Protein 2JHF (pdb70)

Nearest PDB structures (foldseek):
  8e7u-assembly1_A  TM=1.002E+00  e=3.908E-83  Equus caballus
  5cds-assembly1_B  TM=1.002E+00  e=4.406E-83  Equus caballus
  5kcz-assembly1_B  TM=1.001E+00  e=6.703E-83  Equus caballus
  8ee3-assembly1_B  TM=1.002E+00  e=7.556E-83  Equus caballus
  5kjc-assembly1_A  TM=1.002E+00  e=1.150E-82  Equus caballus

Solvent-accessible surface area: 28203 Å² total; per-residue (Å²): 132,60,62,65,119,87,13,132,9,90,0,0,0,0,79,93,82,154,105,99,9,34,50,29,86,0,66,0,32,38,20,97,48,97,6,0,0,0,108,3,47,0,0,0,2,7,96,22,0,13,21,2,8,46,22,34,22,79,8,43,56,33,0,0,0,0,3,0,0,0,0,59,4,37,8,58,8,138,48,16,120,64,6,161,81,54,24,45,0,0,0,4,19,3,6,29,18,43,163,20,83,0,18,152,46,103,103,0,13,1,0,84,100,25,20,25,54,167,37,124,0,26,1,64,76,36,60,41,9,3,55,2,164,66,109,104,1,54,0,1,10,13,0,0,0,0,0,45,42,0,0,0,18,21,43,4,2,1,96,9,60,86,76,2,45,9,80,59,0,0,1,0,2,11,2,0,0,12,0,38,0,0,0,62,69,16,8,116,13,77,141,54,8,20,0,0,0,2,7,1,31,4,26,0,0,0,0,0,21,0,0,129,63,11,27,18,62,72,4,0,0,4,24,112,45,146,117,30,33,71,49,0,112,130,14,13,9,71,44,25,10,13,40,129,114,87,219,136,68,14,54,88,16,0,48,142,48,6,122,38,4,0,38,19,0,0,1,19,70,12,138,40,77,22,0,32,23,0,0,23,0,1,5,45,6,27,0,24,1,0,1,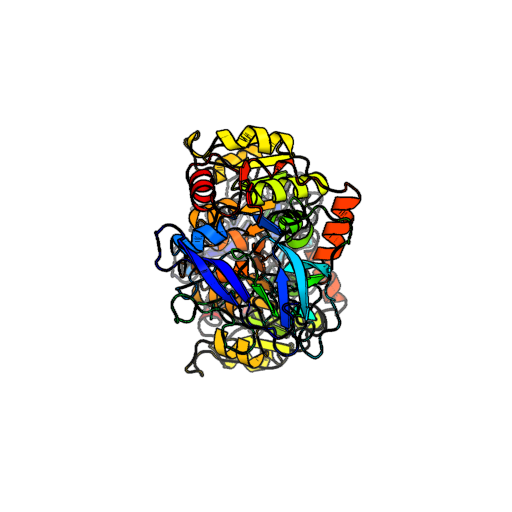14,7,28,12,43,67,85,91,74,6,68,2,48,0,62,36,0,1,5,16,20,20,0,44,2,8,12,8,0,8,30,38,1,45,72,16,0,44,141,11,0,54,63,20,63,59,173,149,23,50,1,83,35,2,38,53,43,113,38,55,0,97,98,0,42,84,1,0,85,35,19,112,84,22,113,3,13,9,2,2,0,59,72,140,47,70,64,111,87,10,149,10,71,0,0,0,0,70,94,82,147,104,101,8,34,58,35,101,0,49,0,30,38,22,118,52,101,5,0,0,0,97,2,50,0,0,0,2,6,95,22,0,12,20,4,11,49,29,36,25,86,11,42,65,30,0,0,0,0,4,0,0,0,0,63,4,34,9,60,9,145,40,16,125,61,9,148,72,54,12,48,0,0,0,3,21,3,6,26,19,43,138,20,96,1,18,149,48,107,112,1,13,1,0,92,85,21,20,23,58,133,38,144,0,31,6,90,83,50,66,39,10,1,49,0,172,70,116,98,1,52,1,1,11,15,0,0,0,0,0,45,29,0,0,1,18,21,42,5,0,1,95,7,62,85,75,1,40,9,72,58,0,0,0,0,2,10,2,0,0,13,0,37,0,0,0,53,82,15,8,116,14,77,151,50,7,19,0,0,0,2,6,1,31,5,26,0,0,0,0,0,25,0,0,130,67,28,22,18,64,71,4,0,0,4,24,128,44,151,120,28,33,81,58,0,112,124,15,11,9,75,40,26,9,15,39,144,116,90,218,123,89,14,66,82,17,0,49,143,51,6,116,36,4,0,36,17,0,0,1,19,66,12,136,40,79,21,1,31,24,0,0,15,0,1,3,45,8,30,0,23,1,0,1,15,8,34,8,42,66,87,93,74,5,66,2,48,1,54,36,0,2,4,17,20,18,0,32,2,8,15,8,0,11,23,39,1,44,76,7,0,43,116,12,0,54,46,33,74,62,187,147,22,47,1,84,24,2,33,56,54,90,35,57,1,82,90,0,42,90,1,0,79,33,20,102,70,20,117,4,13,8,2,0,0,43,75

Foldseek 3Di:
DQAQHKDWFWFFWDAAAPDGTDTDIKIFGHDAAQKFKWQFFKFKDDVVQVCCNHQQQDADPRAQDTFQGKTFTCQHHPPDDQDHGGFIKAFALQFQPCPDPQNVDPQHANDPLWQRPPHDQDASVSHARMDDPNHGGGYHSQGSNRISMHMHGNRGMAGADSPFPRLQLSNLRAQLQQLLLLQCPVLVAAAQFAEEFEDQFSNSLSVQLNNVVRHHPAYEYEYLDCVSVVLSVVSHHPYYDYQVVDPDGVLVVLCVVRVAAGQEYEHAAAELVVLQSRLSRHHQAHHEYEYEHHHGPPDDHDDDCSSPVNHYHYYYDGSSSDNGRVVSRVVSVCVVVVVDDRVSQEDEEEASVCVSVQVVCVVVVNHRMYMHGD/DDAQHKDWFWFFKDADAQDGTDTDIKIFGHDAAQKWKWQFFKFKDDVVQVCPNHQQADADDRAQDTFQGKTFTCQHYPPQDADGGGFIKAFALQFQPCPDPQNVDPQHARDPLWCRPPHQQDASVSHHRMDDPRHGGGYHSQGRRRISMDMGGNRGMATADSPFDRLQLSNLNAQLQQLLLLQCPVLVAAAAFAEEFEDQFSNSLSVQLNNVVRHYPAYEYEDLDCVSVVLSVVSHHPYYDYQVVDPDGVLVVLCVVRVAAGQEYEHAAAELVVLQSRLSRHHQQHHEYEYEHHHGPPDDHDYDCSSPVNHYHYYYDGSSSDNGRVVSRVVSVCVVVVVDDRVSQEDAEEASVCVSVQVVCVVVPNHRMYMHGD

Organism: Equus caballus (NCBI:txid9796)

CATH classification: 3.90.180.10 (+1 more: 3.40.50.720)

Sequence (748 aa):
STAGKVIKCKAAVLWEEKKPFSIEEVEVAPPKAHEVRIKMMVATGICRSDDHVVSGTLVTPLLPVIAGHEAAGIVESIGEEGVTTVVRPGDKVIPLFTPQCGKCRVCKHPEGNFCLKNDLSMMPPRRGTMQDGTSRFTTCRGKKPPIHHFLGTSTFSQYTVVDEISVAKIDAASPLEKVCCLIGCGFSTGYGSAVKVAKVTQGSTCAVFGLGGVGLSVIMGCKAAGAARIIGVDINKDKFAKAKEVGATECVNPQDYKKPIQEVLTEMSNGGVDFSFEVIGRLDTMVTALSSCCCQEAYGVSVIVGVPPPPDSQQNLSMNPMLLLSGRTWKGAIFGGFKSKDSVPKLVADFMAKKFALDPLITHVLPFEKINEGFDLLRSGEESIRTILTTFSTAGKVIKCKAAVLWEEKKPFSIEEVEVAPPKAHEVRIKMMVATGICRSDDHVVSGTLVTPLLPVIAGHEAAGIVESIGEGVTTVRPGDKVIPPLFTPQCGKCRRVCKHPEGNFCLKNDLSMPRRGTTMQDGTSRFTTCRGKPIHHFLGTSTFSQYTVVDEISVAKIDAASPLEKVCCLIGCGFSTGYGSAVKVAKVTQGSTCAVFGLGGVGLSVIMGCKAAGAARIIGVDINKDKFAKAKEEVGATECVVNPQQDYKKPIQEVLTEMSNGGVDFSFEVIGRLDTMVTALSCCQEAYGVSVIVGVPPPPDSQNLSMNPMLLLSGRTWKGAIFGGFKSKDSVPKLVADFMAKKFALDPLITHVLPFEKINEGFDDLLRSGESIRTILTF

Structure (mmCIF, N/CA/C/O backbone):
data_2JHF
#
_entry.id   2JHF
#
_cell.length_a   50.870
_cell.length_b   44.460
_cell.length_c   94.180
_cell.angle_alpha   104.40
_cell.angle_beta   101.40
_cell.angle_gamma   71.10
#
_symmetry.space_group_name_H-M   'P 1'
#
loop_
_entity.id
_entity.type
_entity.pdbx_description
1 polymer 'ALCOHOL DEHYDROGENASE E CHAIN'
2 non-polymer 'CADMIUM ION'
3 non-polymer NICOTINAMIDE-ADENINE-DINUCLEOTIDE
4 non-polymer 'DIMETHYL SULFOXIDE'
5 water water
#
loop_
_atom_site.group_PDB
_atom_site.id
_atom_site.type_symbol
_atom_site.label_atom_id
_atom_site.label_alt_id
_atom_site.label_comp_id
_atom_site.label_asym_id
_atom_site.label_entity_id
_atom_site.label_seq_id
_atom_site.pdbx_PDB_ins_code
_atom_site.Cartn_x
_atom_site.Cartn_y
_atom_site.Cartn_z
_atom_site.occupancy
_atom_site.B_iso_or_equiv
_atom_site.auth_seq_id
_atom_site.auth_comp_id
_atom_site.auth_asym_id
_atom_site.auth_atom_id
_atom_site.pdbx_PDB_model_num
ATOM 1 N N . SER A 1 1 ? 22.833 15.178 51.592 1.00 43.15 1 SER A N 1
ATOM 2 C CA . SER A 1 1 ? 23.379 14.598 50.310 1.00 40.98 1 SER A CA 1
ATOM 3 C C . SER A 1 1 ? 22.698 13.267 49.988 1.00 36.71 1 SER A C 1
ATOM 4 O O . SER A 1 1 ? 22.388 12.475 50.870 1.00 35.43 1 SER A O 1
ATOM 7 N N . THR A 1 2 ? 22.459 13.059 48.705 1.00 25.48 2 THR A N 1
ATOM 8 C CA . THR A 1 2 ? 21.800 11.845 48.196 1.00 23.19 2 THR A CA 1
ATOM 9 C C . THR A 1 2 ? 22.735 11.041 47.277 1.00 18.77 2 THR A C 1
ATOM 10 O O . THR A 1 2 ? 22.359 9.944 46.825 1.00 18.00 2 THR A O 1
ATOM 14 N N . ALA A 1 3 ? 23.952 11.536 47.015 1.00 20.99 3 ALA A N 1
ATOM 15 C CA . ALA A 1 3 ? 24.866 10.849 46.129 1.00 20.41 3 ALA A CA 1
ATOM 16 C C . ALA A 1 3 ? 25.145 9.406 46.644 1.00 18.66 3 ALA A C 1
ATOM 17 O O . ALA A 1 3 ? 25.336 9.142 47.846 1.00 21.42 3 ALA A O 1
ATOM 19 N N . GLY A 1 4 ? 25.052 8.433 45.740 1.00 17.56 4 GLY A N 1
ATOM 20 C CA . GLY A 1 4 ? 25.307 7.013 46.043 1.00 17.80 4 GLY A CA 1
ATOM 21 C C . GLY A 1 4 ? 24.141 6.288 46.732 1.00 17.73 4 GLY A C 1
ATOM 22 O O . GLY A 1 4 ? 24.244 5.101 47.087 1.00 21.08 4 GLY A O 1
ATOM 23 N N . LYS A 1 5 ? 23.055 6.997 46.993 1.00 16.53 5 LYS A N 1
ATOM 24 C CA . LYS A 1 5 ? 21.910 6.469 47.730 1.00 16.65 5 LYS A CA 1
ATOM 25 C C . LYS A 1 5 ? 20.688 6.296 46.831 1.00 13.97 5 LYS A C 1
ATOM 26 O O . LYS A 1 5 ? 20.514 7.066 45.858 1.00 15.13 5 LYS A O 1
ATOM 32 N N . VAL A 1 6 ? 19.803 5.342 47.121 1.00 14.85 6 VAL A N 1
ATOM 33 C CA . VAL A 1 6 ? 18.457 5.286 46.509 1.00 13.66 6 VAL A CA 1
ATOM 34 C C . VAL A 1 6 ? 17.653 6.553 46.865 1.00 14.59 6 VAL A C 1
ATOM 35 O O . VAL A 1 6 ? 17.682 6.973 48.036 1.00 16.36 6 VAL A O 1
ATOM 39 N N . ILE A 1 7 ? 17.004 7.160 45.864 1.00 13.14 7 ILE A N 1
ATOM 40 C CA . ILE A 1 7 ? 16.047 8.237 46.120 1.00 12.78 7 ILE A CA 1
ATOM 41 C C . ILE A 1 7 ? 14.604 7.719 46.025 1.00 11.88 7 ILE A C 1
ATOM 42 O O . ILE A 1 7 ? 14.217 7.065 45.011 1.00 14.53 7 ILE A O 1
ATOM 47 N N . LYS A 1 8 ? 13.755 8.026 47.017 1.00 12.55 8 LYS A N 1
ATOM 48 C CA . LYS A 1 8 ? 12.279 7.828 46.949 1.00 12.04 8 LYS A CA 1
ATOM 49 C C . LYS A 1 8 ? 11.661 9.143 46.490 1.00 12.33 8 LYS A C 1
ATOM 50 O O . LYS A 1 8 ? 11.971 10.178 47.123 1.00 12.88 8 LYS A O 1
ATOM 56 N N . CYS A 1 9 ? 10.840 9.162 45.441 1.00 12.11 9 CYS A N 1
ATOM 57 C CA . CYS A 1 9 ? 10.230 10.361 44.925 1.00 11.79 9 CYS A CA 1
ATOM 58 C C . CYS A 1 9 ? 8.921 10.023 44.256 1.00 11.16 9 CYS A C 1
ATOM 59 O O . CYS A 1 9 ? 8.583 8.858 44.087 1.00 14.34 9 CYS A O 1
ATOM 62 N N . LYS A 1 10 ? 8.223 11.055 43.829 1.00 11.33 10 LYS A N 1
ATOM 63 C CA . LYS A 1 10 ? 6.987 10.830 43.079 1.00 12.43 10 LYS A CA 1
ATOM 64 C C . LYS A 1 10 ? 7.276 10.738 41.529 1.00 11.39 10 LYS A C 1
ATOM 65 O O . LYS A 1 10 ? 8.102 11.469 41.002 1.00 11.80 10 LYS A O 1
ATOM 74 N N . ALA A 1 11 ? 6.488 9.880 40.882 1.00 10.88 11 ALA A N 1
ATOM 75 C CA . ALA A 1 11 ? 6.468 9.732 39.427 1.00 10.68 11 ALA A CA 1
ATOM 76 C C . ALA A 1 11 ? 5.079 9.445 38.960 1.00 10.58 11 ALA A C 1
ATOM 77 O O . ALA A 1 11 ? 4.181 9.045 39.718 1.00 13.28 11 ALA A O 1
ATOM 79 N N . ALA A 1 12 ? 4.862 9.620 37.625 1.00 10.20 12 ALA A N 1
ATOM 80 C CA . ALA A 1 12 ? 3.613 9.270 36.985 1.00 10.46 12 ALA A CA 1
ATOM 81 C C . ALA A 1 12 ? 3.817 7.883 36.293 1.00 10.88 12 ALA A C 1
ATOM 82 O O . ALA A 1 12 ? 4.456 7.811 35.257 1.00 11.67 12 ALA A O 1
ATOM 84 N N . VAL A 1 13 ? 3.254 6.853 36.899 1.00 11.02 13 VAL A N 1
ATOM 85 C CA . VAL A 1 13 ? 3.420 5.461 36.406 1.00 10.73 13 VAL A CA 1
ATOM 86 C C . VAL A 1 13 ? 2.194 5.110 35.550 1.00 10.47 13 VAL A C 1
ATOM 87 O O . VAL A 1 13 ? 1.026 5.359 35.919 1.00 11.28 13 VAL A O 1
ATOM 91 N N . LEU A 1 14 ? 2.458 4.521 34.380 1.00 10.06 14 LEU A N 1
ATOM 92 C CA . LEU A 1 14 ? 1.402 3.990 33.523 1.00 10.07 14 LEU A CA 1
ATOM 93 C C . LEU A 1 14 ? 1.424 2.451 33.633 1.00 10.52 14 LEU A C 1
ATOM 94 O O . LEU A 1 14 ? 2.349 1.792 33.167 1.00 10.94 14 LEU A O 1
ATOM 99 N N . TRP A 1 15 ? 0.404 1.905 34.314 1.00 11.43 15 TRP A N 1
ATOM 100 C CA . TRP A 1 15 ? 0.345 0.486 34.597 1.00 12.01 15 TRP A CA 1
ATOM 101 C C . TRP A 1 15 ? -0.382 -0.311 33.456 1.00 14.03 15 TRP A C 1
ATOM 102 O O . TRP A 1 15 ? -0.137 -1.504 33.325 1.00 15.75 15 TRP A O 1
ATOM 113 N N . GLU A 1 16 ? -1.208 0.358 32.659 1.00 15.09 16 GLU A N 1
ATOM 114 C CA . GLU A 1 16 ? -2.128 -0.263 31.711 1.00 16.22 16 GLU A CA 1
ATOM 115 C C . GLU A 1 16 ? -2.425 0.758 30.595 1.00 15.31 16 GLU A C 1
ATOM 116 O O . GLU A 1 16 ? -2.565 1.936 30.874 1.00 16.56 16 GLU A O 1
ATOM 122 N N . GLU A 1 17 ? -2.601 0.271 29.350 1.00 14.76 17 GLU A N 1
ATOM 123 C CA . GLU A 1 17 ? -3.056 1.199 28.287 1.00 16.34 17 GLU A CA 1
ATOM 124 C C . GLU A 1 17 ? -4.441 1.773 28.590 1.00 14.62 17 GLU A C 1
ATOM 125 O O . GLU A 1 17 ? -5.285 1.105 29.249 1.00 16.83 17 GLU A O 1
ATOM 131 N N . LYS A 1 18 ? -4.686 2.988 28.078 1.00 15.97 18 LYS A N 1
ATOM 132 C CA . LYS A 1 18 ? -6.028 3.571 28.078 1.00 15.81 18 LYS A CA 1
ATOM 133 C C . LYS A 1 18 ? -6.562 3.893 29.493 1.00 16.69 18 LYS A C 1
ATOM 134 O O . LYS A 1 18 ? -7.784 3.866 29.746 1.00 20.54 18 LYS A O 1
ATOM 140 N N . LYS A 1 19 ? -5.595 4.122 30.416 1.00 15.54 19 LYS A N 1
ATOM 141 C CA . LYS A 1 19 ? -5.904 4.500 31.795 1.00 16.29 19 LYS A CA 1
ATOM 142 C C . LYS A 1 19 ? -5.214 5.762 32.185 1.00 14.38 19 LYS A C 1
ATOM 143 O O . LYS A 1 19 ? -4.162 6.051 31.609 1.00 13.73 19 LYS A O 1
ATOM 149 N N . PRO A 1 20 ? -5.725 6.506 33.195 1.00 13.62 20 PRO A N 1
ATOM 150 C CA . PRO A 1 20 ? -4.930 7.628 33.734 1.00 13.71 20 PRO A CA 1
ATOM 151 C C . PRO A 1 20 ? -3.580 7.235 34.277 1.00 11.95 20 PRO A C 1
ATOM 152 O O . PRO A 1 20 ? -3.413 6.086 34.739 1.00 12.58 20 PRO A O 1
ATOM 156 N N . PHE A 1 21 ? -2.647 8.136 34.262 1.00 11.85 21 PHE A N 1
ATOM 157 C CA . PHE A 1 21 ? -1.382 7.960 34.976 1.00 11.37 21 PHE A CA 1
ATOM 158 C C . PHE A 1 21 ? -1.671 7.883 36.499 1.00 12.01 21 PHE A C 1
ATOM 159 O O . PHE A 1 21 ? -2.594 8.587 37.012 1.00 12.96 21 PHE A O 1
ATOM 167 N N . SER A 1 22 ? -0.884 7.075 37.221 1.00 12.01 22 SER A N 1
ATOM 168 C CA . SER A 1 22 ? -0.919 6.992 38.686 1.00 12.54 22 SER A CA 1
ATOM 169 C C . SER A 1 22 ? 0.283 7.752 39.295 1.00 11.51 22 SER A C 1
ATOM 170 O O . SER A 1 22 ? 1.421 7.347 39.102 1.00 12.63 22 SER A O 1
ATOM 173 N N . ILE A 1 23 ? 0.021 8.879 40.011 1.00 12.64 23 ILE A N 1
ATOM 174 C CA . ILE A 1 23 ? 1.068 9.666 40.679 1.00 12.10 23 ILE A CA 1
ATOM 175 C C . ILE A 1 23 ? 1.312 9.019 42.034 1.00 12.49 23 ILE A C 1
ATOM 176 O O . ILE A 1 23 ? 0.460 9.021 42.931 1.00 15.57 23 ILE A O 1
ATOM 181 N N . GLU A 1 24 ? 2.509 8.413 42.181 1.00 11.86 24 GLU A N 1
ATOM 182 C CA . GLU A 1 24 ? 2.813 7.618 43.376 1.00 12.02 24 GLU A CA 1
ATOM 183 C C . GLU A 1 24 ? 4.357 7.490 43.527 1.00 11.88 24 GLU A C 1
ATOM 184 O O . GLU A 1 24 ? 5.152 7.813 42.656 1.00 12.53 24 GLU A O 1
ATOM 190 N N . GLU A 1 25 ? 4.734 6.991 44.712 1.00 12.88 25 GLU A N 1
ATOM 191 C CA . GLU A 1 25 ? 6.175 6.890 45.083 1.00 11.72 25 GLU A CA 1
ATOM 192 C C . GLU A 1 25 ? 6.896 5.806 44.315 1.00 12.13 25 GLU A C 1
ATOM 193 O O . GLU A 1 25 ? 6.350 4.661 44.187 1.00 13.18 25 GLU A O 1
ATOM 199 N N . VAL A 1 26 ? 8.076 6.118 43.812 1.00 11.88 26 VAL A N 1
ATOM 200 C CA . VAL A 1 26 ? 8.971 5.169 43.156 1.00 11.84 26 VAL A CA 1
ATOM 201 C C . VAL A 1 26 ? 10.297 5.239 43.833 1.00 11.04 26 VAL A C 1
ATOM 202 O O . VAL A 1 26 ? 10.629 6.237 44.542 1.00 13.63 26 VAL A O 1
ATOM 206 N N . GLU A 1 27 ? 11.132 4.219 43.678 1.00 10.96 27 GLU A N 1
ATOM 207 C CA . GLU A 1 27 ? 12.541 4.189 44.100 1.00 12.03 27 GLU A CA 1
ATOM 208 C C . GLU A 1 27 ? 13.487 4.295 42.870 1.00 11.30 27 GLU A C 1
ATOM 209 O O . GLU A 1 27 ? 13.320 3.502 41.916 1.00 12.75 27 GLU A O 1
ATOM 220 N N . VAL A 1 28 ? 14.417 5.264 42.910 1.00 11.40 28 VAL A N 1
ATOM 221 C CA . VAL A 1 28 ? 15.299 5.563 41.817 1.00 11.35 28 VAL A CA 1
ATOM 222 C C . VAL A 1 28 ? 16.715 5.216 42.266 1.00 11.14 28 VAL A C 1
ATOM 223 O O . VAL A 1 28 ? 17.292 5.835 43.202 1.00 12.06 28 VAL A O 1
ATOM 227 N N . ALA A 1 29 ? 17.323 4.201 41.636 1.00 11.69 29 ALA A N 1
ATOM 228 C CA . ALA A 1 29 ? 18.630 3.763 41.983 1.00 12.39 29 ALA A CA 1
ATOM 229 C C . ALA A 1 29 ? 19.697 4.840 41.677 1.00 12.11 29 ALA A C 1
ATOM 230 O O . ALA A 1 29 ? 19.481 5.691 40.794 1.00 12.18 29 ALA A O 1
ATOM 232 N N . PRO A 1 30 ? 20.877 4.804 42.332 1.00 12.50 30 PRO A N 1
ATOM 233 C CA . PRO A 1 30 ? 21.963 5.712 41.962 1.00 13.27 30 PRO A CA 1
ATOM 234 C C . PRO A 1 30 ? 22.566 5.328 40.611 1.00 13.23 30 PRO A C 1
ATOM 235 O O . PRO A 1 30 ? 22.420 4.194 40.142 1.00 13.23 30 PRO A O 1
ATOM 239 N N . PRO A 1 31 ? 23.221 6.308 39.965 1.00 12.85 31 PRO A N 1
ATOM 240 C CA . PRO A 1 31 ? 23.779 6.047 38.627 1.00 13.05 31 PRO A CA 1
ATOM 241 C C . PRO A 1 31 ? 25.006 5.111 38.651 1.00 13.08 31 PRO A C 1
ATOM 242 O O . PRO A 1 31 ? 25.881 5.234 39.519 1.00 15.15 31 PRO A O 1
ATOM 246 N N . LYS A 1 32 ? 25.037 4.158 37.723 1.00 13.76 32 LYS A N 1
ATOM 247 C CA . LYS A 1 32 ? 26.219 3.316 37.516 1.00 15.45 32 LYS A CA 1
ATOM 248 C C . LYS A 1 32 ? 27.220 4.041 36.587 1.00 14.55 32 LYS A C 1
ATOM 249 O O . LYS A 1 32 ? 27.076 5.246 36.268 1.00 13.92 32 LYS A O 1
ATOM 255 N N . ALA A 1 33 ? 28.294 3.342 36.183 1.00 15.29 33 ALA A N 1
ATOM 256 C CA . ALA A 1 33 ? 29.288 3.971 35.339 1.00 15.81 33 ALA A CA 1
ATOM 257 C C . ALA A 1 33 ? 28.619 4.581 34.082 1.00 14.51 33 ALA A C 1
ATOM 258 O O . ALA A 1 33 ? 27.735 3.993 33.428 1.00 15.63 33 ALA A O 1
ATOM 260 N N . HIS A 1 34 ? 29.056 5.775 33.771 1.00 14.51 34 HIS A N 1
ATOM 261 C CA . HIS A 1 34 ? 28.644 6.473 32.545 1.00 13.93 34 HIS A CA 1
ATOM 262 C C . HIS A 1 34 ? 27.127 6.770 32.530 1.00 13.82 34 HIS A C 1
ATOM 263 O O . HIS A 1 34 ? 26.522 6.870 31.468 1.00 12.75 34 HIS A O 1
ATOM 270 N N . GLU A 1 35 ? 26.549 6.950 33.720 1.00 12.25 35 GLU A N 1
ATOM 271 C CA . GLU A 1 35 ? 25.113 7.302 33.914 1.00 10.41 35 GLU A CA 1
ATOM 272 C C . GLU A 1 35 ? 25.017 8.598 34.738 1.00 10.88 35 GLU A C 1
ATOM 273 O O . GLU A 1 35 ? 25.973 8.981 35.449 1.00 11.64 35 GLU A O 1
ATOM 279 N N . VAL A 1 36 ? 23.879 9.283 34.608 1.00 10.47 36 VAL A N 1
ATOM 280 C CA . VAL A 1 36 ? 23.624 10.627 35.175 1.00 10.47 36 VAL A CA 1
ATOM 281 C C . VAL A 1 36 ? 22.251 10.648 35.801 1.00 9.86 36 VAL A C 1
ATOM 282 O O . VAL A 1 36 ? 21.256 10.291 35.139 1.00 10.92 36 VAL A O 1
ATOM 286 N N . ARG A 1 37 ? 22.121 11.001 37.097 1.00 10.82 37 ARG A N 1
ATOM 287 C CA . ARG A 1 37 ? 20.833 11.168 37.763 1.00 10.47 37 ARG A CA 1
ATOM 288 C C . ARG A 1 37 ? 20.465 12.684 37.825 1.00 10.41 37 ARG A C 1
ATOM 289 O O . ARG A 1 37 ? 21.290 13.508 38.213 1.00 11.47 37 ARG A O 1
ATOM 297 N N . ILE A 1 38 ? 19.220 12.945 37.372 1.00 10.68 38 ILE A N 1
ATOM 298 C CA . ILE A 1 38 ? 18.737 14.313 37.111 1.00 11.11 38 ILE A CA 1
ATOM 299 C C . ILE A 1 38 ? 17.501 14.613 37.986 1.00 10.55 38 ILE A C 1
ATOM 300 O O . ILE A 1 38 ? 16.538 13.827 37.979 1.00 11.14 38 ILE A O 1
ATOM 305 N N . LYS A 1 39 ? 17.557 15.765 38.686 1.00 11.40 39 LYS A N 1
ATOM 306 C CA . LYS A 1 39 ? 16.365 16.360 39.329 1.00 11.14 39 LYS A CA 1
ATOM 307 C C . LYS A 1 39 ? 15.527 17.082 38.233 1.00 10.34 39 LYS A C 1
ATOM 308 O O . LYS A 1 39 ? 16.054 18.114 37.681 1.00 11.95 39 LYS A O 1
ATOM 314 N N . MET A 1 40 ? 14.358 16.648 37.913 1.00 10.65 40 MET A N 1
ATOM 315 C CA A MET A 1 40 ? 13.573 17.271 36.822 0.80 11.10 40 MET A CA 1
ATOM 316 C CA B MET A 1 40 ? 13.569 17.246 36.852 0.20 10.32 40 MET A CA 1
ATOM 317 C C . MET A 1 40 ? 13.013 18.612 37.339 1.00 10.04 40 MET A C 1
ATOM 318 O O . MET A 1 40 ? 12.587 18.745 38.495 1.00 11.82 40 MET A O 1
ATOM 327 N N . VAL A 1 41 ? 12.971 19.576 36.422 1.00 10.45 41 VAL A N 1
ATOM 328 C CA . VAL A 1 41 ? 12.405 20.922 36.704 1.00 10.06 41 VAL A CA 1
ATOM 329 C C . VAL A 1 41 ? 11.079 21.158 35.923 1.00 10.75 41 VAL A C 1
ATOM 330 O O . VAL A 1 41 ? 10.092 21.653 36.503 1.00 11.54 41 VAL A O 1
ATOM 334 N N . ALA A 1 42 ? 11.046 20.833 34.614 1.00 9.92 42 ALA A N 1
ATOM 335 C CA . ALA A 1 42 ? 9.886 21.057 33.777 1.00 10.32 42 ALA A CA 1
ATOM 336 C C . ALA A 1 42 ? 9.848 19.964 32.693 1.00 9.80 42 ALA A C 1
ATOM 337 O O . ALA A 1 42 ? 10.866 19.531 32.172 1.00 10.29 42 ALA A O 1
ATOM 339 N N . THR A 1 43 ? 8.636 19.587 32.310 1.00 9.78 43 THR A N 1
ATOM 340 C CA . THR A 1 43 ? 8.431 18.631 31.197 1.00 9.07 43 THR A CA 1
ATOM 341 C C . THR A 1 43 ? 7.163 18.987 30.415 1.00 9.48 43 THR A C 1
ATOM 342 O O . THR A 1 43 ? 6.141 19.387 31.012 1.00 9.93 43 THR A O 1
ATOM 346 N N . GLY A 1 44 ? 7.260 18.905 29.079 1.00 9.46 44 GLY A N 1
ATOM 347 C CA . GLY A 1 44 ? 6.101 19.142 28.219 1.00 9.22 44 GLY A CA 1
ATOM 348 C C . GLY A 1 44 ? 5.279 17.880 27.972 1.00 9.13 44 GLY A C 1
ATOM 349 O O . GLY A 1 44 ? 5.785 16.745 28.032 1.00 11.25 44 GLY A O 1
ATOM 350 N N . ILE A 1 45 ? 4.003 18.056 27.687 1.00 9.37 45 ILE A N 1
ATOM 351 C CA . ILE A 1 45 ? 3.113 16.960 27.278 1.00 9.47 45 ILE A CA 1
ATOM 352 C C . ILE A 1 45 ? 3.080 16.950 25.714 1.00 9.95 45 ILE A C 1
ATOM 353 O O . ILE A 1 45 ? 2.486 17.853 25.071 1.00 11.28 45 ILE A O 1
ATOM 358 N N . CYS A 1 46 ? 3.696 15.942 25.104 1.00 9.44 46 CYS A N 1
ATOM 359 C CA . CYS A 1 46 ? 3.723 15.772 23.632 1.00 9.25 46 CYS A CA 1
ATOM 360 C C . CYS A 1 46 ? 2.734 14.708 23.214 1.00 8.77 46 CYS A C 1
ATOM 361 O O . CYS A 1 46 ? 2.495 13.726 23.968 1.00 8.97 46 CYS A O 1
ATOM 364 N N . ARG A 1 47 ? 2.170 14.777 22.020 1.00 8.62 47 ARG A N 1
ATOM 365 C CA . ARG A 1 47 ? 1.276 13.713 21.501 1.00 8.93 47 ARG A CA 1
ATOM 366 C C . ARG A 1 47 ? 1.986 12.332 21.570 1.00 8.62 47 ARG A C 1
ATOM 367 O O . ARG A 1 47 ? 1.249 11.324 21.727 1.00 9.31 47 ARG A O 1
ATOM 375 N N . SER A 1 48 ? 3.339 12.247 21.379 1.00 8.37 48 SER A N 1
ATOM 376 C CA . SER A 1 48 ? 3.930 10.900 21.478 1.00 8.81 48 SER A CA 1
ATOM 377 C C . SER A 1 48 ? 3.774 10.250 22.856 1.00 8.69 48 SER A C 1
ATOM 378 O O . SER A 1 48 ? 3.716 9.010 22.947 1.00 9.77 48 SER A O 1
ATOM 381 N N . ASP A 1 49 ? 3.727 11.049 23.936 1.00 8.73 49 ASP A N 1
ATOM 382 C CA . ASP A 1 49 ? 3.442 10.458 25.250 1.00 8.79 49 ASP A CA 1
ATOM 383 C C . ASP A 1 49 ? 1.995 9.892 25.308 1.00 9.38 49 ASP A C 1
ATOM 384 O O . ASP A 1 49 ? 1.759 8.813 25.885 1.00 9.51 49 ASP A O 1
ATOM 389 N N . ASP A 1 50 ? 1.038 10.598 24.712 1.00 9.34 50 ASP A N 1
ATOM 390 C CA . ASP A 1 50 ? -0.284 10.100 24.575 1.00 9.32 50 ASP A CA 1
ATOM 391 C C . ASP A 1 50 ? -0.336 8.830 23.727 1.00 9.73 50 ASP A C 1
ATOM 392 O O . ASP A 1 50 ? -1.191 7.907 23.994 1.00 10.49 50 ASP A O 1
ATOM 397 N N . HIS A 1 51 ? 0.491 8.728 22.676 1.00 9.34 51 HIS A N 1
ATOM 398 C CA . HIS A 1 51 ? 0.529 7.521 21.847 1.00 10.25 51 HIS A CA 1
ATOM 399 C C . HIS A 1 51 ? 0.899 6.271 22.686 1.00 9.93 51 HIS A C 1
ATOM 400 O O . HIS A 1 51 ? 0.478 5.140 22.327 1.00 11.02 51 HIS A O 1
ATOM 407 N N . VAL A 1 52 ? 1.742 6.439 23.726 1.00 9.64 52 VAL A N 1
ATOM 408 C CA . VAL A 1 52 ? 2.065 5.309 24.647 1.00 10.01 52 VAL A CA 1
ATOM 409 C C . VAL A 1 52 ? 0.761 4.867 25.354 1.00 10.56 52 VAL A C 1
ATOM 410 O O . VAL A 1 52 ? 0.433 3.630 25.415 1.00 11.79 52 VAL A O 1
ATOM 414 N N . VAL A 1 53 ? -0.053 5.806 25.836 1.00 10.55 53 VAL A N 1
ATOM 415 C CA . VAL A 1 53 ? -1.313 5.498 26.526 1.00 10.85 53 VAL A CA 1
ATOM 416 C C . VAL A 1 53 ? -2.251 4.791 25.573 1.00 11.49 53 VAL A C 1
ATOM 417 O O . VAL A 1 53 ? -2.968 3.816 25.960 1.00 13.33 53 VAL A O 1
ATOM 421 N N . SER A 1 54 ? -2.374 5.255 24.328 1.00 11.38 54 SER A N 1
ATOM 422 C CA . SER A 1 54 ? -3.421 4.730 23.392 1.00 12.17 54 SER A CA 1
ATOM 423 C C . SER A 1 54 ? -2.939 3.432 22.687 1.00 12.76 54 SER A C 1
ATOM 424 O O . SER A 1 54 ? -3.773 2.764 22.043 1.00 16.25 54 SER A O 1
ATOM 427 N N . GLY A 1 55 ? -1.698 3.003 22.832 1.00 12.72 55 GLY A N 1
ATOM 428 C CA . GLY A 1 55 ? -1.155 1.868 22.101 1.00 13.06 55 GLY A CA 1
ATOM 429 C C . GLY A 1 55 ? -0.780 2.154 20.646 1.00 12.86 55 GLY A C 1
ATOM 430 O O . GLY A 1 55 ? -0.448 1.225 19.904 1.00 15.89 55 GLY A O 1
ATOM 431 N N . THR A 1 56 ? -0.784 3.424 20.257 1.00 12.91 56 THR A N 1
ATOM 432 C CA . THR A 1 56 ? -0.301 3.870 18.950 1.00 11.86 56 THR A CA 1
ATOM 433 C C . THR A 1 56 ? 1.217 3.615 18.802 1.00 10.77 56 THR A C 1
ATOM 434 O O . THR A 1 56 ? 1.705 3.184 17.747 1.00 11.53 56 THR A O 1
ATOM 438 N N . LEU A 1 57 ? 1.969 4.001 19.850 1.00 11.03 57 LEU A N 1
ATOM 439 C CA . LEU A 1 57 ? 3.414 3.815 19.940 1.00 10.32 57 LEU A CA 1
ATOM 440 C C . LEU A 1 57 ? 3.627 2.730 21.001 1.00 10.67 57 LEU A C 1
ATOM 441 O O . LEU A 1 57 ? 3.360 2.963 22.201 1.00 11.52 57 LEU A O 1
ATOM 446 N N . VAL A 1 58 ? 4.046 1.535 20.568 1.00 10.42 58 VAL A N 1
ATOM 447 C CA . VAL A 1 58 ? 4.262 0.396 21.451 1.00 10.90 58 VAL A CA 1
ATOM 448 C C . VAL A 1 58 ? 5.587 0.465 22.141 1.00 10.91 58 VAL A C 1
ATOM 449 O O . VAL A 1 58 ? 6.661 0.641 21.541 1.00 13.68 58 VAL A O 1
ATOM 453 N N . THR A 1 59 ? 5.557 0.339 23.475 1.00 10.77 59 THR A N 1
ATOM 454 C CA . THR A 1 59 ? 6.794 0.227 24.310 1.00 10.06 59 THR A CA 1
ATOM 455 C C . THR A 1 59 ? 6.417 -0.597 25.535 1.00 10.68 59 THR A C 1
ATOM 456 O O . THR A 1 59 ? 5.228 -0.568 25.931 1.00 11.02 59 THR A O 1
ATOM 460 N N . PRO A 1 60 ? 7.303 -1.374 26.129 1.00 9.84 60 PRO A N 1
ATOM 461 C CA . PRO A 1 60 ? 6.867 -2.236 27.260 1.00 10.61 60 PRO A CA 1
ATOM 462 C C . PRO A 1 60 ? 6.226 -1.489 28.444 1.00 10.29 60 PRO A C 1
ATOM 463 O O . PRO A 1 60 ? 6.779 -0.422 28.883 1.00 10.89 60 PRO A O 1
ATOM 467 N N . LEU A 1 61 ? 5.150 -2.047 29.010 1.00 10.90 61 LEU A N 1
ATOM 468 C CA A LEU A 1 61 ? 4.519 -1.559 30.235 0.50 10.78 61 LEU A CA 1
ATOM 469 C CA B LEU A 1 61 ? 4.532 -1.573 30.237 0.50 10.97 61 LEU A CA 1
ATOM 470 C C . LEU A 1 61 ? 4.803 -2.546 31.375 1.00 11.23 61 LEU A C 1
ATOM 471 O O . LEU A 1 61 ? 5.065 -3.740 31.121 1.00 13.85 61 LEU A O 1
ATOM 480 N N . PRO A 1 62 ? 4.676 -2.131 32.628 1.00 11.31 62 PRO A N 1
ATOM 481 C CA . PRO A 1 62 ? 4.442 -0.707 33.101 1.00 10.94 62 PRO A CA 1
ATOM 482 C C . PRO A 1 62 ? 5.630 0.171 32.819 1.00 9.82 62 PRO A C 1
ATOM 483 O O . PRO A 1 62 ? 6.775 -0.289 32.709 1.00 10.29 62 PRO A O 1
ATOM 487 N N . VAL A 1 63 ? 5.353 1.499 32.659 1.00 10.16 63 VAL A N 1
ATOM 488 C CA . VAL A 1 63 ? 6.408 2.438 32.181 1.00 9.57 63 VAL A CA 1
ATOM 489 C C . VAL A 1 63 ? 6.304 3.817 32.883 1.00 9.05 63 VAL A C 1
ATOM 490 O O . VAL A 1 63 ? 5.185 4.251 33.201 1.00 9.74 63 VAL A O 1
ATOM 494 N N . ILE A 1 64 ? 7.442 4.492 32.985 1.00 9.06 64 ILE A N 1
ATOM 495 C CA . ILE A 1 64 ? 7.470 5.949 33.250 1.00 9.30 64 ILE A CA 1
ATOM 496 C C . ILE A 1 64 ? 7.756 6.669 31.885 1.00 9.28 64 ILE A C 1
ATOM 497 O O . ILE A 1 64 ? 8.858 6.522 31.349 1.00 9.11 64 ILE A O 1
ATOM 502 N N . ALA A 1 65 ? 6.730 7.289 31.330 1.00 9.36 65 ALA A N 1
ATOM 503 C CA . ALA A 1 65 ? 6.806 7.977 30.013 1.00 8.94 65 ALA A CA 1
ATOM 504 C C . ALA A 1 65 ? 7.449 9.390 30.257 1.00 9.28 65 ALA A C 1
ATOM 505 O O . ALA A 1 65 ? 8.047 9.642 31.306 1.00 9.86 65 ALA A O 1
ATOM 507 N N . GLY A 1 66 ? 7.328 10.262 29.251 1.00 9.47 66 GLY A N 1
ATOM 508 C CA . GLY A 1 66 ? 7.947 11.597 29.277 1.00 9.11 66 GLY A CA 1
ATOM 509 C C . GLY A 1 66 ? 9.307 11.576 28.579 1.00 8.74 66 GLY A C 1
ATOM 510 O O . GLY A 1 66 ? 10.181 10.747 28.850 1.00 9.58 66 GLY A O 1
ATOM 511 N N . HIS A 1 67 ? 9.428 12.497 27.635 1.00 8.43 67 HIS A N 1
ATOM 512 C CA . HIS A 1 67 ? 10.651 12.588 26.837 1.00 9.09 67 HIS A CA 1
ATOM 513 C C . HIS A 1 67 ? 11.097 14.044 26.433 1.00 9.70 67 HIS A C 1
ATOM 514 O O . HIS A 1 67 ? 12.189 14.166 25.814 1.00 11.25 67 HIS A O 1
ATOM 521 N N . GLU A 1 68 ? 10.290 15.068 26.742 1.00 8.81 68 GLU A N 1
ATOM 522 C CA . GLU A 1 68 ? 10.478 16.474 26.351 1.00 9.05 68 GLU A CA 1
ATOM 523 C C . GLU A 1 68 ? 10.675 17.232 27.695 1.00 8.92 68 GLU A C 1
ATOM 524 O O . GLU A 1 68 ? 9.637 17.451 28.366 1.00 9.68 68 GLU A O 1
ATOM 530 N N . ALA A 1 69 ? 11.915 17.530 28.127 1.00 8.86 69 ALA A N 1
ATOM 531 C CA . ALA A 1 69 ? 12.050 17.997 29.501 1.00 8.93 69 ALA A CA 1
ATOM 532 C C . ALA A 1 69 ? 13.397 18.738 29.682 1.00 9.03 69 ALA A C 1
ATOM 533 O O . ALA A 1 69 ? 14.295 18.665 28.842 1.00 9.99 69 ALA A O 1
ATOM 535 N N . ALA A 1 70 ? 13.572 19.293 30.906 1.00 9.57 70 ALA A N 1
ATOM 536 C CA . ALA A 1 70 ? 14.845 19.902 31.334 1.00 9.89 70 ALA A CA 1
ATOM 537 C C . ALA A 1 70 ? 14.949 19.771 32.847 1.00 9.50 70 ALA A C 1
ATOM 538 O O . ALA A 1 70 ? 13.947 19.807 33.586 1.00 10.24 70 ALA A O 1
ATOM 540 N N . GLY A 1 71 ? 16.200 19.681 33.330 1.00 10.13 71 GLY A N 1
ATOM 541 C CA . GLY A 1 71 ? 16.460 19.622 34.779 1.00 11.45 71 GLY A CA 1
ATOM 542 C C . GLY A 1 71 ? 17.881 19.952 35.161 1.00 10.18 71 GLY A C 1
ATOM 543 O O . GLY A 1 71 ? 18.574 20.567 34.353 1.00 11.07 71 GLY A O 1
ATOM 544 N N . ILE A 1 72 ? 18.242 19.533 36.384 1.00 10.72 72 ILE A N 1
ATOM 545 C CA . ILE A 1 72 ? 19.508 19.839 37.000 1.00 11.24 72 ILE A CA 1
ATOM 546 C C . ILE A 1 72 ? 20.192 18.568 37.449 1.00 11.49 72 ILE A C 1
ATOM 547 O O . ILE A 1 72 ? 19.549 17.744 38.157 1.00 11.85 72 ILE A O 1
ATOM 552 N N . VAL A 1 73 ? 21.485 18.346 37.144 1.00 11.29 73 VAL A N 1
ATOM 553 C CA . VAL A 1 73 ? 22.172 17.131 37.524 1.00 11.87 73 VAL A CA 1
ATOM 554 C C . VAL A 1 73 ? 22.279 17.047 39.082 1.00 11.58 73 VAL A C 1
ATOM 555 O O . VAL A 1 73 ? 22.832 17.947 39.725 1.00 12.23 73 VAL A O 1
ATOM 559 N N . GLU A 1 74 ? 21.807 15.955 39.640 1.00 12.31 74 GLU A N 1
ATOM 560 C CA . GLU A 1 74 ? 21.958 15.611 41.087 1.00 11.99 74 GLU A CA 1
ATOM 561 C C . GLU A 1 74 ? 23.275 14.851 41.352 1.00 12.51 74 GLU A C 1
ATOM 562 O O . GLU A 1 74 ? 24.008 15.180 42.307 1.00 14.05 74 GLU A O 1
ATOM 568 N N . SER A 1 75 ? 23.651 13.891 40.524 1.00 12.98 75 SER A N 1
ATOM 569 C CA . SER A 1 75 ? 24.869 13.115 40.693 1.00 12.69 75 SER A CA 1
ATOM 570 C C . SER A 1 75 ? 25.279 12.443 39.383 1.00 11.89 75 SER A C 1
ATOM 571 O O . SER A 1 75 ? 24.450 12.278 38.482 1.00 12.21 75 SER A O 1
ATOM 574 N N . ILE A 1 76 ? 26.553 12.074 39.312 1.00 13.29 76 ILE A N 1
ATOM 575 C CA . ILE A 1 76 ? 27.139 11.393 38.145 1.00 13.61 76 ILE A CA 1
ATOM 576 C C . ILE A 1 76 ? 27.819 10.105 38.546 1.00 14.05 76 ILE A C 1
ATOM 577 O O . ILE A 1 76 ? 28.427 10.000 39.633 1.00 15.38 76 ILE A O 1
ATOM 582 N N . GLY A 1 77 ? 27.780 9.118 37.665 1.00 14.29 77 GLY A N 1
ATOM 583 C CA . GLY A 1 77 ? 28.438 7.845 37.846 1.00 14.68 77 GLY A CA 1
ATOM 584 C C . GLY A 1 77 ? 29.910 7.928 37.446 1.00 15.12 77 GLY A C 1
ATOM 585 O O . GLY A 1 77 ? 30.375 8.927 36.853 1.00 15.77 77 GLY A O 1
ATOM 586 N N A GLU A 1 78 ? 30.620 6.842 37.714 0.50 17.29 78 GLU A N 1
ATOM 587 N N B GLU A 1 78 ? 30.673 6.901 37.801 0.50 18.18 78 GLU A N 1
ATOM 588 C CA A GLU A 1 78 ? 32.015 6.661 37.394 0.50 18.00 78 GLU A CA 1
ATOM 589 C CA B GLU A 1 78 ? 32.074 6.832 37.477 0.50 19.19 78 GLU A CA 1
ATOM 590 C C A GLU A 1 78 ? 32.296 6.934 35.900 0.50 14.59 78 GLU A C 1
ATOM 591 C C B GLU A 1 78 ? 32.274 7.008 35.958 0.50 16.46 78 GLU A C 1
ATOM 592 O O A GLU A 1 78 ? 31.620 6.309 35.043 0.50 17.64 78 GLU A O 1
ATOM 593 O O B GLU A 1 78 ? 31.495 6.485 35.153 0.50 18.89 78 GLU A O 1
ATOM 604 N N . GLY A 1 79 ? 33.266 7.798 35.592 1.00 17.95 79 GLY A N 1
ATOM 605 C CA . GLY A 1 79 ? 33.676 7.946 34.211 1.00 17.92 79 GLY A CA 1
ATOM 606 C C . GLY A 1 79 ? 32.966 9.019 33.420 1.00 16.21 79 GLY A C 1
ATOM 607 O O . GLY A 1 79 ? 33.360 9.277 32.275 1.00 18.14 79 GLY A O 1
ATOM 608 N N . VAL A 1 80 ? 31.897 9.620 33.967 1.00 15.75 80 VAL A N 1
ATOM 609 C CA . VAL A 1 80 ? 31.225 10.752 33.262 1.00 14.29 80 VAL A CA 1
ATOM 610 C C . VAL A 1 80 ? 32.124 11.991 33.132 1.00 15.06 80 VAL A C 1
ATOM 611 O O . VAL A 1 80 ? 32.698 12.400 34.105 1.00 16.95 80 VAL A O 1
ATOM 615 N N . THR A 1 81 ? 32.193 12.525 31.925 1.00 14.91 81 THR A N 1
ATOM 616 C CA . THR A 1 81 ? 33.031 13.618 31.615 1.00 15.79 81 THR A CA 1
ATOM 617 C C . THR A 1 81 ? 32.327 14.859 31.021 1.00 15.36 81 THR A C 1
ATOM 618 O O . THR A 1 81 ? 33.007 15.908 30.908 1.00 19.12 81 THR A O 1
ATOM 622 N N . THR A 1 82 ? 31.082 14.739 30.611 1.00 14.69 82 THR A N 1
ATOM 623 C CA . THR A 1 82 ? 30.438 15.791 29.813 1.00 13.95 82 THR A CA 1
ATOM 624 C C . THR A 1 82 ? 29.405 16.642 30.613 1.00 13.42 82 THR A C 1
ATOM 625 O O . THR A 1 82 ? 28.922 17.649 30.080 1.00 14.92 82 THR A O 1
ATOM 629 N N . VAL A 1 83 ? 29.069 16.229 31.835 1.00 13.67 83 VAL A N 1
ATOM 630 C CA A VAL A 1 83 ? 28.244 17.015 32.751 0.50 15.65 83 VAL A CA 1
ATOM 631 C CA B VAL A 1 83 ? 28.229 17.026 32.742 0.50 12.68 83 VAL A CA 1
ATOM 632 C C . VAL A 1 83 ? 28.765 16.834 34.166 1.00 13.92 83 VAL A C 1
ATOM 633 O O . VAL A 1 83 ? 29.463 15.846 34.491 1.00 14.96 83 VAL A O 1
ATOM 640 N N . ARG A 1 84 ? 28.381 17.753 35.058 1.00 16.35 84 ARG A N 1
ATOM 641 C CA . ARG A 1 84 ? 28.724 17.739 36.470 1.00 15.95 84 ARG A CA 1
ATOM 642 C C . ARG A 1 84 ? 27.461 18.053 37.318 1.00 14.80 84 ARG A C 1
ATOM 643 O O . ARG A 1 84 ? 26.544 18.710 36.852 1.00 14.38 84 ARG A O 1
ATOM 651 N N . PRO A 1 85 ? 27.454 17.613 38.619 1.00 14.56 85 PRO A N 1
ATOM 652 C CA . PRO A 1 85 ? 26.398 18.034 39.541 1.00 14.77 85 PRO A CA 1
ATOM 653 C C . PRO A 1 85 ? 26.156 19.578 39.509 1.00 13.35 85 PRO A C 1
ATOM 654 O O . PRO A 1 85 ? 27.128 20.351 39.559 1.00 15.70 85 PRO A O 1
ATOM 658 N N . GLY A 1 86 ? 24.867 20.004 39.434 1.00 13.71 86 GLY A N 1
ATOM 659 C CA . GLY A 1 86 ? 24.458 21.386 39.357 1.00 13.63 86 GLY A CA 1
ATOM 660 C C . GLY A 1 86 ? 24.302 21.901 37.941 1.00 13.47 86 GLY A C 1
ATOM 661 O O . GLY A 1 86 ? 23.726 22.986 37.753 1.00 14.44 86 GLY A O 1
ATOM 662 N N . ASP A 1 87 ? 24.789 21.173 36.921 1.00 13.84 87 ASP A N 1
ATOM 663 C CA . ASP A 1 87 ? 24.618 21.653 35.534 1.00 13.14 87 ASP A CA 1
ATOM 664 C C . ASP A 1 87 ? 23.150 21.543 35.137 1.00 13.34 87 ASP A C 1
ATOM 665 O O . ASP A 1 87 ? 22.432 20.565 35.489 1.00 12.98 87 ASP A O 1
ATOM 670 N N . LYS A 1 88 ? 22.652 22.540 34.365 1.00 11.78 88 LYS A N 1
ATOM 671 C CA . LYS A 1 88 ? 21.350 22.409 33.634 1.00 11.17 88 LYS A CA 1
ATOM 672 C C . LYS A 1 88 ? 21.525 21.501 32.424 1.00 11.35 88 LYS A C 1
ATOM 673 O O . LYS A 1 88 ? 22.556 21.587 31.711 1.00 11.73 88 LYS A O 1
ATOM 679 N N . VAL A 1 89 ? 20.525 20.613 32.217 1.00 10.86 89 VAL A N 1
ATOM 680 C CA . VAL A 1 89 ? 20.623 19.578 31.170 1.00 10.38 89 VAL A CA 1
ATOM 681 C C . VAL A 1 89 ? 19.253 19.319 30.532 1.00 10.00 89 VAL A C 1
ATOM 682 O O . VAL A 1 89 ? 18.177 19.551 31.138 1.00 10.75 89 VAL A O 1
ATOM 686 N N . ILE A 1 90 ? 19.311 18.860 29.256 1.00 10.08 90 ILE A N 1
ATOM 687 C CA . ILE A 1 90 ? 18.165 18.337 28.541 1.00 9.65 90 ILE A CA 1
ATOM 688 C C . ILE A 1 90 ? 18.417 16.849 28.225 1.00 9.47 90 ILE A C 1
ATOM 689 O O . ILE A 1 90 ? 19.417 16.537 27.540 1.00 10.05 90 ILE A O 1
ATOM 694 N N . PRO A 1 91 ? 17.515 15.944 28.681 1.00 9.29 91 PRO A N 1
ATOM 695 C CA . PRO A 1 91 ? 17.594 14.512 28.229 1.00 9.52 91 PRO A CA 1
ATOM 696 C C . PRO A 1 91 ? 17.357 14.402 26.711 1.00 9.61 91 PRO A C 1
ATOM 697 O O . PRO A 1 91 ? 16.505 15.142 26.146 1.00 9.76 91 PRO A O 1
ATOM 701 N N . LEU A 1 92 ? 18.050 13.433 26.077 1.00 9.46 92 LEU A N 1
ATOM 702 C CA . LEU A 1 92 ? 18.019 13.251 24.615 1.00 9.31 92 LEU A CA 1
ATOM 703 C C . LEU A 1 92 ? 17.290 11.924 24.251 1.00 8.80 92 LEU A C 1
ATOM 704 O O . LEU A 1 92 ? 17.888 10.865 24.531 1.00 9.98 92 LEU A O 1
ATOM 709 N N . PHE A 1 93 ? 16.055 11.939 23.759 1.00 8.57 93 PHE A N 1
ATOM 710 C CA . PHE A 1 93 ? 15.326 10.707 23.442 1.00 9.08 93 PHE A CA 1
ATOM 711 C C . PHE A 1 93 ? 15.960 10.010 22.261 1.00 9.31 93 PHE A C 1
ATOM 712 O O . PHE A 1 93 ? 15.678 8.766 22.075 1.00 9.46 93 PHE A O 1
ATOM 720 N N . THR A 1 94 ? 16.747 10.712 21.447 1.00 8.91 94 THR A N 1
ATOM 721 C CA . THR A 1 94 ? 17.600 10.114 20.418 1.00 10.24 94 THR A CA 1
ATOM 722 C C . THR A 1 94 ? 19.002 10.251 20.924 1.00 9.86 94 THR A C 1
ATOM 723 O O . THR A 1 94 ? 19.474 11.421 21.106 1.00 10.29 94 THR A O 1
ATOM 727 N N . PRO A 1 95 ? 19.736 9.160 21.233 1.00 9.96 95 PRO A N 1
ATOM 728 C CA . PRO A 1 95 ? 21.088 9.338 21.739 1.00 9.73 95 PRO A CA 1
ATOM 729 C C . PRO A 1 95 ? 22.058 9.848 20.705 1.00 9.80 95 PRO A C 1
ATOM 730 O O . PRO A 1 95 ? 21.755 9.932 19.506 1.00 9.37 95 PRO A O 1
ATOM 734 N N . GLN A 1 96 ? 23.293 10.193 21.132 1.00 9.82 96 GLN A N 1
ATOM 735 C CA . GLN A 1 96 ? 24.417 10.459 20.184 1.00 10.08 96 GLN A CA 1
ATOM 736 C C . GLN A 1 96 ? 25.688 9.798 20.794 1.00 10.26 96 GLN A C 1
ATOM 737 O O . GLN A 1 96 ? 26.473 10.413 21.503 1.00 11.83 96 GLN A O 1
ATOM 743 N N . CYS A 1 97 ? 25.893 8.508 20.435 1.00 10.17 97 CYS A N 1
ATOM 744 C CA . CYS A 1 97 ? 27.035 7.728 20.949 1.00 10.85 97 CYS A CA 1
ATOM 745 C C . CYS A 1 97 ? 28.374 8.214 20.379 1.00 11.96 97 CYS A C 1
ATOM 746 O O . CYS A 1 97 ? 29.407 8.029 21.015 1.00 14.60 97 CYS A O 1
ATOM 749 N N . GLY A 1 98 ? 28.368 8.818 19.191 1.00 12.14 98 GLY A N 1
ATOM 750 C CA . GLY A 1 98 ? 29.570 9.300 18.517 1.00 14.34 98 GLY A CA 1
ATOM 751 C C . GLY A 1 98 ? 30.426 8.266 17.805 1.00 15.92 98 GLY A C 1
ATOM 752 O O . GLY A 1 98 ? 31.432 8.643 17.157 1.00 18.14 98 GLY A O 1
ATOM 753 N N . LYS A 1 99 ? 30.113 6.990 17.993 1.00 14.91 99 LYS A N 1
ATOM 754 C CA . LYS A 1 99 ? 30.906 5.876 17.514 1.00 15.47 99 LYS A CA 1
ATOM 755 C C . LYS A 1 99 ? 30.364 5.003 16.422 1.00 15.47 99 LYS A C 1
ATOM 756 O O . LYS A 1 99 ? 31.140 4.266 15.775 1.00 21.35 99 LYS A O 1
ATOM 762 N N . CYS A 1 100 ? 29.079 5.003 16.180 1.00 13.02 100 CYS A N 1
ATOM 763 C CA . CYS A 1 100 ? 28.431 4.156 15.173 1.00 12.26 100 CYS A CA 1
ATOM 764 C C . CYS A 1 100 ? 28.492 4.820 13.786 1.00 12.58 100 CYS A C 1
ATOM 765 O O . CYS A 1 100 ? 28.782 6.001 13.629 1.00 12.27 100 CYS A O 1
ATOM 768 N N . ARG A 1 101 ? 28.126 4.055 12.739 1.00 13.62 101 ARG A N 1
ATOM 769 C CA . ARG A 1 101 ? 28.174 4.554 11.389 1.00 13.89 101 ARG A CA 1
ATOM 770 C C . ARG A 1 101 ? 27.259 5.753 11.144 1.00 12.37 101 ARG A C 1
ATOM 771 O O . ARG A 1 101 ? 27.544 6.615 10.305 1.00 13.09 101 ARG A O 1
ATOM 786 N N . VAL A 1 102 ? 26.118 5.797 11.842 1.00 10.44 102 VAL A N 1
ATOM 787 C CA . VAL A 1 102 ? 25.195 6.913 11.725 1.00 10.13 102 VAL A CA 1
ATOM 788 C C . VAL A 1 102 ? 25.748 8.187 12.337 1.00 9.88 102 VAL A C 1
ATOM 789 O O . VAL A 1 102 ? 25.721 9.255 11.696 1.00 10.87 102 VAL A O 1
ATOM 793 N N . CYS A 1 103 ? 26.289 8.104 13.569 1.00 10.41 103 CYS A N 1
ATOM 794 C CA . CYS A 1 103 ? 26.907 9.272 14.187 1.00 10.42 103 CYS A CA 1
ATOM 795 C C . CYS A 1 103 ? 28.063 9.821 13.373 1.00 11.36 103 CYS A C 1
ATOM 796 O O . CYS A 1 103 ? 28.261 11.062 13.345 1.00 12.27 103 CYS A O 1
ATOM 799 N N . LYS A 1 104 ? 28.791 8.935 12.685 1.00 11.95 104 LYS A N 1
ATOM 800 C CA . LYS A 1 104 ? 29.932 9.366 11.833 1.00 12.77 104 LYS A CA 1
ATOM 801 C C . LYS A 1 104 ? 29.573 9.959 10.465 1.00 13.26 104 LYS A C 1
ATOM 802 O O . LYS A 1 104 ? 30.410 10.607 9.802 1.00 16.96 104 LYS A O 1
ATOM 808 N N . HIS A 1 105 ? 28.327 9.735 10.049 1.00 11.98 105 HIS A N 1
ATOM 809 C CA . HIS A 1 105 ? 27.812 10.152 8.708 1.00 11.56 105 HIS A CA 1
ATOM 810 C C . HIS A 1 105 ? 27.451 11.644 8.766 1.00 12.29 105 HIS A C 1
ATOM 811 O O . HIS A 1 105 ? 26.772 12.072 9.730 1.00 15.69 105 HIS A O 1
ATOM 818 N N . PRO A 1 106 ? 27.763 12.439 7.733 1.00 13.24 106 PRO A N 1
ATOM 819 C CA . PRO A 1 106 ? 27.396 13.852 7.840 1.00 15.32 106 PRO A CA 1
ATOM 820 C C . PRO A 1 106 ? 25.943 14.194 8.026 1.00 13.19 106 PRO A C 1
ATOM 821 O O . PRO A 1 106 ? 25.649 15.264 8.610 1.00 19.19 106 PRO A O 1
ATOM 825 N N . GLU A 1 107 ? 25.056 13.389 7.464 1.00 11.83 107 GLU A N 1
ATOM 826 C CA . GLU A 1 107 ? 23.651 13.692 7.517 1.00 14.72 107 GLU A CA 1
ATOM 827 C C . GLU A 1 107 ? 22.880 12.789 8.471 1.00 13.70 107 GLU A C 1
ATOM 828 O O . GLU A 1 107 ? 21.637 12.849 8.615 1.00 24.89 107 GLU A O 1
ATOM 834 N N . GLY A 1 108 ? 23.415 11.753 8.964 1.00 11.70 108 GLY A N 1
ATOM 835 C CA . GLY A 1 108 ? 22.722 10.896 9.857 1.00 14.14 108 GLY A CA 1
ATOM 836 C C . GLY A 1 108 ? 22.519 11.399 11.274 1.00 10.69 108 GLY A C 1
ATOM 837 O O . GLY A 1 108 ? 23.414 11.988 11.826 1.00 13.83 108 GLY A O 1
ATOM 838 N N . ASN A 1 109 ? 21.342 11.105 11.898 1.00 9.95 109 ASN A N 1
ATOM 839 C CA . ASN A 1 109 ? 21.152 11.430 13.297 1.00 9.44 109 ASN A CA 1
ATOM 840 C C . ASN A 1 109 ? 20.493 10.308 14.112 1.00 8.97 109 ASN A C 1
ATOM 841 O O . ASN A 1 109 ? 20.474 10.398 15.374 1.00 9.68 109 ASN A O 1
ATOM 846 N N . PHE A 1 110 ? 19.919 9.259 13.470 1.00 9.46 110 PHE A N 1
ATOM 847 C CA . PHE A 1 110 ? 19.137 8.202 14.178 1.00 9.71 110 PHE A CA 1
ATOM 848 C C . PHE A 1 110 ? 20.143 7.122 14.690 1.00 9.13 110 PHE A C 1
ATOM 849 O O . PHE A 1 110 ? 20.328 6.046 14.161 1.00 9.61 110 PHE A O 1
ATOM 857 N N . CYS A 1 111 ? 20.896 7.537 15.744 1.00 9.15 111 CYS A N 1
ATOM 858 C CA . CYS A 1 111 ? 21.945 6.753 16.366 1.00 9.58 111 CYS A CA 1
ATOM 859 C C . CYS A 1 111 ? 21.452 5.318 16.602 1.00 9.79 111 CYS A C 1
ATOM 860 O O . CYS A 1 111 ? 20.350 5.101 17.108 1.00 9.52 111 CYS A O 1
ATOM 863 N N . LEU A 1 112 ? 22.345 4.344 16.309 1.00 10.31 112 LEU A N 1
ATOM 864 C CA . LEU A 1 112 ? 22.004 2.926 16.440 1.00 10.06 112 LEU A CA 1
ATOM 865 C C . LEU A 1 112 ? 21.755 2.461 17.879 1.00 10.16 112 LEU A C 1
ATOM 866 O O . LEU A 1 112 ? 21.346 1.339 18.084 1.00 12.28 112 LEU A O 1
ATOM 871 N N . LYS A 1 113 ? 22.140 3.273 18.866 1.00 9.80 113 LYS A N 1
ATOM 872 C CA . LYS A 1 113 ? 21.832 2.966 20.297 1.00 10.10 113 LYS A CA 1
ATOM 873 C C . LYS A 1 113 ? 20.388 3.353 20.710 1.00 9.94 113 LYS A C 1
ATOM 874 O O . LYS A 1 113 ? 20.039 3.172 21.880 1.00 10.24 113 LYS A O 1
ATOM 880 N N . ASN A 1 114 ? 19.585 3.904 19.789 1.00 9.59 114 ASN A N 1
ATOM 881 C CA . ASN A 1 114 ? 18.210 4.303 20.144 1.00 9.22 114 ASN A CA 1
ATOM 882 C C . ASN A 1 114 ? 17.339 3.132 20.633 1.00 9.96 114 ASN A C 1
ATOM 883 O O . ASN A 1 114 ? 17.573 1.958 20.270 1.00 10.24 114 ASN A O 1
ATOM 888 N N . ASP A 1 115 ? 16.333 3.485 21.423 1.00 9.26 115 ASP A N 1
ATOM 889 C CA . ASP A 1 115 ? 15.331 2.541 21.914 1.00 9.76 115 ASP A CA 1
ATOM 890 C C . ASP A 1 115 ? 13.981 2.713 21.248 1.00 10.63 115 ASP A C 1
ATOM 891 O O . ASP A 1 115 ? 12.945 2.287 21.810 1.00 12.19 115 ASP A O 1
ATOM 896 N N . LEU A 1 116 ? 13.942 3.352 20.079 1.00 10.60 116 LEU A N 1
ATOM 897 C CA . LEU A 1 116 ? 12.683 3.598 19.369 1.00 11.66 116 LEU A CA 1
ATOM 898 C C . LEU A 1 116 ? 12.264 2.470 18.375 1.00 13.10 116 LEU A C 1
ATOM 899 O O . LEU A 1 116 ? 11.127 2.131 18.306 1.00 17.36 116 LEU A O 1
ATOM 904 N N . SER A 1 117 ? 13.244 1.952 17.577 1.00 13.03 117 SER A N 1
ATOM 905 C CA . SER A 1 117 ? 12.906 0.995 16.531 1.00 15.44 117 SER A CA 1
ATOM 906 C C . SER A 1 117 ? 12.391 -0.284 17.082 1.00 16.93 117 SER A C 1
ATOM 907 O O . SER A 1 117 ? 11.447 -0.889 16.575 1.00 21.10 117 SER A O 1
ATOM 910 N N A MET A 1 118 ? 12.972 -0.784 18.136 0.50 15.41 118 MET A N 1
ATOM 911 N N B MET A 1 118 ? 13.078 -0.785 18.113 0.50 16.88 118 MET A N 1
ATOM 912 C CA A MET A 1 118 ? 12.476 -2.029 18.694 0.50 17.60 118 MET A CA 1
ATOM 913 C CA B MET A 1 118 ? 12.715 -2.047 18.799 0.50 18.81 118 MET A CA 1
ATOM 914 C C A MET A 1 118 ? 12.426 -1.783 20.207 0.50 12.37 118 MET A C 1
ATOM 915 C C B MET A 1 118 ? 12.978 -2.045 20.316 0.50 16.35 118 MET A C 1
ATOM 916 O O A MET A 1 118 ? 13.356 -2.196 20.869 0.50 12.39 118 MET A O 1
ATOM 917 O O B MET A 1 118 ? 14.055 -2.452 20.911 0.50 15.15 118 MET A O 1
ATOM 922 N N A PRO A 1 119 ? 11.487 -0.968 20.731 0.50 12.63 119 PRO A N 1
ATOM 923 N N B PRO A 1 119 ? 11.944 -1.577 20.967 0.50 13.04 119 PRO A N 1
ATOM 924 C CA A PRO A 1 119 ? 11.633 -0.568 22.154 0.50 10.40 119 PRO A CA 1
ATOM 925 C CA B PRO A 1 119 ? 12.076 -1.107 22.307 0.50 12.32 119 PRO A CA 1
ATOM 926 C C A PRO A 1 119 ? 11.694 -1.735 23.153 0.50 11.39 119 PRO A C 1
ATOM 927 C C B PRO A 1 119 ? 12.225 -2.205 23.299 0.50 11.84 119 PRO A C 1
ATOM 928 O O A PRO A 1 119 ? 10.790 -2.634 23.116 0.50 12.29 119 PRO A O 1
ATOM 929 O O B PRO A 1 119 ? 11.553 -3.262 23.283 0.50 14.31 119 PRO A O 1
ATOM 936 N N A ARG A 1 120 ? 12.755 -1.646 24.023 0.50 12.37 120 ARG A N 1
ATOM 937 N N B ARG A 1 120 ? 13.135 -1.895 24.187 0.50 13.26 120 ARG A N 1
ATOM 938 C CA A ARG A 1 120 ? 13.139 -2.604 25.232 0.50 14.98 120 ARG A CA 1
ATOM 939 C CA B ARG A 1 120 ? 13.258 -2.691 25.321 0.50 14.67 120 ARG A CA 1
ATOM 940 C C . ARG A 1 120 ? 12.752 -1.955 26.574 1.00 12.35 120 ARG A C 1
ATOM 941 O O . ARG A 1 120 ? 12.467 -2.665 27.579 1.00 11.91 120 ARG A O 1
ATOM 949 N N . GLY A 1 121 ? 12.763 -0.603 26.645 1.00 10.84 121 GLY A N 1
ATOM 950 C CA . GLY A 1 121 ? 12.336 0.039 27.898 1.00 10.45 121 GLY A CA 1
ATOM 951 C C . GLY A 1 121 ? 13.333 -0.150 29.032 1.00 9.66 121 GLY A C 1
ATOM 952 O O . GLY A 1 121 ? 12.924 -0.291 30.184 1.00 10.60 121 GLY A O 1
ATOM 953 N N . THR A 1 122 ? 14.631 -0.088 28.698 1.00 9.93 122 THR A N 1
ATOM 954 C CA . THR A 1 122 ? 15.720 -0.223 29.689 1.00 10.54 122 THR A CA 1
ATOM 955 C C . THR A 1 122 ? 16.777 0.921 29.493 1.00 10.02 122 THR A C 1
ATOM 956 O O . THR A 1 122 ? 16.698 1.688 28.520 1.00 11.01 122 THR A O 1
ATOM 960 N N . MET A 1 123 ? 17.752 0.941 30.391 1.00 10.05 123 MET A N 1
ATOM 961 C CA . MET A 1 123 ? 18.996 1.605 30.211 1.00 10.47 123 MET A CA 1
ATOM 962 C C . MET A 1 123 ? 19.850 0.899 29.114 1.00 11.44 123 MET A C 1
ATOM 963 O O . MET A 1 123 ? 19.452 -0.235 28.664 1.00 12.20 123 MET A O 1
ATOM 968 N N . GLN A 1 124 ? 20.941 1.507 28.685 1.00 10.44 124 GLN A N 1
ATOM 969 C CA . GLN A 1 124 ? 21.769 0.844 27.657 1.00 11.23 124 GLN A CA 1
ATOM 970 C C . GLN A 1 124 ? 22.233 -0.555 28.100 1.00 11.43 124 GLN A C 1
ATOM 971 O O . GLN A 1 124 ? 22.406 -1.439 27.255 1.00 14.19 124 GLN A O 1
ATOM 977 N N . ASP A 1 125 ? 22.445 -0.772 29.398 1.00 14.06 125 ASP A N 1
ATOM 978 C CA . ASP A 1 125 ? 22.893 -2.103 29.895 1.00 14.04 125 ASP A CA 1
ATOM 979 C C . ASP A 1 125 ? 21.816 -3.152 30.033 1.00 14.42 125 ASP A C 1
ATOM 980 O O . ASP A 1 125 ? 22.115 -4.265 30.516 1.00 16.40 125 ASP A O 1
ATOM 985 N N . GLY A 1 126 ? 20.595 -2.863 29.627 1.00 13.35 126 GLY A N 1
ATOM 986 C CA . GLY A 1 126 ? 19.494 -3.858 29.624 1.00 13.71 126 GLY A CA 1
ATOM 987 C C . GLY A 1 126 ? 18.793 -3.989 30.955 1.00 13.90 126 GLY A C 1
ATOM 988 O O . GLY A 1 126 ? 17.947 -4.885 31.083 1.00 15.27 126 GLY A O 1
ATOM 989 N N . THR A 1 127 ? 19.055 -3.094 31.914 1.00 12.26 127 THR A N 1
ATOM 990 C CA . THR A 1 127 ? 18.443 -3.130 33.233 1.00 12.10 127 THR A CA 1
ATOM 991 C C . THR A 1 127 ? 17.612 -1.817 33.493 1.00 11.68 127 THR A C 1
ATOM 992 O O . THR A 1 127 ? 17.760 -0.845 32.741 1.00 13.46 127 THR A O 1
ATOM 996 N N . SER A 1 128 ? 16.804 -1.827 34.555 1.00 12.32 128 SER A N 1
ATOM 997 C CA . SER A 1 128 ? 15.992 -0.682 34.978 1.00 11.48 128 SER A CA 1
ATOM 998 C C . SER A 1 128 ? 16.541 -0.066 36.290 1.00 11.32 128 SER A C 1
ATOM 999 O O . SER A 1 128 ? 16.963 -0.800 37.197 1.00 13.12 128 SER A O 1
ATOM 1002 N N . ARG A 1 129 ? 16.457 1.277 36.399 1.00 10.58 129 ARG A N 1
ATOM 1003 C CA . ARG A 1 129 ? 16.765 2.042 37.609 1.00 10.76 129 ARG A CA 1
ATOM 1004 C C . ARG A 1 129 ? 15.545 2.342 38.494 1.00 10.02 129 ARG A C 1
ATOM 1005 O O . ARG A 1 129 ? 15.703 2.989 39.556 1.00 11.86 129 ARG A O 1
ATOM 1013 N N . PHE A 1 130 ? 14.363 1.893 38.089 1.00 10.48 130 PHE A N 1
ATOM 1014 C CA . PHE A 1 130 ? 13.086 2.225 38.767 1.00 10.77 130 PHE A CA 1
ATOM 1015 C C . PHE A 1 130 ? 12.386 0.994 39.376 1.00 11.60 130 PHE A C 1
ATOM 1016 O O . PHE A 1 130 ? 12.221 -0.036 38.692 1.00 12.21 130 PHE A O 1
ATOM 1024 N N . THR A 1 131 ? 11.860 1.170 40.581 1.00 11.69 131 THR A N 1
ATOM 1025 C CA A THR A 1 131 ? 10.989 0.176 41.320 0.50 12.84 131 THR A CA 1
ATOM 1026 C CA B THR A 1 131 ? 10.984 0.211 41.156 0.50 14.36 131 THR A CA 1
ATOM 1027 C C . THR A 1 131 ? 9.733 0.921 41.796 1.00 12.93 131 THR A C 1
ATOM 1028 O O . THR A 1 131 ? 9.826 2.092 42.208 1.00 13.41 131 THR A O 1
ATOM 1035 N N . CYS A 1 132 ? 8.551 0.259 41.766 1.00 12.84 132 CYS A N 1
ATOM 1036 C CA . CYS A 1 132 ? 7.300 0.850 42.319 1.00 12.12 132 CYS A CA 1
ATOM 1037 C C . CYS A 1 132 ? 6.479 -0.270 42.910 1.00 12.15 132 CYS A C 1
ATOM 1038 O O . CYS A 1 132 ? 6.286 -1.258 42.232 1.00 13.52 132 CYS A O 1
ATOM 1041 N N . ARG A 1 133 ? 6.093 -0.139 44.182 1.00 12.63 133 ARG A N 1
ATOM 1042 C CA . ARG A 1 133 ? 5.370 -1.233 44.888 1.00 13.13 133 ARG A CA 1
ATOM 1043 C C . ARG A 1 133 ? 6.206 -2.517 44.927 1.00 14.39 133 ARG A C 1
ATOM 1044 O O . ARG A 1 133 ? 5.696 -3.626 45.008 1.00 15.00 133 ARG A O 1
ATOM 1052 N N . GLY A 1 134 ? 7.545 -2.374 44.864 1.00 14.52 134 GLY A N 1
ATOM 1053 C CA . GLY A 1 134 ? 8.454 -3.503 44.848 1.00 15.29 134 GLY A CA 1
ATOM 1054 C C . GLY A 1 134 ? 8.676 -4.122 43.473 1.00 15.57 134 GLY A C 1
ATOM 1055 O O . GLY A 1 134 ? 9.453 -5.076 43.387 1.00 19.60 134 GLY A O 1
ATOM 1056 N N A LYS A 1 135 ? 7.997 -3.626 42.446 0.50 14.42 135 LYS A N 1
ATOM 1057 N N B LYS A 1 135 ? 8.034 -3.609 42.431 0.50 16.51 135 LYS A N 1
ATOM 1058 C CA A LYS A 1 135 ? 8.060 -4.160 41.086 0.50 16.32 135 LYS A CA 1
ATOM 1059 C CA B LYS A 1 135 ? 8.104 -4.155 41.072 0.50 17.26 135 LYS A CA 1
ATOM 1060 C C A LYS A 1 135 ? 8.906 -3.317 40.146 0.50 13.95 135 LYS A C 1
ATOM 1061 C C B LYS A 1 135 ? 9.026 -3.295 40.163 0.50 16.46 135 LYS A C 1
ATOM 1062 O O A LYS A 1 135 ? 8.995 -2.104 40.290 0.50 13.76 135 LYS A O 1
ATOM 1063 O O B LYS A 1 135 ? 8.827 -2.089 40.069 0.50 17.02 135 LYS A O 1
ATOM 1069 N N A PRO A 1 136 ? 9.591 -3.968 39.177 0.50 13.84 136 PRO A N 1
ATOM 1070 N N B PRO A 1 136 ? 10.045 -3.909 39.469 0.50 13.23 136 PRO A N 1
ATOM 1071 C CA A PRO A 1 136 ? 10.341 -3.188 38.204 0.50 12.86 136 PRO A CA 1
ATOM 1072 C CA B PRO A 1 136 ? 10.814 -3.115 38.446 0.50 13.56 136 PRO A CA 1
ATOM 1073 C C A PRO A 1 136 ? 9.476 -2.432 37.259 0.50 10.97 136 PRO A C 1
ATOM 1074 C C B PRO A 1 136 ? 9.844 -2.524 37.362 0.50 13.60 136 PRO A C 1
ATOM 1075 O O A PRO A 1 136 ? 8.418 -2.909 36.819 0.50 10.45 136 PRO A O 1
ATOM 1076 O O B PRO A 1 136 ? 9.005 -3.260 36.908 0.50 12.99 136 PRO A O 1
ATOM 1083 N N . ILE A 1 137 ? 10.008 -1.251 36.918 1.00 12.24 137 ILE A N 1
ATOM 1084 C CA . ILE A 1 137 ? 9.237 -0.425 35.989 1.00 12.30 137 ILE A CA 1
ATOM 1085 C C . ILE A 1 137 ? 10.125 -0.081 34.759 1.00 10.16 137 ILE A C 1
ATOM 1086 O O . ILE A 1 137 ? 11.313 0.218 34.928 1.00 11.90 137 ILE A O 1
ATOM 1091 N N . HIS A 1 138 ? 9.555 -0.139 33.552 1.00 10.23 138 HIS A N 1
ATOM 1092 C CA . HIS A 1 138 ? 10.348 0.221 32.360 1.00 9.97 138 HIS A CA 1
ATOM 1093 C C . HIS A 1 138 ? 10.605 1.737 32.229 1.00 9.05 138 HIS A C 1
ATOM 1094 O O . HIS A 1 138 ? 9.830 2.587 32.667 1.00 9.90 138 HIS A O 1
ATOM 1101 N N . HIS A 1 139 ? 11.751 2.005 31.593 1.00 9.39 139 HIS A N 1
ATOM 1102 C CA . HIS A 1 139 ? 12.092 3.331 31.037 1.00 9.41 139 HIS A CA 1
ATOM 1103 C C . HIS A 1 139 ? 11.407 3.540 29.684 1.00 9.02 139 HIS A C 1
ATOM 1104 O O . HIS A 1 139 ? 10.844 2.575 29.065 1.00 9.60 139 HIS A O 1
ATOM 1111 N N . PHE A 1 140 ? 11.407 4.792 29.190 1.00 9.39 140 PHE A N 1
ATOM 1112 C CA . PHE A 1 140 ? 10.860 5.181 27.906 1.00 9.05 140 PHE A CA 1
ATOM 1113 C C . PHE A 1 140 ? 11.884 5.978 27.117 1.00 9.09 140 PHE A C 1
ATOM 1114 O O . PHE A 1 140 ? 12.310 7.079 27.613 1.00 9.47 140 PHE A O 1
ATOM 1122 N N . LEU A 1 141 ? 12.362 5.492 25.981 1.00 9.52 141 LEU A N 1
ATOM 1123 C CA . LEU A 1 141 ? 13.355 6.162 25.094 1.00 9.35 141 LEU A CA 1
ATOM 1124 C C . LEU A 1 141 ? 14.583 6.587 25.838 1.00 9.34 141 LEU A C 1
ATOM 1125 O O . LEU A 1 141 ? 15.244 7.595 25.450 1.00 9.77 141 LEU A O 1
ATOM 1130 N N . GLY A 1 142 ? 15.000 5.857 26.883 1.00 9.73 142 GLY A N 1
ATOM 1131 C CA . GLY A 1 142 ? 16.157 6.190 27.645 1.00 9.87 142 GLY A CA 1
ATOM 1132 C C . GLY A 1 142 ? 16.039 7.491 28.483 1.00 11.19 142 GLY A C 1
ATOM 1133 O O . GLY A 1 142 ? 17.028 7.948 28.979 1.00 18.55 142 GLY A O 1
ATOM 1134 N N . THR A 1 143 ? 14.818 8.065 28.596 1.00 9.20 143 THR A N 1
ATOM 1135 C CA . THR A 1 143 ? 14.614 9.398 29.219 1.00 9.38 143 THR A CA 1
ATOM 1136 C C . THR A 1 143 ? 13.717 9.316 30.453 1.00 9.27 143 THR A C 1
ATOM 1137 O O . THR A 1 143 ? 14.159 9.743 31.545 1.00 15.26 143 THR A O 1
ATOM 1141 N N . SER A 1 144 ? 12.440 8.929 30.350 1.00 9.62 144 SER A N 1
ATOM 1142 C CA . SER A 1 144 ? 11.523 8.800 31.478 1.00 9.17 144 SER A CA 1
ATOM 1143 C C . SER A 1 144 ? 11.497 10.101 32.343 1.00 9.16 144 SER A C 1
ATOM 1144 O O . SER A 1 144 ? 11.820 10.106 33.512 1.00 10.38 144 SER A O 1
ATOM 1147 N N . THR A 1 145 ? 10.897 11.128 31.736 1.00 9.31 145 THR A N 1
ATOM 1148 C CA . THR A 1 145 ? 10.899 12.445 32.351 1.00 9.57 145 THR A CA 1
ATOM 1149 C C . THR A 1 145 ? 9.679 12.793 33.209 1.00 9.89 145 THR A C 1
ATOM 1150 O O . THR A 1 145 ? 9.662 13.859 33.850 1.00 10.04 145 THR A O 1
ATOM 1154 N N . PHE A 1 146 ? 8.680 11.905 33.268 1.00 9.54 146 PHE A N 1
ATOM 1155 C CA . PHE A 1 146 ? 7.472 12.049 34.150 1.00 9.92 146 PHE A CA 1
ATOM 1156 C C . PHE A 1 146 ? 7.819 11.548 35.581 1.00 9.74 146 PHE A C 1
ATOM 1157 O O . PHE A 1 146 ? 7.091 10.731 36.120 1.00 10.30 146 PHE A O 1
ATOM 1165 N N . SER A 1 147 ? 8.902 12.082 36.161 1.00 10.37 147 SER A N 1
ATOM 1166 C CA . SER A 1 147 ? 9.361 11.690 37.476 1.00 9.94 147 SER A CA 1
ATOM 1167 C C . SER A 1 147 ? 10.187 12.834 38.068 1.00 10.03 147 SER A C 1
ATOM 1168 O O . SER A 1 147 ? 10.915 13.503 37.358 1.00 10.64 147 SER A O 1
ATOM 1171 N N . GLN A 1 148 ? 10.093 12.984 39.406 1.00 9.45 148 GLN A N 1
ATOM 1172 C CA . GLN A 1 148 ? 10.908 14.017 40.058 1.00 9.84 148 GLN A CA 1
ATOM 1173 C C . GLN A 1 148 ? 12.406 13.821 39.844 1.00 9.83 148 GLN A C 1
ATOM 1174 O O . GLN A 1 148 ? 13.177 14.791 39.811 1.00 10.12 148 GLN A O 1
ATOM 1180 N N . TYR A 1 149 ? 12.831 12.553 39.743 1.00 10.38 149 TYR A N 1
ATOM 1181 C CA . TYR A 1 149 ? 14.213 12.170 39.429 1.00 10.37 149 TYR A CA 1
ATOM 1182 C C . TYR A 1 149 ? 14.194 11.031 38.358 1.00 9.45 149 TYR A C 1
ATOM 1183 O O . TYR A 1 149 ? 13.364 10.099 38.418 1.00 10.31 149 TYR A O 1
ATOM 1192 N N . THR A 1 150 ? 15.151 11.134 37.427 1.00 9.56 150 THR A N 1
ATOM 1193 C CA . THR A 1 150 ? 15.390 10.052 36.456 1.00 9.58 150 THR A CA 1
ATOM 1194 C C . THR A 1 150 ? 16.875 9.777 36.364 1.00 9.89 150 THR A C 1
ATOM 1195 O O . THR A 1 150 ? 17.717 10.572 36.841 1.00 10.15 150 THR A O 1
ATOM 1199 N N . VAL A 1 151 ? 17.230 8.621 35.754 1.00 9.99 151 VAL A N 1
ATOM 1200 C CA . VAL A 1 151 ? 18.601 8.231 35.458 1.00 10.04 151 VAL A CA 1
ATOM 1201 C C . VAL A 1 151 ? 18.701 7.988 33.962 1.00 9.32 151 VAL A C 1
ATOM 1202 O O . VAL A 1 151 ? 17.866 7.232 33.436 1.00 10.54 151 VAL A O 1
ATOM 1206 N N . VAL A 1 152 ? 19.720 8.571 33.328 1.00 10.10 152 VAL A N 1
ATOM 1207 C CA . VAL A 1 152 ? 19.930 8.451 31.878 1.00 10.11 152 VAL A CA 1
ATOM 1208 C C . VAL A 1 152 ? 21.402 8.062 31.610 1.00 10.51 152 VAL A C 1
ATOM 1209 O O . VAL A 1 152 ? 22.315 8.422 32.347 1.00 11.88 152 VAL A O 1
ATOM 1213 N N . ASP A 1 153 ? 21.629 7.378 30.484 1.00 9.89 153 ASP A N 1
ATOM 1214 C CA . ASP A 1 153 ? 23.010 7.185 29.994 1.00 10.27 153 ASP A CA 1
ATOM 1215 C C . ASP A 1 153 ? 23.631 8.479 29.552 1.00 10.42 153 ASP A C 1
ATOM 1216 O O . ASP A 1 153 ? 22.923 9.370 29.050 1.00 10.30 153 ASP A O 1
ATOM 1221 N N . GLU A 1 154 ? 24.932 8.609 29.673 1.00 10.49 154 GLU A N 1
ATOM 1222 C CA . GLU A 1 154 ? 25.639 9.845 29.311 1.00 10.50 154 GLU A CA 1
ATOM 1223 C C . GLU A 1 154 ? 25.441 10.238 27.852 1.00 10.73 154 GLU A C 1
ATOM 1224 O O . GLU A 1 154 ? 25.294 11.433 27.536 1.00 10.70 154 GLU A O 1
ATOM 1230 N N . ILE A 1 155 ? 25.290 9.228 26.944 1.00 10.03 155 ILE A N 1
ATOM 1231 C CA . ILE A 1 155 ? 25.021 9.519 25.487 1.00 10.07 155 ILE A CA 1
ATOM 1232 C C . ILE A 1 155 ? 23.608 10.072 25.237 1.00 10.10 155 ILE A C 1
ATOM 1233 O O . ILE A 1 155 ? 23.314 10.497 24.083 1.00 10.52 155 ILE A O 1
ATOM 1238 N N . SER A 1 156 ? 22.758 10.089 26.267 1.00 9.89 156 SER A N 1
ATOM 1239 C CA . SER A 1 156 ? 21.388 10.600 26.246 1.00 9.95 156 SER A CA 1
ATOM 1240 C C . SER A 1 156 ? 21.190 11.860 27.120 1.00 9.70 156 SER A C 1
ATOM 1241 O O . SER A 1 156 ? 20.035 12.111 27.543 1.00 9.89 156 SER A O 1
ATOM 1244 N N . VAL A 1 157 ? 22.242 12.657 27.310 1.00 9.65 157 VAL A N 1
ATOM 1245 C CA . VAL A 1 157 ? 22.089 13.951 28.007 1.00 11.08 157 VAL A CA 1
ATOM 1246 C C . VAL A 1 157 ? 23.029 14.997 27.424 1.00 10.27 157 VAL A C 1
ATOM 1247 O O . VAL A 1 157 ? 24.178 14.705 27.086 1.00 11.66 157 VAL A O 1
ATOM 1254 N N . ALA A 1 158 ? 22.527 16.246 27.350 1.00 10.58 158 ALA A N 1
ATOM 1255 C CA . ALA A 1 158 ? 23.355 17.397 26.916 1.00 11.31 158 ALA A CA 1
ATOM 1256 C C . ALA A 1 158 ? 23.348 18.538 28.010 1.00 11.13 158 ALA A C 1
ATOM 1257 O O . ALA A 1 158 ? 22.237 18.858 28.507 1.00 11.43 158 ALA A O 1
ATOM 1259 N N . LYS A 1 159 ? 24.517 19.079 28.313 1.00 12.86 159 LYS A N 1
ATOM 1260 C CA . LYS A 1 159 ? 24.688 20.290 29.151 1.00 13.10 159 LYS A CA 1
ATOM 1261 C C . LYS A 1 159 ? 24.215 21.517 28.340 1.00 12.35 159 LYS A C 1
ATOM 1262 O O . LYS A 1 159 ? 24.582 21.668 27.167 1.00 13.22 159 LYS A O 1
ATOM 1268 N N . ILE A 1 160 ? 23.507 22.402 29.000 1.00 12.38 160 ILE A N 1
ATOM 1269 C CA . ILE A 1 160 ? 23.016 23.636 28.400 1.00 12.19 160 ILE A CA 1
ATOM 1270 C C . ILE A 1 160 ? 23.441 24.891 29.215 1.00 13.13 160 ILE A C 1
ATOM 1271 O O . ILE A 1 160 ? 23.853 24.748 30.378 1.00 13.51 160 ILE A O 1
ATOM 1276 N N . ASP A 1 161 ? 23.147 26.077 28.672 1.00 14.02 161 ASP A N 1
ATOM 1277 C CA . ASP A 1 161 ? 23.483 27.346 29.353 1.00 15.26 161 ASP A CA 1
ATOM 1278 C C . ASP A 1 161 ? 23.012 27.389 30.785 1.00 14.28 161 ASP A C 1
ATOM 1279 O O . ASP A 1 161 ? 21.792 27.168 30.998 1.00 14.52 161 ASP A O 1
ATOM 1284 N N . ALA A 1 162 ? 23.893 27.811 31.728 1.00 16.10 162 ALA A N 1
ATOM 1285 C CA . ALA A 1 162 ? 23.474 27.895 33.140 1.00 14.80 162 ALA A CA 1
ATOM 1286 C C . ALA A 1 162 ? 22.343 28.902 33.413 1.00 15.15 162 ALA A C 1
ATOM 1287 O O . ALA A 1 162 ? 21.717 28.790 34.468 1.00 16.60 162 ALA A O 1
ATOM 1289 N N . ALA A 1 163 ? 22.156 29.900 32.536 1.00 15.25 163 ALA A N 1
ATOM 1290 C CA . ALA A 1 163 ? 21.117 30.932 32.701 1.00 14.89 163 ALA A CA 1
ATOM 1291 C C . ALA A 1 163 ? 19.807 30.577 32.002 1.00 14.74 163 ALA A C 1
ATOM 1292 O O . ALA A 1 163 ? 18.850 31.366 31.966 1.00 17.35 163 ALA A O 1
ATOM 1294 N N . SER A 1 164 ? 19.710 29.364 31.410 1.00 14.19 164 SER A N 1
ATOM 1295 C CA . SER A 1 164 ? 18.551 28.952 30.619 1.00 14.90 164 SER A CA 1
ATOM 1296 C C . SER A 1 164 ? 17.252 28.897 31.456 1.00 13.53 164 SER A C 1
ATOM 1297 O O . SER A 1 164 ? 17.301 28.328 32.557 1.00 14.61 164 SER A O 1
ATOM 1300 N N . PRO A 1 165 ? 16.075 29.378 30.942 1.00 13.77 165 PRO A N 1
ATOM 1301 C CA . PRO A 1 165 ? 14.775 29.235 31.653 1.00 12.88 165 PRO A CA 1
ATOM 1302 C C . PRO A 1 165 ? 14.198 27.821 31.330 1.00 12.66 165 PRO A C 1
ATOM 1303 O O . PRO A 1 165 ? 13.685 27.571 30.235 1.00 12.06 165 PRO A O 1
ATOM 1307 N N . LEU A 1 166 ? 14.312 26.893 32.293 1.00 11.84 166 LEU A N 1
ATOM 1308 C CA . LEU A 1 166 ? 13.977 25.476 32.029 1.00 11.66 166 LEU A CA 1
ATOM 1309 C C . LEU A 1 166 ? 12.536 25.235 31.702 1.00 10.85 166 LEU A C 1
ATOM 1310 O O . LEU A 1 166 ? 12.209 24.245 30.985 1.00 11.92 166 LEU A O 1
ATOM 1315 N N . GLU A 1 167 ? 11.615 26.088 32.198 1.00 11.50 167 GLU A N 1
ATOM 1316 C CA . GLU A 1 167 ? 10.189 25.989 31.898 1.00 12.16 167 GLU A CA 1
ATOM 1317 C C . GLU A 1 167 ? 9.838 26.346 30.441 1.00 10.75 167 GLU A C 1
ATOM 1318 O O . GLU A 1 167 ? 8.686 26.081 30.042 1.00 11.75 167 GLU A O 1
ATOM 1324 N N . LYS A 1 168 ? 10.802 26.931 29.725 1.00 11.20 168 LYS A N 1
ATOM 1325 C CA . LYS A 1 168 ? 10.630 27.149 28.261 1.00 11.27 168 LYS A CA 1
ATOM 1326 C C . LYS A 1 168 ? 11.491 26.164 27.435 1.00 10.43 168 LYS A C 1
ATOM 1327 O O . LYS A 1 168 ? 11.006 25.556 26.471 1.00 11.07 168 LYS A O 1
ATOM 1333 N N . VAL A 1 169 ? 12.802 26.056 27.756 1.00 10.66 169 VAL A N 1
ATOM 1334 C CA . VAL A 1 169 ? 13.740 25.317 26.904 1.00 10.45 169 VAL A CA 1
ATOM 1335 C C . VAL A 1 169 ? 13.526 23.787 26.920 1.00 10.24 169 VAL A C 1
ATOM 1336 O O . VAL A 1 169 ? 14.071 23.091 26.067 1.00 9.95 169 VAL A O 1
ATOM 1340 N N A CYS A 1 170 ? 12.668 23.302 27.853 0.50 10.64 170 CYS A N 1
ATOM 1341 N N B CYS A 1 170 ? 12.741 23.238 27.865 0.50 9.34 170 CYS A N 1
ATOM 1342 C CA A CYS A 1 170 ? 12.175 21.913 27.824 0.50 10.10 170 CYS A CA 1
ATOM 1343 C CA B CYS A 1 170 ? 12.368 21.812 27.731 0.50 8.56 170 CYS A CA 1
ATOM 1344 C C A CYS A 1 170 ? 11.672 21.552 26.415 0.50 10.98 170 CYS A C 1
ATOM 1345 C C B CYS A 1 170 ? 11.764 21.529 26.334 0.50 8.37 170 CYS A C 1
ATOM 1346 O O A CYS A 1 170 ? 11.853 20.405 25.992 0.50 12.76 170 CYS A O 1
ATOM 1347 O O B CYS A 1 170 ? 11.918 20.386 25.875 0.50 7.82 170 CYS A O 1
ATOM 1352 N N . LEU A 1 171 ? 11.119 22.508 25.665 1.00 9.43 171 LEU A N 1
ATOM 1353 C CA . LEU A 1 171 ? 10.529 22.220 24.337 1.00 9.27 171 LEU A CA 1
ATOM 1354 C C . LEU A 1 171 ? 11.625 21.930 23.262 1.00 9.12 171 LEU A C 1
ATOM 1355 O O . LEU A 1 171 ? 11.337 21.300 22.231 1.00 9.74 171 LEU A O 1
ATOM 1360 N N . ILE A 1 172 ? 12.832 22.384 23.495 1.00 9.44 172 ILE A N 1
ATOM 1361 C CA . ILE A 1 172 ? 13.992 22.040 22.617 1.00 9.37 172 ILE A CA 1
ATOM 1362 C C . ILE A 1 172 ? 14.307 20.529 22.714 1.00 9.53 172 ILE A C 1
ATOM 1363 O O . ILE A 1 172 ? 14.927 19.963 21.810 1.00 9.45 172 ILE A O 1
ATOM 1368 N N . GLY A 1 173 ? 13.940 19.900 23.831 1.00 9.38 173 GLY A N 1
ATOM 1369 C CA . GLY A 1 173 ? 14.073 18.422 23.923 1.00 9.27 173 GLY A CA 1
ATOM 1370 C C . GLY A 1 173 ? 13.198 17.628 23.002 1.00 9.31 173 GLY A C 1
ATOM 1371 O O . GLY A 1 173 ? 13.438 16.376 22.799 1.00 10.01 173 GLY A O 1
ATOM 1372 N N . CYS A 1 174 ? 12.151 18.185 22.379 1.00 9.06 174 CYS A N 1
ATOM 1373 C CA . CYS A 1 174 ? 11.421 17.413 21.362 1.00 9.62 174 CYS A CA 1
ATOM 1374 C C . CYS A 1 174 ? 10.701 18.330 20.348 1.00 9.12 174 CYS A C 1
ATOM 1375 O O . CYS A 1 174 ? 11.145 18.496 19.215 1.00 9.08 174 CYS A O 1
ATOM 1378 N N . GLY A 1 175 ? 9.544 18.904 20.744 1.00 9.19 175 GLY A N 1
ATOM 1379 C CA . GLY A 1 175 ? 8.647 19.391 19.727 1.00 9.57 175 GLY A CA 1
ATOM 1380 C C . GLY A 1 175 ? 9.116 20.553 18.875 1.00 8.79 175 GLY A C 1
ATOM 1381 O O . GLY A 1 175 ? 8.947 20.580 17.648 1.00 9.07 175 GLY A O 1
ATOM 1382 N N . PHE A 1 176 ? 9.762 21.555 19.529 1.00 8.85 176 PHE A N 1
ATOM 1383 C CA . PHE A 1 176 ? 10.315 22.692 18.746 1.00 8.86 176 PHE A CA 1
ATOM 1384 C C . PHE A 1 176 ? 11.395 22.224 17.760 1.00 9.16 176 PHE A C 1
ATOM 1385 O O . PHE A 1 176 ? 11.331 22.498 16.553 1.00 8.99 176 PHE A O 1
ATOM 1393 N N . SER A 1 177 ? 12.379 21.523 18.267 1.00 9.21 177 SER A N 1
ATOM 1394 C CA . SER A 1 177 ? 13.536 21.130 17.442 1.00 9.25 177 SER A CA 1
ATOM 1395 C C . SER A 1 177 ? 13.125 20.233 16.279 1.00 9.03 177 SER A C 1
ATOM 1396 O O . SER A 1 177 ? 13.609 20.330 15.137 1.00 8.90 177 SER A O 1
ATOM 1399 N N . THR A 1 178 ? 12.189 19.318 16.569 1.00 8.66 178 THR A N 1
ATOM 1400 C CA . THR A 1 178 ? 11.667 18.416 15.555 1.00 8.56 178 THR A CA 1
ATOM 1401 C C . THR A 1 178 ? 11.025 19.198 14.392 1.00 8.77 178 THR A C 1
ATOM 1402 O O . THR A 1 178 ? 11.332 19.000 13.236 1.00 8.47 178 THR A O 1
ATOM 1406 N N . GLY A 1 179 ? 10.043 20.081 14.726 1.00 8.46 179 GLY A N 1
ATOM 1407 C CA . GLY A 1 179 ? 9.386 20.794 13.629 1.00 9.12 179 GLY A CA 1
ATOM 1408 C C . GLY A 1 179 ? 10.276 21.736 12.882 1.00 8.40 179 GLY A C 1
ATOM 1409 O O . GLY A 1 179 ? 10.320 21.787 11.656 1.00 8.79 179 GLY A O 1
ATOM 1410 N N . TYR A 1 180 ? 11.088 22.520 13.635 1.00 8.69 180 TYR A N 1
ATOM 1411 C CA . TYR A 1 180 ? 11.998 23.513 13.044 1.00 9.87 180 TYR A CA 1
ATOM 1412 C C . TYR A 1 180 ? 13.009 22.836 12.099 1.00 10.04 180 TYR A C 1
ATOM 1413 O O . TYR A 1 180 ? 13.201 23.252 10.951 1.00 9.69 180 TYR A O 1
ATOM 1422 N N . GLY A 1 181 ? 13.686 21.770 12.607 1.00 9.48 181 GLY A N 1
ATOM 1423 C CA . GLY A 1 181 ? 14.620 21.039 11.802 1.00 9.60 181 GLY A CA 1
ATOM 1424 C C . GLY A 1 181 ? 14.047 20.321 10.616 1.00 8.95 181 GLY A C 1
ATOM 1425 O O . GLY A 1 181 ? 14.654 20.224 9.531 1.00 9.39 181 GLY A O 1
ATOM 1426 N N . SER A 1 182 ? 12.803 19.809 10.733 1.00 8.57 182 SER A N 1
ATOM 1427 C CA . SER A 1 182 ? 12.154 19.170 9.613 1.00 8.50 182 SER A CA 1
ATOM 1428 C C . SER A 1 182 ? 12.090 20.153 8.400 1.00 9.64 182 SER A C 1
ATOM 1429 O O . SER A 1 182 ? 12.231 19.721 7.234 1.00 9.19 182 SER A O 1
ATOM 1432 N N . ALA A 1 183 ? 11.821 21.440 8.694 1.00 9.38 183 ALA A N 1
ATOM 1433 C CA . ALA A 1 183 ? 11.811 22.477 7.627 1.00 10.47 183 ALA A CA 1
ATOM 1434 C C . ALA A 1 183 ? 13.223 22.883 7.173 1.00 9.76 183 ALA A C 1
ATOM 1435 O O . ALA A 1 183 ? 13.489 22.886 5.971 1.00 11.15 183 ALA A O 1
ATOM 1437 N N . VAL A 1 184 ? 14.084 23.309 8.079 1.00 10.52 184 VAL A N 1
ATOM 1438 C CA . VAL A 1 184 ? 15.323 23.937 7.693 1.00 11.48 184 VAL A CA 1
ATOM 1439 C C . VAL A 1 184 ? 16.462 22.956 7.373 1.00 13.57 184 VAL A C 1
ATOM 1440 O O . VAL A 1 184 ? 17.406 23.329 6.651 1.00 19.16 184 VAL A O 1
ATOM 1447 N N . LYS A 1 185 ? 16.442 21.743 7.915 1.00 11.01 185 LYS A N 1
ATOM 1448 C CA . LYS A 1 185 ? 17.488 20.714 7.768 1.00 12.53 185 LYS A CA 1
ATOM 1449 C C . LYS A 1 185 ? 17.086 19.561 6.886 1.00 10.77 185 LYS A C 1
ATOM 1450 O O . LYS A 1 185 ? 17.890 19.228 5.983 1.00 14.77 185 LYS A O 1
ATOM 1456 N N . VAL A 1 186 ? 15.934 18.994 7.082 1.00 10.24 186 VAL A N 1
ATOM 1457 C CA . VAL A 1 186 ? 15.467 17.799 6.335 1.00 10.14 186 VAL A CA 1
ATOM 1458 C C . VAL A 1 186 ? 14.935 18.182 4.960 1.00 11.81 186 VAL A C 1
ATOM 1459 O O . VAL A 1 186 ? 15.434 17.716 3.908 1.00 13.01 186 VAL A O 1
ATOM 1463 N N . ALA A 1 187 ? 13.899 19.049 4.935 1.00 11.23 187 ALA A N 1
ATOM 1464 C CA . ALA A 1 187 ? 13.374 19.550 3.637 1.00 11.70 187 ALA A CA 1
ATOM 1465 C C . ALA A 1 187 ? 14.330 20.541 2.960 1.00 12.29 187 ALA A C 1
ATOM 1466 O O . ALA A 1 187 ? 14.387 20.593 1.731 1.00 15.19 187 ALA A O 1
ATOM 1468 N N . LYS A 1 188 ? 15.007 21.394 3.748 1.00 12.84 188 LYS A N 1
ATOM 1469 C CA . LYS A 1 188 ? 15.811 22.504 3.198 1.00 13.96 188 LYS A CA 1
ATOM 1470 C C . LYS A 1 188 ? 14.923 23.440 2.351 1.00 13.50 188 LYS A C 1
ATOM 1471 O O . LYS A 1 188 ? 15.153 23.739 1.173 1.00 14.57 188 LYS A O 1
ATOM 1477 N N . VAL A 1 189 ? 13.847 23.909 3.008 1.00 11.32 189 VAL A N 1
ATOM 1478 C CA . VAL A 1 189 ? 12.929 24.884 2.389 1.00 12.94 189 VAL A CA 1
ATOM 1479 C C . VAL A 1 189 ? 13.721 26.091 1.808 1.00 11.87 189 VAL A C 1
ATOM 1480 O O . VAL A 1 189 ? 14.616 26.604 2.458 1.00 13.34 189 VAL A O 1
ATOM 1484 N N . THR A 1 190 ? 13.287 26.526 0.598 1.00 13.12 190 THR A N 1
ATOM 1485 C CA . THR A 1 190 ? 13.969 27.615 -0.131 1.00 13.39 190 THR A CA 1
ATOM 1486 C C . THR A 1 190 ? 13.156 28.926 -0.058 1.00 13.58 190 THR A C 1
ATOM 1487 O O . THR A 1 190 ? 11.897 28.950 0.070 1.00 13.62 190 THR A O 1
ATOM 1491 N N . GLN A 1 191 ? 13.887 30.038 -0.210 1.00 16.19 191 GLN A N 1
ATOM 1492 C CA . GLN A 1 191 ? 13.290 31.380 -0.242 1.00 16.75 191 GLN A CA 1
ATOM 1493 C C . GLN A 1 191 ? 12.295 31.450 -1.407 1.00 16.73 191 GLN A C 1
ATOM 1494 O O . GLN A 1 191 ? 12.602 31.037 -2.543 1.00 18.17 191 GLN A O 1
ATOM 1505 N N . GLY A 1 192 ? 11.133 32.011 -1.162 1.00 16.07 192 GLY A N 1
ATOM 1506 C CA . GLY A 1 192 ? 10.131 32.233 -2.190 1.00 15.85 192 GLY A CA 1
ATOM 1507 C C . GLY A 1 192 ? 9.214 31.050 -2.479 1.00 15.37 192 GLY A C 1
ATOM 1508 O O . GLY A 1 192 ? 8.251 31.141 -3.292 1.00 16.92 192 GLY A O 1
ATOM 1509 N N . SER A 1 193 ? 9.440 29.908 -1.791 1.00 13.39 193 SER A N 1
ATOM 1510 C CA . SER A 1 193 ? 8.665 28.667 -2.041 1.00 12.21 193 SER A CA 1
ATOM 1511 C C . SER A 1 193 ? 7.275 28.668 -1.406 1.00 12.62 193 SER A C 1
ATOM 1512 O O . SER A 1 193 ? 6.953 29.532 -0.564 1.00 12.71 193 SER A O 1
ATOM 1515 N N . THR A 1 194 ? 6.463 27.697 -1.832 1.00 11.18 194 THR A N 1
ATOM 1516 C CA . THR A 1 194 ? 5.147 27.452 -1.267 1.00 11.37 194 THR A CA 1
ATOM 1517 C C . THR A 1 194 ? 5.192 26.115 -0.478 1.00 10.99 194 THR A C 1
ATOM 1518 O O . THR A 1 194 ? 5.581 25.045 -1.022 1.00 11.45 194 THR A O 1
ATOM 1522 N N . CYS A 1 195 ? 4.776 26.180 0.789 1.00 10.34 195 CYS A N 1
ATOM 1523 C CA . CYS A 1 195 ? 4.770 25.037 1.745 1.00 9.87 195 CYS A CA 1
ATOM 1524 C C . CYS A 1 195 ? 3.363 24.745 2.184 1.00 10.25 195 CYS A C 1
ATOM 1525 O O . CYS A 1 195 ? 2.532 25.669 2.338 1.00 11.50 195 CYS A O 1
ATOM 1528 N N . ALA A 1 196 ? 3.067 23.449 2.452 1.00 9.89 196 ALA A N 1
ATOM 1529 C CA . ALA A 1 196 ? 1.848 23.014 3.093 1.00 9.77 196 ALA A CA 1
ATOM 1530 C C . ALA A 1 196 ? 2.168 22.188 4.325 1.00 8.39 196 ALA A C 1
ATOM 1531 O O . ALA A 1 196 ? 3.009 21.259 4.269 1.00 9.87 196 ALA A O 1
ATOM 1533 N N . VAL A 1 197 ? 1.537 22.508 5.470 1.00 9.14 197 VAL A N 1
ATOM 1534 C CA . VAL A 1 197 ? 1.837 21.906 6.801 1.00 8.69 197 VAL A CA 1
ATOM 1535 C C . VAL A 1 197 ? 0.536 21.254 7.264 1.00 9.12 197 VAL A C 1
ATOM 1536 O O . VAL A 1 197 ? -0.451 21.955 7.613 1.00 9.34 197 VAL A O 1
ATOM 1540 N N . PHE A 1 198 ? 0.501 19.895 7.390 1.00 8.92 198 PHE A N 1
ATOM 1541 C CA . PHE A 1 198 ? -0.635 19.143 7.839 1.00 9.01 198 PHE A CA 1
ATOM 1542 C C . PHE A 1 198 ? -0.486 18.867 9.339 1.00 9.15 198 PHE A C 1
ATOM 1543 O O . PHE A 1 198 ? 0.421 18.124 9.755 1.00 9.20 198 PHE A O 1
ATOM 1551 N N . GLY A 1 199 ? -1.381 19.466 10.143 1.00 9.28 199 GLY A N 1
ATOM 1552 C CA . GLY A 1 199 ? -1.368 19.340 11.591 1.00 9.75 199 GLY A CA 1
ATOM 1553 C C . GLY A 1 199 ? -0.730 20.586 12.220 1.00 9.08 199 GLY A C 1
ATOM 1554 O O . GLY A 1 199 ? 0.429 20.875 11.977 1.00 10.04 199 GLY A O 1
ATOM 1555 N N . LEU A 1 200 ? -1.536 21.283 13.074 1.00 9.11 200 LEU A N 1
ATOM 1556 C CA . LEU A 1 200 ? -1.152 22.591 13.645 1.00 9.44 200 LEU A CA 1
ATOM 1557 C C . LEU A 1 200 ? -1.037 22.547 15.188 1.00 9.67 200 LEU A C 1
ATOM 1558 O O . LEU A 1 200 ? -1.427 23.498 15.871 1.00 11.04 200 LEU A O 1
ATOM 1563 N N . GLY A 1 201 ? -0.553 21.418 15.708 1.00 9.98 201 GLY A N 1
ATOM 1564 C CA . GLY A 1 201 ? -0.140 21.312 17.099 1.00 9.29 201 GLY A CA 1
ATOM 1565 C C . GLY A 1 201 ? 1.243 21.885 17.332 1.00 9.53 201 GLY A C 1
ATOM 1566 O O . GLY A 1 201 ? 1.783 22.625 16.485 1.00 9.62 201 GLY A O 1
ATOM 1567 N N . GLY A 1 202 ? 1.857 21.595 18.499 1.00 8.91 202 GLY A N 1
ATOM 1568 C CA . GLY A 1 202 ? 3.123 22.183 18.820 1.00 8.97 202 GLY A CA 1
ATOM 1569 C C . GLY A 1 202 ? 4.199 21.902 17.755 1.00 8.56 202 GLY A C 1
ATOM 1570 O O . GLY A 1 202 ? 5.023 22.759 17.434 1.00 9.39 202 GLY A O 1
ATOM 1571 N N . VAL A 1 203 ? 4.231 20.667 17.246 1.00 8.92 203 VAL A N 1
ATOM 1572 C CA . VAL A 1 203 ? 5.234 20.277 16.246 1.00 8.49 203 VAL A CA 1
ATOM 1573 C C . VAL A 1 203 ? 4.944 20.984 14.885 1.00 8.45 203 VAL A C 1
ATOM 1574 O O . VAL A 1 203 ? 5.881 21.565 14.299 1.00 8.71 203 VAL A O 1
ATOM 1578 N N . GLY A 1 204 ? 3.692 20.986 14.439 1.00 8.33 204 GLY A N 1
ATOM 1579 C CA . GLY A 1 204 ? 3.392 21.661 13.150 1.00 8.99 204 GLY A CA 1
ATOM 1580 C C . GLY A 1 204 ? 3.608 23.190 13.204 1.00 8.93 204 GLY A C 1
ATOM 1581 O O . GLY A 1 204 ? 4.062 23.802 12.219 1.00 9.48 204 GLY A O 1
ATOM 1582 N N . LEU A 1 205 ? 3.301 23.811 14.352 1.00 8.53 205 LEU A N 1
ATOM 1583 C CA . LEU A 1 205 ? 3.609 25.257 14.514 1.00 9.66 205 LEU A CA 1
ATOM 1584 C C . LEU A 1 205 ? 5.104 25.524 14.404 1.00 8.98 205 LEU A C 1
ATOM 1585 O O . LEU A 1 205 ? 5.526 26.554 13.849 1.00 10.38 205 LEU A O 1
ATOM 1590 N N . SER A 1 206 ? 5.922 24.587 14.934 1.00 9.03 206 SER A N 1
ATOM 1591 C CA . SER A 1 206 ? 7.359 24.696 14.838 1.00 8.75 206 SER A CA 1
ATOM 1592 C C . SER A 1 206 ? 7.909 24.517 13.385 1.00 8.45 206 SER A C 1
ATOM 1593 O O . SER A 1 206 ? 8.838 25.187 12.959 1.00 9.59 206 SER A O 1
ATOM 1596 N N . VAL A 1 207 ? 7.245 23.618 12.606 1.00 8.61 207 VAL A N 1
ATOM 1597 C CA . VAL A 1 207 ? 7.489 23.532 11.160 1.00 8.49 207 VAL A CA 1
ATOM 1598 C C . VAL A 1 207 ? 7.192 24.889 10.498 1.00 8.85 207 VAL A C 1
ATOM 1599 O O . VAL A 1 207 ? 8.016 25.373 9.695 1.00 9.08 207 VAL A O 1
ATOM 1603 N N . ILE A 1 208 ? 6.056 25.513 10.823 1.00 9.78 208 ILE A N 1
ATOM 1604 C CA . ILE A 1 208 ? 5.739 26.863 10.249 1.00 10.08 208 ILE A CA 1
ATOM 1605 C C . ILE A 1 208 ? 6.838 27.841 10.599 1.00 9.82 208 ILE A C 1
ATOM 1606 O O . ILE A 1 208 ? 7.268 28.624 9.732 1.00 11.37 208 ILE A O 1
ATOM 1611 N N . MET A 1 209 ? 7.285 27.870 11.859 1.00 10.33 209 MET A N 1
ATOM 1612 C CA . MET A 1 209 ? 8.381 28.781 12.267 1.00 11.35 209 MET A CA 1
ATOM 1613 C C . MET A 1 209 ? 9.579 28.556 11.361 1.00 10.71 209 MET A C 1
ATOM 1614 O O . MET A 1 209 ? 10.228 29.524 10.933 1.00 12.43 209 MET A O 1
ATOM 1619 N N . GLY A 1 210 ? 9.930 27.290 11.103 1.00 10.11 210 GLY A N 1
ATOM 1620 C CA . GLY A 1 210 ? 11.089 27.003 10.256 1.00 10.75 210 GLY A CA 1
ATOM 1621 C C . GLY A 1 210 ? 10.881 27.418 8.772 1.00 9.71 210 GLY A C 1
ATOM 1622 O O . GLY A 1 210 ? 11.808 27.946 8.148 1.00 11.17 210 GLY A O 1
ATOM 1623 N N . CYS A 1 211 ? 9.703 27.156 8.237 1.00 10.10 211 CYS A N 1
ATOM 1624 C CA . CYS A 1 211 ? 9.397 27.607 6.857 1.00 10.89 211 CYS A CA 1
ATOM 1625 C C . CYS A 1 211 ? 9.480 29.144 6.697 1.00 12.22 211 CYS A C 1
ATOM 1626 O O . CYS A 1 211 ? 10.023 29.663 5.694 1.00 13.63 211 CYS A O 1
ATOM 1629 N N . LYS A 1 212 ? 9.020 29.877 7.721 1.00 12.84 212 LYS A N 1
ATOM 1630 C CA . LYS A 1 212 ? 9.120 31.371 7.725 1.00 13.51 212 LYS A CA 1
ATOM 1631 C C . LYS A 1 212 ? 10.574 31.786 7.824 1.00 13.80 212 LYS A C 1
ATOM 1632 O O . LYS A 1 212 ? 11.029 32.723 7.130 1.00 15.72 212 LYS A O 1
ATOM 1638 N N . ALA A 1 213 ? 11.341 31.153 8.687 1.00 13.25 213 ALA A N 1
ATOM 1639 C CA . ALA A 1 213 ? 12.772 31.418 8.845 1.00 13.85 213 ALA A CA 1
ATOM 1640 C C . ALA A 1 213 ? 13.571 31.227 7.537 1.00 13.50 213 ALA A C 1
ATOM 1641 O O . ALA A 1 213 ? 14.540 31.968 7.239 1.00 16.78 213 ALA A O 1
ATOM 1643 N N . ALA A 1 214 ? 13.127 30.234 6.760 1.00 13.48 214 ALA A N 1
ATOM 1644 C CA . ALA A 1 214 ? 13.747 29.913 5.475 1.00 14.48 214 ALA A CA 1
ATOM 1645 C C . ALA A 1 214 ? 13.269 30.841 4.344 1.00 15.93 214 ALA A C 1
ATOM 1646 O O . ALA A 1 214 ? 13.782 30.731 3.237 1.00 19.64 214 ALA A O 1
ATOM 1648 N N . GLY A 1 215 ? 12.307 31.719 4.614 1.00 15.81 215 GLY A N 1
ATOM 1649 C CA . GLY A 1 215 ? 11.888 32.678 3.604 1.00 17.78 215 GLY A CA 1
ATOM 1650 C C . GLY A 1 215 ? 10.789 32.212 2.658 1.00 15.39 215 GLY A C 1
ATOM 1651 O O . GLY A 1 215 ? 10.650 32.817 1.569 1.00 16.79 215 GLY A O 1
ATOM 1652 N N . ALA A 1 216 ? 10.009 31.173 3.022 1.00 15.54 216 ALA A N 1
ATOM 1653 C CA . ALA A 1 216 ? 8.861 30.744 2.163 1.00 13.81 216 ALA A CA 1
ATOM 1654 C C . ALA A 1 216 ? 7.942 31.940 1.896 1.00 14.71 216 ALA A C 1
ATOM 1655 O O . ALA A 1 216 ? 7.713 32.763 2.793 1.00 17.67 216 ALA A O 1
ATOM 1657 N N . ALA A 1 217 ? 7.430 32.030 0.664 1.00 14.89 217 ALA A N 1
ATOM 1658 C CA . ALA A 1 217 ? 6.448 33.060 0.322 1.00 15.18 217 ALA A CA 1
ATOM 1659 C C . ALA A 1 217 ? 5.044 32.724 0.777 1.00 15.11 217 ALA A C 1
ATOM 1660 O O . ALA A 1 217 ? 4.254 33.648 1.128 1.00 16.62 217 ALA A O 1
ATOM 1662 N N . ARG A 1 218 ? 4.686 31.431 0.742 1.00 14.02 218 ARG A N 1
ATOM 1663 C CA . ARG A 1 218 ? 3.385 30.992 1.153 1.00 13.26 218 ARG A CA 1
ATOM 1664 C C . ARG A 1 218 ? 3.513 29.775 2.065 1.00 12.06 218 ARG A C 1
ATOM 1665 O O . ARG A 1 218 ? 4.321 28.878 1.767 1.00 11.54 218 ARG A O 1
ATOM 1673 N N . ILE A 1 219 ? 2.751 29.770 3.150 1.00 10.87 219 ILE A N 1
ATOM 1674 C CA . ILE A 1 219 ? 2.728 28.651 4.151 1.00 10.81 219 ILE A CA 1
ATOM 1675 C C . ILE A 1 219 ? 1.258 28.353 4.448 1.00 10.83 219 ILE A C 1
ATOM 1676 O O . ILE A 1 219 ? 0.578 29.150 5.113 1.00 11.92 219 ILE A O 1
ATOM 1681 N N . ILE A 1 220 ? 0.757 27.235 3.899 1.00 10.33 220 ILE A N 1
ATOM 1682 C CA . ILE A 1 220 ? -0.630 26.874 3.974 1.00 10.32 220 ILE A CA 1
ATOM 1683 C C . ILE A 1 220 ? -0.792 25.870 5.144 1.00 10.33 220 ILE A C 1
ATOM 1684 O O . ILE A 1 220 ? -0.283 24.724 5.063 1.00 11.77 220 ILE A O 1
ATOM 1689 N N . GLY A 1 221 ? -1.484 26.285 6.225 1.00 10.72 221 GLY A N 1
ATOM 1690 C CA . GLY A 1 221 ? -1.770 25.366 7.329 1.00 10.43 221 GLY A CA 1
ATOM 1691 C C . GLY A 1 221 ? -3.020 24.547 7.037 1.00 10.78 221 GLY A C 1
ATOM 1692 O O . GLY A 1 221 ? -4.014 25.086 6.527 1.00 12.77 221 GLY A O 1
ATOM 1693 N N . VAL A 1 222 ? -2.999 23.248 7.402 1.00 9.52 222 VAL A N 1
ATOM 1694 C CA . VAL A 1 222 ? -4.076 22.359 7.162 1.00 9.53 222 VAL A CA 1
ATOM 1695 C C . VAL A 1 222 ? -4.466 21.666 8.492 1.00 9.93 222 VAL A C 1
ATOM 1696 O O . VAL A 1 222 ? -3.608 20.979 9.098 1.00 10.69 222 VAL A O 1
ATOM 1700 N N . ASP A 1 223 ? -5.738 21.775 8.945 1.00 10.37 223 ASP A N 1
ATOM 1701 C CA . ASP A 1 223 ? -6.183 21.101 10.195 1.00 10.22 223 ASP A CA 1
ATOM 1702 C C . ASP A 1 223 ? -7.683 20.966 10.125 1.00 10.55 223 ASP A C 1
ATOM 1703 O O . ASP A 1 223 ? -8.361 21.863 9.614 1.00 12.09 223 ASP A O 1
ATOM 1708 N N . ILE A 1 224 ? -8.223 19.854 10.695 1.00 11.00 224 ILE A N 1
ATOM 1709 C CA . ILE A 1 224 ? -9.684 19.707 10.834 1.00 12.55 224 ILE A CA 1
ATOM 1710 C C . ILE A 1 224 ? -10.265 20.483 12.062 1.00 11.44 224 ILE A C 1
ATOM 1711 O O . ILE A 1 224 ? -11.505 20.562 12.158 1.00 13.40 224 ILE A O 1
ATOM 1716 N N . ASN A 1 225 ? -9.404 21.053 12.902 1.00 12.30 225 ASN A N 1
ATOM 1717 C CA . ASN A 1 225 ? -9.831 21.891 14.031 1.00 12.38 225 ASN A CA 1
ATOM 1718 C C . ASN A 1 225 ? -9.556 23.334 13.692 1.00 13.32 225 ASN A C 1
ATOM 1719 O O . ASN A 1 225 ? -8.410 23.791 13.812 1.00 12.39 225 ASN A O 1
ATOM 1724 N N . LYS A 1 226 ? -10.590 24.083 13.292 1.00 13.76 226 LYS A N 1
ATOM 1725 C CA . LYS A 1 226 ? -10.368 25.477 12.886 1.00 15.08 226 LYS A CA 1
ATOM 1726 C C . LYS A 1 226 ? -9.946 26.380 14.059 1.00 14.65 226 LYS A C 1
ATOM 1727 O O . LYS A 1 226 ? -9.469 27.468 13.803 1.00 15.34 226 LYS A O 1
ATOM 1738 N N . ASP A 1 227 ? -10.091 25.927 15.306 1.00 14.65 227 ASP A N 1
ATOM 1739 C CA . ASP A 1 227 ? -9.642 26.709 16.424 1.00 14.44 227 ASP A CA 1
ATOM 1740 C C . ASP A 1 227 ? -8.121 26.836 16.443 1.00 13.65 227 ASP A C 1
ATOM 1741 O O . ASP A 1 227 ? -7.559 27.711 17.131 1.00 14.25 227 ASP A O 1
ATOM 1746 N N . LYS A 1 228 ? -7.399 25.992 15.673 1.00 12.46 228 LYS A N 1
ATOM 1747 C CA . LYS A 1 228 ? -5.899 26.037 15.580 1.00 11.67 228 LYS A CA 1
ATOM 1748 C C . LYS A 1 228 ? -5.370 27.125 14.614 1.00 10.86 228 LYS A C 1
ATOM 1749 O O . LYS A 1 228 ? -4.187 27.378 14.555 1.00 11.15 228 LYS A O 1
ATOM 1760 N N . PHE A 1 229 ? -6.282 27.720 13.789 1.00 11.93 229 PHE A N 1
ATOM 1761 C CA . PHE A 1 229 ? -5.853 28.609 12.720 1.00 12.18 229 PHE A CA 1
ATOM 1762 C C . PHE A 1 229 ? -5.293 29.942 13.175 1.00 12.58 229 PHE A C 1
ATOM 1763 O O . PHE A 1 229 ? -4.315 30.437 12.590 1.00 12.63 229 PHE A O 1
ATOM 1771 N N . ALA A 1 230 ? -5.877 30.523 14.217 1.00 13.80 230 ALA A N 1
ATOM 1772 C CA . ALA A 1 230 ? -5.412 31.873 14.630 1.00 13.81 230 ALA A CA 1
ATOM 1773 C C . ALA A 1 230 ? -3.902 31.868 15.028 1.00 12.42 230 ALA A C 1
ATOM 1774 O O . ALA A 1 230 ? -3.104 32.707 14.600 1.00 13.55 230 ALA A O 1
ATOM 1776 N N . LYS A 1 231 ? -3.496 30.874 15.863 1.00 12.29 231 LYS A N 1
ATOM 1777 C CA . LYS A 1 231 ? -2.095 30.816 16.281 1.00 12.41 231 LYS A CA 1
ATOM 1778 C C . LYS A 1 231 ? -1.188 30.460 15.084 1.00 11.17 231 LYS A C 1
ATOM 1779 O O . LYS A 1 231 ? -0.055 30.933 15.015 1.00 12.78 231 LYS A O 1
ATOM 1785 N N . ALA A 1 232 ? -1.652 29.579 14.185 1.00 11.75 232 ALA A N 1
ATOM 1786 C CA . ALA A 1 232 ? -0.863 29.224 12.984 1.00 11.37 232 ALA A CA 1
ATOM 1787 C C . ALA A 1 232 ? -0.510 30.509 12.186 1.00 11.08 232 ALA A C 1
ATOM 1788 O O . ALA A 1 232 ? 0.641 30.689 11.732 1.00 11.87 232 ALA A O 1
ATOM 1790 N N . LYS A 1 233 ? -1.514 31.377 11.992 1.00 11.79 233 LYS A N 1
ATOM 1791 C CA . LYS A 1 233 ? -1.271 32.654 11.290 1.00 13.34 233 LYS A CA 1
ATOM 1792 C C . LYS A 1 233 ? -0.313 33.563 12.093 1.00 13.80 233 LYS A C 1
ATOM 1793 O O . LYS A 1 233 ? 0.599 34.185 11.521 1.00 13.66 233 LYS A O 1
ATOM 1799 N N . GLU A 1 234 ? -0.452 33.614 13.424 1.00 13.98 234 GLU A N 1
ATOM 1800 C CA . GLU A 1 234 ? 0.463 34.435 14.237 1.00 15.48 234 GLU A CA 1
ATOM 1801 C C . GLU A 1 234 ? 1.947 34.066 14.030 1.00 14.26 234 GLU A C 1
ATOM 1802 O O . GLU A 1 234 ? 2.824 34.952 14.082 1.00 17.14 234 GLU A O 1
ATOM 1808 N N . VAL A 1 235 ? 2.218 32.747 13.874 1.00 13.20 235 VAL A N 1
ATOM 1809 C CA . VAL A 1 235 ? 3.633 32.301 13.733 1.00 13.01 235 VAL A CA 1
ATOM 1810 C C . VAL A 1 235 ? 4.130 32.194 12.274 1.00 13.55 235 VAL A C 1
ATOM 1811 O O . VAL A 1 235 ? 5.284 31.804 12.054 1.00 12.80 235 VAL A O 1
ATOM 1815 N N . GLY A 1 236 ? 3.263 32.496 11.283 1.00 12.52 236 GLY A N 1
ATOM 1816 C CA . GLY A 1 236 ? 3.682 32.582 9.890 1.00 12.45 236 GLY A CA 1
ATOM 1817 C C . GLY A 1 236 ? 2.804 32.028 8.801 1.00 11.76 236 GLY A C 1
ATOM 1818 O O . GLY A 1 236 ? 3.152 32.263 7.632 1.00 13.22 236 GLY A O 1
ATOM 1819 N N . ALA A 1 237 ? 1.750 31.292 9.116 1.00 11.59 237 ALA A N 1
ATOM 1820 C CA . ALA A 1 237 ? 0.868 30.751 8.056 1.00 11.94 237 ALA A CA 1
ATOM 1821 C C . ALA A 1 237 ? 0.269 31.966 7.266 1.00 11.46 237 ALA A C 1
ATOM 1822 O O . ALA A 1 237 ? -0.198 32.923 7.890 1.00 13.54 237 ALA A O 1
ATOM 1824 N N . THR A 1 238 ? 0.250 31.862 5.946 1.00 10.84 238 THR A N 1
ATOM 1825 C CA . THR A 1 238 ? -0.396 32.879 5.102 1.00 12.17 238 THR A CA 1
ATOM 1826 C C . THR A 1 238 ? -1.857 32.619 4.819 1.00 12.81 238 THR A C 1
ATOM 1827 O O . THR A 1 238 ? -2.598 33.550 4.434 1.00 14.57 238 THR A O 1
ATOM 1831 N N . GLU A 1 239 ? -2.304 31.386 4.999 1.00 13.17 239 GLU A N 1
ATOM 1832 C CA . GLU A 1 239 ? -3.610 30.887 4.761 1.00 13.63 239 GLU A CA 1
ATOM 1833 C C . GLU A 1 239 ? -3.785 29.587 5.537 1.00 11.23 239 GLU A C 1
ATOM 1834 O O . GLU A 1 239 ? -2.823 28.867 5.743 1.00 12.08 239 GLU A O 1
ATOM 1845 N N . CYS A 1 240 ? -5.026 29.270 5.903 1.00 12.66 240 CYS A N 1
ATOM 1846 C CA . CYS A 1 240 ? -5.420 27.957 6.515 1.00 11.83 240 CYS A CA 1
ATOM 1847 C C . CYS A 1 240 ? -6.640 27.374 5.851 1.00 12.09 240 CYS A C 1
ATOM 1848 O O . CYS A 1 240 ? -7.581 28.084 5.538 1.00 14.42 240 CYS A O 1
ATOM 1851 N N . VAL A 1 241 ? -6.628 26.041 5.730 1.00 11.26 241 VAL A N 1
ATOM 1852 C CA . VAL A 1 241 ? -7.706 25.297 5.152 1.00 11.91 241 VAL A CA 1
ATOM 1853 C C . VAL A 1 241 ? -8.103 24.123 6.056 1.00 12.10 241 VAL A C 1
ATOM 1854 O O . VAL A 1 241 ? -7.223 23.419 6.614 1.00 12.20 241 VAL A O 1
ATOM 1858 N N . ASN A 1 242 ? -9.428 23.888 6.127 1.00 11.39 242 ASN A N 1
ATOM 1859 C CA . ASN A 1 242 ? -9.986 22.756 6.849 1.00 12.51 242 ASN A CA 1
ATOM 1860 C C . ASN A 1 242 ? -10.517 21.769 5.822 1.00 11.65 242 ASN A C 1
ATOM 1861 O O . ASN A 1 242 ? -11.507 22.072 5.129 1.00 12.15 242 ASN A O 1
ATOM 1866 N N . PRO A 1 243 ? -9.959 20.545 5.697 1.00 12.85 243 PRO A N 1
ATOM 1867 C CA . PRO A 1 243 ? -10.452 19.590 4.711 1.00 13.09 243 PRO A CA 1
ATOM 1868 C C . PRO A 1 243 ? -11.974 19.321 4.778 1.00 13.38 243 PRO A C 1
ATOM 1869 O O . PRO A 1 243 ? -12.617 19.031 3.757 1.00 14.41 243 PRO A O 1
ATOM 1873 N N . GLN A 1 244 ? -12.571 19.415 5.982 1.00 13.93 244 GLN A N 1
ATOM 1874 C CA . GLN A 1 244 ? -13.983 19.149 6.145 1.00 15.78 244 GLN A CA 1
ATOM 1875 C C . GLN A 1 244 ? -14.881 20.213 5.481 1.00 15.04 244 GLN A C 1
ATOM 1876 O O . GLN A 1 244 ? -16.088 19.948 5.302 1.00 17.43 244 GLN A O 1
ATOM 1882 N N . ASP A 1 245 ? -14.326 21.359 5.086 1.00 15.12 245 ASP A N 1
ATOM 1883 C CA . ASP A 1 245 ? -15.114 22.418 4.422 1.00 14.75 245 ASP A CA 1
ATOM 1884 C C . ASP A 1 245 ? -15.279 22.219 2.916 1.00 13.93 245 ASP A C 1
ATOM 1885 O O . ASP A 1 245 ? -16.079 22.935 2.290 1.00 14.71 245 ASP A O 1
ATOM 1890 N N . TYR A 1 246 ? -14.554 21.260 2.339 1.00 13.66 246 TYR A N 1
ATOM 1891 C CA . TYR A 1 246 ? -14.481 21.056 0.881 1.00 13.27 246 TYR A CA 1
ATOM 1892 C C . TYR A 1 246 ? -15.190 19.780 0.424 1.00 13.49 246 TYR A C 1
ATOM 1893 O O . TYR A 1 246 ? -15.105 18.715 1.047 1.00 17.31 246 TYR A O 1
ATOM 1902 N N . LYS A 1 247 ? -15.791 19.873 -0.749 1.00 14.85 247 LYS A N 1
ATOM 1903 C CA . LYS A 1 247 ? -16.331 18.695 -1.404 1.00 16.38 247 LYS A CA 1
ATOM 1904 C C . LYS A 1 247 ? -15.281 17.807 -2.095 1.00 17.54 247 LYS A C 1
ATOM 1905 O O . LYS A 1 247 ? -15.408 16.591 -2.148 1.00 24.40 247 LYS A O 1
ATOM 1911 N N . LYS A 1 248 ? -14.141 18.352 -2.482 1.00 16.34 248 LYS A N 1
ATOM 1912 C CA . LYS A 1 248 ? -13.069 17.618 -3.146 1.00 17.14 248 LYS A CA 1
ATOM 1913 C C . LYS A 1 248 ? -11.984 17.223 -2.120 1.00 15.00 248 LYS A C 1
ATOM 1914 O O . LYS A 1 248 ? -11.841 17.860 -1.072 1.00 14.17 248 LYS A O 1
ATOM 1920 N N . PRO A 1 249 ? -11.200 16.148 -2.435 1.00 16.09 249 PRO A N 1
ATOM 1921 C CA . PRO A 1 249 ? -10.076 15.803 -1.577 1.00 14.25 249 PRO A CA 1
ATOM 1922 C C . PRO A 1 249 ? -9.078 16.928 -1.424 1.00 14.73 249 PRO A C 1
ATOM 1923 O O . PRO A 1 249 ? -8.833 17.676 -2.415 1.00 14.04 249 PRO A O 1
ATOM 1927 N N . ILE A 1 250 ? -8.502 17.107 -0.234 1.00 15.11 250 ILE A N 1
ATOM 1928 C CA . ILE A 1 250 ? -7.681 18.309 0.004 1.00 14.45 250 ILE A CA 1
ATOM 1929 C C . ILE A 1 250 ? -6.398 18.308 -0.891 1.00 13.47 250 ILE A C 1
ATOM 1930 O O . ILE A 1 250 ? -5.894 19.357 -1.191 1.00 14.28 250 ILE A O 1
ATOM 1935 N N . GLN A 1 251 ? -5.887 17.142 -1.351 1.00 13.59 251 GLN A N 1
ATOM 1936 C CA . GLN A 1 251 ? -4.742 17.172 -2.283 1.00 15.16 251 GLN A CA 1
ATOM 1937 C C . GLN A 1 251 ? -5.122 17.921 -3.565 1.00 14.44 251 GLN A C 1
ATOM 1938 O O . GLN A 1 251 ? -4.275 18.566 -4.169 1.00 15.37 251 GLN A O 1
ATOM 1949 N N . GLU A 1 252 ? -6.348 17.729 -4.036 1.00 14.19 252 GLU A N 1
ATOM 1950 C CA . GLU A 1 252 ? -6.804 18.444 -5.272 1.00 15.51 252 GLU A CA 1
ATOM 1951 C C . GLU A 1 252 ? -6.931 19.941 -5.003 1.00 13.84 252 GLU A C 1
ATOM 1952 O O . GLU A 1 252 ? -6.554 20.755 -5.792 1.00 14.54 252 GLU A O 1
ATOM 1963 N N . VAL A 1 253 ? -7.547 20.286 -3.862 1.00 14.50 253 VAL A N 1
ATOM 1964 C CA . VAL A 1 253 ? -7.661 21.692 -3.436 1.00 14.24 253 VAL A CA 1
ATOM 1965 C C . VAL A 1 253 ? -6.281 22.393 -3.364 1.00 13.79 253 VAL A C 1
ATOM 1966 O O . VAL A 1 253 ? -6.074 23.483 -3.926 1.00 14.38 253 VAL A O 1
ATOM 1970 N N . LEU A 1 254 ? -5.320 21.727 -2.722 1.00 12.67 254 LEU A N 1
ATOM 1971 C CA . LEU A 1 254 ? -4.004 22.298 -2.538 1.00 12.67 254 LEU A CA 1
ATOM 1972 C C . LEU A 1 254 ? -3.261 22.395 -3.874 1.00 12.03 254 LEU A C 1
ATOM 1973 O O . LEU A 1 254 ? -2.480 23.352 -4.070 1.00 13.07 254 LEU A O 1
ATOM 1978 N N . THR A 1 255 ? -3.435 21.418 -4.780 1.00 12.93 255 THR A N 1
ATOM 1979 C CA . THR A 1 255 ? -2.816 21.492 -6.118 1.00 13.08 255 THR A CA 1
ATOM 1980 C C . THR A 1 255 ? -3.367 22.713 -6.865 1.00 14.38 255 THR A C 1
ATOM 1981 O O . THR A 1 255 ? -2.612 23.447 -7.479 1.00 14.01 255 THR A O 1
ATOM 1985 N N . GLU A 1 256 ? 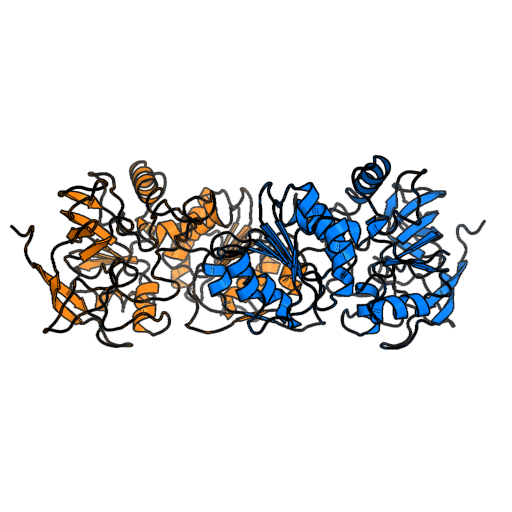-4.693 22.928 -6.810 1.00 14.28 256 GLU A N 1
ATOM 1986 C CA . GLU A 1 256 ? -5.290 24.098 -7.473 1.00 15.29 256 GLU A CA 1
ATOM 1987 C C . GLU A 1 256 ? -4.769 25.416 -6.873 1.00 14.37 256 GLU A C 1
ATOM 1988 O O . GLU A 1 256 ? -4.387 26.374 -7.596 1.00 15.81 256 GLU A O 1
ATOM 1994 N N . MET A 1 257 ? -4.705 25.499 -5.542 1.00 13.37 257 MET A N 1
ATOM 1995 C CA . MET A 1 257 ? -4.325 26.706 -4.861 1.00 14.02 257 MET A CA 1
ATOM 1996 C C . MET A 1 257 ? -2.894 27.119 -5.220 1.00 14.55 257 MET A C 1
ATOM 1997 O O . MET A 1 257 ? -2.512 28.339 -5.216 1.00 15.82 257 MET A O 1
ATOM 2002 N N . SER A 1 258 ? -2.026 26.126 -5.410 1.00 13.71 258 SER A N 1
ATOM 2003 C CA . SER A 1 258 ? -0.600 26.327 -5.690 1.00 12.84 258 SER A CA 1
ATOM 2004 C C . SER A 1 258 ? -0.261 26.307 -7.186 1.00 13.86 258 SER A C 1
ATOM 2005 O O . SER A 1 258 ? 0.925 26.190 -7.569 1.00 14.49 258 SER A O 1
ATOM 2008 N N . ASN A 1 259 ? -1.274 26.378 -8.047 1.00 14.08 259 ASN A N 1
ATOM 2009 C CA . ASN A 1 259 ? -1.100 26.434 -9.485 1.00 15.46 259 ASN A CA 1
ATOM 2010 C C . ASN A 1 259 ? -0.250 25.231 -9.983 1.00 13.82 259 ASN A C 1
ATOM 2011 O O . ASN A 1 259 ? 0.638 25.419 -10.852 1.00 15.82 259 ASN A O 1
ATOM 2016 N N . GLY A 1 260 ? -0.558 24.045 -9.473 1.00 14.59 260 GLY A N 1
ATOM 2017 C CA . GLY A 1 260 ? 0.028 22.785 -9.958 1.00 13.85 260 GLY A CA 1
ATOM 2018 C C . GLY A 1 260 ? 0.781 21.917 -8.934 1.00 12.10 260 GLY A C 1
ATOM 2019 O O . GLY A 1 260 ? 1.375 20.923 -9.336 1.00 11.95 260 GLY A O 1
ATOM 2020 N N . GLY A 1 261 ? 0.679 22.240 -7.652 1.00 11.47 261 GLY A N 1
ATOM 2021 C CA . GLY A 1 261 ? 1.347 21.508 -6.560 1.00 10.25 261 GLY A CA 1
ATOM 2022 C C . GLY A 1 261 ? 2.302 22.341 -5.764 1.00 10.22 261 GLY A C 1
ATOM 2023 O O . GLY A 1 261 ? 2.932 23.276 -6.297 1.00 11.51 261 GLY A O 1
ATOM 2024 N N . VAL A 1 262 ? 2.496 22.022 -4.478 1.00 10.30 262 VAL A N 1
ATOM 2025 C CA . VAL A 1 262 ? 3.392 22.803 -3.618 1.00 9.69 262 VAL A CA 1
ATOM 2026 C C . VAL A 1 262 ? 4.869 22.384 -3.764 1.00 9.62 262 VAL A C 1
ATOM 2027 O O . VAL A 1 262 ? 5.195 21.239 -4.215 1.00 10.94 262 VAL A O 1
ATOM 2031 N N . ASP A 1 263 ? 5.789 23.246 -3.350 1.00 9.52 263 ASP A N 1
ATOM 2032 C CA . ASP A 1 263 ? 7.217 22.931 -3.366 1.00 9.94 263 ASP A CA 1
ATOM 2033 C C . ASP A 1 263 ? 7.581 21.883 -2.225 1.00 9.45 263 ASP A C 1
ATOM 2034 O O . ASP A 1 263 ? 8.397 20.968 -2.454 1.00 10.25 263 ASP A O 1
ATOM 2039 N N . PHE A 1 264 ? 7.049 22.110 -1.044 1.00 9.35 264 PHE A N 1
ATOM 2040 C CA . PHE A 1 264 ? 7.380 21.338 0.168 1.00 9.46 264 PHE A CA 1
ATOM 2041 C C . PHE A 1 264 ? 6.106 21.054 0.949 1.00 9.93 264 PHE A C 1
ATOM 2042 O O . PHE A 1 264 ? 5.354 22.021 1.267 1.00 10.42 264 PHE A O 1
ATOM 2050 N N . SER A 1 265 ? 5.833 19.785 1.321 1.00 8.21 265 SER A N 1
ATOM 2051 C CA . SER A 1 265 ? 4.726 19.456 2.194 1.00 8.32 265 SER A CA 1
ATOM 2052 C C . SER A 1 265 ? 5.271 18.638 3.416 1.00 8.50 265 SER A C 1
ATOM 2053 O O . SER A 1 265 ? 6.343 18.007 3.336 1.00 8.94 265 SER A O 1
ATOM 2056 N N . PHE A 1 266 ? 4.523 18.710 4.529 1.00 8.41 266 PHE A N 1
ATOM 2057 C CA . PHE A 1 266 ? 4.887 18.093 5.806 1.00 8.30 266 PHE A CA 1
ATOM 2058 C C . PHE A 1 266 ? 3.698 17.416 6.407 1.00 8.25 266 PHE A C 1
ATOM 2059 O O . PHE A 1 266 ? 2.631 18.057 6.591 1.00 8.83 266 PHE A O 1
ATOM 2067 N N . GLU A 1 26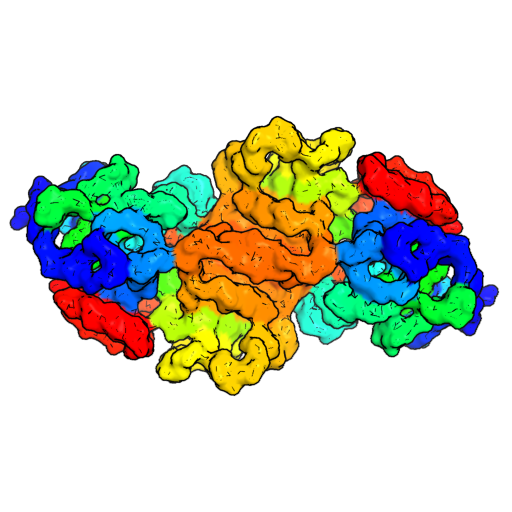7 ? 3.837 16.139 6.785 1.00 8.04 267 GLU A N 1
ATOM 2068 C CA . GLU A 1 267 ? 2.772 15.421 7.516 1.00 7.94 267 GLU A CA 1
ATOM 2069 C C . GLU A 1 267 ? 3.165 15.460 9.014 1.00 8.50 267 GLU A C 1
ATOM 2070 O O . GLU A 1 267 ? 4.241 14.962 9.390 1.00 8.57 267 GLU A O 1
ATOM 2076 N N . VAL A 1 268 ? 2.354 16.154 9.841 1.00 7.86 268 VAL A N 1
ATOM 2077 C CA . VAL A 1 268 ? 2.700 16.435 11.263 1.00 8.35 268 VAL A CA 1
ATOM 2078 C C . VAL A 1 268 ? 1.526 16.032 12.154 1.00 8.32 268 VAL A C 1
ATOM 2079 O O . VAL A 1 268 ? 1.133 16.719 13.109 1.00 9.05 268 VAL A O 1
ATOM 2083 N N . ILE A 1 269 ? 0.918 14.880 11.816 1.00 8.81 269 ILE A N 1
ATOM 2084 C CA . ILE A 1 269 ? -0.289 14.324 12.458 1.00 9.33 269 ILE A CA 1
ATOM 2085 C C . ILE A 1 269 ? -0.014 12.884 12.992 1.00 9.06 269 ILE A C 1
ATOM 2086 O O . ILE A 1 269 ? -0.090 12.612 14.213 1.00 10.11 269 ILE A O 1
ATOM 2091 N N . GLY A 1 270 ? 0.280 11.977 12.070 1.00 9.66 270 GLY A N 1
ATOM 2092 C CA . GLY A 1 270 ? 0.454 10.555 12.369 1.00 10.90 270 GLY A CA 1
ATOM 2093 C C . GLY A 1 270 ? -0.627 9.676 11.757 1.00 11.41 270 GLY A C 1
ATOM 2094 O O . GLY A 1 270 ? -0.971 8.667 12.368 1.00 17.86 270 GLY A O 1
ATOM 2095 N N . ARG A 1 271 ? -1.174 9.980 10.585 1.00 9.41 271 ARG A N 1
ATOM 2096 C CA . ARG A 1 271 ? -2.171 9.170 9.970 1.00 9.69 271 ARG A CA 1
ATOM 2097 C C . ARG A 1 271 ? -1.693 8.656 8.598 1.00 9.81 271 ARG A C 1
ATOM 2098 O O . ARG A 1 271 ? -1.104 9.432 7.835 1.00 9.71 271 ARG A O 1
ATOM 2113 N N . LEU A 1 272 ? -2.044 7.384 8.267 1.00 10.26 272 LEU A N 1
ATOM 2114 C CA . LEU A 1 272 ? -1.636 6.842 6.966 1.00 10.97 272 LEU A CA 1
ATOM 2115 C C . LEU A 1 272 ? -2.179 7.696 5.824 1.00 10.06 272 LEU A C 1
ATOM 2116 O O . LEU A 1 272 ? -1.531 7.975 4.807 1.00 11.12 272 LEU A O 1
ATOM 2121 N N . ASP A 1 273 ? -3.493 8.040 5.934 1.00 10.29 273 ASP A N 1
ATOM 2122 C CA . ASP A 1 273 ? -4.158 8.704 4.796 1.00 11.01 273 ASP A CA 1
ATOM 2123 C C . ASP A 1 273 ? -3.593 10.081 4.564 1.00 10.35 273 ASP A C 1
ATOM 2124 O O . ASP A 1 273 ? -3.373 10.479 3.381 1.00 11.21 273 ASP A O 1
ATOM 21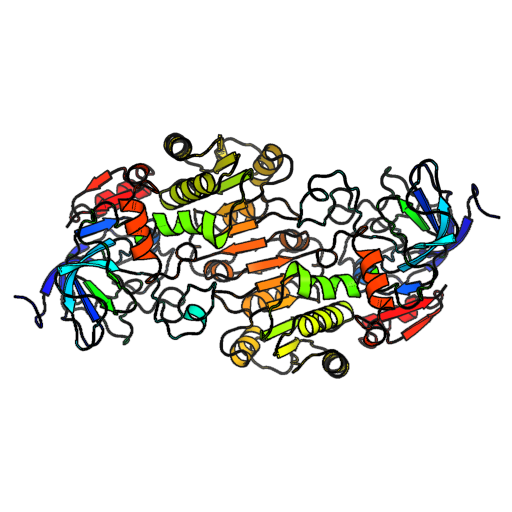29 N N . THR A 1 274 ? -3.194 10.873 5.597 1.00 9.96 274 THR A N 1
ATOM 2130 C CA . THR A 1 274 ? -2.634 12.172 5.409 1.00 9.60 274 THR A CA 1
ATOM 2131 C C . THR A 1 274 ? -1.154 12.118 4.975 1.00 8.91 274 THR A C 1
ATOM 2132 O O . THR A 1 274 ? -0.697 13.007 4.295 1.00 9.69 274 THR A O 1
ATOM 2136 N N . MET A 1 275 ? -0.441 10.991 5.259 1.00 9.01 275 MET A N 1
ATOM 2137 C CA . MET A 1 275 ? 0.904 10.815 4.684 1.00 8.93 275 MET A CA 1
ATOM 2138 C C . MET A 1 275 ? 0.801 10.723 3.124 1.00 8.67 275 MET A C 1
ATOM 2139 O O . MET A 1 275 ? 1.588 11.345 2.404 1.00 9.82 275 MET A O 1
ATOM 2144 N N . VAL A 1 276 ? -0.141 9.960 2.618 1.00 8.80 276 VAL A N 1
ATOM 2145 C CA . VAL A 1 276 ? -0.326 9.817 1.153 1.00 10.16 276 VAL A CA 1
ATOM 2146 C C . VAL A 1 276 ? -0.863 11.132 0.521 1.00 9.68 276 VAL A C 1
ATOM 2147 O O . VAL A 1 276 ? -0.370 11.556 -0.523 1.00 10.96 276 VAL A O 1
ATOM 2151 N N . THR A 1 277 ? -1.806 11.812 1.178 1.00 9.83 277 THR A N 1
ATOM 2152 C CA . THR A 1 277 ? -2.315 13.126 0.728 1.00 10.09 277 THR A CA 1
ATOM 2153 C C . THR A 1 277 ? -1.224 14.165 0.675 1.00 9.27 277 THR A C 1
ATOM 2154 O O . THR A 1 277 ? -1.123 14.932 -0.322 1.00 9.71 277 THR A O 1
ATOM 2158 N N . ALA A 1 278 ? -0.390 14.224 1.697 1.00 9.38 278 ALA A N 1
ATOM 2159 C CA . ALA A 1 278 ? 0.680 15.199 1.741 1.00 8.34 278 ALA A CA 1
ATOM 2160 C C . ALA A 1 278 ? 1.659 14.940 0.589 1.00 8.78 278 ALA A C 1
ATOM 2161 O O . ALA A 1 278 ? 2.178 15.884 -0.022 1.00 9.12 278 ALA A O 1
ATOM 2163 N N . LEU A 1 279 ? 2.015 13.657 0.321 1.00 8.82 279 LEU A N 1
ATOM 2164 C CA . LEU A 1 279 ? 2.850 13.360 -0.841 1.00 9.58 279 LEU A CA 1
ATOM 2165 C C . LEU A 1 279 ? 2.257 13.894 -2.132 1.00 8.68 279 LEU A C 1
ATOM 2166 O O . LEU A 1 279 ? 2.886 14.525 -2.950 1.00 9.70 279 LEU A O 1
ATOM 2171 N N . SER A 1 280 ? 0.981 13.522 -2.318 1.00 9.79 280 SER A N 1
ATOM 2172 C CA A SER A 1 280 ? 0.363 13.792 -3.604 0.50 8.70 280 SER A CA 1
ATOM 2173 C CA B SER A 1 280 ? 0.215 13.830 -3.540 0.50 11.34 280 SER A CA 1
ATOM 2174 C C . SER A 1 280 ? 0.149 15.297 -3.859 1.00 10.05 280 SER A C 1
ATOM 2175 O O . SER A 1 280 ? 0.170 15.722 -5.039 1.00 11.75 280 SER A O 1
ATOM 2180 N N . CYS A 1 281 ? 0.067 16.154 -2.806 1.00 9.78 281 CYS A N 1
ATOM 2181 C CA . CYS A 1 281 ? -0.154 17.600 -3.013 1.00 10.52 281 CYS A CA 1
ATOM 2182 C C . CYS A 1 281 ? 1.131 18.392 -3.377 1.00 10.11 281 CYS A C 1
ATOM 2183 O O . CYS A 1 281 ? 1.018 19.540 -3.779 1.00 10.49 281 CYS A O 1
ATOM 2186 N N . CYS A 1 282 ? 2.312 17.727 -3.258 1.00 9.89 282 CYS A N 1
ATOM 2187 C CA A CYS A 1 282 ? 3.554 18.328 -3.747 0.60 10.90 282 CYS A CA 1
ATOM 2188 C CA B CYS A 1 282 ? 3.524 18.384 -3.745 0.40 10.90 282 CYS A CA 1
ATOM 2189 C C . CYS A 1 282 ? 3.696 18.138 -5.280 1.00 8.96 282 CYS A C 1
ATOM 2190 O O . CYS A 1 282 ? 3.142 17.200 -5.858 1.00 11.01 282 CYS A O 1
ATOM 2195 N N . GLN A 1 283 ? 4.332 19.122 -5.920 1.00 10.63 283 GLN A N 1
ATOM 2196 C CA . GLN A 1 283 ? 4.425 19.138 -7.391 1.00 10.08 283 GLN A CA 1
ATOM 2197 C C . GLN A 1 283 ? 5.086 17.824 -7.895 1.00 10.05 283 GLN A C 1
ATOM 2198 O O . GLN A 1 283 ? 6.104 17.365 -7.357 1.00 9.47 283 GLN A O 1
ATOM 2204 N N . GLU A 1 284 ? 4.494 17.239 -8.931 1.00 9.16 284 GLU A N 1
ATOM 2205 C CA . GLU A 1 284 ? 4.846 15.835 -9.310 1.00 9.39 284 GLU A CA 1
ATOM 2206 C C . GLU A 1 284 ? 6.274 15.593 -9.814 1.00 9.39 284 GLU A C 1
ATOM 2207 O O . GLU A 1 284 ? 6.794 14.485 -9.763 1.00 10.39 284 GLU A O 1
ATOM 2213 N N . ALA A 1 285 ? 6.885 16.635 -10.360 1.00 10.39 285 ALA A N 1
ATOM 2214 C CA . ALA A 1 285 ? 8.226 16.565 -10.966 1.00 8.97 285 ALA A CA 1
ATOM 2215 C C . ALA A 1 285 ? 9.365 16.967 -10.027 1.00 9.84 285 ALA A C 1
ATOM 2216 O O . ALA A 1 285 ? 10.501 16.460 -10.173 1.00 10.85 285 ALA A O 1
ATOM 2218 N N . TYR A 1 286 ? 9.135 17.913 -9.074 1.00 9.89 286 TYR A N 1
ATOM 2219 C CA . TYR A 1 286 ? 10.193 18.447 -8.254 1.00 10.13 286 TYR A CA 1
ATOM 2220 C C . TYR A 1 286 ? 9.777 18.655 -6.755 1.00 9.02 286 TYR A C 1
ATOM 2221 O O . TYR A 1 286 ? 10.612 19.155 -5.989 1.00 9.94 286 TYR A O 1
ATOM 2230 N N . GLY A 1 287 ? 8.558 18.283 -6.410 1.00 9.05 287 GLY A N 1
ATOM 2231 C CA . GLY A 1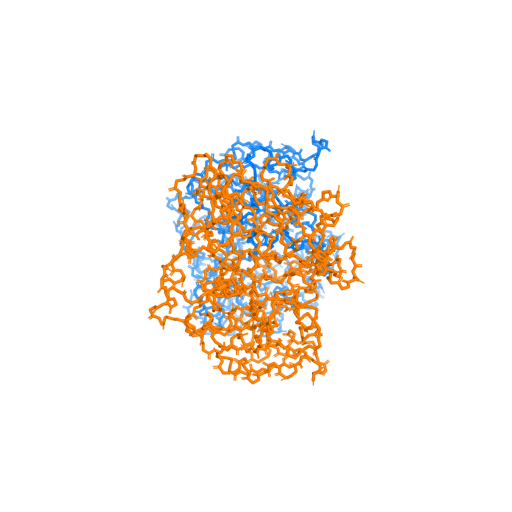 287 ? 8.114 18.446 -5.025 1.00 10.08 287 GLY A CA 1
ATOM 2232 C C . GLY A 1 287 ? 8.862 17.532 -4.027 1.00 8.78 287 GLY A C 1
ATOM 2233 O O . GLY A 1 287 ? 9.353 16.458 -4.401 1.00 9.41 287 GLY A O 1
ATOM 2234 N N . VAL A 1 288 ? 8.827 17.958 -2.755 1.00 10.23 288 VAL A N 1
ATOM 2235 C CA . VAL A 1 288 ? 9.405 17.176 -1.604 1.00 9.26 288 VAL A CA 1
ATOM 2236 C C . VAL A 1 288 ? 8.338 17.109 -0.514 1.00 8.96 288 VAL A C 1
ATOM 2237 O O . VAL A 1 288 ? 7.751 18.139 -0.152 1.00 10.62 288 VAL A O 1
ATOM 2241 N N . SER A 1 289 ? 8.139 15.890 0.024 1.00 9.07 289 SER A N 1
ATOM 2242 C CA . SER A 1 289 ? 7.254 15.698 1.156 1.00 8.11 289 SER A CA 1
ATOM 2243 C C . SER A 1 289 ? 7.994 14.995 2.287 1.00 8.80 289 SER A C 1
ATOM 2244 O O . SER A 1 289 ? 8.684 13.975 2.074 1.00 9.40 289 SER A O 1
ATOM 2247 N N . VAL A 1 290 ? 7.846 15.546 3.526 1.00 8.25 290 VAL A N 1
ATOM 2248 C CA . VAL A 1 290 ? 8.523 15.037 4.760 1.00 7.97 290 VAL A CA 1
ATOM 2249 C C . VAL A 1 290 ? 7.454 14.492 5.708 1.00 8.45 290 VAL A C 1
ATOM 2250 O O . VAL A 1 290 ? 6.560 15.253 6.163 1.00 8.72 290 VAL A O 1
ATOM 2254 N N . ILE A 1 291 ? 7.623 13.232 6.118 1.00 7.79 291 ILE A N 1
ATOM 2255 C CA . ILE A 1 291 ? 6.798 12.614 7.178 1.00 8.32 291 ILE A CA 1
ATOM 2256 C C . ILE A 1 291 ? 7.475 12.884 8.553 1.00 8.11 291 ILE A C 1
ATOM 2257 O O . ILE A 1 291 ? 8.652 12.572 8.767 1.00 8.18 291 ILE A O 1
ATOM 2262 N N . VAL A 1 292 ? 6.676 13.531 9.445 1.00 7.93 292 VAL A N 1
ATOM 2263 C CA . VAL A 1 292 ? 7.084 13.808 10.850 1.00 8.11 292 VAL A CA 1
ATOM 2264 C C . VAL A 1 292 ? 6.187 13.054 11.826 1.00 8.03 292 VAL A C 1
ATOM 2265 O O . VAL A 1 292 ? 6.645 12.603 12.886 1.00 8.59 292 VAL A O 1
ATOM 2269 N N . GLY A 1 293 ? 4.903 12.899 11.532 1.00 8.18 293 GLY A N 1
ATOM 2270 C CA . GLY A 1 293 ? 3.991 12.197 12.462 1.00 9.01 293 GLY A CA 1
ATOM 2271 C C . GLY A 1 293 ? 4.344 10.740 12.691 1.00 8.70 293 GLY A C 1
ATOM 2272 O O . GLY A 1 293 ? 4.810 10.042 11.787 1.00 9.87 293 GLY A O 1
ATOM 2273 N N . VAL A 1 294 ? 4.077 10.254 13.919 1.00 9.55 294 VAL A N 1
ATOM 2274 C CA . VAL A 1 294 ? 4.298 8.810 14.265 1.00 10.18 294 VAL A CA 1
ATOM 2275 C C . VAL A 1 294 ? 3.081 8.039 13.903 1.00 10.94 294 VAL A C 1
ATOM 2276 O O . VAL A 1 294 ? 1.954 8.309 14.389 1.00 11.91 294 VAL A O 1
ATOM 2280 N N A PRO A 1 295 ? 3.354 6.895 13.044 0.50 11.06 295 PRO A N 1
ATOM 2281 N N B PRO A 1 295 ? 3.067 7.049 12.963 0.50 12.99 295 PRO A N 1
ATOM 2282 C CA A PRO A 1 295 ? 2.284 6.112 12.526 0.50 10.33 295 PRO A CA 1
ATOM 2283 C CA B PRO A 1 295 ? 1.894 6.295 12.604 0.50 14.70 295 PRO A CA 1
ATOM 2284 C C A PRO A 1 295 ? 1.730 5.086 13.567 0.50 11.36 295 PRO A C 1
ATOM 2285 C C B PRO A 1 295 ? 1.533 5.135 13.617 0.50 13.43 295 PRO A C 1
ATOM 2286 O O A PRO A 1 295 ? 2.384 4.831 14.602 0.50 11.11 295 PRO A O 1
ATOM 2287 O O B PRO A 1 295 ? 2.406 4.673 14.346 0.50 13.38 295 PRO A O 1
ATOM 2294 N N A PRO A 1 296 ? 0.537 4.535 13.303 0.50 11.57 296 PRO A N 1
ATOM 2295 N N B PRO A 1 296 ? 0.290 4.630 13.607 0.50 12.47 296 PRO A N 1
ATOM 2296 C CA A PRO A 1 296 ? -0.033 3.506 14.212 0.50 13.16 296 PRO A CA 1
ATOM 2297 C CA B PRO A 1 296 ? -0.041 3.504 14.486 0.50 11.90 296 PRO A CA 1
ATOM 2298 C C A PRO A 1 296 ? 0.775 2.193 14.126 0.50 12.75 296 PRO A C 1
ATOM 2299 C C B PRO A 1 296 ? 0.784 2.252 14.186 0.50 11.14 296 PRO A C 1
ATOM 2300 O O A PRO A 1 296 ? 1.044 1.726 13.012 0.50 15.06 296 PRO A O 1
ATOM 2301 O O B PRO A 1 296 ? 1.063 1.885 13.031 0.50 10.05 296 PRO A O 1
ATOM 2308 N N . ASP A 1 297 ? 1.131 1.603 15.278 1.00 11.55 297 ASP A N 1
ATOM 2309 C CA . ASP A 1 297 ? 2.053 0.484 15.289 1.00 11.93 297 ASP A CA 1
ATOM 2310 C C . ASP A 1 297 ? 1.737 -0.600 14.271 1.00 10.46 297 ASP A C 1
ATOM 2311 O O . ASP A 1 297 ? 0.612 -1.121 14.189 1.00 11.73 297 ASP A O 1
ATOM 2316 N N . SER A 1 298 ? 2.803 -0.941 13.498 1.00 13.02 298 SER A N 1
ATOM 2317 C CA . SER A 1 298 ? 2.848 -2.085 12.603 1.00 13.99 298 SER A CA 1
ATOM 2318 C C . SER A 1 298 ? 1.842 -1.968 11.434 1.00 13.43 298 SER A C 1
ATOM 2319 O O . SER A 1 298 ? 1.741 -2.913 10.670 1.00 20.15 298 SER A O 1
ATOM 2322 N N . GLN A 1 299 ? 1.273 -0.815 11.151 1.00 12.86 299 GLN A N 1
ATOM 2323 C CA A GLN A 1 299 ? 0.309 -0.623 10.042 0.50 13.80 299 GLN A CA 1
ATOM 2324 C CA B GLN A 1 299 ? 0.326 -0.655 10.027 0.50 12.45 299 GLN A CA 1
ATOM 2325 C C . GLN A 1 299 ? 1.004 -0.120 8.758 1.00 13.11 299 GLN A C 1
ATOM 2326 O O . GLN A 1 299 ? 1.867 0.766 8.811 1.00 15.35 299 GLN A O 1
ATOM 2337 N N . ASN A 1 300 ? 0.629 -0.704 7.616 1.00 14.62 300 ASN A N 1
ATOM 2338 C CA . ASN A 1 300 ? 1.136 -0.309 6.308 1.00 14.02 300 ASN A CA 1
ATOM 2339 C C . ASN A 1 300 ? 0.143 0.614 5.598 1.00 13.47 300 ASN A C 1
ATOM 2340 O O . ASN A 1 300 ? -1.070 0.460 5.699 1.00 14.89 300 ASN A O 1
ATOM 2345 N N . LEU A 1 301 ? 0.671 1.536 4.819 1.00 14.35 301 LEU A N 1
ATOM 2346 C CA . LEU A 1 301 ? -0.069 2.412 3.887 1.00 15.13 301 LEU A CA 1
ATOM 2347 C C . LEU A 1 301 ? -0.029 1.818 2.487 1.00 13.68 301 LEU A C 1
ATOM 2348 O O . LEU A 1 301 ? 0.771 0.949 2.179 1.00 13.66 301 LEU A O 1
ATOM 2353 N N . SER A 1 302 ? -0.998 2.234 1.656 1.00 15.66 302 SER A N 1
ATOM 2354 C CA . SER A 1 302 ? -1.123 1.834 0.261 1.00 15.53 302 SER A CA 1
ATOM 2355 C C . SER A 1 302 ? -0.911 3.079 -0.595 1.00 13.27 302 SER A C 1
ATOM 2356 O O . SER A 1 302 ? -1.518 4.136 -0.334 1.00 14.46 302 SER A O 1
ATOM 2359 N N . MET A 1 303 ? -0.066 3.015 -1.630 1.00 11.39 303 MET A N 1
ATOM 2360 C CA . MET A 1 303 ? 0.143 4.138 -2.535 1.00 10.81 303 MET A CA 1
ATOM 2361 C C . MET A 1 303 ? 0.508 3.635 -3.943 1.00 11.01 303 MET A C 1
ATOM 2362 O O . MET A 1 303 ? 1.053 2.550 -4.105 1.00 11.94 303 MET A O 1
ATOM 2367 N N . ASN A 1 304 ? 0.306 4.545 -4.899 1.00 11.30 304 ASN A N 1
ATOM 2368 C CA . ASN A 1 304 ? 0.699 4.317 -6.307 1.00 12.16 304 ASN A CA 1
ATOM 2369 C C . ASN A 1 304 ? 2.113 4.837 -6.573 1.00 10.95 304 ASN A C 1
ATOM 2370 O O . ASN A 1 304 ? 2.344 6.053 -6.450 1.00 10.84 304 ASN A O 1
ATOM 2375 N N . PRO A 1 305 ? 3.050 3.941 -6.964 1.00 10.58 305 PRO A N 1
ATOM 2376 C CA . PRO A 1 305 ? 4.429 4.395 -7.185 1.00 10.31 305 PRO A CA 1
ATOM 2377 C C . PRO A 1 305 ? 4.646 5.401 -8.330 1.00 10.04 305 PRO A C 1
ATOM 2378 O O . PRO A 1 305 ? 5.728 6.030 -8.394 1.00 10.16 305 PRO A O 1
ATOM 2382 N N . MET A 1 306 ? 3.674 5.585 -9.204 1.00 10.61 306 MET A N 1
ATOM 2383 C CA . MET A 1 306 ? 3.726 6.666 -10.203 1.00 11.26 306 MET A CA 1
ATOM 2384 C C . MET A 1 306 ? 3.847 8.043 -9.546 1.00 11.43 306 MET A C 1
ATOM 2385 O O . MET A 1 306 ? 4.409 8.958 -10.150 1.00 10.99 306 MET A O 1
ATOM 2390 N N . LEU A 1 307 ? 3.384 8.189 -8.281 1.00 10.41 307 LEU A N 1
ATOM 2391 C CA . LEU A 1 307 ? 3.584 9.461 -7.574 1.00 9.66 307 LEU A CA 1
ATOM 2392 C C . LEU A 1 307 ? 5.107 9.809 -7.453 1.00 10.58 307 LEU A C 1
ATOM 2393 O O . LEU A 1 307 ? 5.477 10.992 -7.419 1.00 9.96 307 LEU A O 1
ATOM 2398 N N . LEU A 1 308 ? 5.963 8.759 -7.255 1.00 9.19 308 LEU A N 1
ATOM 2399 C CA . LEU A 1 308 ? 7.374 8.904 -7.184 1.00 9.08 308 LEU A CA 1
ATOM 2400 C C . LEU A 1 308 ? 8.103 8.959 -8.562 1.00 9.16 308 LEU A C 1
ATOM 2401 O O . LEU A 1 308 ? 9.031 9.718 -8.748 1.00 8.80 308 LEU A O 1
ATOM 2406 N N . LEU A 1 309 ? 7.649 8.089 -9.485 1.00 9.17 309 LEU A N 1
ATOM 2407 C CA . LEU A 1 309 ? 8.330 7.919 -10.797 1.00 8.87 309 LEU A CA 1
ATOM 2408 C C . LEU A 1 309 ? 8.406 9.269 -11.551 1.00 9.33 309 LEU A C 1
ATOM 2409 O O . LEU A 1 309 ? 9.397 9.564 -12.254 1.00 9.87 309 LEU A O 1
ATOM 2418 N N . SER A 1 310 ? 7.362 10.129 -11.406 1.00 9.46 310 SER A N 1
ATOM 2419 C CA . SER A 1 310 ? 7.401 11.465 -12.079 1.00 9.73 310 SER A CA 1
ATOM 2420 C C . SER A 1 310 ? 8.486 12.418 -11.578 1.00 10.01 310 SER A C 1
ATOM 2421 O O . SER A 1 310 ? 8.808 13.355 -12.292 1.00 10.41 310 SER A O 1
ATOM 2424 N N . GLY A 1 311 ? 8.982 12.185 -10.349 1.00 9.17 311 GLY A N 1
ATOM 2425 C CA . GLY A 1 311 ? 10.075 13.014 -9.823 1.00 9.35 311 GLY A CA 1
ATOM 2426 C C . GLY A 1 311 ? 9.967 13.454 -8.349 1.00 8.78 311 GLY A C 1
ATOM 2427 O O . GLY A 1 311 ? 10.943 14.023 -7.831 1.00 10.81 311 GLY A O 1
ATOM 2428 N N . ARG A 1 312 ? 8.867 13.151 -7.677 1.00 8.89 312 ARG A N 1
ATOM 2429 C CA . ARG A 1 312 ? 8.733 13.507 -6.243 1.00 9.35 312 ARG A CA 1
ATOM 2430 C C . ARG A 1 312 ? 9.832 12.815 -5.400 1.00 9.20 312 ARG A C 1
ATOM 2431 O O . ARG A 1 312 ? 10.284 11.704 -5.685 1.00 10.83 312 ARG A O 1
ATOM 2439 N N . THR A 1 313 ? 10.158 13.515 -4.293 1.00 9.52 313 THR A N 1
ATOM 2440 C CA . THR A 1 313 ? 11.038 13.029 -3.201 1.00 9.16 313 THR A CA 1
ATOM 2441 C C . THR A 1 313 ? 10.167 12.854 -1.934 1.00 9.85 313 THR A C 1
ATOM 2442 O O . THR A 1 313 ? 9.477 13.826 -1.529 1.00 12.17 313 THR A O 1
ATOM 2446 N N . TRP A 1 314 ? 10.259 11.705 -1.291 1.00 9.34 314 TRP A N 1
ATOM 2447 C CA . TRP A 1 314 ? 9.533 11.398 -0.060 1.00 9.64 314 TRP A CA 1
ATOM 2448 C C . TRP A 1 314 ? 10.567 11.011 0.999 1.00 9.86 314 TRP A C 1
ATOM 2449 O O . TRP A 1 314 ? 11.357 10.066 0.778 1.00 12.34 314 TRP A O 1
ATOM 2460 N N . LYS A 1 315 ? 10.527 11.617 2.151 1.00 8.73 315 LYS A N 1
ATOM 2461 C CA . LYS A 1 315 ? 11.504 11.291 3.229 1.00 9.91 315 LYS A CA 1
ATOM 2462 C C . LYS A 1 315 ? 10.823 11.466 4.581 1.00 8.93 315 LYS A C 1
ATOM 2463 O O . LYS A 1 315 ? 9.730 12.049 4.669 1.00 9.90 315 LYS A O 1
ATOM 2474 N N . GLY A 1 316 ? 11.445 10.919 5.617 1.00 9.04 316 GLY A N 1
ATOM 2475 C CA . GLY A 1 316 ? 10.989 11.179 7.002 1.00 8.36 316 GLY A CA 1
ATOM 2476 C C . GLY A 1 316 ? 12.162 11.447 7.866 1.00 7.92 316 GLY A C 1
ATOM 2477 O O . GLY A 1 316 ? 13.334 11.355 7.430 1.00 8.70 316 GLY A O 1
ATOM 2478 N N . ALA A 1 317 ? 11.946 11.829 9.143 1.00 8.06 317 ALA A N 1
ATOM 2479 C CA . ALA A 1 317 ? 13.051 12.013 10.078 1.00 8.40 317 ALA A CA 1
ATOM 2480 C C . ALA A 1 317 ? 12.595 11.991 11.508 1.00 8.32 317 ALA A C 1
ATOM 2481 O O . ALA A 1 317 ? 11.411 12.316 11.812 1.00 8.74 317 ALA A O 1
ATOM 2483 N N . ILE A 1 318 ? 13.521 11.621 12.378 1.00 8.38 318 ILE A N 1
ATOM 2484 C CA . ILE A 1 318 ? 13.382 11.731 13.838 1.00 8.56 318 ILE A CA 1
ATOM 2485 C C . ILE A 1 318 ? 14.075 12.999 14.324 1.00 8.49 318 ILE A C 1
ATOM 2486 O O . ILE A 1 318 ? 15.212 13.294 13.885 1.00 8.64 318 ILE A O 1
ATOM 2491 N N . PHE A 1 319 ? 13.436 13.757 15.228 1.00 8.42 319 PHE A N 1
ATOM 2492 C CA . PHE A 1 319 ? 14.084 14.897 15.894 1.00 8.48 319 PHE A CA 1
ATOM 2493 C C . PHE A 1 319 ? 14.652 15.944 14.898 1.00 8.35 319 PHE A C 1
ATOM 2494 O O . PHE A 1 319 ? 15.700 16.552 15.110 1.00 9.14 319 PHE A O 1
ATOM 2502 N N . GLY A 1 320 ? 13.890 16.145 13.797 1.00 8.67 320 GLY A N 1
ATOM 2503 C CA . GLY A 1 320 ? 14.242 17.208 12.820 1.00 9.02 320 GLY A CA 1
ATOM 2504 C C . GLY A 1 320 ? 15.565 17.013 12.122 1.00 8.41 320 GLY A C 1
ATOM 2505 O O . GLY A 1 320 ? 16.104 17.960 11.534 1.00 9.69 320 GLY A O 1
ATOM 2506 N N . GLY A 1 321 ? 16.071 15.752 12.139 1.00 8.95 321 GLY A N 1
ATOM 2507 C CA . GLY A 1 321 ? 17.427 15.500 11.554 1.00 9.00 321 GLY A CA 1
ATOM 2508 C C . GLY A 1 321 ? 18.597 15.930 12.363 1.00 9.23 321 GLY A C 1
ATOM 2509 O O . GLY A 1 321 ? 19.743 15.708 11.939 1.00 10.92 321 GLY A O 1
ATOM 2510 N N . PHE A 1 322 ? 18.398 16.536 13.562 1.00 9.22 322 PHE A N 1
ATOM 2511 C CA . PHE A 1 322 ? 19.510 17.045 14.339 1.00 9.57 322 PHE A CA 1
ATOM 2512 C C . PHE A 1 322 ? 20.290 15.933 15.044 1.00 9.45 322 PHE A C 1
ATOM 2513 O O . PHE A 1 322 ? 19.712 15.102 15.758 1.00 9.25 322 PHE A O 1
ATOM 2521 N N . LYS A 1 323 ? 21.634 15.960 14.902 1.00 9.49 323 LYS A N 1
ATOM 2522 C CA . LYS A 1 323 ? 22.518 15.158 15.818 1.00 9.89 323 LYS A CA 1
ATOM 2523 C C . LYS A 1 323 ? 22.289 15.723 17.220 1.00 9.65 323 LYS A C 1
ATOM 2524 O O . LYS A 1 323 ? 22.551 16.917 17.473 1.00 10.95 323 LYS A O 1
ATOM 2530 N N . SER A 1 324 ? 21.777 14.890 18.122 1.00 9.73 324 SER A N 1
ATOM 2531 C CA . SER A 1 324 ? 21.149 15.445 19.334 1.00 9.75 324 SER A CA 1
ATOM 2532 C C . SER A 1 324 ? 22.066 16.172 20.282 1.00 9.66 324 SER A C 1
ATOM 2533 O O . SER A 1 324 ? 21.720 17.313 20.772 1.00 10.27 324 SER A O 1
ATOM 2536 N N . LYS A 1 325 ? 23.202 15.562 20.682 1.00 9.93 325 LYS A N 1
ATOM 2537 C CA . LYS A 1 325 ? 24.061 16.122 21.696 1.00 10.71 325 LYS A CA 1
ATOM 2538 C C . LYS A 1 325 ? 24.809 17.302 21.146 1.00 11.75 325 LYS A C 1
ATOM 2539 O O . LYS A 1 325 ? 25.028 18.321 21.884 1.00 12.78 325 LYS A O 1
ATOM 2545 N N . ASP A 1 326 ? 25.204 17.299 19.861 1.00 12.20 326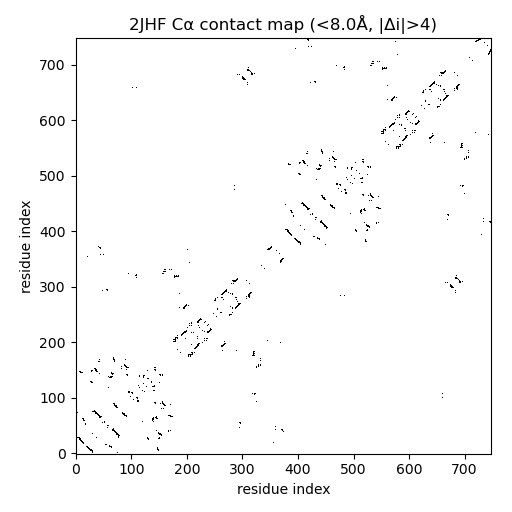 ASP A N 1
ATOM 2546 C CA . ASP A 1 326 ? 25.846 18.501 19.232 1.00 13.22 326 ASP A CA 1
ATOM 2547 C C . ASP A 1 326 ? 24.797 19.626 19.186 1.00 12.96 326 ASP A C 1
ATOM 2548 O O . ASP A 1 326 ? 25.184 20.838 19.385 1.00 15.37 326 ASP A O 1
ATOM 2553 N N . SER A 1 327 ? 23.568 19.332 18.799 1.00 11.40 327 SER A N 1
ATOM 2554 C CA . SER A 1 327 ? 22.613 20.398 18.397 1.00 11.68 327 SER A CA 1
ATOM 2555 C C . SER A 1 327 ? 21.915 21.075 19.585 1.00 10.73 327 SER A C 1
ATOM 2556 O O . SER A 1 327 ? 21.610 22.291 19.503 1.00 11.65 327 SER A O 1
ATOM 2559 N N . VAL A 1 328 ? 21.474 20.285 20.564 1.00 10.59 328 VAL A N 1
ATOM 2560 C CA . VAL A 1 328 ? 20.638 20.877 21.669 1.00 10.25 328 VAL A CA 1
ATOM 2561 C C . VAL A 1 328 ? 21.285 22.099 22.354 1.00 11.13 328 VAL A C 1
ATOM 2562 O O . VAL A 1 328 ? 20.579 23.106 22.522 1.00 11.64 328 VAL A O 1
ATOM 2566 N N . PRO A 1 329 ? 22.605 22.061 22.700 1.00 13.00 329 PRO A N 1
ATOM 2567 C CA . PRO A 1 329 ? 23.170 23.272 23.362 1.00 12.25 329 PRO A CA 1
ATOM 2568 C C . PRO A 1 329 ? 23.189 24.480 22.438 1.00 11.90 329 PRO A C 1
ATOM 2569 O O . PRO A 1 329 ? 22.984 25.622 22.923 1.00 12.68 329 PRO A O 1
ATOM 2573 N N . LYS A 1 330 ? 23.429 24.285 21.157 1.00 12.34 330 LYS A N 1
ATOM 2574 C CA . LYS A 1 330 ? 23.437 25.384 20.188 1.00 12.39 330 LYS A CA 1
ATOM 2575 C C . LYS A 1 330 ? 22.037 25.953 19.983 1.00 12.23 330 LYS A C 1
ATOM 2576 O O . LYS A 1 330 ? 21.834 27.191 19.864 1.00 12.64 330 LYS A O 1
ATOM 2582 N N . LEU A 1 331 ? 21.004 25.095 19.942 1.00 11.37 331 LEU A N 1
ATOM 2583 C CA . LEU A 1 331 ? 19.611 25.562 19.887 1.00 11.21 331 LEU A CA 1
ATOM 2584 C C . LEU A 1 331 ? 19.223 26.387 21.123 1.00 11.21 331 LEU A C 1
ATOM 2585 O O . LEU A 1 331 ? 18.536 27.441 20.999 1.00 11.58 331 LEU A O 1
ATOM 2590 N N . VAL A 1 332 ? 19.664 25.951 22.310 1.00 11.13 332 VAL A N 1
ATOM 2591 C CA . VAL A 1 332 ? 19.385 26.744 23.527 1.00 11.34 332 VAL A CA 1
ATOM 2592 C C . VAL A 1 332 ? 20.066 28.108 23.422 1.00 11.40 332 VAL A C 1
ATOM 2593 O O . VAL A 1 332 ? 19.477 29.174 23.764 1.00 12.80 332 VAL A O 1
ATOM 2597 N N . ALA A 1 333 ? 21.335 28.160 22.928 1.00 12.41 333 ALA A N 1
ATOM 2598 C CA . ALA A 1 333 ? 22.042 29.448 22.785 1.00 13.08 333 ALA A CA 1
ATOM 2599 C C . ALA A 1 333 ? 21.334 30.321 21.822 1.00 13.46 333 ALA A C 1
ATOM 2600 O O . ALA A 1 333 ? 21.200 31.568 22.056 1.00 14.17 333 ALA A O 1
ATOM 2602 N N . ASP A 1 334 ? 20.804 29.790 20.726 1.00 13.01 334 ASP A N 1
ATOM 2603 C CA . ASP A 1 334 ? 20.055 30.558 19.748 1.00 13.88 334 ASP A CA 1
ATOM 2604 C C . ASP A 1 334 ? 18.774 31.163 20.358 1.00 12.50 334 ASP A C 1
ATOM 2605 O O . ASP A 1 334 ? 18.408 32.334 20.149 1.00 13.48 334 ASP A O 1
ATOM 2610 N N . PHE A 1 335 ? 18.107 30.356 21.193 1.00 12.53 335 PHE A N 1
ATOM 2611 C CA . PHE A 1 335 ? 16.881 30.822 21.898 1.00 12.05 335 PHE A CA 1
ATOM 2612 C C . PHE A 1 335 ? 17.281 32.021 22.836 1.00 12.93 335 PHE A C 1
ATOM 2613 O O . PHE A 1 335 ? 16.541 33.048 22.917 1.00 14.51 335 PHE A O 1
ATOM 2621 N N . MET A 1 336 ? 18.413 31.875 23.564 1.00 13.35 336 MET A N 1
ATOM 2622 C CA . MET A 1 336 ? 18.848 32.936 24.515 1.00 14.86 336 MET A CA 1
ATOM 2623 C C . MET A 1 336 ? 19.150 34.256 23.747 1.00 15.83 336 MET A C 1
ATOM 2624 O O . MET A 1 336 ? 19.016 35.342 24.347 1.00 18.76 336 MET A O 1
ATOM 2633 N N . ALA A 1 337 ? 19.553 34.144 22.485 1.00 14.86 337 ALA A N 1
ATOM 2634 C CA . ALA A 1 337 ? 19.848 35.289 21.603 1.00 15.37 337 ALA A CA 1
ATOM 2635 C C . ALA A 1 337 ? 18.612 35.686 20.760 1.00 15.35 337 ALA A C 1
ATOM 2636 O O . ALA A 1 337 ? 18.757 36.530 19.832 1.00 17.43 337 ALA A O 1
ATOM 2638 N N . LYS A 1 338 ? 17.399 35.154 21.077 1.00 15.04 338 LYS A N 1
ATOM 2639 C CA . LYS A 1 338 ? 16.162 35.616 20.503 1.00 15.99 338 LYS A CA 1
ATOM 2640 C C . LYS A 1 338 ? 16.075 35.256 18.996 1.00 16.59 338 LYS A C 1
ATOM 2641 O O . LYS A 1 338 ? 15.361 35.927 18.223 1.00 17.31 338 LYS A O 1
ATOM 2647 N N . LYS A 1 339 ? 16.701 34.143 18.576 1.00 14.99 339 LYS A N 1
ATOM 2648 C CA . LYS A 1 339 ? 16.626 33.787 17.162 1.00 15.03 339 LYS A CA 1
ATOM 2649 C C . LYS A 1 339 ? 15.311 33.082 16.772 1.00 15.14 339 LYS A C 1
ATOM 2650 O O . LYS A 1 339 ? 14.914 33.072 15.595 1.00 16.53 339 LYS A O 1
ATOM 2656 N N . PHE A 1 340 ? 14.616 32.522 17.756 1.00 14.18 340 PHE A N 1
ATOM 2657 C CA . PHE A 1 340 ? 13.301 31.955 17.611 1.00 14.39 340 PHE A CA 1
ATOM 2658 C C . PHE A 1 340 ? 12.576 32.132 18.904 1.00 12.71 340 PHE A C 1
ATOM 2659 O O . PHE A 1 340 ? 13.167 32.411 19.931 1.00 15.67 340 PHE A O 1
ATOM 2667 N N . ALA A 1 341 ? 11.257 31.924 18.895 1.00 15.39 341 ALA A N 1
ATOM 2668 C CA . ALA A 1 341 ? 10.344 32.079 20.047 1.00 15.03 341 ALA A CA 1
ATOM 2669 C C . ALA A 1 341 ? 9.687 30.714 20.439 1.00 14.24 341 ALA A C 1
ATOM 2670 O O . ALA A 1 341 ? 9.325 29.903 19.575 1.00 16.32 341 ALA A O 1
ATOM 2672 N N . LEU A 1 342 ? 9.562 30.540 21.750 1.00 11.92 342 LEU A N 1
ATOM 2673 C CA . LEU A 1 342 ? 8.900 29.374 22.347 1.00 11.33 342 LEU A CA 1
ATOM 2674 C C . LEU A 1 342 ? 7.605 29.699 23.029 1.00 11.13 342 LEU A C 1
ATOM 2675 O O . LEU A 1 342 ? 6.680 28.840 23.055 1.00 12.05 342 LEU A O 1
ATOM 2680 N N . ASP A 1 343 ? 7.396 30.946 23.494 1.00 12.87 343 ASP A N 1
ATOM 2681 C CA . ASP A 1 343 ? 6.146 31.337 24.119 1.00 13.04 343 ASP A CA 1
ATOM 2682 C C . ASP A 1 343 ? 4.900 31.034 23.277 1.00 12.13 343 ASP A C 1
ATOM 2683 O O . ASP A 1 343 ? 3.852 30.644 23.836 1.00 13.33 343 ASP A O 1
ATOM 2688 N N . PRO A 1 344 ? 4.905 31.204 21.934 1.00 11.77 344 PRO A N 1
ATOM 2689 C CA . PRO A 1 344 ? 3.701 30.892 21.171 1.00 12.16 344 PRO A CA 1
ATOM 2690 C C . PRO A 1 344 ? 3.239 29.453 21.300 1.00 12.24 344 PRO A C 1
ATOM 2691 O O . PRO A 1 344 ? 2.047 29.145 21.007 1.00 13.30 344 PRO A O 1
ATOM 2695 N N . LEU A 1 345 ? 4.114 28.518 21.669 1.00 11.84 345 LEU A N 1
ATOM 2696 C CA . LEU A 1 345 ? 3.759 27.117 21.808 1.00 11.92 345 LEU A CA 1
ATOM 2697 C C . LEU A 1 345 ? 3.121 26.779 23.164 1.00 11.12 345 LEU A C 1
ATOM 2698 O O . LEU A 1 345 ? 2.468 25.738 23.303 1.00 11.24 345 LEU A O 1
ATOM 2703 N N . ILE A 1 346 ? 3.355 27.626 24.169 1.00 12.02 346 ILE A N 1
ATOM 2704 C CA . ILE A 1 346 ? 2.969 27.336 25.576 1.00 11.48 346 ILE A CA 1
ATOM 2705 C C . ILE A 1 346 ? 1.608 28.000 25.846 1.00 12.79 346 ILE A C 1
ATOM 2706 O O . ILE A 1 346 ? 1.473 29.214 25.921 1.00 16.83 346 ILE A O 1
ATOM 2711 N N . THR A 1 347 ? 0.566 27.186 25.879 1.00 11.86 347 THR A N 1
ATOM 2712 C CA . THR A 1 347 ? -0.823 27.650 26.104 1.00 13.34 347 THR A CA 1
ATOM 2713 C C . THR A 1 347 ? -1.297 27.459 27.550 1.00 12.79 347 THR A C 1
ATOM 2714 O O . THR A 1 347 ? -2.255 28.144 27.948 1.00 13.91 347 THR A O 1
ATOM 2718 N N . HIS A 1 348 ? -0.721 26.509 28.286 1.00 12.64 348 HIS A N 1
ATOM 2719 C CA . HIS A 1 348 ? -1.158 26.126 29.616 1.00 12.53 348 HIS A CA 1
ATOM 2720 C C . HIS A 1 348 ? 0.043 25.756 30.473 1.00 12.33 348 HIS A C 1
ATOM 2721 O O . HIS A 1 348 ? 1.019 25.185 29.986 1.00 12.04 348 HIS A O 1
ATOM 2728 N N . VAL A 1 349 ? -0.060 26.052 31.781 1.00 11.85 349 VAL A N 1
ATOM 2729 C CA . VAL A 1 349 ? 0.958 25.692 32.774 1.00 13.02 349 VAL A CA 1
ATOM 2730 C C . VAL A 1 349 ? 0.250 25.011 33.964 1.00 13.35 349 VAL A C 1
ATOM 2731 O O . VAL A 1 349 ? -0.824 25.490 34.389 1.00 14.68 349 VAL A O 1
ATOM 2735 N N . LEU A 1 350 ? 0.763 23.863 34.416 1.00 11.85 350 LEU A N 1
ATOM 2736 C CA . LEU A 1 350 ? 0.203 23.125 35.541 1.00 11.45 350 LEU A CA 1
ATOM 2737 C C . LEU A 1 350 ? 1.313 22.533 36.404 1.00 12.13 350 LEU A C 1
ATOM 2738 O O . LEU A 1 350 ? 2.387 22.211 35.898 1.00 11.93 350 LEU A O 1
ATOM 2743 N N . PRO A 1 351 ? 1.057 22.308 37.703 1.00 11.89 351 PRO A N 1
ATOM 2744 C CA . PRO A 1 351 ? 1.998 21.514 38.480 1.00 12.16 351 PRO A CA 1
ATOM 2745 C C . PRO A 1 351 ? 1.993 20.057 37.971 1.00 11.27 351 PRO A C 1
ATOM 2746 O O . PRO A 1 351 ? 0.968 19.570 37.480 1.00 11.35 351 PRO A O 1
ATOM 2750 N N . PHE A 1 352 ? 3.122 19.350 38.155 1.00 11.21 352 PHE A N 1
ATOM 2751 C CA . PHE A 1 352 ? 3.231 17.887 37.770 1.00 10.78 352 PHE A CA 1
ATOM 2752 C C . PHE A 1 352 ? 2.106 17.073 38.302 1.00 11.12 352 PHE A C 1
ATOM 2753 O O . PHE A 1 352 ? 1.592 16.139 37.637 1.00 11.90 352 PHE A O 1
ATOM 2761 N N . GLU A 1 353 ? 1.632 17.393 39.536 1.00 12.27 353 GLU A N 1
ATOM 2762 C CA . GLU A 1 353 ? 0.540 16.587 40.140 1.00 13.78 353 GLU A CA 1
ATOM 2763 C C . GLU A 1 353 ? -0.780 16.568 39.352 1.00 12.49 353 GLU A C 1
ATOM 2764 O O . GLU A 1 353 ? -1.618 15.690 39.576 1.00 14.83 353 GLU A O 1
ATOM 2770 N N . LYS A 1 354 ? -0.944 17.590 38.489 1.00 12.55 354 LYS A N 1
ATOM 2771 C CA . LYS A 1 354 ? -2.128 17.705 37.641 1.00 12.24 354 LYS A CA 1
ATOM 2772 C C . LYS A 1 354 ? -1.851 17.200 36.191 1.00 12.14 354 LYS A C 1
ATOM 2773 O O . LYS A 1 354 ? -2.533 17.569 35.239 1.00 13.41 354 LYS A O 1
ATOM 2779 N N . ILE A 1 355 ? -0.911 16.240 36.060 1.00 10.63 355 ILE A N 1
ATOM 2780 C CA . ILE A 1 355 ? -0.647 15.604 34.747 1.00 11.25 355 ILE A CA 1
ATOM 2781 C C . ILE A 1 355 ? -1.879 15.109 34.019 1.00 10.43 355 ILE A C 1
ATOM 2782 O O . ILE A 1 355 ? -1.976 15.310 32.796 1.00 11.32 355 ILE A O 1
ATOM 2787 N N . ASN A 1 356 ? -2.789 14.457 34.688 1.00 11.44 356 ASN A N 1
ATOM 2788 C CA . ASN A 1 356 ? -3.950 13.911 33.989 1.00 11.75 356 ASN A CA 1
ATOM 2789 C C . ASN A 1 356 ? -4.819 15.037 33.388 1.00 13.09 356 ASN A C 1
ATOM 2790 O O . ASN A 1 356 ? -5.338 14.853 32.235 1.00 12.91 356 ASN A O 1
ATOM 2795 N N . GLU A 1 357 ? -5.036 16.146 34.098 1.00 12.50 357 GLU A N 1
ATOM 2796 C CA . GLU A 1 357 ? -5.712 17.298 33.544 1.00 14.86 357 GLU A CA 1
ATOM 2797 C C . GLU A 1 357 ? -4.974 17.793 32.303 1.00 13.83 357 GLU A C 1
ATOM 2798 O O . GLU A 1 357 ? -5.608 18.238 31.307 1.00 13.57 357 GLU A O 1
ATOM 2809 N N . GLY A 1 358 ? -3.634 17.807 32.325 1.00 12.11 358 GLY A N 1
ATOM 2810 C CA . GLY A 1 358 ? -2.891 18.194 31.142 1.00 12.37 358 GLY A CA 1
ATOM 2811 C C . GLY A 1 358 ? -3.088 17.312 29.927 1.00 10.91 358 GLY A C 1
ATOM 2812 O O . GLY A 1 358 ? -3.143 17.810 28.775 1.00 11.31 358 GLY A O 1
ATOM 2813 N N . PHE A 1 359 ? -3.192 16.012 30.156 1.00 11.02 359 PHE A N 1
ATOM 2814 C CA . PHE A 1 359 ? -3.577 15.089 29.042 1.00 10.01 359 PHE A CA 1
ATOM 2815 C C . PHE A 1 359 ? -5.032 15.291 28.573 1.00 12.39 359 PHE A C 1
ATOM 2816 O O . PHE A 1 359 ? -5.281 15.245 27.372 1.00 11.98 359 PHE A O 1
ATOM 2824 N N . ASP A 1 360 ? -5.951 15.592 29.485 1.00 12.22 360 ASP A N 1
ATOM 2825 C CA . ASP A 1 360 ? -7.313 15.934 29.082 1.00 13.60 360 ASP A CA 1
ATOM 2826 C C . ASP A 1 360 ? -7.378 17.152 28.149 1.00 12.25 360 ASP A C 1
ATOM 2827 O O . ASP A 1 360 ? -8.130 17.161 27.167 1.00 14.36 360 ASP A O 1
ATOM 2832 N N . LEU A 1 361 ? -6.567 18.162 28.455 1.00 12.42 361 LEU A N 1
ATOM 2833 C CA . LEU A 1 361 ? -6.490 19.398 27.660 1.00 12.19 361 LEU A CA 1
ATOM 2834 C C . LEU A 1 361 ? -5.995 19.062 26.226 1.00 13.58 361 LEU A C 1
ATOM 2835 O O . LEU A 1 361 ? -6.489 19.602 25.247 1.00 14.87 361 LEU A O 1
ATOM 2840 N N . LEU A 1 362 ? -4.957 18.197 26.128 1.00 11.75 362 LEU A N 1
ATOM 2841 C CA . LEU A 1 362 ? -4.436 17.830 24.805 1.00 11.64 362 LEU A CA 1
ATOM 2842 C C . LEU A 1 362 ? -5.544 17.081 24.009 1.00 11.37 362 LEU A C 1
ATOM 2843 O O . LEU A 1 362 ? -5.842 17.408 22.819 1.00 12.32 362 LEU A O 1
ATOM 2848 N N . ARG A 1 363 ? -6.177 16.064 24.618 1.00 11.57 363 ARG A N 1
ATOM 2849 C CA . ARG A 1 363 ? -7.137 15.244 23.944 1.00 11.36 363 ARG A CA 1
ATOM 2850 C C . ARG A 1 363 ? -8.367 16.016 23.496 1.00 13.10 363 ARG A C 1
ATOM 2851 O O . ARG A 1 363 ? -9.040 15.608 22.520 1.00 14.43 363 ARG A O 1
ATOM 2859 N N . SER A 1 364 ? -8.794 17.024 24.237 1.00 13.63 364 SER A N 1
ATOM 2860 C CA . SER A 1 364 ? -9.974 17.802 23.875 1.00 14.93 364 SER A CA 1
ATOM 2861 C C . SER A 1 364 ? -9.752 18.771 22.723 1.00 14.37 364 SER A C 1
ATOM 2862 O O . SER A 1 364 ? -10.735 19.370 22.248 1.00 16.71 364 SER A O 1
ATOM 2865 N N . GLY A 1 365 ? -8.516 18.965 22.318 1.00 13.82 365 GLY A N 1
ATOM 2866 C CA . GLY A 1 365 ? -8.194 19.975 21.306 1.00 12.67 365 GLY A CA 1
ATOM 2867 C C . GLY A 1 365 ? -7.800 21.341 21.817 1.00 13.54 365 GLY A C 1
ATOM 2868 O O . GLY A 1 365 ? -7.474 22.193 21.015 1.00 15.02 365 GLY A O 1
ATOM 2869 N N . GLU A 1 366 ? -7.962 21.584 23.118 1.00 13.81 366 GLU A N 1
ATOM 2870 C CA A GLU A 1 366 ? -7.817 22.975 23.633 0.50 14.79 366 GLU A CA 1
ATOM 2871 C CA B GLU A 1 366 ? -7.841 22.886 23.757 0.50 15.93 366 GLU A CA 1
ATOM 2872 C C . GLU A 1 366 ? -6.416 23.449 23.883 1.00 14.85 366 GLU A C 1
ATOM 2873 O O . GLU A 1 366 ? -6.221 24.673 23.952 1.00 20.63 366 GLU A O 1
ATOM 2884 N N . SER A 1 367 ? -5.418 22.581 24.002 1.00 12.86 367 SER A N 1
ATOM 2885 C CA . SER A 1 367 ? -4.054 22.997 24.246 1.00 12.35 367 SER A CA 1
ATOM 2886 C C . SER A 1 367 ? -3.153 22.796 23.014 1.00 11.22 367 SER A C 1
ATOM 2887 O O . SER A 1 367 ? -3.406 22.008 22.134 1.00 12.18 367 SER A O 1
ATOM 2890 N N . ILE A 1 368 ? -2.031 23.522 23.037 1.00 10.52 368 ILE A N 1
ATOM 2891 C CA . ILE A 1 368 ? -0.841 23.223 22.187 1.00 10.45 368 ILE A CA 1
ATOM 2892 C C . ILE A 1 368 ? 0.159 22.490 23.143 1.00 10.21 368 ILE A C 1
ATOM 2893 O O . ILE A 1 368 ? 0.058 21.232 23.234 1.00 11.58 368 ILE A O 1
ATOM 2898 N N . ARG A 1 369 ? 1.030 23.221 23.867 1.00 10.55 369 ARG A N 1
ATOM 2899 C CA . ARG A 1 369 ? 1.814 22.604 24.918 1.00 10.78 369 ARG A CA 1
ATOM 2900 C C . ARG A 1 369 ? 1.350 23.108 26.295 1.00 10.78 369 ARG A C 1
ATOM 2901 O O . ARG A 1 369 ? 1.287 24.304 26.583 1.00 11.97 369 ARG A O 1
ATOM 2909 N N . THR A 1 370 ? 1.084 22.099 27.134 1.00 10.71 370 THR A N 1
ATOM 2910 C CA . THR A 1 370 ? 1.051 22.263 28.602 1.00 10.48 370 THR A CA 1
ATOM 2911 C C . THR A 1 370 ? 2.450 21.905 29.122 1.00 9.32 370 THR A C 1
ATOM 2912 O O . THR A 1 370 ? 2.981 20.811 28.814 1.00 10.94 370 THR A O 1
ATOM 2916 N N . ILE A 1 371 ? 3.023 22.802 29.925 1.00 10.03 371 ILE A N 1
ATOM 2917 C CA . ILE A 1 371 ? 4.287 22.599 30.641 1.00 9.62 371 ILE A CA 1
ATOM 2918 C C . ILE A 1 371 ? 3.973 22.262 32.110 1.00 10.58 371 ILE A C 1
ATOM 2919 O O . ILE A 1 371 ? 3.267 23.020 32.778 1.00 11.60 371 ILE A O 1
ATOM 2924 N N . LEU A 1 372 ? 4.476 21.104 32.570 1.00 9.92 372 LEU A N 1
ATOM 2925 C CA . LEU A 1 372 ? 4.363 20.651 33.960 1.00 10.60 372 LEU A CA 1
ATOM 2926 C C . LEU A 1 372 ? 5.602 21.028 34.763 1.00 10.91 372 LEU A C 1
ATOM 2927 O O . LEU A 1 372 ? 6.739 20.789 34.321 1.00 11.17 372 LEU A O 1
ATOM 2932 N N . THR A 1 373 ? 5.400 21.637 35.967 1.00 11.14 373 THR A N 1
ATOM 2933 C CA A THR A 1 373 ? 6.503 21.980 36.830 0.50 11.80 373 THR A CA 1
ATOM 2934 C CA B THR A 1 373 ? 6.470 22.045 36.875 0.50 11.39 373 THR A CA 1
ATOM 2935 C C . THR A 1 373 ? 6.535 21.130 38.092 1.00 11.08 373 THR A C 1
ATOM 2936 O O . THR A 1 373 ? 5.486 20.851 38.731 1.00 12.18 373 THR A O 1
ATOM 2943 N N . PHE A 1 374 ? 7.731 20.632 38.416 1.00 12.08 374 PHE A N 1
ATOM 2944 C CA . PHE A 1 374 ? 7.950 19.759 39.579 1.00 12.81 374 PHE A CA 1
ATOM 2945 C C . PHE A 1 374 ? 8.087 20.553 40.906 1.00 13.22 374 PHE A C 1
ATOM 2946 O O . PHE A 1 374 ? 7.956 19.888 41.968 1.00 15.88 374 PHE A O 1
ATOM 2955 N N . SER B 1 1 ? 11.340 12.770 -54.503 1.00 51.78 1 SER B N 1
ATOM 2956 C CA . SER B 1 1 ? 11.134 13.949 -53.593 1.00 50.55 1 SER B CA 1
ATOM 2957 C C . SER B 1 1 ? 9.809 13.859 -52.831 1.00 45.97 1 SER B C 1
ATOM 2958 O O . SER B 1 1 ? 8.740 13.611 -53.411 1.00 41.77 1 SER B O 1
ATOM 2961 N N . THR B 1 2 ? 9.889 14.110 -51.529 1.00 36.74 2 THR B N 1
ATOM 2962 C CA . THR B 1 2 ? 8.782 13.811 -50.610 1.00 30.25 2 THR B CA 1
ATOM 2963 C C . THR B 1 2 ? 8.240 15.009 -49.833 1.00 29.35 2 THR B C 1
ATOM 2964 O O . THR B 1 2 ? 7.158 14.936 -49.271 1.00 20.81 2 THR B O 1
ATOM 2968 N N . ALA B 1 3 ? 8.958 16.119 -49.815 1.00 27.27 3 ALA B N 1
ATOM 2969 C CA . ALA B 1 3 ? 8.541 17.258 -49.021 1.00 29.18 3 ALA B CA 1
ATOM 2970 C C . ALA B 1 3 ? 7.142 17.785 -49.456 1.00 27.51 3 ALA B C 1
ATOM 2971 O O . ALA B 1 3 ? 6.883 17.976 -50.662 1.00 29.80 3 ALA B O 1
ATOM 2973 N N . GLY B 1 4 ? 6.236 17.970 -48.504 1.00 25.74 4 GLY B N 1
ATOM 2974 C CA . GLY B 1 4 ? 4.867 18.426 -48.729 1.00 26.21 4 GLY B CA 1
ATOM 2975 C C . GLY B 1 4 ? 3.888 17.326 -49.089 1.00 23.23 4 GLY B C 1
ATOM 2976 O O . GLY B 1 4 ? 2.670 17.563 -49.259 1.00 25.69 4 GLY B O 1
ATOM 2977 N N . LYS B 1 5 ? 4.397 16.120 -49.252 1.00 20.91 5 LYS B N 1
ATOM 2978 C CA . LYS B 1 5 ? 3.577 15.013 -49.761 1.00 21.49 5 LYS B CA 1
ATOM 2979 C C . LYS B 1 5 ? 3.377 13.936 -48.692 1.00 19.35 5 LYS B C 1
ATOM 2980 O O . LYS B 1 5 ? 4.209 13.752 -47.794 1.00 19.83 5 LYS B O 1
ATOM 2986 N N . VAL B 1 6 ? 2.298 13.196 -48.811 1.00 19.25 6 VAL B N 1
ATOM 2987 C CA . VAL B 1 6 ? 2.120 11.971 -48.008 1.00 19.45 6 VAL B CA 1
ATOM 2988 C C . VAL B 1 6 ? 3.216 10.960 -48.398 1.00 19.51 6 VAL B C 1
ATOM 2989 O O . VAL B 1 6 ? 3.492 10.744 -49.612 1.00 20.40 6 VAL B O 1
ATOM 2993 N N . ILE B 1 7 ? 3.847 10.346 -47.397 1.00 17.99 7 ILE B N 1
ATOM 2994 C CA . ILE B 1 7 ? 4.790 9.240 -47.645 1.00 16.70 7 ILE B CA 1
ATOM 2995 C C . ILE B 1 7 ? 4.113 7.901 -47.343 1.00 17.97 7 ILE B C 1
ATOM 2996 O O . ILE B 1 7 ? 3.502 7.721 -46.287 1.00 17.97 7 ILE B O 1
ATOM 3001 N N . LYS B 1 8 ? 4.289 6.934 -48.247 1.00 18.25 8 LYS B N 1
ATOM 3002 C CA . LYS B 1 8 ? 3.896 5.542 -47.979 1.00 17.83 8 LYS B CA 1
ATOM 3003 C C . LYS B 1 8 ? 5.181 4.778 -47.639 1.00 17.88 8 LYS B C 1
ATOM 3004 O O . LYS B 1 8 ? 6.173 4.874 -48.390 1.00 22.15 8 LYS B O 1
ATOM 3010 N N . CYS B 1 9 ? 5.206 4.116 -46.474 1.00 18.15 9 CYS B N 1
ATOM 3011 C CA . CYS B 1 9 ? 6.400 3.402 -46.009 1.00 17.64 9 CYS B CA 1
ATOM 3012 C C . CYS B 1 9 ? 6.062 2.241 -45.104 1.00 17.50 9 CYS B C 1
ATOM 3013 O O . CYS B 1 9 ? 4.900 1.992 -44.761 1.00 17.42 9 CYS B O 1
ATOM 3016 N N . LYS B 1 10 ? 7.092 1.500 -44.727 1.00 17.85 10 LYS B N 1
ATOM 3017 C CA . LYS B 1 10 ? 6.919 0.372 -43.892 1.00 19.52 10 LYS B CA 1
ATOM 3018 C C . LYS B 1 10 ? 6.943 0.813 -42.395 1.00 17.25 10 LYS B C 1
ATOM 3019 O O . LYS B 1 10 ? 7.735 1.625 -41.975 1.00 17.61 10 LYS B O 1
ATOM 3025 N N . ALA B 1 11 ? 6.080 0.247 -41.587 1.00 17.86 11 ALA B N 1
ATOM 3026 C CA . ALA B 1 11 ? 6.029 0.361 -40.134 1.00 16.18 11 ALA B CA 1
ATOM 3027 C C . ALA B 1 11 ? 5.621 -0.927 -39.405 1.00 15.81 11 ALA B C 1
ATOM 3028 O O . ALA B 1 11 ? 5.076 -1.843 -40.036 1.00 19.37 11 ALA B O 1
ATOM 3030 N N . ALA B 1 12 ? 5.814 -0.988 -38.083 1.00 16.54 12 ALA B N 1
ATOM 3031 C CA . ALA B 1 12 ? 5.418 -2.126 -37.255 1.00 16.83 12 ALA B CA 1
ATOM 3032 C C . ALA B 1 12 ? 4.206 -1.629 -36.445 1.00 16.05 12 ALA B C 1
ATOM 3033 O O . ALA B 1 12 ? 4.353 -0.834 -35.490 1.00 18.62 12 ALA B O 1
ATOM 3035 N N . VAL B 1 13 ? 3.020 -2.032 -36.867 1.00 15.99 13 VAL B N 1
ATOM 3036 C CA . VAL B 1 13 ? 1.771 -1.665 -36.185 1.00 15.65 13 VAL B CA 1
ATOM 3037 C C . VAL B 1 13 ? 1.350 -2.692 -35.128 1.00 16.31 13 VAL B C 1
ATOM 3038 O O . VAL B 1 13 ? 1.444 -3.867 -35.398 1.00 17.62 13 VAL B O 1
ATOM 3042 N N . LEU B 1 14 ? 0.921 -2.240 -33.943 1.00 16.18 14 LEU B N 1
ATOM 3043 C CA . LEU B 1 14 ? 0.346 -3.121 -32.905 1.00 16.28 14 LEU B CA 1
ATOM 3044 C C . LEU B 1 14 ? -1.111 -2.865 -32.864 1.00 17.11 14 LEU B C 1
ATOM 3045 O O . LEU B 1 14 ? -1.599 -1.767 -32.468 1.00 16.76 14 LEU B O 1
ATOM 3050 N N . TRP B 1 15 ? -1.878 -3.809 -33.414 1.00 16.89 15 TRP B N 1
ATOM 3051 C CA . TRP B 1 15 ? -3.305 -3.647 -33.528 1.00 16.39 15 TRP B CA 1
ATOM 3052 C C . TRP B 1 15 ? -4.064 -3.937 -32.215 1.00 16.17 15 TRP B C 1
ATOM 3053 O O . TRP B 1 15 ? -5.204 -3.460 -32.027 1.00 19.44 15 TRP B O 1
ATOM 3064 N N . GLU B 1 16 ? -3.565 -4.840 -31.392 1.00 18.39 16 GLU B N 1
ATOM 3065 C CA . GLU B 1 16 ? -4.228 -5.222 -30.100 1.00 17.68 16 GLU B CA 1
ATOM 3066 C C . GLU B 1 16 ? -3.154 -5.767 -29.164 1.00 18.57 16 GLU B C 1
ATOM 3067 O O . GLU B 1 16 ? -2.056 -6.138 -29.622 1.00 18.02 16 GLU B O 1
ATOM 3073 N N . GLU B 1 17 ? -3.464 -5.800 -27.878 1.00 17.33 17 GLU B N 1
ATOM 3074 C CA . GLU B 1 17 ? -2.476 -6.329 -26.902 1.00 17.43 17 GLU B CA 1
ATOM 3075 C C . GLU B 1 17 ? -2.141 -7.835 -27.167 1.00 16.45 17 GLU B C 1
ATOM 3076 O O . GLU B 1 17 ? -2.998 -8.567 -27.707 1.00 17.49 17 GLU B O 1
ATOM 3082 N N . LYS B 1 18 ? -0.933 -8.247 -26.739 1.00 16.03 18 LYS B N 1
ATOM 3083 C CA . LYS B 1 18 ? -0.563 -9.666 -26.674 1.00 19.04 18 LYS B CA 1
ATOM 3084 C C . LYS B 1 18 ? -0.600 -10.314 -28.082 1.00 19.16 18 LYS B C 1
ATOM 3085 O O . LYS B 1 18 ? -1.029 -11.468 -28.241 1.00 21.35 18 LYS B O 1
ATOM 3091 N N . LYS B 1 19 ? -0.235 -9.543 -29.109 1.00 16.41 19 LYS B N 1
ATOM 3092 C CA . LYS B 1 19 ? -0.048 -10.000 -30.479 1.00 15.75 19 LYS B CA 1
ATOM 3093 C C . LYS B 1 19 ? 1.304 -9.569 -31.020 1.00 17.22 19 LYS B C 1
ATOM 3094 O O . LYS B 1 19 ? 1.862 -8.580 -30.560 1.00 18.25 19 LYS B O 1
ATOM 3100 N N . PRO B 1 20 ? 1.855 -10.357 -32.009 1.00 17.30 20 PRO B N 1
ATOM 3101 C CA . PRO B 1 20 ? 3.074 -9.876 -32.675 1.00 17.42 20 PRO B CA 1
ATOM 3102 C C . PRO B 1 20 ? 2.834 -8.517 -33.376 1.00 17.45 20 PRO B C 1
ATOM 3103 O O . PRO B 1 20 ? 1.681 -8.180 -33.724 1.00 18.17 20 PRO B O 1
ATOM 3107 N N . PHE B 1 21 ? 3.911 -7.730 -33.539 1.00 17.51 21 PHE B N 1
ATOM 3108 C CA . PHE B 1 21 ? 3.825 -6.548 -34.385 1.00 17.54 21 PHE B CA 1
ATOM 3109 C C . PHE B 1 21 ? 3.503 -6.973 -35.859 1.00 17.66 21 PHE B C 1
ATOM 3110 O O . PHE B 1 21 ? 4.094 -7.950 -36.356 1.00 20.43 21 PHE B O 1
ATOM 3118 N N . SER B 1 22 ? 2.697 -6.183 -36.564 1.00 19.10 22 SER B N 1
ATOM 3119 C CA . SER B 1 22 ? 2.337 -6.337 -37.980 1.00 19.59 22 SER B CA 1
ATOM 3120 C C . SER B 1 22 ? 3.175 -5.425 -38.855 1.00 19.09 22 SER B C 1
ATOM 3121 O O . SER B 1 22 ? 2.979 -4.199 -38.800 1.00 19.18 22 SER B O 1
ATOM 3124 N N . ILE B 1 23 ? 4.111 -5.956 -39.678 1.00 20.71 23 ILE B N 1
ATOM 3125 C CA . ILE B 1 23 ? 4.992 -5.132 -40.514 1.00 20.42 23 ILE B CA 1
ATOM 3126 C C . ILE B 1 23 ? 4.329 -4.850 -41.867 1.00 19.43 23 ILE B C 1
ATOM 3127 O O . ILE B 1 23 ? 4.188 -5.746 -42.732 1.00 24.36 23 ILE B O 1
ATOM 3132 N N . GLU B 1 24 ? 3.860 -3.639 -42.076 1.00 19.66 24 GLU B N 1
ATOM 3133 C CA . GLU B 1 24 ? 3.078 -3.368 -43.297 1.00 17.95 24 GLU B CA 1
ATOM 3134 C C . GLU B 1 24 ? 3.115 -1.885 -43.678 1.00 18.66 24 GLU B C 1
ATOM 3135 O O . GLU B 1 24 ? 3.683 -1.087 -42.987 1.00 19.55 24 GLU B O 1
ATOM 3141 N N . GLU B 1 25 ? 2.527 -1.564 -44.828 1.00 18.73 25 GLU B N 1
ATOM 3142 C CA . GLU B 1 25 ? 2.526 -0.220 -45.322 1.00 18.66 25 GLU B CA 1
ATOM 3143 C C . GLU B 1 25 ? 1.596 0.691 -44.508 1.00 16.94 25 GLU B C 1
ATOM 3144 O O . GLU B 1 25 ? 0.425 0.363 -44.275 1.00 17.37 25 GLU B O 1
ATOM 3150 N N . VAL B 1 26 ? 2.134 1.864 -44.185 1.00 16.67 26 VAL B N 1
ATOM 3151 C CA . VAL B 1 26 ? 1.368 2.974 -43.561 1.00 16.65 26 VAL B CA 1
ATOM 3152 C C . VAL B 1 26 ? 1.512 4.218 -44.443 1.00 15.83 26 VAL B C 1
ATOM 3153 O O . VAL B 1 26 ? 2.477 4.346 -45.260 1.00 17.92 26 VAL B O 1
ATOM 3157 N N . GLU B 1 27 ? 0.601 5.189 -44.188 1.00 17.16 27 GLU B N 1
ATOM 3158 C CA . GLU B 1 27 ? 0.734 6.546 -44.757 1.00 16.52 27 GLU B CA 1
ATOM 3159 C C . GLU B 1 27 ? 1.072 7.597 -43.680 1.00 14.61 27 GLU B C 1
ATOM 3160 O O . GLU B 1 27 ? 0.405 7.586 -42.621 1.00 17.03 27 GLU B O 1
ATOM 3166 N N . VAL B 1 28 ? 2.077 8.356 -43.915 1.00 14.19 28 VAL B N 1
ATOM 3167 C CA . VAL B 1 28 ? 2.613 9.352 -43.007 1.00 14.77 28 VAL B CA 1
ATOM 3168 C C . VAL B 1 28 ? 2.375 10.742 -43.626 1.00 15.49 28 VAL B C 1
ATOM 3169 O O . VAL B 1 28 ? 2.988 11.124 -44.646 1.00 16.21 28 VAL B O 1
ATOM 3173 N N . ALA B 1 29 ? 1.527 11.533 -42.960 1.00 15.53 29 ALA B N 1
ATOM 3174 C CA . ALA B 1 29 ? 1.233 12.897 -43.420 1.00 14.74 29 ALA B CA 1
ATOM 3175 C C . ALA B 1 29 ? 2.434 13.812 -43.339 1.00 15.11 29 ALA B C 1
ATOM 3176 O O . ALA B 1 29 ? 3.353 13.597 -42.541 1.00 15.69 29 ALA B O 1
ATOM 3178 N N . PRO B 1 30 ? 2.463 14.875 -44.180 1.00 15.32 30 PRO B N 1
ATOM 3179 C CA . PRO B 1 30 ? 3.512 15.875 -44.001 1.00 15.65 30 PRO B CA 1
ATOM 3180 C C . PRO B 1 30 ? 3.387 16.686 -42.673 1.00 16.10 30 PRO B C 1
ATOM 3181 O O . PRO B 1 30 ? 2.275 16.775 -42.086 1.00 16.70 30 PRO B O 1
ATOM 3185 N N . PRO B 1 31 ? 4.500 17.243 -42.196 1.00 14.39 31 PRO B N 1
ATOM 3186 C CA . PRO B 1 31 ? 4.469 18.040 -40.963 1.00 14.47 31 PRO B CA 1
ATOM 3187 C C . PRO B 1 31 ? 3.651 19.335 -41.087 1.00 15.26 31 PRO B C 1
ATOM 3188 O O . PRO B 1 31 ? 3.772 20.058 -42.085 1.00 16.83 31 PRO B O 1
ATOM 3192 N N . LYS B 1 32 ? 2.869 19.622 -40.046 1.00 15.26 32 LYS B N 1
ATOM 3193 C CA . LYS B 1 32 ? 2.153 20.879 -39.887 1.00 16.63 32 LYS B CA 1
ATOM 3194 C C . LYS B 1 32 ? 3.096 21.882 -39.217 1.00 16.41 32 LYS B C 1
ATOM 3195 O O . LYS B 1 32 ? 4.303 21.637 -39.011 1.00 17.39 32 LYS B O 1
ATOM 3201 N N . ALA B 1 33 ? 2.575 23.057 -38.902 1.00 18.26 33 ALA B N 1
ATOM 3202 C CA . ALA B 1 33 ? 3.339 24.041 -38.210 1.00 18.01 33 ALA B CA 1
ATOM 3203 C C . ALA B 1 33 ? 3.934 23.437 -36.949 1.00 17.73 33 ALA B C 1
ATOM 3204 O O . ALA B 1 33 ? 3.315 22.696 -36.162 1.00 18.96 33 ALA B O 1
ATOM 3206 N N . HIS B 1 34 ? 5.184 23.793 -36.780 1.00 15.07 34 HIS B N 1
ATOM 3207 C CA . HIS B 1 34 ? 6.006 23.462 -35.613 1.00 14.36 34 HIS B CA 1
ATOM 3208 C C . HIS B 1 34 ? 6.194 21.934 -35.457 1.00 14.30 34 HIS B C 1
ATOM 3209 O O . HIS B 1 34 ? 6.411 21.452 -34.316 1.00 14.83 34 HIS B O 1
ATOM 3216 N N . GLU B 1 35 ? 6.141 21.189 -36.591 1.00 14.02 35 GLU B N 1
ATOM 3217 C CA . GLU B 1 35 ? 6.354 19.740 -36.600 1.00 13.19 35 GLU B CA 1
ATOM 3218 C C . GLU B 1 35 ? 7.549 19.361 -37.516 1.00 14.16 35 GLU B C 1
ATOM 3219 O O . GLU B 1 35 ? 7.959 20.154 -38.380 1.00 13.92 35 GLU B O 1
ATOM 3225 N N . VAL B 1 36 ? 8.086 18.163 -37.300 1.00 13.39 36 VAL B N 1
ATOM 3226 C CA . VAL B 1 36 ? 9.340 17.687 -37.961 1.00 13.08 36 VAL B CA 1
ATOM 3227 C C . VAL B 1 36 ? 9.083 16.238 -38.427 1.00 13.39 36 VAL B C 1
ATOM 3228 O O . VAL B 1 36 ? 8.732 15.414 -37.605 1.00 14.00 36 VAL B O 1
ATOM 3232 N N . ARG B 1 37 ? 9.319 15.940 -39.720 1.00 13.21 37 ARG B N 1
ATOM 3233 C CA . ARG B 1 37 ? 9.242 14.582 -40.238 1.00 13.57 37 ARG B CA 1
ATOM 3234 C C . ARG B 1 37 ? 10.671 14.002 -40.375 1.00 13.09 37 ARG B C 1
ATOM 3235 O O . ARG B 1 37 ? 11.557 14.646 -40.965 1.00 15.04 37 ARG B O 1
ATOM 3243 N N . ILE B 1 38 ? 10.859 12.804 -39.802 1.00 13.61 38 ILE B N 1
ATOM 3244 C CA . ILE B 1 38 ? 12.175 12.178 -39.623 1.00 14.05 38 ILE B CA 1
ATOM 3245 C C . ILE B 1 38 ? 12.227 10.810 -40.337 1.00 13.50 38 ILE B C 1
ATOM 3246 O O . ILE B 1 38 ? 11.302 10.008 -40.156 1.00 14.59 38 ILE B O 1
ATOM 3251 N N . LYS B 1 39 ? 13.306 10.604 -41.115 1.00 14.62 39 LYS B N 1
ATOM 3252 C CA . LYS B 1 39 ? 13.642 9.267 -41.669 1.00 14.79 39 LYS B CA 1
ATOM 3253 C C . LYS B 1 39 ? 14.427 8.479 -40.608 1.00 12.95 39 LYS B C 1
ATOM 3254 O O . LYS B 1 39 ? 15.525 8.898 -40.222 1.00 13.56 39 LYS B O 1
ATOM 3260 N N A MET B 1 40 ? 13.866 7.399 -40.069 0.50 14.87 40 MET B N 1
ATOM 3261 N N B MET B 1 40 ? 13.874 7.391 -40.101 0.50 15.71 40 MET B N 1
ATOM 3262 C CA A MET B 1 40 ? 14.532 6.637 -39.002 0.50 12.99 40 MET B CA 1
ATOM 3263 C CA B MET B 1 40 ? 14.556 6.654 -39.055 0.50 15.11 40 MET B CA 1
ATOM 3264 C C A MET B 1 40 ? 15.709 5.829 -39.544 0.50 13.68 40 MET B C 1
ATOM 3265 C C B MET B 1 40 ? 15.778 5.867 -39.593 0.50 14.79 40 MET B C 1
ATOM 3266 O O A MET B 1 40 ? 15.624 5.255 -40.647 0.50 16.15 40 MET B O 1
ATOM 3267 O O B MET B 1 40 ? 15.862 5.417 -40.746 0.50 13.36 40 MET B O 1
ATOM 3276 N N . VAL B 1 41 ? 16.794 5.781 -38.762 1.00 13.34 41 VAL B N 1
ATOM 3277 C CA . VAL B 1 41 ? 18.025 5.068 -39.144 1.00 13.18 41 VAL B CA 1
ATOM 3278 C C . VAL B 1 41 ? 18.237 3.853 -38.214 1.00 13.58 41 VAL B C 1
ATOM 3279 O O . VAL B 1 41 ? 18.577 2.775 -38.707 1.00 14.87 41 VAL B O 1
ATOM 3283 N N . ALA B 1 42 ? 18.034 4.006 -36.883 1.00 12.39 42 ALA B N 1
ATOM 3284 C CA . ALA B 1 42 ? 18.194 2.892 -35.930 1.00 11.79 42 ALA B CA 1
ATOM 3285 C C . ALA B 1 42 ? 17.262 3.120 -34.724 1.00 11.10 42 ALA B C 1
ATOM 3286 O O . ALA B 1 42 ? 17.036 4.266 -34.312 1.00 13.25 42 ALA B O 1
ATOM 3288 N N . THR B 1 43 ? 16.742 2.005 -34.168 1.00 12.47 43 THR B N 1
ATOM 3289 C CA . THR B 1 43 ? 15.889 2.082 -32.975 1.00 11.46 43 THR B CA 1
ATOM 3290 C C . THR B 1 43 ? 16.156 0.869 -32.089 1.00 11.64 43 THR B C 1
ATOM 3291 O O . THR B 1 43 ? 16.331 -0.241 -32.572 1.00 12.86 43 THR B O 1
ATOM 3295 N N . GLY B 1 44 ? 16.253 1.123 -30.763 1.00 11.26 44 GLY B N 1
ATOM 3296 C CA . GLY B 1 44 ? 16.408 0.064 -29.804 1.00 11.46 44 GLY B CA 1
ATOM 3297 C C . GLY B 1 44 ? 15.133 -0.562 -29.329 1.00 10.97 44 GLY B C 1
ATOM 3298 O O . GLY B 1 44 ? 14.087 0.097 -29.314 1.00 13.39 44 GLY B O 1
ATOM 3299 N N . ILE B 1 45 ? 15.232 -1.806 -28.888 1.00 11.51 45 ILE B N 1
ATOM 3300 C CA . ILE B 1 45 ? 14.111 -2.498 -28.257 1.00 12.54 45 ILE B CA 1
ATOM 3301 C C . ILE B 1 45 ? 14.196 -2.404 -26.728 1.00 11.83 45 ILE B C 1
ATOM 3302 O O . ILE B 1 45 ? 15.108 -2.999 -26.098 1.00 11.77 45 ILE B O 1
ATOM 3307 N N . CYS B 1 46 ? 13.338 -1.575 -26.113 1.00 11.84 46 CYS B N 1
ATOM 3308 C CA . CYS B 1 46 ? 13.322 -1.351 -24.671 1.00 10.67 46 CYS B CA 1
ATOM 3309 C C . CYS B 1 46 ? 12.177 -2.103 -24.014 1.00 11.16 46 CYS B C 1
ATOM 3310 O O . CYS B 1 46 ? 11.082 -2.320 -24.624 1.00 11.31 46 CYS B O 1
ATOM 3313 N N . ARG B 1 47 ? 12.372 -2.495 -22.736 1.00 10.78 47 ARG B N 1
ATOM 3314 C CA . ARG B 1 47 ? 11.251 -3.159 -22.047 1.00 11.05 47 ARG B CA 1
ATOM 3315 C C . ARG B 1 47 ? 9.968 -2.328 -21.990 1.00 10.23 47 ARG B C 1
ATOM 3316 O O . ARG B 1 47 ? 8.867 -2.902 -22.000 1.00 11.47 47 ARG B O 1
ATOM 3324 N N . SER B 1 48 ? 10.053 -0.981 -22.003 1.00 10.48 48 SER B N 1
ATOM 3325 C CA . SER B 1 48 ? 8.809 -0.197 -22.042 1.00 10.54 48 SER B CA 1
ATOM 3326 C C . SER B 1 48 ? 7.983 -0.448 -23.289 1.00 11.44 48 SER B C 1
ATOM 3327 O O . SER B 1 48 ? 6.731 -0.381 -23.258 1.00 12.02 48 SER B O 1
ATOM 3330 N N . ASP B 1 49 ? 8.636 -0.688 -24.436 1.00 11.43 49 ASP B N 1
ATOM 3331 C CA . ASP B 1 49 ? 7.860 -1.050 -25.645 1.00 11.72 49 ASP B CA 1
ATOM 3332 C C . ASP B 1 49 ? 7.070 -2.374 -25.479 1.00 12.83 49 ASP B C 1
ATOM 3333 O O . ASP B 1 49 ? 5.915 -2.539 -25.891 1.00 12.75 49 ASP B O 1
ATOM 3338 N N . ASP B 1 50 ? 7.728 -3.368 -24.825 1.00 11.84 50 ASP B N 1
ATOM 3339 C CA . ASP B 1 50 ? 7.127 -4.634 -24.495 1.00 12.32 50 ASP B CA 1
ATOM 3340 C C . ASP B 1 50 ? 5.967 -4.455 -23.499 1.00 12.01 50 ASP B C 1
ATOM 3341 O O . ASP B 1 50 ? 4.958 -5.145 -23.580 1.00 13.12 50 ASP B O 1
ATOM 3346 N N . HIS B 1 51 ? 6.107 -3.467 -22.589 1.00 12.37 51 HIS B N 1
ATOM 3347 C CA . HIS B 1 51 ? 4.970 -3.242 -21.614 1.00 12.46 51 HIS B CA 1
ATOM 3348 C C . HIS B 1 51 ? 3.742 -2.757 -22.335 1.00 13.24 51 HIS B C 1
ATOM 3349 O O . HIS B 1 51 ? 2.602 -3.044 -21.866 1.00 13.80 51 HIS B O 1
ATOM 3356 N N . VAL B 1 52 ? 3.815 -2.123 -23.500 1.00 13.62 52 VAL B N 1
ATOM 3357 C CA . VAL B 1 52 ? 2.619 -1.811 -24.253 1.00 14.44 52 VAL B CA 1
ATOM 3358 C C . VAL B 1 52 ? 1.951 -3.103 -24.774 1.00 13.95 52 VAL B C 1
ATOM 3359 O O . VAL B 1 52 ? 0.717 -3.287 -24.779 1.00 16.68 52 VAL B O 1
ATOM 3363 N N . VAL B 1 53 ? 2.770 -4.020 -25.303 1.00 15.14 53 VAL B N 1
ATOM 3364 C CA . VAL B 1 53 ? 2.266 -5.295 -25.807 1.00 15.26 53 VAL B CA 1
ATOM 3365 C C . VAL B 1 53 ? 1.554 -6.099 -24.685 1.00 15.63 53 VAL B C 1
ATOM 3366 O O . VAL B 1 53 ? 0.502 -6.700 -24.916 1.00 17.69 53 VAL B O 1
ATOM 3370 N N . SER B 1 54 ? 2.166 -6.130 -23.497 1.00 15.83 54 SER B N 1
ATOM 3371 C CA . SER B 1 54 ? 1.643 -6.957 -22.373 1.00 16.43 54 SER B CA 1
ATOM 3372 C C . SER B 1 54 ? 0.494 -6.314 -21.615 1.00 16.89 54 SER B C 1
ATOM 3373 O O . SER B 1 54 ? -0.139 -6.987 -20.809 1.00 21.57 54 SER B O 1
ATOM 3376 N N . GLY B 1 55 ? 0.165 -5.059 -21.869 1.00 17.66 55 GLY B N 1
ATOM 3377 C CA . GLY B 1 55 ? -0.833 -4.327 -21.074 1.00 18.34 55 GLY B CA 1
ATOM 3378 C C . GLY B 1 55 ? -0.336 -3.818 -19.722 1.00 17.07 55 GLY B C 1
ATOM 3379 O O . GLY B 1 55 ? -1.147 -3.289 -18.957 1.00 19.36 55 GLY B O 1
ATOM 3380 N N . THR B 1 56 ? 0.949 -3.923 -19.458 1.00 16.47 56 THR B N 1
ATOM 3381 C CA . THR B 1 56 ? 1.613 -3.344 -18.262 1.00 15.51 56 THR B CA 1
ATOM 3382 C C . THR B 1 56 ? 1.517 -1.792 -18.297 1.00 13.91 56 THR B C 1
ATOM 3383 O O . THR B 1 56 ? 1.290 -1.117 -17.256 1.00 15.10 56 THR B O 1
ATOM 3387 N N . LEU B 1 57 ? 1.813 -1.228 -19.462 1.00 13.88 57 LEU B N 1
ATOM 3388 C CA . LEU B 1 57 ? 1.763 0.231 -19.713 1.00 13.52 57 LEU B CA 1
ATOM 3389 C C . LEU B 1 57 ? 0.623 0.502 -20.671 1.00 14.41 57 LEU B C 1
ATOM 3390 O O . LEU B 1 57 ? 0.651 0.065 -21.831 1.00 18.24 57 LEU B O 1
ATOM 3395 N N . VAL B 1 58 ? -0.442 1.165 -20.223 1.00 14.45 58 VAL B N 1
ATOM 3396 C CA . VAL B 1 58 ? -1.617 1.514 -20.973 1.00 14.52 58 VAL B CA 1
ATOM 3397 C C . VAL B 1 58 ? -1.398 2.764 -21.800 1.00 15.46 58 VAL B C 1
ATOM 3398 O O . VAL B 1 58 ? -1.005 3.833 -21.313 1.00 15.84 58 VAL B O 1
ATOM 3402 N N . THR B 1 59 ? -1.667 2.611 -23.089 1.00 14.39 59 THR B N 1
ATOM 3403 C CA . THR B 1 59 ? -1.703 3.712 -24.056 1.00 14.02 59 THR B CA 1
ATOM 3404 C C . THR B 1 59 ? -2.719 3.354 -25.172 1.00 13.94 59 THR B C 1
ATOM 3405 O O . THR B 1 59 ? -2.902 2.165 -25.436 1.00 14.74 59 THR B O 1
ATOM 3409 N N . PRO B 1 60 ? -3.369 4.339 -25.851 1.00 13.86 60 PRO B N 1
ATOM 3410 C CA . PRO B 1 60 ? -4.393 3.935 -26.872 1.00 13.31 60 PRO B CA 1
ATOM 3411 C C . PRO B 1 60 ? -3.836 3.085 -28.044 1.00 13.88 60 PRO B C 1
ATOM 3412 O O . PRO B 1 60 ? -2.772 3.374 -28.559 1.00 14.18 60 PRO B O 1
ATOM 3416 N N . LEU B 1 61 ? -4.609 2.075 -28.396 1.00 14.61 61 LEU B N 1
ATOM 3417 C CA A LEU B 1 61 ? -4.343 1.159 -29.513 0.50 14.12 61 LEU B CA 1
ATOM 3418 C CA B LEU B 1 61 ? -4.339 1.183 -29.535 0.50 15.40 61 LEU B CA 1
ATOM 3419 C C . LEU B 1 61 ? -5.414 1.369 -30.612 1.00 15.95 61 LEU B C 1
ATOM 3420 O O . LEU B 1 61 ? -6.525 1.779 -30.294 1.00 17.28 61 LEU B O 1
ATOM 3429 N N . PRO B 1 62 ? -5.112 1.094 -31.901 1.00 15.56 62 PRO B N 1
ATOM 3430 C CA . PRO B 1 62 ? -3.791 0.618 -32.436 1.00 15.38 62 PRO B CA 1
ATOM 3431 C C . PRO B 1 62 ? -2.739 1.667 -32.363 1.00 15.01 62 PRO B C 1
ATOM 3432 O O . PRO B 1 62 ? -3.091 2.855 -32.351 1.00 14.97 62 PRO B O 1
ATOM 3436 N N . VAL B 1 63 ? -1.472 1.267 -32.320 1.00 13.77 63 VAL B N 1
ATOM 3437 C CA . VAL B 1 63 ? -0.420 2.197 -32.090 1.00 13.74 63 VAL B CA 1
ATOM 3438 C C . VAL B 1 63 ? 0.852 1.858 -32.940 1.00 13.77 63 VAL B C 1
ATOM 3439 O O . VAL B 1 63 ? 1.154 0.658 -33.184 1.00 14.37 63 VAL B O 1
ATOM 3443 N N . ILE B 1 64 ? 1.673 2.854 -33.239 1.00 13.34 64 ILE B N 1
ATOM 3444 C CA . ILE B 1 64 ? 3.068 2.661 -33.635 1.00 13.38 64 ILE B CA 1
ATOM 3445 C C . ILE B 1 64 ? 3.970 2.996 -32.388 1.00 12.91 64 ILE B C 1
ATOM 3446 O O . ILE B 1 64 ? 4.022 4.126 -31.962 1.00 12.83 64 ILE B O 1
ATOM 3451 N N . ALA B 1 65 ? 4.525 1.965 -31.773 1.00 13.24 65 ALA B N 1
ATOM 3452 C CA . ALA B 1 65 ? 5.347 2.093 -30.608 1.00 13.04 65 ALA B CA 1
ATOM 3453 C C . ALA B 1 65 ? 6.771 2.394 -31.025 1.00 12.85 65 ALA B C 1
ATOM 3454 O O . ALA B 1 65 ? 6.987 2.860 -32.177 1.00 13.00 65 ALA B O 1
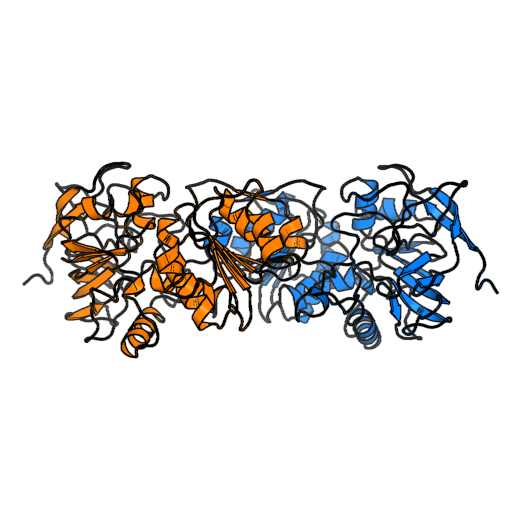ATOM 3456 N N . GLY B 1 66 ? 7.729 2.297 -30.082 1.00 12.80 66 GLY B N 1
ATOM 3457 C CA . GLY B 1 66 ? 9.122 2.696 -30.332 1.00 12.00 66 GLY B CA 1
ATOM 3458 C C . GLY B 1 66 ? 9.334 4.104 -29.815 1.00 11.42 66 GLY B C 1
ATOM 3459 O O . GLY B 1 66 ? 8.608 5.055 -30.165 1.00 12.62 66 GLY B O 1
ATOM 3460 N N . HIS B 1 67 ? 10.370 4.270 -28.969 1.00 11.04 67 HIS B N 1
ATOM 3461 C CA . HIS B 1 67 ? 10.710 5.552 -28.364 1.00 11.44 67 HIS B CA 1
ATOM 3462 C C . HIS B 1 67 ? 12.192 5.833 -28.199 1.00 10.78 67 HIS B C 1
ATOM 3463 O O . HIS B 1 67 ? 12.543 6.918 -27.749 1.00 13.67 67 HIS B O 1
ATOM 3470 N N . GLU B 1 68 ? 13.084 4.883 -28.457 1.00 11.36 68 GLU B N 1
ATOM 3471 C CA . GLU B 1 68 ? 14.558 4.937 -28.264 1.00 10.08 68 GLU B CA 1
ATOM 3472 C C . GLU B 1 68 ? 15.181 4.856 -29.652 1.00 10.06 68 GLU B C 1
ATOM 3473 O O . GLU B 1 68 ? 15.203 3.752 -30.265 1.00 11.84 68 GLU B O 1
ATOM 3479 N N . ALA B 1 69 ? 15.541 5.954 -30.285 1.00 10.04 69 ALA B N 1
ATOM 3480 C CA . ALA B 1 69 ? 15.883 5.971 -31.716 1.00 10.39 69 ALA B CA 1
ATOM 3481 C C . ALA B 1 69 ? 16.732 7.170 -32.115 1.00 10.08 69 ALA B C 1
ATOM 3482 O O . ALA B 1 69 ? 16.951 8.136 -31.365 1.00 11.32 69 ALA B O 1
ATOM 3484 N N . ALA B 1 70 ? 17.244 7.104 -33.351 1.00 10.93 70 ALA B N 1
ATOM 3485 C CA . ALA B 1 70 ? 17.927 8.149 -34.021 1.00 12.07 70 ALA B CA 1
ATOM 3486 C C . ALA B 1 70 ? 17.673 8.123 -35.547 1.00 11.70 70 ALA B C 1
ATOM 3487 O O . ALA B 1 70 ? 17.416 7.046 -36.118 1.00 12.46 70 ALA B O 1
ATOM 3489 N N . GLY B 1 71 ? 17.618 9.323 -36.150 1.00 12.21 71 GLY B N 1
ATOM 3490 C CA . GLY B 1 71 ? 17.355 9.426 -37.604 1.00 12.72 71 GLY B CA 1
ATOM 3491 C C . GLY B 1 71 ? 17.808 10.730 -38.206 1.00 11.89 71 GLY B C 1
ATOM 3492 O O . GLY B 1 71 ? 18.617 11.447 -37.615 1.00 12.15 71 GLY B O 1
ATOM 3493 N N . ILE B 1 72 ? 17.324 11.029 -39.415 1.00 12.84 72 ILE B N 1
ATOM 3494 C CA . ILE B 1 72 ? 17.727 12.187 -40.203 1.00 13.99 72 ILE B CA 1
ATOM 3495 C C . ILE B 1 72 ? 16.478 12.974 -40.641 1.00 12.98 72 ILE B C 1
ATOM 3496 O O . ILE B 1 72 ? 15.509 12.391 -41.127 1.00 14.52 72 ILE B O 1
ATOM 3501 N N . VAL B 1 73 ? 16.451 14.286 -40.411 1.00 14.27 73 VAL B N 1
ATOM 3502 C CA . VAL B 1 73 ? 15.278 15.093 -40.768 1.00 14.02 73 VAL B CA 1
ATOM 3503 C C . VAL B 1 73 ? 15.044 15.109 -42.303 1.00 13.54 73 VAL B C 1
ATOM 3504 O O . VAL B 1 73 ? 15.956 15.444 -43.075 1.00 14.25 73 VAL B O 1
ATOM 3508 N N . GLU B 1 74 ? 13.836 14.746 -42.687 1.00 15.21 74 GLU B N 1
ATOM 3509 C CA . GLU B 1 74 ? 13.394 14.778 -44.095 1.00 15.22 74 GLU B CA 1
ATOM 3510 C C . GLU B 1 74 ? 12.732 16.111 -44.475 1.00 14.80 74 GLU B C 1
ATOM 3511 O O . GLU B 1 74 ? 12.990 16.662 -45.554 1.00 16.64 74 GLU B O 1
ATOM 3517 N N . SER B 1 75 ? 11.972 16.729 -43.576 1.00 14.68 75 SER B N 1
ATOM 3518 C CA . SER B 1 75 ? 11.318 18.021 -43.834 1.00 13.25 75 SER B CA 1
ATOM 3519 C C . SER B 1 75 ? 10.790 18.623 -42.514 1.00 14.45 75 SER B C 1
ATOM 3520 O O . SER B 1 75 ? 10.596 17.922 -41.512 1.00 14.55 75 SER B O 1
ATOM 3523 N N . ILE B 1 76 ? 10.514 19.914 -42.553 1.00 15.72 76 ILE B N 1
ATOM 3524 C CA . ILE B 1 76 ? 10.076 20.691 -41.380 1.00 15.11 76 ILE B CA 1
ATOM 3525 C C . ILE B 1 76 ? 8.849 21.542 -41.777 1.00 15.79 76 ILE B C 1
ATOM 3526 O O . ILE B 1 76 ? 8.744 22.018 -42.924 1.00 18.20 76 ILE B O 1
ATOM 3531 N N . GLY B 1 77 ? 7.936 21.712 -40.816 1.00 16.36 77 GLY B N 1
ATOM 3532 C CA . GLY B 1 77 ? 6.798 22.553 -40.968 1.00 18.07 77 GLY B CA 1
ATOM 3533 C C . GLY B 1 77 ? 7.128 24.009 -40.728 1.00 18.43 77 GLY B C 1
ATOM 3534 O O . GLY B 1 77 ? 8.261 24.399 -40.327 1.00 18.72 77 GLY B O 1
ATOM 3535 N N . GLU B 1 78 ? 6.091 24.826 -41.023 0.50 14.71 78 GLU B N 1
ATOM 3536 C CA . GLU B 1 78 ? 6.159 26.254 -40.766 0.50 15.34 78 GLU B CA 1
ATOM 3537 C C . GLU B 1 78 ? 6.572 26.501 -39.333 0.50 13.84 78 GLU B C 1
ATOM 3538 O O . GLU B 1 78 ? 6.030 25.913 -38.377 0.50 13.72 78 GLU B O 1
ATOM 3544 N N . GLY B 1 79 ? 7.488 27.421 -39.203 1.00 17.01 79 GLY B N 1
ATOM 3545 C CA . GLY B 1 79 ? 7.845 27.950 -37.906 1.00 15.78 79 GLY B CA 1
ATOM 3546 C C . GLY B 1 79 ? 8.943 27.247 -37.136 1.00 15.13 79 GLY B C 1
ATOM 3547 O O . GLY B 1 79 ? 9.341 27.725 -36.104 1.00 16.87 79 GLY B O 1
ATOM 3548 N N . VAL B 1 80 ? 9.437 26.110 -37.634 1.00 15.24 80 VAL B N 1
ATOM 3549 C CA . VAL B 1 80 ? 10.522 25.368 -36.953 1.00 13.57 80 VAL B CA 1
ATOM 3550 C C . VAL B 1 80 ? 11.852 26.102 -37.091 1.00 14.88 80 VAL B C 1
ATOM 3551 O O . VAL B 1 80 ? 12.163 26.556 -38.172 1.00 16.74 80 VAL B O 1
ATOM 3555 N N . THR B 1 81 ? 12.611 26.249 -35.988 1.00 16.00 81 THR B N 1
ATOM 3556 C CA . THR B 1 81 ? 13.845 27.023 -35.930 1.00 16.59 81 THR B CA 1
ATOM 3557 C C . THR B 1 81 ? 15.030 26.212 -35.392 1.00 16.30 81 THR B C 1
ATOM 3558 O O . THR B 1 81 ? 16.148 26.754 -35.416 1.00 21.29 81 THR B O 1
ATOM 3562 N N . THR B 1 82 ? 14.797 24.981 -34.851 1.00 15.70 82 THR B N 1
ATOM 3563 C CA . THR B 1 82 ? 15.813 24.243 -34.095 1.00 17.53 82 THR B CA 1
ATOM 3564 C C . THR B 1 82 ? 16.438 23.041 -34.819 1.00 15.97 82 THR B C 1
ATOM 3565 O O . THR B 1 82 ? 17.498 22.547 -34.371 1.00 17.88 82 THR B O 1
ATOM 3569 N N . VAL B 1 83 ? 15.866 22.645 -35.948 1.00 15.04 83 VAL B N 1
ATOM 3570 C CA . VAL B 1 83 ? 16.441 21.607 -36.804 1.00 15.72 83 VAL B CA 1
ATOM 3571 C C . VAL B 1 83 ? 16.144 21.984 -38.271 1.00 14.97 83 VAL B C 1
ATOM 3572 O O . VAL B 1 83 ? 15.295 22.826 -38.526 1.00 15.45 83 VAL B O 1
ATOM 3576 N N . ARG B 1 84 ? 16.891 21.376 -39.198 1.00 15.83 84 ARG B N 1
ATOM 3577 C CA . ARG B 1 84 ? 16.720 21.551 -40.624 1.00 15.87 84 ARG B CA 1
ATOM 3578 C C . ARG B 1 84 ? 16.848 20.227 -41.359 1.00 14.52 84 ARG B C 1
ATOM 3579 O O . ARG B 1 84 ? 17.471 19.272 -40.858 1.00 14.51 84 ARG B O 1
ATOM 3587 N N . PRO B 1 85 ? 16.277 20.148 -42.586 1.00 15.30 85 PRO B N 1
ATOM 3588 C CA . PRO B 1 85 ? 16.444 18.944 -43.402 1.00 15.57 85 PRO B CA 1
ATOM 3589 C C . PRO B 1 85 ? 17.887 18.496 -43.499 1.00 15.04 85 PRO B C 1
ATOM 3590 O O . PRO B 1 85 ? 18.805 19.318 -43.745 1.00 15.83 85 PRO B O 1
ATOM 3594 N N . GLY B 1 86 ? 18.153 17.195 -43.321 1.00 15.33 86 GLY B N 1
ATOM 3595 C CA . GLY B 1 86 ? 19.517 16.629 -43.345 1.00 15.89 86 GLY B CA 1
ATOM 3596 C C . GLY B 1 86 ? 20.169 16.438 -41.983 1.00 15.91 86 GLY B C 1
ATOM 3597 O O . GLY B 1 86 ? 21.215 15.746 -41.873 1.00 16.67 86 GLY B O 1
ATOM 3598 N N . ASP B 1 87 ? 19.645 17.102 -40.936 1.00 15.11 87 ASP B N 1
ATOM 3599 C CA . ASP B 1 87 ? 20.249 17.019 -39.614 1.00 14.05 87 ASP B CA 1
ATOM 3600 C C . ASP B 1 87 ? 20.040 15.638 -38.981 1.00 13.47 87 ASP B C 1
ATOM 3601 O O . ASP B 1 87 ? 18.984 15.058 -39.157 1.00 13.55 87 ASP B O 1
ATOM 3606 N N . LYS B 1 88 ? 21.043 15.138 -38.270 1.00 12.69 88 LYS B N 1
ATOM 3607 C CA . LYS B 1 88 ? 20.879 14.002 -37.389 1.00 12.62 88 LYS B CA 1
ATOM 3608 C C . LYS B 1 88 ? 20.151 14.435 -36.129 1.00 11.21 88 LYS B C 1
ATOM 3609 O O . LYS B 1 88 ? 20.461 15.500 -35.571 1.00 12.38 88 LYS B O 1
ATOM 3615 N N . VAL B 1 89 ? 19.187 13.617 -35.698 1.00 11.25 89 VAL B N 1
ATOM 3616 C CA . VAL B 1 89 ? 18.332 13.971 -34.556 1.00 12.03 89 VAL B CA 1
ATOM 3617 C C . VAL B 1 89 ? 17.987 12.720 -33.736 1.00 11.03 89 VAL B C 1
ATOM 3618 O O . VAL B 1 89 ? 17.976 11.571 -34.237 1.00 12.43 89 VAL B O 1
ATOM 3622 N N . ILE B 1 90 ? 17.623 12.946 -32.468 1.00 10.95 90 ILE B N 1
ATOM 3623 C CA . ILE B 1 90 ? 17.089 11.971 -31.546 1.00 10.39 90 ILE B CA 1
ATOM 3624 C C . ILE B 1 90 ? 15.699 12.479 -31.086 1.00 10.72 90 ILE B C 1
ATOM 3625 O O . ILE B 1 90 ? 15.593 13.597 -30.503 1.00 10.87 90 ILE B O 1
ATOM 3630 N N A PRO B 1 91 ? 14.693 11.548 -31.162 0.50 9.53 91 PRO B N 1
ATOM 3631 N N B PRO B 1 91 ? 14.604 11.810 -31.476 0.50 9.04 91 PRO B N 1
ATOM 3632 C CA A PRO B 1 91 ? 13.320 11.796 -30.631 0.50 9.00 91 PRO B CA 1
ATOM 3633 C CA B PRO B 1 91 ? 13.283 12.261 -30.930 0.50 8.36 91 PRO B CA 1
ATOM 3634 C C A PRO B 1 91 ? 13.277 11.812 -29.137 0.50 9.48 91 PRO B C 1
ATOM 3635 C C B PRO B 1 91 ? 13.329 12.092 -29.375 0.50 11.33 91 PRO B C 1
ATOM 3636 O O A PRO B 1 91 ? 14.024 10.980 -28.513 0.50 8.09 91 PRO B O 1
ATOM 3637 O O B PRO B 1 91 ? 14.046 11.267 -28.901 0.50 10.33 91 PRO B O 1
ATOM 3644 N N . LEU B 1 92 ? 12.560 12.840 -28.595 1.00 10.34 92 LEU B N 1
ATOM 3645 C CA . LEU B 1 92 ? 12.547 12.967 -27.126 1.00 10.27 92 LEU B CA 1
ATOM 3646 C C . LEU B 1 92 ? 11.187 12.511 -26.574 1.00 10.15 92 LEU B C 1
ATOM 3647 O O . LEU B 1 92 ? 10.169 13.187 -26.788 1.00 11.90 92 LEU B O 1
ATOM 3652 N N . PHE B 1 93 ? 11.166 11.340 -25.869 1.00 10.03 93 PHE B N 1
ATOM 3653 C CA . PHE B 1 93 ? 9.886 10.822 -25.358 1.00 10.64 93 PHE B CA 1
ATOM 3654 C C . PHE B 1 93 ? 9.345 11.668 -24.158 1.00 9.99 93 PHE B C 1
ATOM 3655 O O . PHE B 1 93 ? 8.145 11.608 -23.826 1.00 11.47 93 PHE B O 1
ATOM 3663 N N . THR B 1 94 ? 10.257 12.428 -23.544 1.00 10.80 94 THR B N 1
ATOM 3664 C CA . THR B 1 94 ? 9.914 13.503 -22.590 1.00 11.22 94 THR B CA 1
ATOM 3665 C C . THR B 1 94 ? 10.209 14.823 -23.319 1.00 10.95 94 THR B C 1
ATOM 3666 O O . THR B 1 94 ? 11.388 15.061 -23.652 1.00 11.85 94 THR B O 1
ATOM 3670 N N . PRO B 1 95 ? 9.186 15.656 -23.581 1.00 11.48 95 PRO B N 1
ATOM 3671 C CA . PRO B 1 95 ? 9.467 16.918 -24.296 1.00 10.85 95 PRO B CA 1
ATOM 3672 C C . PRO B 1 95 ? 10.261 17.931 -23.429 1.00 10.72 95 PRO B C 1
ATOM 3673 O O . PRO B 1 95 ? 10.431 17.718 -22.202 1.00 10.69 95 PRO B O 1
ATOM 3677 N N . GLN B 1 96 ? 10.670 19.058 -24.023 1.00 10.94 96 GLN B N 1
ATOM 3678 C CA . GLN B 1 96 ? 11.217 20.198 -23.269 1.00 11.23 96 GLN B CA 1
ATOM 3679 C C . GLN B 1 96 ? 10.618 21.477 -23.923 1.00 12.76 96 GLN B C 1
ATOM 3680 O O . GLN B 1 96 ? 11.219 22.067 -24.817 1.00 15.04 96 GLN B O 1
ATOM 3686 N N . CYS B 1 97 ? 9.456 21.952 -23.483 1.00 13.75 97 CYS B N 1
ATOM 3687 C CA . CYS B 1 97 ? 8.811 23.120 -24.112 1.00 15.43 97 CYS B CA 1
ATOM 3688 C C . CYS B 1 97 ? 9.532 24.411 -23.753 1.00 17.09 97 CYS B C 1
ATOM 3689 O O . CYS B 1 97 ? 9.463 25.432 -24.495 1.00 17.55 97 CYS B O 1
ATOM 3692 N N . GLY B 1 98 ? 10.223 24.435 -22.619 1.00 15.69 98 GLY B N 1
ATOM 3693 C CA . GLY B 1 98 ? 10.932 25.638 -22.180 1.00 17.21 98 GLY B CA 1
ATOM 3694 C C . GLY B 1 98 ? 10.079 26.698 -21.497 1.00 18.96 98 GLY B C 1
ATOM 3695 O O . GLY B 1 98 ? 10.621 27.725 -21.065 1.00 22.03 98 GLY B O 1
ATOM 3696 N N . LYS B 1 99 ? 8.757 26.500 -21.420 1.00 17.99 99 LYS B N 1
ATOM 3697 C CA . LYS B 1 99 ? 7.853 27.579 -20.990 1.00 20.06 99 LYS B CA 1
ATOM 3698 C C . LYS B 1 99 ? 7.032 27.269 -19.735 1.00 18.87 99 LYS B C 1
ATOM 3699 O O . LYS B 1 99 ? 6.478 28.190 -19.157 1.00 23.05 99 LYS B O 1
ATOM 3710 N N . CYS B 1 100 ? 6.916 26.006 -19.330 1.00 16.91 100 CYS B N 1
ATOM 3711 C CA . CYS B 1 100 ? 6.108 25.603 -18.176 1.00 15.28 100 CYS B CA 1
ATOM 3712 C C . CYS B 1 100 ? 6.908 25.711 -16.892 1.00 14.33 100 CYS B C 1
ATOM 3713 O O . CYS B 1 100 ? 8.145 25.858 -16.915 1.00 14.06 100 CYS B O 1
ATOM 3716 N N . ARG B 1 101 ? 6.237 25.592 -15.744 1.00 14.14 101 ARG B N 1
ATOM 3717 C CA A ARG B 1 101 ? 6.906 25.767 -14.483 0.50 14.73 101 ARG B CA 1
ATOM 3718 C CA B ARG B 1 101 ? 6.887 25.746 -14.451 0.50 15.79 101 ARG B CA 1
ATOM 3719 C C . ARG B 1 101 ? 7.971 24.694 -14.234 1.00 13.10 101 ARG B C 1
ATOM 3720 O O . ARG B 1 101 ? 8.978 24.958 -13.572 1.00 13.52 101 ARG B O 1
ATOM 3735 N N . VAL B 1 102 ? 7.773 23.483 -14.774 1.00 13.17 102 VAL B N 1
ATOM 3736 C CA . VAL B 1 102 ? 8.777 22.391 -14.629 1.00 12.52 102 VAL B CA 1
ATOM 3737 C C . VAL B 1 102 ? 10.048 22.701 -15.447 1.00 10.86 102 VAL B C 1
ATOM 3738 O O . VAL B 1 102 ? 11.172 22.591 -14.972 1.00 11.71 102 VAL B O 1
ATOM 3742 N N . CYS B 1 103 ? 9.889 23.120 -16.717 1.00 11.26 103 CYS B N 1
ATOM 3743 C CA . CYS B 1 103 ? 11.047 23.457 -17.528 1.00 11.91 103 CYS B CA 1
ATOM 3744 C C . CYS B 1 103 ? 11.853 24.605 -16.930 1.00 12.54 103 CYS B C 1
ATOM 3745 O O . CYS B 1 103 ? 13.101 24.685 -17.087 1.00 13.05 103 CYS B O 1
ATOM 3748 N N . LYS B 1 104 ? 11.163 25.578 -16.291 1.00 12.83 104 LYS B N 1
ATOM 3749 C CA . LYS B 1 104 ? 11.844 26.736 -15.656 1.00 13.89 104 LYS B CA 1
ATOM 3750 C C . LYS B 1 104 ? 12.474 26.391 -14.326 1.00 13.77 104 LYS B C 1
ATOM 3751 O O . LYS B 1 104 ? 13.325 27.140 -13.861 1.00 19.11 104 LYS B O 1
ATOM 3757 N N . HIS B 1 105 ? 12.169 25.277 -13.691 1.00 13.38 105 HIS B N 1
ATOM 3758 C CA . HIS B 1 105 ? 12.744 24.874 -12.414 1.00 11.82 105 HIS B CA 1
ATOM 3759 C C . HIS B 1 105 ? 14.119 24.260 -12.583 1.00 13.68 105 HIS B C 1
ATOM 3760 O O . HIS B 1 105 ? 14.306 23.457 -13.460 1.00 16.24 105 HIS B O 1
ATOM 3767 N N . PRO B 1 106 ? 15.091 24.577 -11.703 1.00 14.80 106 PRO B N 1
ATOM 3768 C CA . PRO B 1 106 ? 16.474 24.025 -11.942 1.00 16.39 106 PRO B CA 1
ATOM 3769 C C . PRO B 1 106 ? 16.550 22.520 -11.914 1.00 15.34 106 PRO B C 1
ATOM 3770 O O . PRO B 1 106 ? 17.446 21.983 -12.584 1.00 21.39 106 PRO B O 1
ATOM 3774 N N . GLU B 1 107 ? 15.666 21.847 -11.151 1.00 14.83 107 GLU B N 1
ATOM 3775 C CA . GLU B 1 107 ? 15.801 20.409 -10.956 1.00 16.61 107 GLU B CA 1
ATOM 3776 C C . GLU B 1 107 ? 14.632 19.639 -11.614 1.00 16.68 107 GLU B C 1
ATOM 3777 O O . GLU B 1 107 ? 14.446 18.407 -11.374 1.00 24.88 107 GLU B O 1
ATOM 3783 N N . GLY B 1 108 ? 13.716 20.259 -12.253 1.00 14.05 108 GLY B N 1
ATOM 3784 C CA . GLY B 1 108 ? 12.614 19.503 -12.871 1.00 14.63 108 GLY B CA 1
ATOM 3785 C C . GLY B 1 108 ? 12.932 19.105 -14.300 1.00 12.33 108 GLY B C 1
ATOM 3786 O O . GLY B 1 108 ? 13.545 19.887 -15.028 1.00 14.90 108 GLY B O 1
ATOM 3787 N N . ASN B 1 109 ? 12.412 17.944 -14.756 1.00 11.06 109 ASN B N 1
ATOM 3788 C CA . ASN B 1 109 ? 12.532 17.572 -16.148 1.00 10.20 109 ASN B CA 1
ATOM 3789 C C . ASN B 1 109 ? 11.270 17.015 -16.742 1.00 9.82 109 ASN B C 1
ATOM 3790 O O . ASN B 1 109 ? 11.213 16.832 -18.001 1.00 11.19 109 ASN B O 1
ATOM 3795 N N . PHE B 1 110 ? 10.238 16.705 -15.957 1.00 10.35 110 PHE B N 1
ATOM 3796 C CA . PHE B 1 110 ? 9.051 16.043 -16.462 1.00 10.09 110 PHE B CA 1
ATOM 3797 C C . PHE B 1 110 ? 8.036 17.082 -16.989 1.00 10.00 110 PHE B C 1
ATOM 3798 O O . PHE B 1 110 ? 7.053 17.473 -16.347 1.00 11.85 110 PHE B O 1
ATOM 3806 N N . CYS B 1 111 ? 8.400 17.645 -18.160 1.00 10.93 111 CYS B N 1
ATOM 3807 C CA . CYS B 1 111 ? 7.683 18.721 -18.819 1.00 11.09 111 CYS B CA 1
ATOM 3808 C C . CYS B 1 111 ? 6.212 18.444 -18.841 1.00 11.59 111 CYS B C 1
ATOM 3809 O O . CYS B 1 111 ? 5.794 17.344 -19.196 1.00 12.15 111 CYS B O 1
ATOM 3812 N N . LEU B 1 112 ? 5.371 19.464 -18.557 1.00 12.19 112 LEU B N 1
ATOM 3813 C CA . LEU B 1 112 ? 3.927 19.280 -18.490 1.00 12.69 112 LEU B CA 1
ATOM 3814 C C . LEU B 1 112 ? 3.276 19.003 -19.838 1.00 13.45 112 LEU B C 1
ATOM 3815 O O . LEU B 1 112 ? 2.080 18.678 -19.863 1.00 14.58 112 LEU B O 1
ATOM 3820 N N . LYS B 1 113 ? 3.988 19.102 -20.954 1.00 13.02 113 LYS B N 1
ATOM 3821 C CA . LYS B 1 113 ? 3.464 18.697 -22.278 1.00 13.69 113 LYS B CA 1
ATOM 3822 C C . LYS B 1 113 ? 3.636 17.196 -22.556 1.00 12.43 113 LYS B C 1
ATOM 3823 O O . LYS B 1 113 ? 3.229 16.720 -23.642 1.00 13.61 113 LYS B O 1
ATOM 3829 N N . ASN B 1 114 ? 4.143 16.412 -21.612 1.00 12.08 114 ASN B N 1
ATOM 3830 C CA . ASN B 1 114 ? 4.365 14.969 -21.795 1.00 12.12 114 ASN B CA 1
ATOM 3831 C C . ASN B 1 114 ? 3.062 14.230 -22.055 1.00 12.51 114 ASN B C 1
ATOM 3832 O O . ASN B 1 114 ? 1.972 14.668 -21.625 1.00 12.56 114 ASN B O 1
ATOM 3837 N N . ASP B 1 115 ? 3.108 13.051 -22.731 1.00 11.35 115 ASP B N 1
ATOM 3838 C CA . ASP B 1 115 ? 2.020 12.164 -22.986 1.00 11.66 115 ASP B CA 1
ATOM 3839 C C . ASP B 1 115 ? 2.160 10.866 -22.179 1.00 12.84 115 ASP B C 1
ATOM 3840 O O . ASP B 1 115 ? 1.517 9.869 -22.535 1.00 14.28 115 ASP B O 1
ATOM 3845 N N . LEU B 1 116 ? 2.938 10.903 -21.076 1.00 12.93 116 LEU B N 1
ATOM 3846 C CA . LEU B 1 116 ? 3.080 9.687 -20.226 1.00 13.43 116 LEU B CA 1
ATOM 3847 C C . LEU B 1 116 ? 2.072 9.625 -19.092 1.00 14.19 116 LEU B C 1
ATOM 3848 O O . LEU B 1 116 ? 1.522 8.544 -18.785 1.00 16.38 116 LEU B O 1
ATOM 3853 N N . SER B 1 117 ? 1.769 10.733 -18.428 1.00 14.53 117 SER B N 1
ATOM 3854 C CA . SER B 1 117 ? 0.909 10.687 -17.245 1.00 17.68 117 SER B CA 1
ATOM 3855 C C . SER B 1 117 ? -0.507 10.275 -17.591 1.00 18.17 117 SER B C 1
ATOM 3856 O O . SER B 1 117 ? -1.134 9.475 -16.846 1.00 21.77 117 SER B O 1
ATOM 3859 N N . MET B 1 118 ? -1.051 10.806 -18.676 1.00 16.98 118 MET B N 1
ATOM 3860 C CA . MET B 1 118 ? -2.435 10.466 -19.089 1.00 17.13 118 MET B CA 1
ATOM 3861 C C . MET B 1 118 ? -2.447 10.271 -20.612 1.00 16.92 118 MET B C 1
ATOM 3862 O O . MET B 1 118 ? -2.746 11.229 -21.359 1.00 17.80 118 MET B O 1
ATOM 3867 N N . PRO B 1 119 ? -1.960 9.100 -21.086 1.00 15.50 119 PRO B N 1
ATOM 3868 C CA . PRO B 1 119 ? -1.677 8.990 -22.528 1.00 15.36 119 PRO B CA 1
ATOM 3869 C C . PRO B 1 119 ? -2.869 9.209 -23.399 1.00 15.19 119 PRO B C 1
ATOM 3870 O O . PRO B 1 119 ? -3.898 8.527 -23.244 1.00 17.94 119 PRO B O 1
ATOM 3874 N N . ARG B 1 120 ? -2.722 10.042 -24.434 1.00 14.88 120 ARG B N 1
ATOM 3875 C CA A ARG B 1 120 ? -3.703 10.184 -25.488 0.50 16.75 120 ARG B CA 1
ATOM 3876 C CA B ARG B 1 120 ? -3.683 10.273 -25.491 0.50 14.36 120 ARG B CA 1
ATOM 3877 C C . ARG B 1 120 ? -3.212 9.670 -26.829 1.00 13.80 120 ARG B C 1
ATOM 3878 O O . ARG B 1 120 ? -4.082 9.402 -27.690 1.00 14.64 120 ARG B O 1
ATOM 3893 N N . GLY B 1 121 ? -1.916 9.515 -27.058 1.00 13.47 121 GLY B N 1
ATOM 3894 C CA . GLY B 1 121 ? -1.467 8.895 -28.302 1.00 13.13 121 GLY B CA 1
ATOM 3895 C C . GLY B 1 121 ? -1.677 9.739 -29.542 1.00 13.63 121 GLY B C 1
ATOM 3896 O O . GLY B 1 121 ? -1.983 9.214 -30.610 1.00 14.13 121 GLY B O 1
ATOM 3897 N N . THR B 1 122 ? -1.455 11.052 -29.440 1.00 13.23 122 THR B N 1
ATOM 3898 C CA A THR B 1 122 ? -1.556 11.916 -30.615 0.50 12.81 122 THR B CA 1
ATOM 3899 C CA B THR B 1 122 ? -1.640 11.983 -30.508 0.50 12.89 122 THR B CA 1
ATOM 3900 C C . THR B 1 122 ? -0.390 12.882 -30.606 1.00 13.38 122 THR B C 1
ATOM 3901 O O . THR B 1 122 ? 0.519 12.830 -29.757 1.00 13.37 122 THR B O 1
ATOM 3908 N N . MET B 1 123 ? -0.324 13.769 -31.631 1.00 12.97 123 MET B N 1
ATOM 3909 C CA . MET B 1 123 ? 0.514 14.927 -31.684 1.00 13.66 123 MET B CA 1
ATOM 3910 C C . MET B 1 123 ? 0.009 15.952 -30.634 1.00 14.65 123 MET B C 1
ATOM 3911 O O . MET B 1 123 ? -1.103 15.811 -30.060 1.00 14.43 123 MET B O 1
ATOM 3916 N N . GLN B 1 124 ? 0.752 17.004 -30.395 1.00 14.25 124 GLN B N 1
ATOM 3917 C CA . GLN B 1 124 ? 0.354 18.063 -29.416 1.00 14.22 124 GLN B CA 1
ATOM 3918 C C . GLN B 1 124 ? -1.031 18.632 -29.777 1.00 15.51 124 GLN B C 1
ATOM 3919 O O . GLN B 1 124 ? -1.801 19.019 -28.874 1.00 17.20 124 GLN B O 1
ATOM 3925 N N . ASP B 1 125 ? -1.389 18.746 -31.070 1.00 14.91 125 ASP B N 1
ATOM 3926 C CA . ASP B 1 125 ? -2.671 19.319 -31.496 1.00 15.77 125 ASP B CA 1
ATOM 3927 C C . ASP B 1 125 ? -3.864 18.376 -31.415 1.00 15.48 125 ASP B C 1
ATOM 3928 O O . ASP B 1 125 ? -4.969 18.740 -31.769 1.00 18.05 125 ASP B O 1
ATOM 3933 N N . GLY B 1 126 ? -3.646 17.183 -30.854 1.00 14.72 126 GLY B N 1
ATOM 3934 C CA . GLY B 1 126 ? -4.683 16.238 -30.624 1.00 15.37 126 GLY B CA 1
ATOM 3935 C C . GLY B 1 126 ? -5.127 15.341 -31.786 1.00 14.70 126 GLY B C 1
ATOM 3936 O O . GLY B 1 126 ? -6.111 14.591 -31.706 1.00 15.88 126 GLY B O 1
ATOM 3937 N N . THR B 1 127 ? -4.321 15.381 -32.865 1.00 16.40 127 THR B N 1
ATOM 3938 C CA . THR B 1 127 ? -4.582 14.576 -34.050 1.00 16.59 127 THR B CA 1
ATOM 3939 C C . THR B 1 127 ? -3.400 13.625 -34.354 1.00 14.27 127 THR B C 1
ATOM 3940 O O . THR B 1 127 ? -2.342 13.771 -33.770 1.00 16.26 127 THR B O 1
ATOM 3944 N N . SER B 1 128 ? -3.620 12.705 -35.314 1.00 15.32 128 SER B N 1
ATOM 3945 C CA . SER B 1 128 ? -2.615 11.757 -35.742 1.00 14.82 128 SER B CA 1
ATOM 3946 C C . SER B 1 128 ? -2.140 12.005 -37.161 1.00 14.13 128 SER B C 1
ATOM 3947 O O . SER B 1 128 ? -2.943 12.363 -38.034 1.00 17.46 128 SER B O 1
ATOM 3950 N N . ARG B 1 129 ? -0.850 11.725 -37.398 1.00 13.68 129 ARG B N 1
ATOM 3951 C CA . ARG B 1 129 ? -0.212 11.795 -38.726 1.00 14.92 129 ARG B CA 1
ATOM 3952 C C . ARG B 1 129 ? -0.151 10.426 -39.472 1.00 14.84 129 ARG B C 1
ATOM 3953 O O . ARG B 1 129 ? 0.363 10.369 -40.600 1.00 15.71 129 ARG B O 1
ATOM 3961 N N . PHE B 1 130 ? -0.694 9.360 -38.829 1.00 14.73 130 PHE B N 1
ATOM 3962 C CA . PHE B 1 130 ? -0.572 7.966 -39.346 1.00 14.24 130 PHE B CA 1
ATOM 3963 C C . PHE B 1 130 ? -1.908 7.356 -39.738 1.00 15.17 130 PHE B C 1
ATOM 3964 O O . PHE B 1 130 ? -2.899 7.485 -38.980 1.00 16.17 130 PHE B O 1
ATOM 3972 N N . THR B 1 131 ? -1.935 6.707 -40.919 1.00 16.36 131 THR B N 1
ATOM 3973 C CA A THR B 1 131 ? -3.037 5.807 -41.223 0.50 15.24 131 THR B CA 1
ATOM 3974 C CA B THR B 1 131 ? -3.045 5.922 -41.395 0.50 16.40 131 THR B CA 1
ATOM 3975 C C . THR B 1 131 ? -2.542 4.479 -41.783 1.00 15.29 131 THR B C 1
ATOM 3976 O O . THR B 1 131 ? -1.425 4.340 -42.253 1.00 18.87 131 THR B O 1
ATOM 3983 N N . CYS B 1 132 ? -3.356 3.447 -41.585 1.00 17.60 132 CYS B N 1
ATOM 3984 C CA . CYS B 1 132 ? -3.038 2.044 -42.067 1.00 17.42 132 CYS B CA 1
ATOM 3985 C C . CYS B 1 132 ? -4.261 1.345 -42.440 1.00 18.91 132 CYS B C 1
ATOM 3986 O O . CYS B 1 132 ? -5.164 1.329 -41.644 1.00 19.28 132 CYS B O 1
ATOM 3989 N N . ARG B 1 133 ? -4.392 0.888 -43.704 1.00 20.90 133 ARG B N 1
ATOM 3990 C CA . ARG B 1 133 ? -5.574 0.240 -44.213 1.00 20.06 133 ARG B CA 1
ATOM 3991 C C . ARG B 1 133 ? -6.827 1.098 -43.998 1.00 20.93 133 ARG B C 1
ATOM 3992 O O . ARG B 1 133 ? -7.981 0.610 -43.763 1.00 24.49 133 ARG B O 1
ATOM 4000 N N . GLY B 1 134 ? -6.565 2.400 -44.181 1.00 23.51 134 GLY B N 1
ATOM 4001 C CA . GLY B 1 134 ? -7.596 3.437 -44.089 1.00 23.88 134 GLY B CA 1
ATOM 4002 C C . GLY B 1 134 ? -8.019 3.836 -42.694 1.00 22.65 134 GLY B C 1
ATOM 4003 O O . GLY B 1 134 ? -8.937 4.661 -42.544 1.00 28.56 134 GLY B O 1
ATOM 4004 N N . LYS B 1 135 ? -7.317 3.342 -41.681 1.00 22.34 135 LYS B N 1
ATOM 4005 C CA . LYS B 1 135 ? -7.713 3.554 -40.269 1.00 20.42 135 LYS B CA 1
ATOM 4006 C C . LYS B 1 135 ? -6.691 4.457 -39.650 1.00 19.64 135 LYS B C 1
ATOM 4007 O O . LYS B 1 135 ? -5.502 4.268 -39.872 1.00 20.04 135 LYS B O 1
ATOM 4013 N N . PRO B 1 136 ? -7.110 5.472 -38.833 1.00 19.52 136 PRO B N 1
ATOM 4014 C CA . PRO B 1 136 ? -6.117 6.257 -38.057 1.00 19.52 136 PRO B CA 1
ATOM 4015 C C . PRO B 1 136 ? -5.394 5.404 -36.995 1.00 17.82 136 PRO B C 1
ATOM 4016 O O . PRO B 1 136 ? -5.985 4.560 -36.304 1.00 19.70 136 PRO B O 1
ATOM 4020 N N . ILE B 1 137 ? -4.110 5.637 -36.842 1.00 16.47 137 ILE B N 1
ATOM 4021 C CA . ILE B 1 137 ? -3.274 4.871 -35.903 1.00 15.45 137 ILE B CA 1
ATOM 4022 C C . ILE B 1 137 ? -2.688 5.875 -34.854 1.00 14.98 137 ILE B C 1
ATOM 4023 O O . ILE B 1 137 ? -2.247 6.998 -35.224 1.00 15.95 137 ILE B O 1
ATOM 4028 N N . HIS B 1 138 ? -2.620 5.501 -33.562 1.00 13.99 138 HIS B N 1
ATOM 4029 C CA . HIS B 1 138 ? -2.049 6.345 -32.536 1.00 13.53 138 HIS B CA 1
ATOM 4030 C C . HIS B 1 138 ? -0.537 6.443 -32.590 1.00 13.34 138 HIS B C 1
ATOM 4031 O O . HIS B 1 138 ? 0.167 5.500 -33.041 1.00 13.51 138 HIS B O 1
ATOM 4038 N N . HIS B 1 139 ? -0.042 7.596 -32.098 1.00 13.04 139 HIS B N 1
ATOM 4039 C CA . HIS B 1 139 ? 1.307 7.823 -31.756 1.00 12.40 139 HIS B CA 1
ATOM 4040 C C . HIS B 1 139 ? 1.632 7.268 -30.296 1.00 11.72 139 HIS B C 1
ATOM 4041 O O . HIS B 1 139 ? 0.664 6.923 -29.582 1.00 12.59 139 HIS B O 1
ATOM 4048 N N . PHE B 1 140 ? 2.913 7.191 -29.932 1.00 11.71 140 PHE B N 1
ATOM 4049 C CA . PHE B 1 140 ? 3.345 6.688 -28.629 1.00 11.09 140 PHE B CA 1
ATOM 4050 C C . PHE B 1 140 ? 4.368 7.665 -28.087 1.00 11.07 140 PHE B C 1
ATOM 4051 O O . PHE B 1 140 ? 5.464 7.879 -28.677 1.00 11.46 140 PHE B O 1
ATOM 4059 N N . LEU B 1 141 ? 4.036 8.323 -26.947 1.00 11.35 141 LEU B N 1
ATOM 4060 C CA . LEU B 1 141 ? 4.914 9.274 -26.253 1.00 11.20 141 LEU B CA 1
ATOM 4061 C C . LEU B 1 141 ? 5.471 10.366 -27.175 1.00 10.81 141 LEU B C 1
ATOM 4062 O O . LEU B 1 141 ? 6.555 10.909 -26.975 1.00 11.46 141 LEU B O 1
ATOM 4067 N N . GLY B 1 142 ? 4.656 10.754 -28.166 1.00 12.20 142 GLY B N 1
ATOM 4068 C CA . GLY B 1 142 ? 5.091 11.771 -29.113 1.00 13.05 142 GLY B CA 1
ATOM 4069 C C . GLY B 1 142 ? 6.311 11.423 -29.927 1.00 14.25 142 GLY B C 1
ATOM 4070 O O . GLY B 1 142 ? 7.036 12.333 -30.427 1.00 17.29 142 GLY B O 1
ATOM 4071 N N . THR B 1 143 ? 6.636 10.134 -30.056 1.00 11.60 143 THR B N 1
ATOM 4072 C CA . THR B 1 143 ? 7.830 9.651 -30.822 1.00 12.31 143 THR B CA 1
ATOM 4073 C C . THR B 1 143 ? 7.446 8.644 -31.938 1.00 11.83 143 THR B C 1
ATOM 4074 O O . THR B 1 143 ? 7.501 9.034 -33.076 1.00 18.14 143 THR B O 1
ATOM 4078 N N . SER B 1 144 ? 7.060 7.418 -31.644 1.00 12.49 144 SER B N 1
ATOM 4079 C CA . SER B 1 144 ? 6.605 6.417 -32.639 1.00 11.98 144 SER B CA 1
ATOM 4080 C C . SER B 1 144 ? 7.781 6.140 -33.624 1.00 12.91 144 SER B C 1
ATOM 4081 O O . SER B 1 144 ? 7.730 6.469 -34.815 1.00 13.84 144 SER B O 1
ATOM 4084 N N . THR B 1 145 ? 8.768 5.406 -33.116 1.00 12.38 145 THR B N 1
ATOM 4085 C CA . THR B 1 145 ? 10.009 5.189 -33.820 1.00 12.45 145 THR B CA 1
ATOM 4086 C C . THR B 1 145 ? 10.031 3.816 -34.588 1.00 13.22 145 THR B C 1
ATOM 4087 O O . THR B 1 145 ? 11.054 3.581 -35.321 1.00 14.35 145 THR B O 1
ATOM 4091 N N . PHE B 1 146 ? 9.012 2.969 -34.439 1.00 13.58 146 PHE B N 1
ATOM 4092 C CA . PHE B 1 146 ? 9.002 1.676 -35.160 1.00 14.26 146 PHE B CA 1
ATOM 4093 C C . PHE B 1 146 ? 8.341 1.882 -36.571 1.00 13.84 146 PHE B C 1
ATOM 4094 O O . PHE B 1 146 ? 7.386 1.249 -36.935 1.00 14.30 146 PHE B O 1
ATOM 4102 N N . SER B 1 147 ? 8.929 2.789 -37.327 1.00 14.54 147 SER B N 1
ATOM 4103 C CA . SER B 1 147 ? 8.417 3.185 -38.680 1.00 15.28 147 SER B CA 1
ATOM 4104 C C . SER B 1 147 ? 9.565 3.792 -39.461 1.00 14.38 147 SER B C 1
ATOM 4105 O O . SER B 1 147 ? 10.403 4.481 -38.906 1.00 15.06 147 SER B O 1
ATOM 4108 N N . GLN B 1 148 ? 9.605 3.586 -40.778 1.00 14.85 148 GLN B N 1
ATOM 4109 C CA . GLN B 1 148 ? 10.671 4.171 -41.585 1.00 15.00 148 GLN B CA 1
ATOM 4110 C C . GLN B 1 148 ? 10.653 5.706 -41.527 1.00 13.89 148 GLN B C 1
ATOM 4111 O O . GLN B 1 148 ? 11.711 6.346 -41.655 1.00 14.44 148 GLN B O 1
ATOM 4117 N N . TYR B 1 149 ? 9.448 6.280 -41.342 1.00 14.25 149 TYR B N 1
ATOM 4118 C CA . TYR B 1 149 ? 9.265 7.713 -41.153 1.00 14.51 149 TYR B CA 1
ATOM 4119 C C . TYR B 1 149 ? 8.284 7.975 -39.984 1.00 13.41 149 TYR B C 1
ATOM 4120 O O . TYR B 1 149 ? 7.241 7.303 -39.889 1.00 15.40 149 TYR B O 1
ATOM 4129 N N . THR B 1 150 ? 8.600 9.011 -39.203 1.00 14.09 150 THR B N 1
ATOM 4130 C CA . THR B 1 150 ? 7.662 9.516 -38.149 1.00 12.77 150 THR B CA 1
ATOM 4131 C C . THR B 1 150 ? 7.565 11.053 -38.229 1.00 12.81 150 THR B C 1
ATOM 4132 O O . THR B 1 150 ? 8.378 11.679 -38.888 1.00 13.60 150 THR B O 1
ATOM 4136 N N . VAL B 1 151 ? 6.558 11.621 -37.551 1.00 13.84 151 VAL B N 1
ATOM 4137 C CA . VAL B 1 151 ? 6.361 13.079 -37.419 1.00 13.12 151 VAL B CA 1
ATOM 4138 C C . VAL B 1 151 ? 6.278 13.359 -35.930 1.00 12.44 151 VAL B C 1
ATOM 4139 O O . VAL B 1 151 ? 5.517 12.724 -35.205 1.00 12.87 151 VAL B O 1
ATOM 4143 N N . VAL B 1 152 ? 7.089 14.325 -35.452 1.00 13.74 152 VAL B N 1
ATOM 4144 C CA . VAL B 1 152 ? 7.149 14.714 -34.043 1.00 12.59 152 VAL B CA 1
ATOM 4145 C C . VAL B 1 152 ? 6.970 16.225 -33.907 1.00 13.55 152 VAL B C 1
ATOM 4146 O O . VAL B 1 152 ? 7.294 16.998 -34.852 1.00 14.72 152 VAL B O 1
ATOM 4150 N N . ASP B 1 153 ? 6.483 16.653 -32.750 1.00 13.24 153 ASP B N 1
ATOM 4151 C CA . ASP B 1 153 ? 6.451 18.078 -32.431 1.00 12.59 153 ASP B CA 1
ATOM 4152 C C . ASP B 1 153 ? 7.906 18.575 -32.211 1.00 12.77 153 ASP B C 1
ATOM 4153 O O . ASP B 1 153 ? 8.770 17.848 -31.710 1.00 12.38 153 ASP B O 1
ATOM 4158 N N . GLU B 1 154 ? 8.187 19.867 -32.501 1.00 12.28 154 GLU B N 1
ATOM 4159 C CA . GLU B 1 154 ? 9.470 20.427 -32.364 1.00 11.67 154 GLU B CA 1
ATOM 4160 C C . GLU B 1 154 ? 10.040 20.298 -30.934 1.00 12.69 154 GLU B C 1
ATOM 4161 O O . GLU B 1 154 ? 11.230 20.038 -30.742 1.00 13.18 154 GLU B O 1
ATOM 4167 N N . ILE B 1 155 ? 9.186 20.456 -29.920 1.00 12.33 155 ILE B N 1
ATOM 4168 C CA . ILE B 1 155 ? 9.596 20.284 -28.512 1.00 12.45 155 ILE B CA 1
ATOM 4169 C C . ILE B 1 155 ? 10.012 18.854 -28.119 1.00 11.99 155 ILE B C 1
ATOM 4170 O O . ILE B 1 155 ? 10.536 18.636 -27.008 1.00 12.48 155 ILE B O 1
ATOM 4175 N N . SER B 1 156 ? 9.794 17.886 -29.036 1.00 11.76 156 SER B N 1
ATOM 4176 C CA . SER B 1 156 ? 10.141 16.497 -28.851 1.00 11.30 156 SER B CA 1
ATOM 4177 C C . SER B 1 156 ? 11.207 15.976 -29.826 1.00 12.83 156 SER B C 1
ATOM 4178 O O . SER B 1 156 ? 11.314 14.806 -30.146 1.00 12.03 156 SER B O 1
ATOM 4181 N N . VAL B 1 157 ? 12.122 16.881 -30.226 1.00 12.65 157 VAL B N 1
ATOM 4182 C CA . VAL B 1 157 ? 13.303 16.478 -31.040 1.00 11.39 157 VAL B CA 1
ATOM 4183 C C . VAL B 1 157 ? 14.553 17.334 -30.695 1.00 12.44 157 VAL B C 1
ATOM 4184 O O . VAL B 1 157 ? 14.411 18.543 -30.459 1.00 13.40 157 VAL B O 1
ATOM 4188 N N . ALA B 1 158 ? 15.724 16.701 -30.693 1.00 11.75 158 ALA B N 1
ATOM 4189 C CA . ALA B 1 158 ? 17.004 17.373 -30.500 1.00 12.39 158 ALA B CA 1
ATOM 4190 C C . ALA B 1 158 ? 17.932 17.062 -31.658 1.00 11.58 158 ALA B C 1
ATOM 4191 O O . ALA B 1 158 ? 18.121 15.929 -32.063 1.00 11.98 158 ALA B O 1
ATOM 4193 N N . LYS B 1 159 ? 18.626 18.113 -32.109 1.00 12.85 159 LYS B N 1
ATOM 4194 C CA . LYS B 1 159 ? 19.695 18.040 -33.104 1.00 12.38 159 LYS B CA 1
ATOM 4195 C C . LYS B 1 159 ? 20.987 17.556 -32.447 1.00 12.14 159 LYS B C 1
ATOM 4196 O O . LYS B 1 159 ? 21.347 18.052 -31.355 1.00 14.34 159 LYS B O 1
ATOM 4202 N N . ILE B 1 160 ? 21.704 16.648 -33.105 1.00 12.33 160 ILE B N 1
ATOM 4203 C CA . ILE B 1 160 ? 22.928 16.078 -32.570 1.00 12.84 160 ILE B CA 1
ATOM 4204 C C . ILE B 1 160 ? 24.065 16.129 -33.600 1.00 12.98 160 ILE B C 1
ATOM 4205 O O . ILE B 1 160 ? 23.880 16.552 -34.776 1.00 14.14 160 ILE B O 1
ATOM 4210 N N . ASP B 1 161 ? 25.293 15.831 -33.144 1.00 13.58 161 ASP B N 1
ATOM 4211 C CA . ASP B 1 161 ? 26.530 15.897 -33.964 1.00 16.50 161 ASP B CA 1
ATOM 4212 C C . ASP B 1 161 ? 26.357 15.217 -35.293 1.00 15.42 161 ASP B C 1
ATOM 4213 O O . ASP B 1 161 ? 25.974 14.042 -35.344 1.00 15.91 161 ASP B O 1
ATOM 4218 N N . ALA B 1 162 ? 26.696 15.918 -36.378 1.00 14.52 162 ALA B N 1
ATOM 4219 C CA . ALA B 1 162 ? 26.541 15.359 -37.740 1.00 16.35 162 ALA B CA 1
ATOM 4220 C C . ALA B 1 162 ? 27.373 14.105 -37.995 1.00 15.96 162 ALA B C 1
ATOM 4221 O O . ALA B 1 162 ? 27.058 13.341 -38.932 1.00 16.30 162 ALA B O 1
ATOM 4223 N N . ALA B 1 163 ? 28.475 13.957 -37.234 1.00 15.32 163 ALA B N 1
ATOM 4224 C CA . ALA B 1 163 ? 29.342 12.796 -37.368 1.00 16.44 163 ALA B CA 1
ATOM 4225 C C . ALA B 1 163 ? 28.999 11.589 -36.492 1.00 15.56 163 ALA B C 1
ATOM 4226 O O . ALA B 1 163 ? 29.689 10.583 -36.503 1.00 18.93 163 ALA B O 1
ATOM 4228 N N . SER B 1 164 ? 27.916 11.646 -35.723 1.00 15.56 164 SER B N 1
ATOM 4229 C CA . SER B 1 164 ? 27.665 10.544 -34.779 1.00 17.47 164 SER B CA 1
ATOM 4230 C C . SER B 1 164 ? 27.131 9.281 -35.409 1.00 16.26 164 SER B C 1
ATOM 4231 O O . SER B 1 164 ? 26.416 9.342 -36.408 1.00 15.32 164 SER B O 1
ATOM 4234 N N . PRO B 1 165 ? 27.532 8.122 -34.827 1.00 15.15 165 PRO B N 1
ATOM 4235 C CA . PRO B 1 165 ? 27.095 6.846 -35.348 1.00 14.97 165 PRO B CA 1
ATOM 4236 C C . PRO B 1 165 ? 25.700 6.506 -34.808 1.00 14.28 165 PRO B C 1
ATOM 4237 O O . PRO B 1 165 ? 25.557 6.179 -33.606 1.00 14.36 165 PRO B O 1
ATOM 4241 N N . LEU B 1 166 ? 24.671 6.616 -35.645 1.00 13.95 166 LEU B N 1
ATOM 4242 C CA . LEU B 1 166 ? 23.279 6.521 -35.199 1.00 12.72 166 LEU B CA 1
ATOM 4243 C C . LEU B 1 166 ? 22.941 5.154 -34.640 1.00 13.50 166 LEU B C 1
ATOM 4244 O O . LEU B 1 166 ? 22.016 5.040 -33.817 1.00 14.19 166 LEU B O 1
ATOM 4249 N N . GLU B 1 167 ? 23.572 4.070 -35.125 1.00 13.75 167 GLU B N 1
ATOM 4250 C CA . GLU B 1 167 ? 23.370 2.714 -34.665 1.00 15.05 167 GLU B CA 1
ATOM 4251 C C . GLU B 1 167 ? 23.816 2.480 -33.253 1.00 12.74 167 GLU B C 1
ATOM 4252 O O . GLU B 1 167 ? 23.531 1.459 -32.655 1.00 15.70 167 GLU B O 1
ATOM 4258 N N . LYS B 1 168 ? 24.596 3.409 -32.700 1.00 12.84 168 LYS B N 1
ATOM 4259 C CA . LYS B 1 168 ? 25.001 3.415 -31.281 1.00 13.78 168 LYS B CA 1
ATOM 4260 C C . LYS B 1 168 ? 24.223 4.480 -30.445 1.00 11.88 168 LYS B C 1
ATOM 4261 O O . LYS B 1 168 ? 23.675 4.188 -29.373 1.00 12.22 168 LYS B O 1
ATOM 4267 N N . VAL B 1 169 ? 24.210 5.737 -30.929 1.00 11.41 169 VAL B N 1
ATOM 4268 C CA . VAL B 1 169 ? 23.684 6.849 -30.117 1.00 11.56 169 VAL B CA 1
ATOM 4269 C C . VAL B 1 169 ? 22.161 6.837 -29.984 1.00 10.97 169 VAL B C 1
ATOM 4270 O O . VAL B 1 169 ? 21.636 7.577 -29.088 1.00 11.10 169 VAL B O 1
ATOM 4274 N N A CYS B 1 170 ? 21.479 5.877 -30.639 0.50 10.94 170 CYS B N 1
ATOM 4275 N N B CYS B 1 170 ? 21.375 6.146 -30.809 0.50 8.93 170 CYS B N 1
ATOM 4276 C CA A CYS B 1 170 ? 20.081 5.656 -30.429 0.50 10.39 170 CYS B CA 1
ATOM 4277 C CA B CYS B 1 170 ? 19.992 5.968 -30.433 0.50 9.73 170 CYS B CA 1
ATOM 4278 C C A CYS B 1 170 ? 19.788 5.354 -28.963 0.50 11.56 170 CYS B C 1
ATOM 4279 C C B CYS B 1 170 ? 19.809 5.591 -28.937 0.50 9.98 170 CYS B C 1
ATOM 4280 O O A CYS B 1 170 ? 18.725 5.603 -28.442 0.50 10.73 170 CYS B O 1
ATOM 4281 O O B CYS B 1 170 ? 18.735 6.060 -28.398 0.50 8.64 170 CYS B O 1
ATOM 4286 N N . LEU B 1 171 ? 20.740 4.820 -28.269 1.00 10.63 171 LEU B N 1
ATOM 4287 C CA . LEU B 1 171 ? 20.545 4.413 -26.889 1.00 10.98 171 LEU B CA 1
ATOM 4288 C C . LEU B 1 171 ? 20.471 5.643 -25.940 1.00 10.11 171 LEU B C 1
ATOM 4289 O O . LEU B 1 171 ? 19.958 5.575 -24.808 1.00 10.61 171 LEU B O 1
ATOM 4294 N N . ILE B 1 172 ? 21.074 6.769 -26.337 1.00 10.25 172 ILE B N 1
ATOM 4295 C CA . ILE B 1 172 ? 20.937 8.048 -25.614 1.00 10.17 172 ILE B CA 1
ATOM 4296 C C . ILE B 1 172 ? 19.509 8.593 -25.595 1.00 11.01 172 ILE B C 1
ATOM 4297 O O . ILE B 1 172 ? 19.115 9.349 -24.670 1.00 10.57 172 ILE B O 1
ATOM 4302 N N . GLY B 1 173 ? 18.674 8.129 -26.507 1.00 10.50 173 GLY B N 1
ATOM 4303 C CA . GLY B 1 173 ? 17.276 8.460 -26.478 1.00 10.93 173 GLY B CA 1
ATOM 4304 C C . GLY B 1 173 ? 16.473 7.804 -25.358 1.00 10.48 173 GLY B C 1
ATOM 4305 O O . GLY B 1 173 ? 15.315 8.238 -25.121 1.00 10.80 173 GLY B O 1
ATOM 4306 N N . CYS B 1 174 ? 16.970 6.767 -24.719 1.00 10.67 174 CYS B N 1
ATOM 4307 C CA . CYS B 1 174 ? 16.280 6.276 -23.538 1.00 9.97 174 CYS B CA 1
ATOM 4308 C C . CYS B 1 174 ? 17.153 5.504 -22.548 1.00 10.78 174 CYS B C 1
ATOM 4309 O O . CYS B 1 174 ? 17.504 6.067 -21.494 1.00 10.14 174 CYS B O 1
ATOM 4312 N N . GLY B 1 175 ? 17.553 4.266 -22.866 1.00 9.96 175 GLY B N 1
ATOM 4313 C CA . GLY B 1 175 ? 18.024 3.406 -21.791 1.00 10.67 175 GLY B CA 1
ATOM 4314 C C . GLY B 1 175 ? 19.343 3.851 -21.163 1.00 9.94 175 GLY B C 1
ATOM 4315 O O . GLY B 1 175 ? 19.517 3.800 -19.907 1.00 10.42 175 GLY B O 1
ATOM 4316 N N . PHE B 1 176 ? 20.349 4.315 -21.968 1.00 9.64 176 PHE B N 1
ATOM 4317 C CA . PHE B 1 176 ? 21.596 4.749 -21.383 1.00 9.79 176 PHE B CA 1
ATOM 4318 C C . PHE B 1 176 ? 21.396 5.989 -20.477 1.00 9.62 176 PHE B C 1
ATOM 4319 O O . PHE B 1 176 ? 21.821 6.021 -19.289 1.00 10.73 176 PHE B O 1
ATOM 4327 N N . SER B 1 177 ? 20.800 7.031 -21.015 1.00 9.65 177 SER B N 1
ATOM 4328 C CA . SER B 1 177 ? 20.610 8.281 -20.330 1.00 10.06 177 SER B CA 1
ATOM 4329 C C . SER B 1 177 ? 19.819 8.079 -19.017 1.00 9.29 177 SER B C 1
ATOM 4330 O O . SER B 1 177 ? 20.151 8.682 -17.968 1.00 9.72 177 SER B O 1
ATOM 4333 N N . THR B 1 178 ? 18.747 7.275 -19.120 1.00 8.97 178 THR B N 1
ATOM 4334 C CA . THR B 1 178 ? 17.982 7.023 -17.946 1.00 9.01 178 THR B CA 1
ATOM 4335 C C . THR B 1 178 ? 18.763 6.363 -16.823 1.00 9.09 178 THR B C 1
ATOM 4336 O O . THR B 1 178 ? 18.750 6.828 -15.675 1.00 9.36 178 THR B O 1
ATOM 4340 N N . GLY B 1 179 ? 19.491 5.270 -17.113 1.00 9.12 179 GLY B N 1
ATOM 4341 C CA . GLY B 1 179 ? 20.224 4.618 -16.035 1.00 9.00 179 GLY B CA 1
ATOM 4342 C C . GLY B 1 179 ? 21.372 5.460 -15.507 1.00 9.41 179 GLY B C 1
ATOM 4343 O O . GLY B 1 179 ? 21.553 5.609 -14.278 1.00 9.10 179 GLY B O 1
ATOM 4344 N N . TYR B 1 180 ? 22.184 6.058 -16.410 1.00 9.09 180 TYR B N 1
ATOM 4345 C CA . TYR B 1 180 ? 23.278 6.817 -16.036 1.00 9.61 180 TYR B CA 1
ATOM 4346 C C . TYR B 1 180 ? 22.880 8.060 -15.148 1.00 10.26 180 TYR B C 1
ATOM 4347 O O . TYR B 1 180 ? 23.465 8.345 -14.098 1.00 9.84 180 TYR B O 1
ATOM 4356 N N . GLY B 1 181 ? 21.881 8.826 -15.645 1.00 9.53 181 GLY B N 1
ATOM 4357 C CA . GLY B 1 181 ? 21.335 9.970 -14.896 1.00 9.96 181 GLY B CA 1
ATOM 4358 C C . GLY B 1 181 ? 20.752 9.582 -13.552 1.00 9.06 181 GLY B C 1
ATOM 4359 O O . GLY B 1 181 ? 20.849 10.318 -12.548 1.00 10.47 181 GLY B O 1
ATOM 4360 N N . SER B 1 182 ? 20.027 8.440 -13.500 1.00 9.00 182 SER B N 1
ATOM 4361 C CA . SER B 1 182 ? 19.459 7.991 -12.215 1.00 9.00 182 SER B CA 1
ATOM 4362 C C . SER B 1 182 ? 20.540 7.915 -11.114 1.00 9.09 182 SER B C 1
ATOM 4363 O O . SER B 1 182 ? 20.271 8.242 -9.961 1.00 9.66 182 SER B O 1
ATOM 4366 N N . ALA B 1 183 ? 21.740 7.443 -11.491 1.00 9.54 183 ALA B N 1
ATOM 4367 C CA . ALA B 1 183 ? 22.876 7.399 -10.562 1.00 9.51 183 ALA B CA 1
ATOM 4368 C C . ALA B 1 183 ? 23.516 8.769 -10.305 1.00 10.29 183 ALA B C 1
ATOM 4369 O O . ALA B 1 183 ? 23.694 9.158 -9.149 1.00 10.64 183 ALA B O 1
ATOM 4371 N N . VAL B 1 184 ? 23.904 9.482 -11.356 1.00 10.33 184 VAL B N 1
ATOM 4372 C CA . VAL B 1 184 ? 24.771 10.652 -11.208 1.00 11.27 184 VAL B CA 1
ATOM 4373 C C . VAL B 1 184 ? 23.967 11.962 -10.927 1.00 12.61 184 VAL B C 1
ATOM 4374 O O . VAL B 1 184 ? 24.620 12.892 -10.335 1.00 18.87 184 VAL B O 1
ATOM 4378 N N . LYS B 1 185 ? 22.701 12.029 -11.317 1.00 11.40 185 LYS B N 1
ATOM 4379 C CA . LYS B 1 185 ? 21.898 13.268 -11.177 1.00 12.63 185 LYS B CA 1
ATOM 4380 C C . LYS B 1 185 ? 20.821 13.084 -10.129 1.00 11.35 185 LYS B C 1
ATOM 4381 O O . LYS B 1 185 ? 20.572 13.992 -9.325 1.00 14.53 185 LYS B O 1
ATOM 4387 N N . VAL B 1 186 ? 20.082 11.986 -10.154 1.00 10.82 186 VAL B N 1
ATOM 4388 C CA . VAL B 1 186 ? 18.916 11.821 -9.270 1.00 10.41 186 VAL B CA 1
ATOM 4389 C C . VAL B 1 186 ? 19.371 11.347 -7.847 1.00 11.58 186 VAL B C 1
ATOM 4390 O O . VAL B 1 186 ? 19.128 12.023 -6.829 1.00 13.04 186 VAL B O 1
ATOM 4394 N N . ALA B 1 187 ? 20.082 10.200 -7.783 1.00 11.45 187 ALA B N 1
ATOM 4395 C CA . ALA B 1 187 ? 20.619 9.735 -6.502 1.00 11.27 187 ALA B CA 1
ATOM 4396 C C . ALA B 1 187 ? 21.813 10.599 -6.016 1.00 12.00 187 ALA B C 1
ATOM 4397 O O . ALA B 1 187 ? 22.004 10.759 -4.803 1.00 13.73 187 ALA B O 1
ATOM 4399 N N . LYS B 1 188 ? 22.622 11.079 -6.937 1.00 12.01 188 LYS B N 1
ATOM 4400 C CA . LYS B 1 188 ? 23.846 11.743 -6.626 1.00 12.94 188 LYS B CA 1
ATOM 4401 C C . LYS B 1 188 ? 24.803 10.834 -5.799 1.00 12.23 188 LYS B C 1
ATOM 4402 O O . LYS B 1 188 ? 25.318 11.183 -4.764 1.00 12.87 188 LYS B O 1
ATOM 4408 N N . VAL B 1 189 ? 25.105 9.667 -6.367 1.00 11.03 189 VAL B N 1
ATOM 4409 C CA . VAL B 1 189 ? 25.957 8.657 -5.735 1.00 10.56 189 VAL B CA 1
ATOM 4410 C C . VAL B 1 189 ? 27.321 9.353 -5.421 1.00 11.47 189 VAL B C 1
ATOM 4411 O O . VAL B 1 189 ? 27.872 10.131 -6.225 1.00 12.38 189 VAL B O 1
ATOM 4415 N N . THR B 1 190 ? 27.873 9.016 -4.235 1.00 11.91 190 THR B N 1
ATOM 4416 C CA . THR B 1 190 ? 29.056 9.577 -3.720 1.00 11.70 190 THR B CA 1
ATOM 4417 C C . THR B 1 190 ? 30.303 8.629 -3.823 1.00 12.49 190 THR B C 1
ATOM 4418 O O . THR B 1 190 ? 30.211 7.394 -3.826 1.00 12.36 190 THR B O 1
ATOM 4422 N N . GLN B 1 191 ? 31.484 9.233 -3.794 1.00 13.65 191 GLN B N 1
ATOM 4423 C CA . GLN B 1 191 ? 32.770 8.480 -3.860 1.00 14.50 191 GLN B CA 1
ATOM 4424 C C . GLN B 1 191 ? 32.871 7.624 -2.586 1.00 14.24 191 GLN B C 1
ATOM 4425 O O . GLN B 1 191 ? 32.599 8.097 -1.476 1.00 14.99 191 GLN B O 1
ATOM 4431 N N . GLY B 1 192 ? 33.237 6.371 -2.758 1.00 13.43 192 GLY B N 1
ATOM 4432 C CA . GLY B 1 192 ? 33.413 5.457 -1.647 1.00 14.41 192 GLY B CA 1
ATOM 4433 C C . GLY B 1 192 ? 32.179 4.736 -1.187 1.00 12.83 192 GLY B C 1
ATOM 4434 O O . GLY B 1 192 ? 32.281 3.864 -0.285 1.00 13.51 192 GLY B O 1
ATOM 4435 N N . SER B 1 193 ? 30.988 4.975 -1.764 1.00 12.15 193 SER B N 1
ATOM 4436 C CA . SER B 1 193 ? 29.718 4.432 -1.295 1.00 11.40 193 SER B CA 1
ATOM 4437 C C . SER B 1 193 ? 29.524 3.012 -1.753 1.00 10.53 193 SER B C 1
ATOM 4438 O O . SER B 1 193 ? 30.214 2.499 -2.644 1.00 11.82 193 SER B O 1
ATOM 4441 N N . THR B 1 194 ? 28.531 2.376 -1.143 1.00 10.76 194 THR B N 1
ATOM 4442 C CA . THR B 1 194 ? 27.990 1.066 -1.509 1.00 10.10 194 THR B CA 1
ATOM 4443 C C . THR B 1 194 ? 26.600 1.210 -2.168 1.00 10.29 194 THR B C 1
ATOM 4444 O O . THR B 1 194 ? 25.679 1.820 -1.568 1.00 10.93 194 THR B O 1
ATOM 4448 N N . CYS B 1 195 ? 26.469 0.660 -3.377 1.00 9.70 195 CYS B N 1
ATOM 4449 C CA . CYS B 1 195 ? 25.239 0.705 -4.165 1.00 9.58 195 CYS B CA 1
ATOM 4450 C C . CYS B 1 195 ? 24.662 -0.687 -4.403 1.00 9.71 195 CYS B C 1
ATOM 4451 O O . CYS B 1 195 ? 25.484 -1.674 -4.535 1.00 10.19 195 CYS B O 1
ATOM 4454 N N . ALA B 1 196 ? 23.339 -0.818 -4.501 1.00 9.14 196 ALA B N 1
ATOM 4455 C CA . ALA B 1 196 ? 22.697 -2.016 -4.924 1.00 9.16 196 ALA B CA 1
ATOM 4456 C C . ALA B 1 196 ? 21.757 -1.720 -6.113 1.00 9.61 196 ALA B C 1
ATOM 4457 O O . ALA B 1 196 ? 20.978 -0.765 -6.066 1.00 9.57 196 ALA B O 1
ATOM 4459 N N . VAL B 1 197 ? 21.874 -2.522 -7.196 1.00 8.88 197 VAL B N 1
ATOM 4460 C CA . VAL B 1 197 ? 21.139 -2.306 -8.463 1.00 8.95 197 VAL B CA 1
ATOM 4461 C C . VAL B 1 197 ? 20.297 -3.526 -8.758 1.00 8.76 197 VAL B C 1
ATOM 4462 O O . VAL B 1 197 ? 20.826 -4.609 -9.011 1.00 9.70 197 VAL B O 1
ATOM 4466 N N . PHE B 1 198 ? 18.946 -3.373 -8.674 1.00 9.23 198 PHE B N 1
ATOM 4467 C CA . PHE B 1 198 ? 18.013 -4.403 -8.927 1.00 9.49 198 PHE B CA 1
ATOM 4468 C C . PHE B 1 198 ? 17.500 -4.394 -10.434 1.00 9.63 198 PHE B C 1
ATOM 4469 O O . PHE B 1 198 ? 16.867 -3.453 -10.849 1.00 9.81 198 PHE B O 1
ATOM 4477 N N . GLY B 1 199 ? 17.939 -5.437 -11.171 1.00 9.34 199 GLY B N 1
ATOM 4478 C CA . GLY B 1 199 ? 17.607 -5.566 -12.608 1.00 9.58 199 GLY B CA 1
ATOM 4479 C C . GLY B 1 199 ? 18.815 -5.150 -13.426 1.00 9.88 199 GLY B C 1
ATOM 4480 O O . GLY B 1 199 ? 19.340 -4.050 -13.326 1.00 10.11 199 GLY B O 1
ATOM 4481 N N . LEU B 1 200 ? 19.357 -6.152 -14.203 1.00 9.80 200 LEU B N 1
ATOM 4482 C CA . LEU B 1 200 ? 20.633 -6.013 -14.939 1.00 9.48 200 LEU B CA 1
ATOM 4483 C C . LEU B 1 200 ? 20.477 -6.029 -16.473 1.00 10.42 200 LEU B C 1
ATOM 4484 O O . LEU B 1 200 ? 21.216 -6.666 -17.210 1.00 11.15 200 LEU B O 1
ATOM 4489 N N . GLY B 1 201 ? 19.311 -5.479 -16.934 1.00 9.97 201 GLY B N 1
ATOM 4490 C CA . GLY B 1 201 ? 19.134 -5.190 -18.349 1.00 10.01 201 GLY B CA 1
ATOM 4491 C C . GLY B 1 201 ? 19.837 -3.933 -18.797 1.00 9.88 201 GLY B C 1
ATOM 4492 O O . GLY B 1 201 ? 20.720 -3.403 -18.122 1.00 9.95 201 GLY B O 1
ATOM 4493 N N . GLY B 1 202 ? 19.432 -3.447 -20.011 1.00 9.93 202 GLY B N 1
ATOM 4494 C CA . GLY B 1 202 ? 20.153 -2.302 -20.529 1.00 10.77 202 GLY B CA 1
ATOM 4495 C C . GLY B 1 202 ? 20.149 -1.067 -19.594 1.00 9.14 202 GLY B C 1
ATOM 4496 O O . GLY B 1 202 ? 21.126 -0.322 -19.483 1.00 9.99 202 GLY B O 1
ATOM 4497 N N . VAL B 1 203 ? 18.979 -0.799 -18.974 1.00 9.96 203 VAL B N 1
ATOM 4498 C CA . VAL B 1 203 ? 18.853 0.346 -18.051 1.00 9.38 203 VAL B CA 1
ATOM 4499 C C . VAL B 1 203 ? 19.690 0.102 -16.754 1.00 8.91 203 VAL B C 1
ATOM 4500 O O . VAL B 1 203 ? 20.438 0.990 -16.333 1.00 9.33 203 VAL B O 1
ATOM 4504 N N . GLY B 1 204 ? 19.577 -1.097 -16.151 1.00 9.20 204 GLY B N 1
ATOM 4505 C CA . GLY B 1 204 ? 20.373 -1.359 -14.928 1.00 8.88 204 GLY B CA 1
ATOM 4506 C C . GLY B 1 204 ? 21.858 -1.369 -15.158 1.00 8.82 204 GLY B C 1
ATOM 4507 O O . GLY B 1 204 ? 22.637 -0.905 -14.329 1.00 9.35 204 GLY B O 1
ATOM 4508 N N . LEU B 1 205 ? 22.314 -1.888 -16.341 1.00 9.10 205 LEU B N 1
ATOM 4509 C CA . LEU B 1 205 ? 23.712 -1.811 -16.674 1.00 9.05 205 LEU B CA 1
ATOM 4510 C C . LEU B 1 205 ? 24.218 -0.365 -16.750 1.00 9.25 205 LEU B C 1
ATOM 4511 O O . LEU B 1 205 ? 25.348 -0.007 -16.387 1.00 9.82 205 LEU B O 1
ATOM 4516 N N . SER B 1 206 ? 23.358 0.529 -17.282 1.00 9.46 206 SER B N 1
ATOM 4517 C CA . SER B 1 206 ? 23.667 1.964 -17.378 1.00 9.79 206 SER B CA 1
ATOM 4518 C C . SER B 1 206 ? 23.688 2.631 -15.979 1.00 8.82 206 SER B C 1
ATOM 4519 O O . SER B 1 206 ? 24.547 3.522 -15.747 1.00 9.16 206 SER B O 1
ATOM 4522 N N . VAL B 1 207 ? 22.811 2.214 -15.064 1.00 9.32 207 VAL B N 1
ATOM 4523 C CA . VAL B 1 207 ? 22.918 2.587 -13.620 1.00 8.99 207 VAL B CA 1
ATOM 4524 C C . VAL B 1 207 ? 24.288 2.203 -13.070 1.00 8.93 207 VAL B C 1
ATOM 4525 O O . VAL B 1 207 ? 24.994 3.018 -12.437 1.00 9.32 207 VAL B O 1
ATOM 4529 N N . ILE B 1 208 ? 24.747 0.952 -13.337 1.00 9.56 208 ILE B N 1
ATOM 4530 C CA . ILE B 1 208 ? 26.071 0.527 -12.865 1.00 9.60 208 ILE B CA 1
ATOM 4531 C C . ILE B 1 208 ? 27.160 1.405 -13.428 1.00 9.74 208 ILE B C 1
ATOM 4532 O O . ILE B 1 208 ? 28.095 1.836 -12.717 1.00 10.02 208 ILE B O 1
ATOM 4537 N N . MET B 1 209 ? 27.111 1.718 -14.753 1.00 9.71 209 MET B N 1
ATOM 4538 C CA . MET B 1 209 ? 28.099 2.610 -15.324 1.00 10.13 209 MET B CA 1
ATOM 4539 C C . MET B 1 209 ? 28.160 3.958 -14.584 1.00 9.96 209 MET B C 1
ATOM 4540 O O . MET B 1 209 ? 29.240 4.496 -14.339 1.00 11.13 209 MET B O 1
ATOM 4549 N N . GLY B 1 210 ? 26.973 4.508 -14.266 1.00 10.32 210 GLY B N 1
ATOM 4550 C CA . GLY B 1 210 ? 26.919 5.758 -13.520 1.00 10.46 210 GLY B CA 1
ATOM 4551 C C . GLY B 1 210 ? 27.458 5.675 -12.103 1.00 9.77 210 GLY B C 1
ATOM 4552 O O . GLY B 1 210 ? 28.191 6.573 -11.651 1.00 10.82 210 GLY B O 1
ATOM 4553 N N . CYS B 1 211 ? 27.159 4.593 -11.396 1.00 9.82 211 CYS B N 1
ATOM 4554 C CA . CYS B 1 211 ? 27.703 4.400 -10.012 1.00 9.98 211 CYS B CA 1
ATOM 4555 C C . CYS B 1 211 ? 29.249 4.305 -10.073 1.00 10.49 211 CYS B C 1
ATOM 4556 O O . CYS B 1 211 ? 29.915 4.843 -9.203 1.00 12.03 211 CYS B O 1
ATOM 4559 N N . LYS B 1 212 ? 29.792 3.607 -11.061 1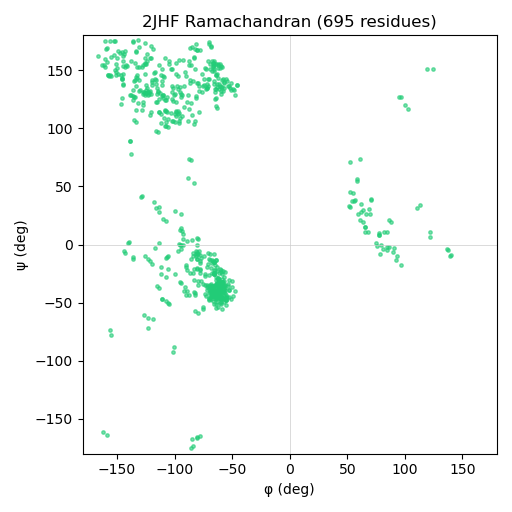.00 10.94 212 LYS B N 1
ATOM 4560 C CA . LYS B 1 212 ? 31.228 3.462 -11.184 1.00 11.74 212 LYS B CA 1
ATOM 4561 C C . LYS B 1 212 ? 31.849 4.825 -11.527 1.00 12.35 212 LYS B C 1
ATOM 4562 O O . LYS B 1 212 ? 32.896 5.227 -10.967 1.00 13.64 212 LYS B O 1
ATOM 4568 N N . ALA B 1 213 ? 31.241 5.580 -12.451 1.00 12.21 213 ALA B N 1
ATOM 4569 C CA . ALA B 1 213 ? 31.769 6.918 -12.778 1.00 12.58 213 ALA B CA 1
ATOM 4570 C C . ALA B 1 213 ? 31.738 7.880 -11.585 1.00 12.56 213 ALA B C 1
ATOM 4571 O O . ALA B 1 213 ? 32.619 8.760 -11.503 1.00 14.57 213 ALA B O 1
ATOM 4573 N N . ALA B 1 214 ? 30.780 7.707 -10.677 1.00 12.97 214 ALA B N 1
ATOM 4574 C CA . ALA B 1 214 ? 30.623 8.530 -9.489 1.00 13.29 214 ALA B CA 1
ATOM 4575 C C . ALA B 1 214 ? 31.611 8.121 -8.386 1.00 14.75 214 ALA B C 1
ATOM 4576 O O . ALA B 1 214 ? 31.733 8.779 -7.323 1.00 17.41 214 ALA B O 1
ATOM 4578 N N . GLY B 1 215 ? 32.365 7.043 -8.602 1.00 13.99 215 GLY B N 1
ATOM 4579 C CA . GLY B 1 215 ? 33.359 6.559 -7.659 1.00 16.01 215 GLY B CA 1
ATOM 4580 C C . GLY B 1 215 ? 32.867 5.622 -6.562 1.00 12.98 215 GLY B C 1
ATOM 4581 O O . GLY B 1 215 ? 33.555 5.458 -5.518 1.00 14.37 215 GLY B O 1
ATOM 4582 N N . ALA B 1 216 ? 31.744 4.966 -6.719 1.00 12.24 216 ALA B N 1
ATOM 4583 C CA . ALA B 1 216 ? 31.308 3.978 -5.701 1.00 11.37 216 ALA B CA 1
ATOM 4584 C C . ALA B 1 216 ? 32.412 2.921 -5.480 1.00 12.71 216 ALA B C 1
ATOM 4585 O O . ALA B 1 216 ? 33.071 2.500 -6.423 1.00 14.71 216 ALA B O 1
ATOM 4587 N N . ALA B 1 217 ? 32.560 2.509 -4.212 1.00 12.63 217 ALA B N 1
ATOM 4588 C CA . ALA B 1 217 ? 33.520 1.422 -3.893 1.00 13.87 217 ALA B CA 1
ATOM 4589 C C . ALA B 1 217 ? 32.964 0.036 -4.109 1.00 12.16 217 ALA B C 1
ATOM 4590 O O . ALA B 1 217 ? 33.737 -0.919 -4.372 1.00 13.97 217 ALA B O 1
ATOM 4592 N N . ARG B 1 218 ? 31.646 -0.151 -3.934 1.00 11.16 218 ARG B N 1
ATOM 4593 C CA . ARG B 1 218 ? 31.000 -1.444 -4.001 1.00 10.54 218 ARG B CA 1
ATOM 4594 C C . ARG B 1 218 ? 29.710 -1.247 -4.815 1.00 10.44 218 ARG B C 1
ATOM 4595 O O . ARG B 1 218 ? 28.950 -0.273 -4.529 1.00 10.50 218 ARG B O 1
ATOM 4603 N N . ILE B 1 219 ? 29.443 -2.121 -5.781 1.00 9.84 219 ILE B N 1
ATOM 4604 C CA . ILE B 1 219 ? 28.252 -2.092 -6.610 1.00 10.16 219 ILE B CA 1
ATOM 4605 C C . ILE B 1 219 ? 27.710 -3.538 -6.706 1.00 10.07 219 ILE B C 1
ATOM 4606 O O . ILE B 1 219 ? 28.334 -4.381 -7.377 1.00 10.99 219 ILE B O 1
ATOM 4611 N N . ILE B 1 220 ? 26.586 -3.832 -6.017 1.00 9.50 220 ILE B N 1
ATOM 4612 C CA . ILE B 1 220 ? 26.011 -5.132 -5.911 1.00 9.79 220 ILE B CA 1
ATOM 4613 C C . ILE B 1 220 ? 24.871 -5.249 -6.917 1.00 10.31 220 ILE B C 1
ATOM 4614 O O . ILE B 1 220 ? 23.841 -4.575 -6.791 1.00 11.14 220 ILE B O 1
ATOM 4619 N N . GLY B 1 221 ? 25.061 -6.148 -7.949 1.00 9.56 221 GLY B N 1
ATOM 4620 C CA . GLY B 1 221 ? 23.992 -6.401 -8.858 1.00 9.87 221 GLY B CA 1
ATOM 4621 C C . GLY B 1 221 ? 23.064 -7.466 -8.380 1.00 10.08 221 GLY B C 1
ATOM 4622 O O . GLY B 1 221 ? 23.517 -8.472 -7.773 1.00 12.27 221 GLY B O 1
ATOM 4623 N N . VAL B 1 222 ? 21.735 -7.319 -8.604 1.00 9.58 222 VAL B N 1
ATOM 4624 C CA . VAL B 1 222 ? 20.729 -8.221 -8.176 1.00 9.89 222 VAL B CA 1
ATOM 4625 C C . VAL B 1 222 ? 19.836 -8.630 -9.351 1.00 10.05 222 VAL B C 1
ATOM 4626 O O . VAL B 1 222 ? 19.216 -7.768 -9.985 1.00 10.95 222 VAL B O 1
ATOM 4630 N N . ASP B 1 223 ? 19.756 -9.936 -9.702 1.00 11.45 223 ASP B N 1
ATOM 4631 C CA . ASP B 1 223 ? 18.900 -10.383 -10.790 1.00 11.36 223 ASP B CA 1
ATOM 4632 C C . ASP B 1 223 ? 18.592 -11.869 -10.570 1.00 11.74 223 ASP B C 1
ATOM 4633 O O . ASP B 1 223 ? 19.441 -12.609 -10.004 1.00 12.07 223 ASP B O 1
ATOM 4638 N N . ILE B 1 224 ? 17.391 -12.290 -10.932 1.00 11.58 224 ILE B N 1
ATOM 4639 C CA . ILE B 1 224 ? 16.978 -13.730 -10.912 1.00 13.25 224 ILE B CA 1
ATOM 4640 C C . ILE B 1 224 ? 17.528 -14.525 -12.104 1.00 12.30 224 ILE B C 1
ATOM 4641 O O . ILE B 1 224 ? 17.434 -15.761 -12.079 1.00 15.16 224 ILE B O 1
ATOM 4646 N N . ASN B 1 225 ? 18.122 -13.849 -13.092 1.00 12.31 225 ASN B N 1
ATOM 4647 C CA . ASN B 1 225 ? 18.767 -14.519 -14.225 1.00 12.74 225 ASN B CA 1
ATOM 4648 C C . ASN B 1 225 ? 20.295 -14.386 -14.101 1.00 12.06 225 ASN B C 1
ATOM 4649 O O . ASN B 1 225 ? 20.862 -13.353 -14.406 1.00 12.18 225 ASN B O 1
ATOM 4654 N N . LYS B 1 226 ? 20.951 -15.471 -13.648 1.00 13.53 226 LYS B N 1
ATOM 4655 C CA . LYS B 1 226 ? 22.356 -15.448 -13.410 1.00 15.22 226 LYS B CA 1
ATOM 4656 C C . LYS B 1 226 ? 23.171 -15.246 -14.692 1.00 13.98 226 LYS B C 1
ATOM 4657 O O . LYS B 1 226 ? 24.356 -14.870 -14.608 1.00 14.36 226 LYS B O 1
ATOM 4663 N N . ASP B 1 227 ? 22.570 -15.478 -15.855 1.00 14.09 227 ASP B N 1
ATOM 4664 C CA . ASP B 1 227 ? 23.284 -15.228 -17.100 1.00 15.37 227 ASP B CA 1
ATOM 4665 C C . ASP B 1 227 ? 23.618 -13.723 -17.336 1.00 13.15 227 ASP B C 1
ATOM 4666 O O . ASP B 1 227 ? 24.464 -13.398 -18.165 1.00 14.92 227 ASP B O 1
ATOM 4671 N N . LYS B 1 228 ? 22.966 -12.822 -16.568 1.00 12.21 228 LYS B N 1
ATOM 4672 C CA . LYS B 1 228 ? 23.195 -11.379 -16.639 1.00 11.06 228 LYS B CA 1
ATOM 4673 C C . LYS B 1 228 ? 24.439 -10.921 -15.869 1.00 11.58 228 LYS B C 1
ATOM 4674 O O . LYS B 1 228 ? 24.883 -9.754 -15.978 1.00 11.87 228 LYS B O 1
ATOM 4684 N N . PHE B 1 229 ? 25.026 -11.783 -15.031 1.00 12.32 229 PHE B N 1
ATOM 4685 C CA . PHE B 1 229 ? 26.064 -11.367 -14.072 1.00 11.27 229 PHE B CA 1
ATOM 4686 C C . PHE B 1 229 ? 27.411 -11.037 -14.733 1.00 11.84 229 PHE B C 1
ATOM 4687 O O . PHE B 1 229 ? 28.115 -10.104 -14.296 1.00 12.31 229 PHE B O 1
ATOM 4695 N N . ALA B 1 230 ? 27.830 -11.805 -15.739 1.00 12.37 230 ALA B N 1
ATOM 4696 C CA . ALA B 1 230 ? 29.165 -11.568 -16.329 1.00 12.32 230 ALA B CA 1
ATOM 4697 C C . ALA B 1 230 ? 29.277 -10.146 -16.917 1.00 12.07 230 ALA B C 1
ATOM 4698 O O . ALA B 1 230 ? 30.273 -9.439 -16.660 1.00 12.85 230 ALA B O 1
ATOM 4700 N N . LYS B 1 231 ? 28.248 -9.724 -17.687 1.00 11.94 231 LYS B N 1
ATOM 4701 C CA . LYS B 1 231 ? 28.314 -8.380 -18.252 1.00 12.06 231 LYS B CA 1
ATOM 4702 C C . LYS B 1 231 ? 28.185 -7.305 -17.166 1.00 11.84 231 LYS B C 1
ATOM 4703 O O . LYS B 1 231 ? 28.847 -6.243 -17.241 1.00 11.60 231 LYS B O 1
ATOM 4709 N N . ALA B 1 232 ? 27.382 -7.552 -16.130 1.00 11.77 232 ALA B N 1
ATOM 4710 C CA . ALA B 1 232 ? 27.272 -6.567 -15.027 1.00 10.43 232 ALA B CA 1
ATOM 4711 C C . ALA B 1 232 ? 28.632 -6.337 -14.358 1.00 10.63 232 ALA B C 1
ATOM 4712 O O . ALA B 1 232 ? 29.055 -5.207 -14.092 1.00 11.19 232 ALA B O 1
ATOM 4714 N N . LYS B 1 233 ? 29.444 -7.413 -14.152 1.00 11.54 233 LYS B N 1
ATOM 4715 C CA . LYS B 1 233 ? 30.794 -7.290 -13.634 1.00 12.46 233 LYS B CA 1
ATOM 4716 C C . LYS B 1 233 ? 31.683 -6.565 -14.633 1.00 12.46 233 LYS B C 1
ATOM 4717 O O . LYS B 1 233 ? 32.525 -5.709 -14.208 1.00 13.08 233 LYS B O 1
ATOM 4723 N N . GLU B 1 234 ? 31.592 -6.826 -15.929 1.00 13.47 234 GLU B N 1
ATOM 4724 C CA A GLU B 1 234 ? 32.460 -6.109 -16.907 0.50 15.68 234 GLU B CA 1
ATOM 4725 C CA B GLU B 1 234 ? 32.451 -6.115 -16.915 0.50 12.55 234 GLU B CA 1
ATOM 4726 C C . GLU B 1 234 ? 32.288 -4.594 -16.820 1.00 12.48 234 GLU B C 1
ATOM 4727 O O . GLU B 1 234 ? 33.249 -3.899 -17.004 1.00 15.09 234 GLU B O 1
ATOM 4738 N N . VAL B 1 235 ? 31.060 -4.090 -16.546 1.00 12.30 235 VAL B N 1
ATOM 4739 C CA . VAL B 1 235 ? 30.801 -2.639 -16.555 1.00 12.23 235 VAL B CA 1
ATOM 4740 C C . VAL B 1 235 ? 30.913 -2.012 -15.135 1.00 11.68 235 VAL B C 1
ATOM 4741 O O . VAL B 1 235 ? 30.705 -0.782 -14.983 1.00 11.88 235 VAL B O 1
ATOM 4745 N N . GLY B 1 236 ? 31.212 -2.806 -14.092 1.00 11.55 236 GLY B N 1
ATOM 4746 C CA . GLY B 1 236 ? 31.532 -2.247 -12.799 1.00 12.71 236 GLY B CA 1
ATOM 4747 C C . GLY B 1 236 ? 30.999 -2.932 -11.558 1.00 10.85 236 GLY B C 1
ATOM 4748 O O . GLY B 1 236 ? 31.380 -2.539 -10.452 1.00 11.82 236 GLY B O 1
ATOM 4749 N N . ALA B 1 237 ? 30.115 -3.909 -11.694 1.00 10.25 237 ALA B N 1
ATOM 4750 C CA . ALA B 1 237 ? 29.620 -4.599 -10.487 1.00 10.31 237 ALA B CA 1
ATOM 4751 C C . ALA B 1 237 ? 30.809 -5.312 -9.787 1.00 11.15 237 ALA B C 1
ATOM 4752 O O . ALA B 1 237 ? 31.613 -5.992 -10.466 1.00 13.06 237 ALA B O 1
ATOM 4754 N N . THR B 1 238 ? 30.875 -5.188 -8.451 1.00 10.51 238 THR B N 1
ATOM 4755 C CA . THR B 1 238 ? 31.883 -5.905 -7.631 1.00 11.45 238 THR B CA 1
ATOM 4756 C C . THR B 1 238 ? 31.410 -7.277 -7.155 1.00 11.16 238 THR B C 1
ATOM 4757 O O . THR B 1 238 ? 32.289 -8.104 -6.814 1.00 14.03 238 THR B O 1
ATOM 4761 N N . GLU B 1 239 ? 30.113 -7.552 -7.175 1.00 12.73 239 GLU B N 1
ATOM 4762 C CA . GLU B 1 239 ? 29.515 -8.781 -6.752 1.00 13.28 239 GLU B CA 1
ATOM 4763 C C . GLU B 1 239 ? 28.121 -8.825 -7.327 1.00 11.34 239 GLU B C 1
ATOM 4764 O O . GLU B 1 239 ? 27.516 -7.742 -7.568 1.00 11.80 239 GLU B O 1
ATOM 4770 N N . CYS B 1 240 ? 27.561 -10.012 -7.518 1.00 11.46 240 CYS B N 1
ATOM 4771 C CA . CYS B 1 240 ? 26.182 -10.213 -7.942 1.00 11.09 240 CYS B CA 1
ATOM 4772 C C . CYS B 1 240 ? 25.508 -11.290 -7.084 1.00 12.33 240 CYS B C 1
ATOM 4773 O O . CYS B 1 240 ? 26.144 -12.305 -6.732 1.00 14.01 240 CYS B O 1
ATOM 4776 N N . VAL B 1 241 ? 24.195 -11.099 -6.807 1.00 11.67 241 VAL B N 1
ATOM 4777 C CA A VAL B 1 241 ? 23.358 -12.008 -6.023 0.50 12.91 241 VAL B CA 1
ATOM 4778 C CA B VAL B 1 241 ? 23.372 -12.034 -6.041 0.50 11.96 241 VAL B CA 1
ATOM 4779 C C . VAL B 1 241 ? 22.050 -12.307 -6.739 1.00 10.77 241 VAL B C 1
ATOM 4780 O O . VAL B 1 241 ? 21.412 -11.406 -7.331 1.00 12.35 241 VAL B O 1
ATOM 4787 N N . ASN B 1 242 ? 21.647 -13.569 -6.684 1.00 12.49 242 ASN B N 1
ATOM 4788 C CA . ASN B 1 242 ? 20.380 -14.042 -7.186 1.00 12.27 242 ASN B CA 1
ATOM 4789 C C . ASN B 1 242 ? 19.463 -14.341 -5.994 1.00 13.12 242 ASN B C 1
ATOM 4790 O O . ASN B 1 242 ? 19.759 -15.277 -5.241 1.00 12.96 242 ASN B O 1
ATOM 4795 N N . PRO B 1 243 ? 18.350 -13.586 -5.801 1.00 12.51 243 PRO B N 1
ATOM 4796 C CA . PRO B 1 243 ? 17.421 -13.874 -4.694 1.00 12.77 243 PRO B CA 1
ATOM 4797 C C . PRO B 1 243 ? 16.958 -15.335 -4.565 1.00 13.64 243 PRO B C 1
ATOM 4798 O O . PRO B 1 243 ? 16.736 -15.846 -3.465 1.00 14.33 243 PRO B O 1
ATOM 4802 N N . GLN B 1 244 ? 16.868 -16.027 -5.696 1.00 15.14 244 GLN B N 1
ATOM 4803 C CA A GLN B 1 244 ? 16.429 -17.421 -5.678 0.50 17.77 244 GLN B CA 1
ATOM 4804 C CA B GLN B 1 244 ? 16.411 -17.411 -5.666 0.50 15.41 244 GLN B CA 1
ATOM 4805 C C . GLN B 1 244 ? 17.423 -18.390 -5.041 1.00 14.85 244 GLN B C 1
ATOM 4806 O O . GLN B 1 244 ? 17.042 -19.537 -4.761 1.00 17.33 244 GLN B O 1
ATOM 4817 N N . ASP B 1 245 ? 18.686 -17.937 -4.846 1.00 14.28 245 ASP B N 1
ATOM 4818 C CA . ASP B 1 245 ? 19.706 -18.784 -4.207 1.00 14.29 245 ASP B CA 1
ATOM 4819 C C . ASP B 1 245 ? 19.628 -18.789 -2.678 1.00 13.43 245 ASP B C 1
ATOM 4820 O O . ASP B 1 245 ? 20.374 -19.541 -2.028 1.00 15.56 245 ASP B O 1
ATOM 4825 N N . TYR B 1 246 ? 18.798 -17.924 -2.089 1.00 13.51 246 TYR B N 1
ATOM 4826 C CA . TYR B 1 246 ? 18.815 -17.632 -0.633 1.00 11.79 246 TYR B CA 1
ATOM 4827 C C . TYR B 1 246 ? 17.520 -18.031 0.023 1.00 12.97 246 TYR B C 1
ATOM 4828 O O . TYR B 1 246 ? 16.452 -17.971 -0.540 1.00 17.45 246 TYR B O 1
ATOM 4837 N N . LYS B 1 247 ? 17.608 -18.555 1.249 1.00 14.33 247 LYS B N 1
ATOM 4838 C CA . LYS B 1 247 ? 16.445 -18.915 2.005 1.00 15.50 247 LYS B CA 1
ATOM 4839 C C . LYS B 1 247 ? 15.761 -17.633 2.606 1.00 16.69 247 LYS B C 1
ATOM 4840 O O . LYS B 1 247 ? 14.545 -17.585 2.756 1.00 23.19 247 LYS B O 1
ATOM 4846 N N . LYS B 1 248 ? 16.502 -16.610 2.923 1.00 15.27 248 LYS B N 1
ATOM 4847 C CA . LYS B 1 248 ? 15.994 -15.390 3.563 1.00 16.79 248 LYS B CA 1
ATOM 4848 C C . LYS B 1 248 ? 15.638 -14.360 2.485 1.00 14.67 248 LYS B C 1
ATOM 4849 O O . LYS B 1 248 ? 16.202 -14.397 1.357 1.00 13.75 248 LYS B O 1
ATOM 4855 N N . PRO B 1 249 ? 14.763 -13.379 2.812 1.00 15.24 249 PRO B N 1
ATOM 4856 C CA . PRO B 1 249 ? 14.484 -12.290 1.892 1.00 14.77 249 PRO B CA 1
ATOM 4857 C C . PRO B 1 249 ? 15.745 -11.487 1.524 1.00 13.49 249 PRO B C 1
ATOM 4858 O O . PRO B 1 249 ? 16.653 -11.270 2.368 1.00 13.82 249 PRO B O 1
ATOM 4862 N N . ILE B 1 250 ? 15.878 -11.058 0.257 1.00 13.46 250 ILE B N 1
ATOM 4863 C CA . ILE B 1 250 ? 17.137 -10.485 -0.195 1.00 12.75 250 ILE B CA 1
ATOM 4864 C C . ILE B 1 250 ? 17.414 -9.137 0.505 1.00 12.88 250 ILE B C 1
ATOM 4865 O O . ILE B 1 250 ? 18.566 -8.745 0.640 1.00 12.65 250 ILE B O 1
ATOM 4870 N N . GLN B 1 251 ? 16.371 -8.401 0.995 1.00 12.55 251 GLN B N 1
ATOM 4871 C CA . GLN B 1 251 ? 16.695 -7.182 1.780 1.00 14.14 251 GLN B CA 1
ATOM 4872 C C . GLN B 1 251 ? 17.540 -7.498 3.020 1.00 13.57 251 GLN B C 1
ATOM 4873 O O . GLN B 1 251 ? 18.405 -6.696 3.409 1.00 13.99 251 GLN B O 1
ATOM 4879 N N . GLU B 1 252 ? 17.262 -8.654 3.659 1.00 14.12 252 GLU B N 1
ATOM 4880 C CA . GLU B 1 252 ? 18.056 -9.061 4.845 1.00 14.32 252 GLU B CA 1
ATOM 4881 C C . GLU B 1 252 ? 19.490 -9.422 4.435 1.00 13.15 252 GLU B C 1
ATOM 4882 O O . GLU B 1 252 ? 20.453 -9.024 5.077 1.00 14.04 252 GLU B O 1
ATOM 4893 N N . VAL B 1 253 ? 19.632 -10.166 3.339 1.00 14.63 253 VAL B N 1
ATOM 4894 C CA . VAL B 1 253 ? 20.956 -10.521 2.796 1.00 14.62 253 VAL B CA 1
ATOM 4895 C C . VAL B 1 253 ? 21.768 -9.270 2.501 1.00 13.58 253 VAL B C 1
ATOM 4896 O O . VAL B 1 253 ? 22.954 -9.169 2.881 1.00 14.72 253 VAL B O 1
ATOM 4900 N N . LEU B 1 254 ? 21.178 -8.305 1.797 1.00 12.17 254 LEU B N 1
ATOM 4901 C CA . LEU B 1 254 ? 21.921 -7.110 1.420 1.00 11.86 254 LEU B CA 1
ATOM 4902 C C . LEU B 1 254 ? 22.268 -6.217 2.610 1.00 11.22 254 LEU B C 1
ATOM 4903 O O . LEU B 1 254 ? 23.345 -5.608 2.621 1.00 11.62 254 LEU B O 1
ATOM 4908 N N . THR B 1 255 ? 21.396 -6.156 3.614 1.00 11.69 255 THR B N 1
ATOM 4909 C CA . THR B 1 255 ? 21.705 -5.439 4.860 1.00 12.60 255 THR B CA 1
ATOM 4910 C C . THR B 1 255 ? 22.891 -6.060 5.561 1.00 11.89 255 THR B C 1
ATOM 4911 O O . THR B 1 255 ? 23.807 -5.356 5.991 1.00 12.86 255 THR B O 1
ATOM 4915 N N . GLU B 1 256 ? 22.911 -7.401 5.665 1.00 13.69 256 GLU B N 1
ATOM 4916 C CA . GLU B 1 256 ? 24.086 -8.089 6.257 1.00 14.12 256 GLU B CA 1
ATOM 4917 C C . GLU B 1 256 ? 25.402 -7.836 5.462 1.00 12.45 256 GLU B C 1
ATOM 4918 O O . GLU B 1 256 ? 26.464 -7.530 6.003 1.00 13.98 256 GLU B O 1
ATOM 4929 N N . MET B 1 257 ? 25.325 -7.957 4.125 1.00 13.56 257 MET B N 1
ATOM 4930 C CA . MET B 1 257 ? 26.512 -7.795 3.284 1.00 13.89 257 MET B CA 1
ATOM 4931 C C . MET B 1 257 ? 27.158 -6.409 3.411 1.00 13.56 257 MET B C 1
ATOM 4932 O O . MET B 1 257 ? 28.382 -6.245 3.293 1.00 14.68 257 MET B O 1
ATOM 4937 N N . SER B 1 258 ? 26.298 -5.383 3.598 1.00 12.64 258 SER B N 1
ATOM 4938 C CA . SER B 1 258 ? 26.687 -3.976 3.706 1.00 11.96 258 SER B CA 1
ATOM 4939 C C . SER B 1 258 ? 26.862 -3.519 5.128 1.00 12.43 258 SER B C 1
ATOM 4940 O O . SER B 1 258 ? 27.004 -2.292 5.399 1.00 14.23 258 SER B O 1
ATOM 4943 N N . ASN B 1 259 ? 26.935 -4.427 6.092 1.00 12.84 259 ASN B N 1
ATOM 4944 C CA . ASN B 1 259 ? 27.166 -4.100 7.489 1.00 14.85 259 ASN B CA 1
ATOM 4945 C C . ASN B 1 259 ? 26.159 -3.028 7.997 1.00 14.16 259 ASN B C 1
ATOM 4946 O O . ASN B 1 259 ? 26.523 -2.095 8.711 1.00 16.09 259 ASN B O 1
ATOM 4951 N N . GLY B 1 260 ? 24.889 -3.222 7.652 1.00 12.97 260 GLY B N 1
ATOM 4952 C CA . GLY B 1 260 ? 23.788 -2.410 8.158 1.00 12.93 260 GLY B CA 1
ATOM 4953 C C . GLY B 1 260 ? 22.917 -1.666 7.166 1.00 11.10 260 GLY B C 1
ATOM 4954 O O . GLY B 1 260 ? 22.116 -0.840 7.585 1.00 11.53 260 GLY B O 1
ATOM 4955 N N . GLY B 1 261 ? 23.132 -1.900 5.862 1.00 11.12 261 GLY B N 1
ATOM 4956 C CA . GLY B 1 261 ? 22.365 -1.256 4.795 1.00 9.52 261 GLY B CA 1
ATOM 4957 C C . GLY B 1 261 ? 23.222 -0.530 3.798 1.00 9.81 261 GLY B C 1
ATOM 4958 O O . GLY B 1 261 ? 24.289 -0.022 4.156 1.00 10.12 261 GLY B O 1
ATOM 4959 N N . VAL B 1 262 ? 22.740 -0.444 2.555 1.00 10.48 262 VAL B N 1
ATOM 4960 C CA . VAL B 1 262 ? 23.505 0.228 1.508 1.00 10.14 262 VAL B CA 1
ATOM 4961 C C . VAL B 1 262 ? 23.298 1.775 1.523 1.00 9.27 262 VAL B C 1
ATOM 4962 O O . VAL B 1 262 ? 22.285 2.298 2.031 1.00 10.29 262 VAL B O 1
ATOM 4966 N N . ASP B 1 263 ? 24.212 2.495 0.912 1.00 8.97 263 ASP B N 1
ATOM 4967 C CA . ASP B 1 263 ? 24.073 3.968 0.784 1.00 9.16 263 ASP B CA 1
ATOM 4968 C C . ASP B 1 263 ? 22.979 4.352 -0.273 1.00 9.37 263 ASP B C 1
ATOM 4969 O O . ASP B 1 263 ? 22.197 5.307 -0.063 1.00 9.06 263 ASP B O 1
ATOM 4974 N N . PHE B 1 264 ? 22.987 3.646 -1.405 1.00 8.99 264 PHE B N 1
ATOM 4975 C CA . PHE B 1 264 ? 22.085 3.931 -2.558 1.00 8.89 264 PHE B CA 1
ATOM 4976 C C . PHE B 1 264 ? 21.560 2.678 -3.159 1.00 9.42 264 PHE B C 1
ATOM 4977 O O . PHE B 1 264 ? 22.366 1.736 -3.442 1.00 9.99 264 PHE B O 1
ATOM 4985 N N . SER B 1 265 ? 20.248 2.553 -3.340 1.00 8.74 265 SER B N 1
ATOM 4986 C CA . SER B 1 265 ? 19.702 1.452 -4.062 1.00 8.52 265 SER B CA 1
ATOM 4987 C C . SER B 1 265 ? 18.776 1.934 -5.248 1.00 8.80 265 SER B C 1
ATOM 4988 O O . SER B 1 265 ? 18.301 3.065 -5.237 1.00 8.85 265 SER B O 1
ATOM 4991 N N . PHE B 1 266 ? 18.640 1.077 -6.251 1.00 8.86 266 PHE B N 1
ATOM 4992 C CA . PHE B 1 266 ? 17.919 1.389 -7.496 1.00 8.57 266 PHE B CA 1
ATOM 4993 C C . PHE B 1 266 ? 17.024 0.251 -7.867 1.00 9.09 266 PHE B C 1
ATOM 4994 O O . PHE B 1 266 ? 17.496 -0.931 -7.971 1.00 9.90 266 PHE B O 1
ATOM 5002 N N . GLU B 1 267 ? 15.720 0.491 -8.096 1.00 8.34 267 GLU B N 1
ATOM 5003 C CA . GLU B 1 267 ? 14.834 -0.499 -8.638 1.00 8.76 267 GLU B CA 1
ATOM 5004 C C . GLU B 1 267 ? 14.712 -0.275 -10.167 1.00 8.81 267 GLU B C 1
ATOM 5005 O O . GLU B 1 267 ? 14.284 0.803 -10.616 1.00 9.08 267 GLU B O 1
ATOM 5011 N N . VAL B 1 268 ? 15.203 -1.256 -10.970 1.00 8.69 268 VAL B N 1
ATOM 5012 C CA . VAL B 1 268 ? 15.332 -1.127 -12.410 1.00 8.90 268 VAL B CA 1
ATOM 5013 C C . VAL B 1 268 ? 14.668 -2.308 -13.111 1.00 9.70 268 VAL B C 1
ATOM 5014 O O . VAL B 1 268 ? 15.197 -2.885 -14.121 1.00 9.89 268 VAL B O 1
ATOM 5018 N N . ILE B 1 269 ? 13.482 -2.705 -12.614 1.00 9.96 269 ILE B N 1
ATOM 5019 C CA . ILE B 1 269 ? 12.730 -3.871 -13.062 1.00 10.48 269 ILE B CA 1
ATOM 5020 C C . ILE B 1 269 ? 11.308 -3.465 -13.432 1.00 11.01 269 ILE B C 1
ATOM 5021 O O . ILE B 1 269 ? 10.842 -3.621 -14.601 1.00 11.55 269 ILE B O 1
ATOM 5026 N N . GLY B 1 270 ? 10.554 -2.920 -12.444 1.00 11.22 270 GLY B N 1
ATOM 5027 C CA . GLY B 1 270 ? 9.107 -2.613 -12.592 1.00 12.32 270 GLY B CA 1
ATOM 5028 C C . GLY B 1 270 ? 8.163 -3.460 -11.792 1.00 12.12 270 GLY B C 1
ATOM 5029 O O . GLY B 1 270 ? 7.066 -3.750 -12.234 1.00 20.12 270 GLY B O 1
ATOM 5030 N N . ARG B 1 271 ? 8.598 -3.934 -10.607 1.00 11.83 271 ARG B N 1
ATOM 5031 C CA . ARG B 1 271 ? 7.744 -4.777 -9.770 1.00 11.32 271 ARG B CA 1
ATOM 5032 C C . ARG B 1 271 ? 7.506 -4.087 -8.380 1.00 10.47 271 ARG B C 1
ATOM 5033 O O . ARG B 1 271 ? 8.448 -3.544 -7.798 1.00 10.92 271 ARG B O 1
ATOM 5041 N N . LEU B 1 272 ? 6.243 -4.155 -7.929 1.00 10.82 272 LEU B N 1
ATOM 5042 C CA . LEU B 1 272 ? 5.918 -3.574 -6.632 1.00 10.74 272 LEU B CA 1
ATOM 5043 C C . LEU B 1 272 ? 6.814 -4.157 -5.504 1.00 10.53 272 LEU B C 1
ATOM 5044 O O . LEU B 1 272 ? 7.327 -3.424 -4.651 1.00 12.87 272 LEU B O 1
ATOM 5049 N N . ASP B 1 273 ? 7.005 -5.493 -5.464 1.00 11.08 273 ASP B N 1
ATOM 5050 C CA . ASP B 1 273 ? 7.700 -6.108 -4.358 1.00 11.62 273 ASP B CA 1
ATOM 5051 C C . ASP B 1 273 ? 9.196 -5.670 -4.334 1.00 11.52 273 ASP B C 1
ATOM 5052 O O . ASP B 1 273 ? 9.718 -5.424 -3.246 1.00 12.11 273 ASP B O 1
ATOM 5057 N N . THR B 1 274 ? 9.865 -5.562 -5.498 1.00 10.89 274 THR B N 1
ATOM 5058 C CA . THR B 1 274 ? 11.235 -5.168 -5.532 1.00 10.72 274 THR B CA 1
ATOM 5059 C C . THR B 1 274 ? 11.395 -3.653 -5.233 1.00 9.54 274 THR B C 1
ATOM 5060 O O . THR B 1 274 ? 12.442 -3.234 -4.768 1.00 10.10 274 THR B O 1
ATOM 5064 N N . MET B 1 275 ? 10.368 -2.802 -5.526 1.00 9.57 275 MET B N 1
ATOM 5065 C CA . MET B 1 275 ? 10.404 -1.417 -5.081 1.00 9.68 275 MET B CA 1
ATOM 5066 C C . MET B 1 275 ? 10.500 -1.342 -3.550 1.00 9.35 275 MET B C 1
ATOM 5067 O O . MET B 1 275 ? 11.307 -0.572 -3.002 1.00 10.08 275 MET B O 1
ATOM 5072 N N . VAL B 1 276 ? 9.702 -2.094 -2.830 1.00 9.77 276 VAL B N 1
ATOM 5073 C CA . VAL B 1 276 ? 9.714 -2.075 -1.354 1.00 10.35 276 VAL B CA 1
ATOM 5074 C C . VAL B 1 276 ? 11.012 -2.708 -0.822 1.00 10.50 276 VAL B C 1
ATOM 5075 O O . VAL B 1 276 ? 11.624 -2.184 0.119 1.00 10.42 276 VAL B O 1
ATOM 5079 N N . THR B 1 277 ? 11.464 -3.831 -1.423 1.00 10.16 277 THR B N 1
ATOM 5080 C CA . THR B 1 277 ? 12.741 -4.470 -1.020 1.00 10.05 277 THR B CA 1
ATOM 5081 C C . THR B 1 277 ? 13.915 -3.503 -1.221 1.00 9.50 277 THR B C 1
ATOM 5082 O O . THR B 1 277 ? 14.811 -3.392 -0.364 1.00 10.61 277 THR B O 1
ATOM 5086 N N . ALA B 1 278 ? 13.944 -2.818 -2.368 1.00 9.12 278 ALA B N 1
ATOM 5087 C CA . ALA B 1 278 ? 15.013 -1.915 -2.632 1.00 9.25 278 ALA B CA 1
ATOM 5088 C C . ALA B 1 278 ? 15.096 -0.753 -1.591 1.00 8.62 278 ALA B C 1
ATOM 5089 O O . ALA B 1 278 ? 16.128 -0.336 -1.146 1.00 9.06 278 ALA B O 1
ATOM 5091 N N . LEU B 1 279 ? 13.882 -0.249 -1.227 1.00 9.04 279 LEU B N 1
ATOM 5092 C CA . LEU B 1 279 ? 13.858 0.835 -0.189 1.00 9.33 279 LEU B CA 1
ATOM 5093 C C . LEU B 1 279 ? 14.417 0.227 1.149 1.00 8.52 279 LEU B C 1
ATOM 5094 O O . LEU B 1 279 ? 15.231 0.839 1.799 1.00 9.24 279 LEU B O 1
ATOM 5099 N N . SER B 1 280 ? 13.917 -0.964 1.511 1.00 9.37 280 SER B N 1
ATOM 5100 C CA . SER B 1 280 ? 14.262 -1.553 2.822 1.00 9.40 280 SER B CA 1
ATOM 5101 C C . SER B 1 280 ? 15.755 -1.827 2.966 1.00 10.07 280 SER B C 1
ATOM 5102 O O . SER B 1 280 ? 16.298 -1.764 4.071 1.00 11.19 280 SER B O 1
ATOM 5105 N N . CYS B 1 281 ? 16.454 -2.176 1.863 1.00 9.92 281 CYS B N 1
ATOM 5106 C CA . CYS B 1 281 ? 17.881 -2.548 1.933 1.00 9.67 281 CYS B CA 1
ATOM 5107 C C . CYS B 1 281 ? 18.826 -1.398 2.070 1.00 9.46 281 CYS B C 1
ATOM 5108 O O . CYS B 1 281 ? 20.010 -1.607 2.314 1.00 10.18 281 CYS B O 1
ATOM 5111 N N . CYS B 1 282 ? 18.340 -0.148 1.885 1.00 9.85 282 CYS B N 1
ATOM 5112 C CA . CYS B 1 282 ? 19.184 0.996 2.101 1.00 10.33 282 CYS B CA 1
ATOM 5113 C C . CYS B 1 282 ? 19.242 1.362 3.626 1.00 9.61 282 CYS B C 1
ATOM 5114 O O . CYS B 1 282 ? 18.261 1.034 4.351 1.00 10.22 282 CYS B O 1
ATOM 5117 N N . GLN B 1 283 ? 20.333 1.942 4.083 1.00 9.40 283 GLN B N 1
ATOM 5118 C CA . GLN B 1 283 ? 20.523 2.179 5.516 1.00 9.67 283 GLN B CA 1
ATOM 5119 C C . GLN B 1 283 ? 19.362 3.079 6.065 1.00 8.68 283 GLN B C 1
ATOM 5120 O O . GLN B 1 283 ? 18.999 4.081 5.468 1.00 8.91 283 GLN B O 1
ATOM 5126 N N . GLU B 1 284 ? 18.837 2.694 7.226 1.00 8.55 284 GLU B N 1
ATOM 5127 C CA . GLU B 1 284 ? 17.535 3.289 7.694 1.00 8.98 284 GLU B CA 1
ATOM 5128 C C . GLU B 1 284 ? 17.592 4.791 8.021 1.00 8.88 284 GLU B C 1
ATOM 5129 O O . GLU B 1 284 ? 16.533 5.433 8.050 1.00 9.23 284 GLU B O 1
ATOM 5135 N N . ALA B 1 285 ? 18.759 5.294 8.364 1.00 8.82 285 ALA B N 1
ATOM 5136 C CA . ALA B 1 285 ? 18.951 6.707 8.851 1.00 9.12 285 ALA B CA 1
ATOM 5137 C C . ALA B 1 285 ? 19.351 7.677 7.716 1.00 8.91 285 ALA B C 1
ATOM 5138 O O . ALA B 1 285 ? 19.024 8.884 7.790 1.00 10.35 285 ALA B O 1
ATOM 5140 N N . TYR B 1 286 ? 20.116 7.197 6.701 1.00 8.59 286 TYR B N 1
ATOM 5141 C CA . TYR B 1 286 ? 20.674 8.074 5.703 1.00 10.04 286 TYR B CA 1
ATOM 5142 C C . TYR B 1 286 ? 20.640 7.469 4.270 1.00 9.19 286 TYR B C 1
ATOM 5143 O O . TYR B 1 286 ? 21.127 8.134 3.324 1.00 9.85 286 TYR B O 1
ATOM 5152 N N . GLY B 1 287 ? 20.099 6.282 4.092 1.00 8.99 287 GLY B N 1
ATOM 5153 C CA . GLY B 1 287 ? 20.020 5.657 2.778 1.00 9.90 287 GLY B CA 1
ATOM 5154 C C . GLY B 1 287 ? 19.090 6.402 1.782 1.00 9.42 287 GLY B C 1
ATOM 5155 O O . GLY B 1 287 ? 18.149 7.121 2.197 1.00 9.28 287 GLY B O 1
ATOM 5156 N N . VAL B 1 288 ? 19.351 6.205 0.480 1.00 8.83 288 VAL B N 1
ATOM 5157 C CA . VAL B 1 288 ? 18.550 6.770 -0.636 1.00 8.93 288 VAL B CA 1
ATOM 5158 C C . VAL B 1 288 ? 18.153 5.614 -1.580 1.00 9.11 288 VAL B C 1
ATOM 5159 O O . VAL B 1 288 ? 19.090 4.864 -1.977 1.00 10.94 288 VAL B O 1
ATOM 5163 N N . SER B 1 289 ? 16.896 5.511 -1.953 1.00 8.55 289 SER B N 1
ATOM 5164 C CA . SER B 1 289 ? 16.393 4.522 -2.937 1.00 8.49 289 SER B CA 1
ATOM 5165 C C . SER B 1 289 ? 15.710 5.259 -4.098 1.00 8.63 289 SER B C 1
ATOM 5166 O O . SER B 1 289 ? 14.836 6.126 -3.831 1.00 9.38 289 SER B O 1
ATOM 5169 N N . VAL B 1 290 ? 16.059 4.907 -5.334 1.00 8.05 290 VAL B N 1
ATOM 5170 C CA . VAL B 1 290 ? 15.488 5.496 -6.559 1.00 8.14 290 VAL B CA 1
ATOM 5171 C C . VAL B 1 290 ? 14.715 4.421 -7.348 1.00 8.70 290 VAL B C 1
ATOM 5172 O O . VAL B 1 290 ? 15.282 3.386 -7.747 1.00 8.86 290 VAL B O 1
ATOM 5176 N N . ILE B 1 291 ? 13.413 4.704 -7.596 1.00 8.70 291 ILE B N 1
ATOM 5177 C CA . ILE B 1 291 ? 12.582 3.884 -8.491 1.00 8.44 291 ILE B CA 1
ATOM 5178 C C . ILE B 1 291 ? 12.760 4.352 -9.939 1.00 8.62 291 ILE B C 1
ATOM 5179 O O . ILE B 1 291 ? 12.560 5.547 -10.273 1.00 9.41 291 ILE B O 1
ATOM 5184 N N . VAL B 1 292 ? 13.199 3.411 -10.813 1.00 8.55 292 VAL B N 1
ATOM 5185 C CA . VAL B 1 292 ? 13.366 3.610 -12.258 1.00 8.84 292 VAL B CA 1
ATOM 5186 C C . VAL B 1 292 ? 12.382 2.771 -13.039 1.00 8.97 292 VAL B C 1
ATOM 5187 O O . VAL B 1 292 ? 11.886 3.190 -14.103 1.00 10.19 292 VAL B O 1
ATOM 5191 N N . GLY B 1 293 ? 12.054 1.517 -12.603 1.00 9.42 293 GLY B N 1
ATOM 5192 C CA . GLY B 1 293 ? 11.167 0.648 -13.354 1.00 9.84 293 GLY B CA 1
ATOM 5193 C C . GLY B 1 293 ? 9.746 1.168 -13.440 1.00 10.18 293 GLY B C 1
ATOM 5194 O O . GLY B 1 293 ? 9.221 1.836 -12.516 1.00 11.58 293 GLY B O 1
ATOM 5195 N N . VAL B 1 294 ? 9.071 0.836 -14.548 1.00 11.55 294 VAL B N 1
ATOM 5196 C CA . VAL B 1 294 ? 7.693 1.221 -14.735 1.00 12.62 294 VAL B CA 1
ATOM 5197 C C . VAL B 1 294 ? 6.743 0.241 -14.152 1.00 13.96 294 VAL B C 1
ATOM 5198 O O . VAL B 1 294 ? 6.867 -0.950 -14.503 1.00 14.01 294 VAL B O 1
ATOM 5202 N N A PRO B 1 295 ? 5.823 0.745 -13.241 0.50 13.83 295 PRO B N 1
ATOM 5203 N N B PRO B 1 295 ? 5.910 0.634 -13.149 0.50 15.83 295 PRO B N 1
ATOM 5204 C CA A PRO B 1 295 ? 4.967 -0.141 -12.457 0.50 14.13 295 PRO B CA 1
ATOM 5205 C CA B PRO B 1 295 ? 5.069 -0.379 -12.544 0.50 16.21 295 PRO B CA 1
ATOM 5206 C C A PRO B 1 295 ? 3.798 -0.769 -13.295 0.50 14.48 295 PRO B C 1
ATOM 5207 C C B PRO B 1 295 ? 3.813 -0.723 -13.414 0.50 16.42 295 PRO B C 1
ATOM 5208 O O A PRO B 1 295 ? 3.439 -0.277 -14.349 0.50 13.63 295 PRO B O 1
ATOM 5209 O O B PRO B 1 295 ? 3.350 0.106 -14.211 0.50 14.41 295 PRO B O 1
ATOM 5216 N N A PRO B 1 296 ? 3.172 -1.823 -12.803 0.50 15.28 296 PRO B N 1
ATOM 5217 N N B PRO B 1 296 ? 3.201 -1.889 -13.179 0.50 17.09 296 PRO B N 1
ATOM 5218 C CA A PRO B 1 296 ? 1.972 -2.375 -13.485 0.50 14.58 296 PRO B CA 1
ATOM 5219 C CA B PRO B 1 296 ? 1.996 -2.311 -13.879 0.50 16.49 296 PRO B CA 1
ATOM 5220 C C A PRO B 1 296 ? 0.770 -1.372 -13.459 0.50 13.03 296 PRO B C 1
ATOM 5221 C C B PRO B 1 296 ? 0.790 -1.478 -13.514 0.50 14.46 296 PRO B C 1
ATOM 5222 O O A PRO B 1 296 ? 0.555 -0.709 -12.439 0.50 13.01 296 PRO B O 1
ATOM 5223 O O B PRO B 1 296 ? 0.536 -1.189 -12.327 0.50 13.30 296 PRO B O 1
ATOM 5230 N N . ASP B 1 297 ? 0.006 -1.230 -14.558 1.00 13.44 297 ASP B N 1
ATOM 5231 C CA . ASP B 1 297 ? -1.022 -0.238 -14.606 1.00 14.07 297 ASP B CA 1
ATOM 5232 C C . ASP B 1 297 ? -1.993 -0.340 -13.392 1.00 13.24 297 ASP B C 1
ATOM 5233 O O . ASP B 1 297 ? -2.573 -1.389 -13.106 1.00 15.07 297 ASP B O 1
ATOM 5238 N N . SER B 1 298 ? -2.199 0.828 -12.755 1.00 17.61 298 SER B N 1
ATOM 5239 C CA . SER B 1 298 ? -3.166 1.058 -11.712 1.00 18.85 298 SER B CA 1
ATOM 5240 C C . SER B 1 298 ? -2.954 0.313 -10.402 1.00 19.06 298 SER B C 1
ATOM 5241 O O . SER B 1 298 ? -3.869 0.330 -9.574 1.00 24.98 298 SER B O 1
ATOM 5244 N N . GLN B 1 299 ? -1.825 -0.329 -10.182 1.00 16.08 299 GLN B N 1
ATOM 5245 C CA . GLN B 1 299 ? -1.597 -1.103 -8.973 1.00 16.21 299 GLN B CA 1
ATOM 5246 C C . GLN B 1 299 ? -0.869 -0.327 -7.898 1.00 15.29 299 GLN B C 1
ATOM 5247 O O . GLN B 1 299 ? 0.092 0.386 -8.180 1.00 17.61 299 GLN B O 1
ATOM 5258 N N . ASN B 1 300 ? -1.382 -0.471 -6.667 1.00 16.15 300 ASN B N 1
ATOM 5259 C CA . ASN B 1 300 ? -0.711 0.161 -5.513 1.00 14.30 300 ASN B CA 1
ATOM 5260 C C . ASN B 1 300 ? 0.191 -0.824 -4.771 1.00 14.37 300 ASN B C 1
ATOM 5261 O O . ASN B 1 300 ? -0.087 -1.997 -4.662 1.00 16.63 300 ASN B O 1
ATOM 5266 N N . LEU B 1 301 ? 1.309 -0.306 -4.266 1.00 14.05 301 LEU B N 1
ATOM 5267 C CA . LEU B 1 301 ? 2.247 -1.046 -3.312 1.00 14.66 301 LEU B CA 1
ATOM 5268 C C . LEU B 1 301 ? 1.763 -0.826 -1.854 1.00 13.30 301 LEU B C 1
ATOM 5269 O O . LEU B 1 301 ? 1.018 0.137 -1.574 1.00 13.41 301 LEU B O 1
ATOM 5274 N N . SER B 1 302 ? 2.149 -1.717 -0.956 1.00 15.39 302 SER B N 1
ATOM 5275 C CA . SER B 1 302 ? 1.938 -1.612 0.486 1.00 14.90 302 SER B CA 1
ATOM 5276 C C . SER B 1 302 ? 3.309 -1.478 1.184 1.00 12.60 302 SER B C 1
ATOM 5277 O O . SER B 1 302 ? 4.245 -2.259 0.886 1.00 13.84 302 SER B O 1
ATOM 5280 N N . MET B 1 303 ? 3.469 -0.513 2.105 1.00 11.49 303 MET B N 1
ATOM 5281 C CA . MET B 1 303 ? 4.736 -0.348 2.848 1.00 10.97 303 MET B CA 1
ATOM 5282 C C . MET B 1 303 ? 4.482 0.264 4.252 1.00 11.00 303 MET B C 1
ATOM 5283 O O . MET B 1 303 ? 3.452 0.944 4.460 1.00 11.53 303 MET B O 1
ATOM 5288 N N . ASN B 1 304 ? 5.405 -0.001 5.155 1.00 11.56 304 ASN B N 1
ATOM 5289 C CA . ASN B 1 304 ? 5.405 0.571 6.487 1.00 10.91 304 ASN B CA 1
ATOM 5290 C C . ASN B 1 304 ? 6.144 1.924 6.515 1.00 10.00 304 ASN B C 1
ATOM 5291 O O . ASN B 1 304 ? 7.332 1.974 6.234 1.00 9.80 304 ASN B O 1
ATOM 5296 N N . PRO B 1 305 ? 5.406 3.032 6.848 1.00 10.25 305 PRO B N 1
ATOM 5297 C CA . PRO B 1 305 ? 6.049 4.337 6.821 1.00 10.33 305 PRO B CA 1
ATOM 5298 C C . PRO B 1 305 ? 7.178 4.543 7.808 1.00 9.36 305 PRO B C 1
ATOM 5299 O O . PRO B 1 305 ? 7.945 5.516 7.700 1.00 9.42 305 PRO B O 1
ATOM 5303 N N . MET B 1 306 ? 7.321 3.630 8.805 1.00 9.36 306 MET B N 1
ATOM 5304 C CA . MET B 1 306 ? 8.496 3.705 9.667 1.00 10.25 306 MET B CA 1
ATOM 5305 C C . MET B 1 306 ? 9.824 3.561 8.863 1.00 9.50 306 MET B C 1
ATOM 5306 O O . MET B 1 306 ? 10.880 4.037 9.307 1.00 10.53 306 MET B O 1
ATOM 5315 N N . LEU B 1 307 ? 9.752 2.912 7.666 1.00 9.44 307 LEU B N 1
ATOM 5316 C CA . LEU B 1 307 ? 10.974 2.875 6.810 1.00 9.75 307 LEU B CA 1
ATOM 5317 C C . LEU B 1 307 ? 11.487 4.265 6.447 1.00 8.80 307 LEU B C 1
ATOM 5318 O O . LEU B 1 307 ? 12.687 4.465 6.299 1.00 9.14 307 LEU B O 1
ATOM 5323 N N . LEU B 1 308 ? 10.556 5.243 6.315 1.00 9.15 308 LEU B N 1
ATOM 5324 C CA . LEU B 1 308 ? 10.866 6.616 5.993 1.00 8.74 308 LEU B CA 1
ATOM 5325 C C . LEU B 1 308 ? 11.135 7.475 7.248 1.00 8.21 308 LEU B C 1
ATOM 5326 O O . LEU B 1 308 ? 12.057 8.291 7.258 1.00 8.56 308 LEU B O 1
ATOM 5331 N N . LEU B 1 309 ? 10.363 7.287 8.327 1.00 8.49 309 LEU B N 1
ATOM 5332 C CA . LEU B 1 309 ? 10.483 8.094 9.543 1.00 8.32 309 LEU B CA 1
ATOM 5333 C C . LEU B 1 309 ? 11.882 8.060 10.142 1.00 8.52 309 LEU B C 1
ATOM 5334 O O . LEU B 1 309 ? 12.384 9.042 10.695 1.00 9.23 309 LEU B O 1
ATOM 5339 N N . SER B 1 310 ? 12.570 6.890 10.045 1.00 8.58 310 SER B N 1
ATOM 5340 C CA . SER B 1 310 ? 13.924 6.774 10.564 1.00 8.81 310 SER B CA 1
ATOM 5341 C C . SER B 1 310 ? 14.962 7.630 9.853 1.00 8.84 310 SER B C 1
ATOM 5342 O O . SER B 1 310 ? 16.025 7.905 10.392 1.00 8.98 310 SER B O 1
ATOM 5345 N N . GLY B 1 311 ? 14.684 8.039 8.598 1.00 8.98 311 GLY B N 1
ATOM 5346 C CA . GLY B 1 311 ? 15.547 8.882 7.847 1.00 8.55 311 GLY B CA 1
ATOM 5347 C C . GLY B 1 311 ? 15.800 8.571 6.383 1.00 8.40 311 GLY B C 1
ATOM 5348 O O . GLY B 1 311 ? 16.425 9.382 5.676 1.00 10.58 311 GLY B O 1
ATOM 5349 N N . ARG B 1 312 ? 15.271 7.461 5.849 1.00 8.29 312 ARG B N 1
ATOM 5350 C CA . ARG B 1 312 ? 15.464 7.160 4.415 1.00 8.51 312 ARG B CA 1
ATOM 5351 C C . ARG B 1 312 ? 14.777 8.229 3.524 1.00 9.95 312 ARG B C 1
ATOM 5352 O O . ARG B 1 312 ? 13.785 8.857 3.888 1.00 10.57 312 ARG B O 1
ATOM 5360 N N . THR B 1 313 ? 15.334 8.305 2.319 1.00 9.07 313 THR B N 1
ATOM 5361 C CA . THR B 1 313 ? 14.839 9.112 1.199 1.00 9.43 313 THR B CA 1
ATOM 5362 C C . THR B 1 313 ? 14.407 8.166 0.075 1.00 9.67 313 THR B C 1
ATOM 5363 O O . THR B 1 313 ? 15.222 7.299 -0.344 1.00 12.15 313 THR B O 1
ATOM 5367 N N . TRP B 1 314 ? 13.201 8.340 -0.459 1.00 9.38 314 TRP B N 1
ATOM 5368 C CA . TRP B 1 314 ? 12.670 7.553 -1.542 1.00 9.25 314 TRP B CA 1
ATOM 5369 C C . TRP B 1 314 ? 12.307 8.543 -2.700 1.00 9.85 314 TRP B C 1
ATOM 5370 O O . TRP B 1 314 ? 11.544 9.504 -2.477 1.00 12.70 314 TRP B O 1
ATOM 5381 N N . LYS B 1 315 ? 12.758 8.264 -3.903 1.00 9.77 315 LYS B N 1
ATOM 5382 C CA . LYS B 1 315 ? 12.425 9.134 -5.033 1.00 9.91 315 LYS B CA 1
ATOM 5383 C C . LYS B 1 315 ? 12.278 8.271 -6.297 1.00 9.08 315 LYS B C 1
ATOM 5384 O O . LYS B 1 315 ? 12.722 7.116 -6.304 1.00 10.04 315 LYS B O 1
ATOM 5395 N N . GLY B 1 316 ? 11.690 8.866 -7.330 1.00 10.29 316 GLY B N 1
ATOM 5396 C CA . GLY B 1 316 ? 11.761 8.249 -8.649 1.00 9.30 316 GLY B CA 1
ATOM 5397 C C . GLY B 1 316 ? 12.074 9.306 -9.693 1.00 9.41 316 GLY B C 1
ATOM 5398 O O . GLY B 1 316 ? 12.184 10.507 -9.383 1.00 9.10 316 GLY B O 1
ATOM 5399 N N . ALA B 1 317 ? 12.269 8.917 -10.945 1.00 8.91 317 ALA B N 1
ATOM 5400 C CA . ALA B 1 317 ? 12.485 9.846 -12.023 1.00 9.34 317 ALA B CA 1
ATOM 5401 C C . ALA B 1 317 ? 12.164 9.210 -13.399 1.00 10.03 317 ALA B C 1
ATOM 5402 O O . ALA B 1 317 ? 12.325 8.017 -13.580 1.00 9.35 317 ALA B O 1
ATOM 5404 N N . ILE B 1 318 ? 11.875 10.117 -14.339 1.00 9.51 318 ILE B N 1
ATOM 5405 C CA . ILE B 1 318 ? 11.779 9.810 -15.762 1.00 10.03 318 ILE B CA 1
ATOM 5406 C C . ILE B 1 318 ? 13.060 10.283 -16.453 1.00 9.45 318 ILE B C 1
ATOM 5407 O O . ILE B 1 318 ? 13.571 11.381 -16.175 1.00 9.95 318 ILE B O 1
ATOM 5412 N N . PHE B 1 319 ? 13.622 9.461 -17.347 1.00 9.55 319 PHE B N 1
ATOM 5413 C CA . PHE B 1 319 ? 14.753 9.872 -18.207 1.00 9.48 319 PHE B CA 1
ATOM 5414 C C . PHE B 1 319 ? 15.949 10.368 -17.389 1.00 9.27 319 PHE B C 1
ATOM 5415 O O . PHE B 1 319 ? 16.667 11.273 -17.801 1.00 9.97 319 PHE B O 1
ATOM 5423 N N . GLY B 1 320 ? 16.219 9.697 -16.228 1.00 9.51 320 GLY B N 1
ATOM 5424 C CA . GLY B 1 320 ? 17.431 10.004 -15.472 1.00 9.64 320 GLY B CA 1
ATOM 5425 C C . GLY B 1 320 ? 17.488 11.431 -14.867 1.00 9.40 320 GLY B C 1
ATOM 5426 O O . GLY B 1 320 ? 18.554 11.878 -14.491 1.00 10.15 320 GLY B O 1
ATOM 5427 N N . GLY B 1 321 ? 16.322 12.109 -14.821 1.00 9.79 321 GLY B N 1
ATOM 5428 C CA . GLY B 1 321 ? 16.280 13.499 -14.404 1.00 10.89 321 GLY B CA 1
ATOM 5429 C C . GLY B 1 321 ? 16.783 14.538 -15.394 1.00 10.46 321 GLY B C 1
ATOM 5430 O O . GLY B 1 321 ? 16.787 15.741 -15.093 1.00 12.42 321 GLY B O 1
ATOM 5431 N N . PHE B 1 322 ? 17.203 14.119 -16.592 1.00 9.67 322 PHE B N 1
ATOM 5432 C CA . PHE B 1 322 ? 17.801 15.063 -17.552 1.00 9.99 322 PHE B CA 1
ATOM 5433 C C . PHE B 1 322 ? 16.672 15.887 -18.266 1.00 9.42 322 PHE B C 1
ATOM 5434 O O . PHE B 1 322 ? 15.700 15.351 -18.769 1.00 9.64 322 PHE B O 1
ATOM 5442 N N . LYS B 1 323 ? 16.901 17.227 -18.299 1.00 10.15 323 LYS B N 1
ATOM 5443 C CA . LYS B 1 323 ? 16.069 18.096 -19.198 1.00 11.35 323 LYS B CA 1
ATOM 5444 C C . LYS B 1 323 ? 16.389 17.636 -20.640 1.00 9.94 323 LYS B C 1
ATOM 5445 O O . LYS B 1 323 ? 17.596 17.687 -21.024 1.00 11.23 323 LYS B O 1
ATOM 5451 N N . SER B 1 324 ? 15.417 17.171 -21.358 1.00 9.97 324 SER B N 1
ATOM 5452 C CA . SER B 1 324 ? 15.717 16.302 -22.553 1.00 10.72 324 SER B CA 1
ATOM 5453 C C . SER B 1 324 ? 16.429 17.014 -23.700 1.00 10.88 324 SER B C 1
ATOM 5454 O O . SER B 1 324 ? 17.453 16.477 -24.236 1.00 11.87 324 SER B O 1
ATOM 5457 N N . LYS B 1 325 ? 15.932 18.183 -24.118 1.00 11.00 325 LYS B N 1
ATOM 5458 C CA . LYS B 1 325 ? 16.459 18.831 -25.309 1.00 10.82 325 LYS B CA 1
ATOM 5459 C C . LYS B 1 325 ? 17.829 19.474 -25.007 1.00 12.49 325 LYS B C 1
ATOM 5460 O O . LYS B 1 325 ? 18.719 19.482 -25.871 1.00 13.11 325 LYS B O 1
ATOM 5466 N N . ASP B 1 326 ? 18.019 19.986 -23.777 1.00 11.60 326 ASP B N 1
ATOM 5467 C CA . ASP B 1 326 ? 19.306 20.482 -23.382 1.00 13.16 326 ASP B CA 1
ATOM 5468 C C . ASP B 1 326 ? 20.346 19.362 -23.290 1.00 11.93 326 ASP B C 1
ATOM 5469 O O . ASP B 1 326 ? 21.527 19.534 -23.696 1.00 13.90 326 ASP B O 1
ATOM 5474 N N . SER B 1 327 ? 19.967 18.213 -22.728 1.00 12.37 327 SER B N 1
ATOM 5475 C CA . SER B 1 327 ? 20.912 17.182 -22.344 1.00 12.15 327 SER B CA 1
ATOM 5476 C C . SER B 1 327 ? 21.349 16.252 -23.449 1.00 11.20 327 SER B C 1
ATOM 5477 O O . SER B 1 327 ? 22.522 15.829 -23.513 1.00 12.41 327 SER B O 1
ATOM 5480 N N . VAL B 1 328 ? 20.410 15.853 -24.307 1.00 11.41 328 VAL B N 1
ATOM 5481 C CA . VAL B 1 328 ? 20.697 14.802 -25.355 1.00 10.52 328 VAL B CA 1
ATOM 5482 C C . VAL B 1 328 ? 21.903 15.209 -26.234 1.00 11.69 328 VAL B C 1
ATOM 5483 O O . VAL B 1 328 ? 22.815 14.388 -26.427 1.00 12.21 328 VAL B O 1
ATOM 5487 N N . PRO B 1 329 ? 21.965 16.452 -26.758 1.00 11.47 329 PRO B N 1
ATOM 5488 C CA . PRO B 1 329 ? 23.150 16.786 -27.582 1.00 11.97 329 PRO B CA 1
ATOM 5489 C C . PRO B 1 329 ? 24.469 16.758 -26.833 1.00 12.39 329 PRO B C 1
ATOM 5490 O O . PRO B 1 329 ? 25.541 16.382 -27.394 1.00 12.73 329 PRO B O 1
ATOM 5494 N N . LYS B 1 330 ? 24.447 17.141 -25.549 1.00 12.89 330 LYS B N 1
ATOM 5495 C CA . LYS B 1 330 ? 25.647 17.104 -24.687 1.00 12.83 330 LYS B CA 1
ATOM 5496 C C . LYS B 1 330 ? 26.104 15.679 -24.410 1.00 12.72 330 LYS B C 1
ATOM 5497 O O . LYS B 1 330 ? 27.307 15.382 -24.415 1.00 13.37 330 LYS B O 1
ATOM 5503 N N . LEU B 1 331 ? 25.137 14.766 -24.189 1.00 11.91 331 LEU B N 1
ATOM 5504 C CA . LEU B 1 331 ? 25.460 13.359 -23.994 1.00 12.56 331 LEU B CA 1
ATOM 5505 C C . LEU B 1 331 ? 26.057 12.755 -25.252 1.00 11.15 331 LEU B C 1
ATOM 5506 O O . LEU B 1 331 ? 27.031 11.978 -25.179 1.00 12.40 331 LEU B O 1
ATOM 5511 N N . VAL B 1 332 ? 25.544 13.104 -26.428 1.00 12.02 332 VAL B N 1
ATOM 5512 C CA . VAL B 1 332 ? 26.157 12.641 -27.700 1.00 12.35 332 VAL B CA 1
ATOM 5513 C C . VAL B 1 332 ? 27.585 13.153 -27.816 1.00 12.88 332 VAL B C 1
ATOM 5514 O O . VAL B 1 332 ? 28.495 12.369 -28.169 1.00 13.78 332 VAL B O 1
ATOM 5518 N N . ALA B 1 333 ? 27.816 14.456 -27.498 1.00 13.26 333 ALA B N 1
ATOM 5519 C CA . ALA B 1 333 ? 29.115 14.994 -27.573 1.00 14.03 333 ALA B CA 1
ATOM 5520 C C . ALA B 1 333 ? 30.103 14.284 -26.614 1.00 14.64 333 ALA B C 1
ATOM 5521 O O . ALA B 1 333 ? 31.307 14.042 -26.919 1.00 15.16 333 ALA B O 1
ATOM 5523 N N . ASP B 1 334 ? 29.610 13.990 -25.413 1.00 14.64 334 ASP B N 1
ATOM 5524 C CA . ASP B 1 334 ? 30.406 13.270 -24.416 1.00 14.10 334 ASP B CA 1
ATOM 5525 C C . ASP B 1 334 ? 30.756 11.817 -24.944 1.00 14.19 334 ASP B C 1
ATOM 5526 O O . ASP B 1 334 ? 31.912 11.369 -24.765 1.00 16.26 334 ASP B O 1
ATOM 5531 N N . PHE B 1 335 ? 29.817 11.125 -25.572 1.00 13.91 335 PHE B N 1
ATOM 5532 C CA . PHE B 1 335 ? 30.137 9.872 -26.207 1.00 13.05 335 PHE B CA 1
ATOM 5533 C C . PHE B 1 335 ? 31.230 9.999 -27.297 1.00 14.68 335 PHE B C 1
ATOM 5534 O O . PHE B 1 335 ? 32.190 9.207 -27.361 1.00 16.07 335 PHE B O 1
ATOM 5542 N N . MET B 1 336 ? 31.116 10.996 -28.153 1.00 14.34 336 MET B N 1
ATOM 5543 C CA . MET B 1 336 ? 32.147 11.263 -29.197 1.00 15.79 336 MET B CA 1
ATOM 5544 C C . MET B 1 336 ? 33.511 11.522 -28.610 1.00 16.70 336 MET B C 1
ATOM 5545 O O . MET B 1 336 ? 34.512 11.190 -29.275 1.00 19.70 336 MET B O 1
ATOM 5550 N N . ALA B 1 337 ? 33.579 12.075 -27.388 1.00 18.69 337 ALA B N 1
ATOM 5551 C CA . ALA B 1 337 ? 34.824 12.415 -26.671 1.00 18.00 337 ALA B CA 1
ATOM 5552 C C . ALA B 1 337 ? 35.230 11.236 -25.778 1.00 17.62 337 ALA B C 1
ATOM 5553 O O . ALA B 1 337 ? 36.212 11.432 -25.008 1.00 23.05 337 ALA B O 1
ATOM 5555 N N . LYS B 1 338 ? 34.577 10.062 -25.890 1.00 18.48 338 LYS B N 1
ATOM 5556 C CA . LYS B 1 338 ? 35.008 8.839 -25.208 1.00 19.40 338 LYS B CA 1
ATOM 5557 C C . LYS B 1 338 ? 34.817 8.872 -23.702 1.00 19.19 338 LYS B C 1
ATOM 5558 O O . LYS B 1 338 ? 35.542 8.202 -22.951 1.00 21.27 338 LYS B O 1
ATOM 5564 N N . LYS B 1 339 ? 33.857 9.656 -23.228 1.00 17.05 339 LYS B N 1
ATOM 5565 C CA . LYS B 1 339 ? 33.595 9.772 -21.777 1.00 17.75 339 LYS B CA 1
ATOM 5566 C C . LYS B 1 339 ? 32.822 8.604 -21.184 1.00 16.27 339 LYS B C 1
ATOM 5567 O O . LYS B 1 339 ? 32.849 8.403 -19.975 1.00 18.90 339 LYS B O 1
ATOM 5573 N N . PHE B 1 340 ? 32.115 7.854 -22.004 1.00 14.65 340 PHE B N 1
ATOM 5574 C CA . PHE B 1 340 ? 31.385 6.632 -21.612 1.00 14.61 340 PHE B CA 1
ATOM 5575 C C . PHE B 1 340 ? 31.289 5.717 -22.876 1.00 14.37 340 PHE B C 1
ATOM 5576 O O . PHE B 1 340 ? 31.531 6.164 -24.012 1.00 16.09 340 PHE B O 1
ATOM 5584 N N . ALA B 1 341 ? 30.993 4.445 -22.652 1.00 15.93 341 ALA B N 1
ATOM 5585 C CA . ALA B 1 341 ? 30.843 3.414 -23.680 1.00 15.47 341 ALA B CA 1
ATOM 5586 C C . ALA B 1 341 ? 29.386 2.925 -23.842 1.00 14.77 341 ALA B C 1
ATOM 5587 O O . ALA B 1 341 ? 28.637 2.845 -22.846 1.00 16.82 341 ALA B O 1
ATOM 5589 N N . LEU B 1 342 ? 28.996 2.689 -25.081 1.00 13.05 342 LEU B N 1
ATOM 5590 C CA . LEU B 1 342 ? 27.654 2.144 -25.412 1.00 12.49 342 LEU B CA 1
ATOM 5591 C C . LEU B 1 342 ? 27.680 0.661 -25.887 1.00 12.02 342 LEU B C 1
ATOM 5592 O O . LEU B 1 342 ? 26.741 -0.078 -25.737 1.00 12.21 342 LEU B O 1
ATOM 5597 N N . ASP B 1 343 ? 28.835 0.260 -26.503 1.00 13.21 343 ASP B N 1
ATOM 5598 C CA . ASP B 1 343 ? 28.937 -1.105 -27.019 1.00 13.78 343 ASP B CA 1
ATOM 5599 C C . ASP B 1 343 ? 28.609 -2.214 -25.979 1.00 12.34 343 ASP B C 1
ATOM 5600 O O . ASP B 1 343 ? 28.016 -3.207 -26.378 1.00 13.73 343 ASP B O 1
ATOM 5605 N N . PRO B 1 344 ? 28.962 -2.060 -24.667 1.00 12.70 344 PRO B N 1
ATOM 5606 C CA . PRO B 1 344 ? 28.576 -3.124 -23.723 1.00 13.19 344 PRO B CA 1
ATOM 5607 C C . PRO B 1 344 ? 27.069 -3.427 -23.639 1.00 12.19 344 PRO B C 1
ATOM 5608 O O . PRO B 1 344 ? 26.676 -4.497 -23.169 1.00 14.55 344 PRO B O 1
ATOM 5612 N N . LEU B 1 345 ? 26.212 -2.445 -24.018 1.00 11.87 345 LEU B N 1
ATOM 5613 C CA . LEU B 1 345 ? 24.818 -2.574 -23.957 1.00 10.70 345 LEU B CA 1
ATOM 5614 C C . LEU B 1 345 ? 24.179 -3.356 -25.141 1.00 10.66 345 LEU B C 1
ATOM 5615 O O . LEU B 1 345 ? 23.063 -3.853 -25.092 1.00 12.21 345 LEU B O 1
ATOM 5620 N N . ILE B 1 346 ? 24.948 -3.432 -26.285 1.00 11.79 346 ILE B N 1
ATOM 5621 C CA . ILE B 1 346 ? 24.423 -3.902 -27.552 1.00 12.97 346 ILE B CA 1
ATOM 5622 C C . ILE B 1 346 ? 24.848 -5.377 -27.728 1.00 12.04 346 ILE B C 1
ATOM 5623 O O . ILE B 1 346 ? 26.049 -5.659 -27.921 1.00 15.32 346 ILE B O 1
ATOM 5628 N N . THR B 1 347 ? 23.885 -6.268 -27.690 1.00 11.63 347 THR B N 1
ATOM 5629 C CA . THR B 1 347 ? 24.204 -7.688 -27.821 1.00 13.40 347 THR B CA 1
ATOM 5630 C C . THR B 1 347 ? 23.812 -8.253 -29.205 1.00 13.96 347 THR B C 1
ATOM 5631 O O . THR B 1 347 ? 24.333 -9.295 -29.620 1.00 15.24 347 THR B O 1
ATOM 5635 N N . HIS B 1 348 ? 22.889 -7.572 -29.904 1.00 14.80 348 HIS B N 1
ATOM 5636 C CA . HIS B 1 348 ? 22.302 -8.061 -31.165 1.00 15.06 348 HIS B CA 1
ATOM 5637 C C . HIS B 1 348 ? 22.048 -6.850 -32.050 1.00 14.89 348 HIS B C 1
ATOM 5638 O O . HIS B 1 348 ? 21.610 -5.774 -31.554 1.00 14.55 348 HIS B O 1
ATOM 5645 N N . VAL B 1 349 ? 22.266 -7.040 -33.362 1.00 16.99 349 VAL B N 1
ATOM 5646 C CA . VAL B 1 349 ? 21.942 -6.027 -34.393 1.00 17.55 349 VAL B CA 1
ATOM 5647 C C . VAL B 1 349 ? 21.184 -6.768 -35.482 1.00 17.82 349 VAL B C 1
ATOM 5648 O O . VAL B 1 349 ? 21.703 -7.761 -36.008 1.00 21.59 349 VAL B O 1
ATOM 5652 N N . LEU B 1 350 ? 19.947 -6.329 -35.778 1.00 15.47 350 LEU B N 1
ATOM 5653 C CA . LEU B 1 350 ? 19.034 -6.951 -36.764 1.00 15.24 350 LEU B CA 1
ATOM 5654 C C . LEU B 1 350 ? 18.418 -5.912 -37.689 1.00 16.23 350 LEU B C 1
ATOM 5655 O O . LEU B 1 350 ? 18.151 -4.783 -37.292 1.00 13.93 350 LEU B O 1
ATOM 5660 N N . PRO B 1 351 ? 18.050 -6.342 -38.916 1.00 14.38 351 PRO B N 1
ATOM 5661 C CA . PRO B 1 351 ? 17.239 -5.425 -39.723 1.00 15.08 351 PRO B CA 1
ATOM 5662 C C . PRO B 1 351 ? 15.847 -5.205 -39.057 1.00 14.26 351 PRO B C 1
ATOM 5663 O O . PRO B 1 351 ? 15.336 -6.090 -38.387 1.00 15.19 351 PRO B O 1
ATOM 5667 N N . PHE B 1 352 ? 15.290 -4.030 -39.302 1.00 13.54 352 PHE B N 1
ATOM 5668 C CA . PHE B 1 352 ? 13.952 -3.652 -38.811 1.00 13.64 352 PHE B CA 1
ATOM 5669 C C . PHE B 1 352 ? 12.902 -4.732 -39.059 1.00 15.35 352 PHE B C 1
ATOM 5670 O O . PHE B 1 352 ? 12.030 -4.941 -38.196 1.00 16.10 352 PHE B O 1
ATOM 5678 N N . GLU B 1 353 ? 12.950 -5.389 -40.233 1.00 15.45 353 GLU B N 1
ATOM 5679 C CA . GLU B 1 353 ? 12.014 -6.426 -40.609 1.00 17.45 353 GLU B CA 1
ATOM 5680 C C . GLU B 1 353 ? 11.984 -7.565 -39.577 1.00 16.47 353 GLU B C 1
ATOM 5681 O O . GLU B 1 353 ? 11.002 -8.330 -39.578 1.00 18.42 353 GLU B O 1
ATOM 5687 N N . LYS B 1 354 ? 13.031 -7.773 -38.777 1.00 15.37 354 LYS B N 1
ATOM 5688 C CA . LYS B 1 354 ? 13.149 -8.805 -37.733 1.00 16.03 354 LYS B CA 1
ATOM 5689 C C . LYS B 1 354 ? 12.748 -8.289 -36.331 1.00 15.80 354 LYS B C 1
ATOM 5690 O O . LYS B 1 354 ? 13.111 -8.891 -35.332 1.00 16.71 354 LYS B O 1
ATOM 5696 N N . ILE B 1 355 ? 11.883 -7.259 -36.269 1.00 14.14 355 ILE B N 1
ATOM 5697 C CA . ILE B 1 355 ? 11.387 -6.747 -34.979 1.00 14.86 355 ILE B CA 1
ATOM 5698 C C . ILE B 1 355 ? 10.822 -7.813 -34.032 1.00 15.68 355 ILE B C 1
ATOM 5699 O O . ILE B 1 355 ? 11.163 -7.838 -32.851 1.00 16.14 355 ILE B O 1
ATOM 5704 N N . ASN B 1 356 ? 9.967 -8.734 -34.521 1.00 16.74 356 ASN B N 1
ATOM 5705 C CA . ASN B 1 356 ? 9.394 -9.719 -33.607 1.00 16.31 356 ASN B CA 1
ATOM 5706 C C . ASN B 1 356 ? 10.472 -10.684 -33.028 1.00 16.43 356 ASN B C 1
ATOM 5707 O O . ASN B 1 356 ? 10.440 -11.026 -31.821 1.00 17.24 356 ASN B O 1
ATOM 5712 N N . GLU B 1 357 ? 11.460 -11.100 -33.841 1.00 16.49 357 GLU B N 1
ATOM 5713 C CA . GLU B 1 357 ? 12.599 -11.860 -33.371 1.00 14.83 357 GLU B CA 1
ATOM 5714 C C . GLU B 1 357 ? 13.378 -11.113 -32.279 1.00 15.60 357 GLU B C 1
ATOM 5715 O O . GLU B 1 357 ? 13.785 -11.689 -31.300 1.00 15.32 357 GLU B O 1
ATOM 5726 N N . GLY B 1 358 ? 13.508 -9.804 -32.436 1.00 15.41 358 GLY B N 1
ATOM 5727 C CA . GLY B 1 358 ? 14.120 -8.971 -31.414 1.00 13.78 358 GLY B CA 1
ATOM 5728 C C . GLY B 1 358 ? 13.361 -8.921 -30.098 1.00 13.85 358 GLY B C 1
ATOM 5729 O O . GLY B 1 358 ? 14.007 -8.960 -29.035 1.00 13.68 358 GLY B O 1
ATOM 5730 N N . PHE B 1 359 ? 12.041 -8.874 -30.167 1.00 13.94 359 PHE B N 1
ATOM 5731 C CA . PHE B 1 359 ? 11.278 -8.924 -28.928 1.00 13.82 359 PHE B CA 1
ATOM 5732 C C . PHE B 1 359 ? 11.340 -10.342 -28.293 1.00 15.56 359 PHE B C 1
ATOM 5733 O O . PHE B 1 359 ? 11.362 -10.460 -27.084 1.00 16.89 359 PHE B O 1
ATOM 5741 N N . ASP B 1 360 ? 11.350 -11.410 -29.117 1.00 16.66 360 ASP B N 1
ATOM 5742 C CA A ASP B 1 360 ? 11.490 -12.672 -28.473 0.50 15.68 360 ASP B CA 1
ATOM 5743 C CA B ASP B 1 360 ? 11.571 -12.822 -28.631 0.50 15.37 360 ASP B CA 1
ATOM 5744 C C . ASP B 1 360 ? 12.872 -12.894 -27.840 1.00 14.83 360 ASP B C 1
ATOM 5745 O O . ASP B 1 360 ? 12.908 -13.537 -26.790 1.00 15.63 360 ASP B O 1
ATOM 5754 N N . LEU B 1 361 ? 13.935 -12.270 -28.340 1.00 14.69 361 LEU B N 1
ATOM 5755 C CA . LEU B 1 361 ? 15.230 -12.278 -27.702 1.00 14.35 361 LEU B CA 1
ATOM 5756 C C . LEU B 1 361 ? 15.167 -11.582 -26.295 1.00 14.88 361 LEU B C 1
ATOM 5757 O O . LEU B 1 361 ? 15.672 -12.094 -25.323 1.00 16.24 361 LEU B O 1
ATOM 5762 N N . LEU B 1 362 ? 14.467 -10.463 -26.200 1.00 14.06 362 LEU B N 1
ATOM 5763 C CA . LEU B 1 362 ? 14.302 -9.769 -24.920 1.00 14.01 362 LEU B CA 1
ATOM 5764 C C . LEU B 1 362 ? 13.509 -10.651 -23.927 1.00 12.87 362 LEU B C 1
ATOM 5765 O O . LEU B 1 362 ? 13.963 -10.855 -22.752 1.00 14.76 362 LEU B O 1
ATOM 5770 N N . ARG B 1 363 ? 12.400 -11.133 -24.365 1.00 14.08 363 ARG B N 1
ATOM 5771 C CA . ARG B 1 363 ? 11.504 -11.908 -23.515 1.00 14.30 363 ARG B CA 1
ATOM 5772 C C . ARG B 1 363 ? 12.146 -13.205 -22.995 1.00 15.50 363 ARG B C 1
ATOM 5773 O O . ARG B 1 363 ? 11.882 -13.613 -21.836 1.00 18.65 363 ARG B O 1
ATOM 5781 N N . SER B 1 364 ? 13.018 -13.840 -23.784 1.00 15.82 364 SER B N 1
ATOM 5782 C CA . SER B 1 364 ? 13.634 -15.097 -23.362 1.00 16.43 364 SER B CA 1
ATOM 5783 C C . SER B 1 364 ? 14.780 -14.908 -22.399 1.00 15.37 364 SER B C 1
ATOM 5784 O O . SER B 1 364 ? 15.326 -15.885 -21.901 1.00 17.65 364 SER B O 1
ATOM 5787 N N . GLY B 1 365 ? 15.224 -13.664 -22.162 1.00 14.40 365 GLY B N 1
ATOM 5788 C CA . GLY B 1 365 ? 16.389 -13.404 -21.368 1.00 14.11 365 GLY B CA 1
ATOM 5789 C C . GLY B 1 365 ? 17.734 -13.328 -22.039 1.00 15.88 365 GLY B C 1
ATOM 5790 O O . GLY B 1 365 ? 18.743 -12.989 -21.404 1.00 17.25 365 GLY B O 1
ATOM 5791 N N . GLU B 1 366 ? 17.746 -13.572 -23.344 1.00 15.18 366 GLU B N 1
ATOM 5792 C CA . GLU B 1 366 ? 18.993 -13.720 -24.069 1.00 17.22 366 GLU B CA 1
ATOM 5793 C C . GLU B 1 366 ? 19.658 -12.430 -24.585 1.00 15.90 366 GLU B C 1
ATOM 5794 O O . GLU B 1 366 ? 20.775 -12.502 -25.106 1.00 20.09 366 GLU B O 1
ATOM 5800 N N . SER B 1 367 ? 19.005 -11.295 -24.582 1.00 13.25 367 SER B N 1
ATOM 5801 C CA . SER B 1 367 ? 19.552 -10.057 -25.090 1.00 12.32 367 SER B CA 1
ATOM 5802 C C . SER B 1 367 ? 19.577 -8.968 -23.967 1.00 12.06 367 SER B C 1
ATOM 5803 O O . SER B 1 367 ? 18.858 -9.072 -22.938 1.00 12.80 367 SER B O 1
ATOM 5806 N N . ILE B 1 368 ? 20.405 -7.964 -24.206 1.00 11.24 368 ILE B N 1
ATOM 5807 C CA . ILE B 1 368 ? 20.383 -6.659 -23.445 1.00 11.54 368 ILE B CA 1
ATOM 5808 C C . ILE B 1 368 ? 19.641 -5.723 -24.437 1.00 11.88 368 ILE B C 1
ATOM 5809 O O . ILE B 1 368 ? 18.389 -5.684 -24.433 1.00 11.56 368 ILE B O 1
ATOM 5814 N N . ARG B 1 369 ? 20.378 -5.018 -25.285 1.00 10.86 369 ARG B N 1
ATOM 5815 C CA . ARG B 1 369 ? 19.743 -4.238 -26.376 1.00 11.00 369 ARG B CA 1
ATOM 5816 C C . ARG B 1 369 ? 19.990 -4.896 -27.761 1.00 11.44 369 ARG B C 1
ATOM 5817 O O . ARG B 1 369 ? 21.163 -5.129 -28.149 1.00 12.47 369 ARG B O 1
ATOM 5825 N N . THR B 1 370 ? 18.881 -5.153 -28.423 1.00 10.96 370 THR B N 1
ATOM 5826 C CA . THR B 1 370 ? 18.869 -5.309 -29.896 1.00 12.26 370 THR B CA 1
ATOM 5827 C C . THR B 1 370 ? 18.667 -3.915 -30.521 1.00 12.53 370 THR B C 1
ATOM 5828 O O . THR B 1 370 ? 17.710 -3.198 -30.153 1.00 12.81 370 THR B O 1
ATOM 5832 N N . ILE B 1 371 ? 19.553 -3.572 -31.476 1.00 12.04 371 ILE B N 1
ATOM 5833 C CA . ILE B 1 371 ? 19.422 -2.389 -32.318 1.00 12.03 371 ILE B CA 1
ATOM 5834 C C . ILE B 1 371 ? 18.827 -2.862 -33.671 1.00 12.98 371 ILE B C 1
ATOM 5835 O O . ILE B 1 371 ? 19.406 -3.751 -34.324 1.00 14.39 371 ILE B O 1
ATOM 5840 N N . LEU B 1 372 ? 17.669 -2.285 -34.061 1.00 13.02 372 LEU B N 1
ATOM 5841 C CA . LEU B 1 372 ? 17.042 -2.519 -35.343 1.00 12.88 372 LEU B CA 1
ATOM 5842 C C . LEU B 1 372 ? 17.475 -1.423 -36.328 1.00 13.31 372 LEU B C 1
ATOM 5843 O O . LEU B 1 372 ? 17.396 -0.225 -36.040 1.00 13.49 372 LEU B O 1
ATOM 5848 N N . THR B 1 373 ? 17.945 -1.835 -37.507 1.00 14.43 373 THR B N 1
ATOM 5849 C CA . THR B 1 373 ? 18.420 -0.934 -38.577 1.00 14.50 373 THR B CA 1
ATOM 5850 C C . THR B 1 373 ? 17.479 -0.916 -39.762 1.00 14.05 373 THR B C 1
ATOM 5851 O O . THR B 1 373 ? 17.019 -1.957 -40.254 1.00 15.80 373 THR B O 1
ATOM 5855 N N . PHE B 1 374 ? 17.111 0.288 -40.157 1.00 15.67 374 PHE B N 1
ATOM 5856 C CA . PHE B 1 374 ? 16.227 0.477 -41.280 1.00 17.72 374 PHE B CA 1
ATOM 5857 C C . PHE B 1 374 ? 16.936 0.275 -42.640 1.00 16.16 374 PHE B C 1
ATOM 5858 O O . PHE B 1 374 ? 16.236 -0.037 -43.573 1.00 21.94 374 PHE B O 1
#

InterPro domains:
  IPR002328 Alcohol dehydrogenase, zinc-type, conserved site [PS00059] (67-81)
  IPR011032 GroES-like superfamily [SSF50129] (3-186)
  IPR011032 GroES-like superfamily [SSF50129] (325-375)
  IPR013149 Alcohol dehydrogenase-like, C-terminal [PF00107] (203-336)
  IPR013154 Alcohol dehydrogenase-like, N-terminal [PF08240] (34-161)
  IPR020843 Enoylreductase domain [SM00829] (23-373)
  IPR036291 NAD(P)-binding domain superfamily [SSF51735] (166-339)

Radius of gyration: 29.7 Å; Cα contacts (8 Å, |Δi|>4): 2063; chains: 2; bounding box: 51×54×104 Å

B-factor: mean 16.98, std 8.94, range [6.97, 67.03]

Secondary structure (DSSP, 8-state):
--TTSPEEEEEEEB-STTS--EEEEEEEPPP-TTEEEEEEEEEE--HHHHHHHHTSS---SSB----SEEEEEEEE-TT--S--TT-EEEE-SS---S-SHHHHSTT----TT-SSSS---S-TTS--SEEETTEEEB-STTT--SBSEEEEEGGGEEE--TT--HHHHGGGGTHHHHHHHIIIIII---TT-EEEEE--SHHHHHHHHHHHHTT-SEEEEE-S-GGGHHHHHHTT-SEEE-GGG-SS-HHHHHHHHTTS-BSEEEE-S--HHHHHHHHHHB-TTT-EEEE-SPPPTTPPEEE-THHHHTT-EEEE-SGGG--HHHHHHHHHHHHHTTSS--GGGEEEEEEGGGHHHHHHHHHTT--SEEEEE-/--TTSPEEEEEEEB-STTS--EEEEEEEPPP-TTEEEEEEEEEE--HHHHHHHHTSS---SSB----SEEEEEEEE-TT--S--TT-EEEE-SS---S-SHHHHSTT----TT-SSSS---S-TTS--SEEETTEEEB-STTT--SBSEEEEEGGGEEE--TT--HHHHGGGGTHHHHHHHIIIIII---TT-EEEEE--SHHHHHHHHHHHHTT-SEEEEE-S-GGGHHHHHHHT-SEEE-GGG-SS-HHHHHHHHTTS-BSEEEE-S--HHHHHHHHHTB-TTT-EEEE-SPPPTTPPEEE-THHHHTT-EEEE-SGGG--HHHHHHHHHHHHHTTSS--GGGEEEEEEGGGHHHHHHHHHTT--SEEEEE-